Protein AF-F2BWS0-F1 (afdb_monomer)

Nearest PDB structures (foldseek):
  3s6l-assembly2_D  TM=9.722E-01  e=6.069E-06  Burkholderia pseudomallei 1710b
  3wp8-assembly1_A-3  TM=2.274E-01  e=7.673E-06  Acinetobacter sp. Tol 5
  3wpa-assembly1_A  TM=2.324E-01  e=9.943E-01  Acinetobacter sp. Tol 5
  9c3c-assembly1_b  TM=1.200E-01  e=6.193E+00  Oryctolagus cuniculus

InterPro domains:
  IPR008635 Trimeric autotransporter adhesin YadA-like, stalk domain [PF05662] (210-238)
  IPR008635 Trimeric autotransporter adhesin YadA-like, stalk domain [PF05662] (322-358)
  IPR008635 Trimeric autotransporter adhesin YadA-like, stalk domain [PF05662] (836-871)
  IPR008640 Trimeric autotransporter adhesin YadA-like, head domain [PF05658] (528-552)
  IPR008640 Trimeric autotransporter adhesin YadA-like, head domain [PF05658] (562-583)
  IPR008640 Trimeric autotransporter adhesin YadA-like, head domain [PF05658] (585-611)
  IPR008640 Trimeric autotransporter adhesin YadA-like, head domain [PF05658] (685-708)
  IPR008640 Trimeric autotransporter adhesin YadA-like, head domain [PF05658] (711-736)
  IPR008640 Trimeric autotransporter adhesin YadA-like, head domain [PF05658] (769-792)
  IPR011049 Serralysin-like metalloprotease, C-terminal [G3DSA:2.150.10.10] (56-212)
  IPR011049 Serralysin-like metalloprotease, C-terminal [G3DSA:2.150.10.10] (494-659)
  IPR011049 Serralysin-like metalloprotease, C-terminal [G3DSA:2.150.10.10] (668-867)
  IPR011049 Serralysin-like metalloprotease, C-terminal [SSF101967] (95-231)
  IPR011049 Serralysin-like metalloprotease, C-terminal [SSF101967] (239-345)
  IPR011049 Serralysin-like metalloprotease, C-terminal [SSF101967] (509-652)
  IPR011049 Serralysin-like metalloprotease, C-terminal [SSF101967] (684-858)

pLDDT: mean 75.83, std 19.31, range [28.19, 98.56]

Organism: NCBI:txid888062

Solvent-accessible surface area (backbone atoms only — not comparable to full-atom values): 60134 Å² total; per-residue (Å²): 85,71,52,73,59,45,79,41,65,56,30,70,62,46,55,35,39,38,46,27,38,38,34,52,20,43,28,90,62,66,70,51,73,70,55,48,51,55,48,49,62,73,72,50,93,63,96,83,65,90,70,94,83,67,86,65,44,59,45,43,8,52,30,37,39,46,37,33,43,28,37,42,31,28,34,26,56,24,38,41,32,38,37,43,28,38,34,37,43,55,93,94,54,71,61,26,32,50,30,40,37,38,38,31,48,29,37,35,32,47,32,28,42,30,40,37,44,34,25,18,42,30,34,57,72,27,37,50,28,41,38,37,40,34,36,95,54,77,42,74,40,81,36,32,47,24,39,28,41,24,38,53,32,41,36,74,21,51,49,6,28,7,41,38,68,49,2,43,8,68,51,46,43,70,45,50,38,81,29,85,90,77,79,40,63,41,87,55,93,44,80,74,39,22,37,86,49,17,34,77,19,58,18,40,99,91,48,73,64,86,83,76,92,60,62,78,51,88,56,92,78,42,66,77,24,73,65,62,60,65,66,66,63,84,86,82,84,64,54,102,58,40,48,68,49,79,47,79,47,93,98,48,74,78,46,76,47,79,42,75,64,87,86,83,79,84,86,72,49,57,45,82,41,78,30,68,57,97,92,36,77,78,51,73,44,75,42,72,44,99,66,80,80,91,77,90,74,84,90,60,79,56,53,60,70,63,99,51,28,32,41,38,93,92,44,77,42,59,59,91,50,86,79,76,91,68,60,75,47,85,54,100,86,44,64,74,37,73,79,64,56,65,74,56,66,79,66,64,78,76,65,74,78,76,69,87,81,76,68,71,63,55,77,51,74,58,106,60,97,55,74,54,79,50,73,47,82,74,101,71,92,87,87,76,57,78,55,74,54,77,45,78,75,66,77,68,55,101,84,67,74,56,64,54,77,56,77,51,97,85,54,34,38,41,36,43,38,40,56,49,47,54,51,67,79,66,76,75,83,92,85,87,86,89,90,90,91,93,90,91,87,87,75,90,91,70,95,71,92,80,85,89,69,94,86,88,86,89,87,87,86,86,90,76,88,87,77,36,66,47,82,45,70,60,84,96,44,78,47,74,55,74,47,76,93,49,56,74,66,92,73,40,66,68,62,50,45,50,51,47,48,52,56,66,66,40,65,77,97,67,90,81,92,73,90,63,73,56,92,76,18,28,69,81,68,65,18,39,69,35,65,75,30,38,40,40,46,50,35,5,30,14,53,10,40,52,16,41,10,33,24,47,43,2,25,28,68,36,27,39,58,18,36,8,36,21,41,46,1,27,26,43,13,39,50,9,32,4,34,22,46,45,1,28,3,50,18,43,48,1,31,4,37,23,44,44,1,30,0,59,13,44,49,2,29,4,33,23,43,45,1,25,1,43,5,44,46,2,33,5,34,24,40,49,1,25,8,33,66,45,3,29,51,6,36,4,33,24,47,47,1,28,14,15,70,75,38,94,92,50,64,70,88,72,75,71,79,78,92,69,90,85,81,79,87,78,78,77,81,71,72,81,67,94,71,63,68,52,96,88,52,63,66,12,29,56,11,30,3,37,22,44,43,1,27,12,36,10,24,49,7,35,4,38,21,44,45,1,28,5,39,23,43,50,3,32,3,34,21,44,44,1,31,4,40,9,42,54,3,34,3,38,23,43,43,1,25,10,51,22,39,52,3,30,6,36,22,45,42,1,29,4,57,13,41,48,2,32,6,36,24,38,51,3,33,7,55,20,43,49,1,29,5,37,24,44,45,1,26,2,54,31,39,42,5,29,3,38,38,64,54,4,38,13,66,81,53,53,71,48,64,42,85,97,71,68,44,83,42,53,26,78,66,26,41,80,21,60,19,24,66,70,46,71,59,86,96,42,81,42,74,57,41,83,64,86,86,73,91,63,62,77,48,86,56,95,86,44,64,79,26,72,67,62,53,50,57,50,49,52,55,52,50,49,51,52,48,53,54,48,55,49,62,68,36,48,76,50,70,48,98,87,82,52,76,46,75,45,34,87,85,61,84,87,85,77,79,50,62,95,46,34,46,57,48,76,56,100,92,42,82,46,76,48,73,42,60,69,58,52,50,52,51,53,49,54,54,54,76,68,29,65,70,55,57,55,61,71,74,68,76,78,90,78,73,98,80,80,86,77,86,87,88,81,86,79,88,84,75,91,84,70,93,82,87,88,82,93,77,80,87,91,74,65,69,49,79,52,76,60,86,98,46,78,48,72,50,70,49,61,75,63,54,51,60,66,69,74,66,79,97,76,84,87,88,87,90,84,85,89,72,69,68,60,84,87,83,56,80,53,82,77,84,82,72,101,82,77,91,78,87,85,79,86,89,70,63,91,77,46,52,44,78,50,77,48,68,51,97,94,59,68,44,77,50,78,48,69,26,75,71,45,58,54,60,66,73,72,113

Mean predicted aligned error: 23.73 Å

Sequence (1069 aa):
MGSKNSITESHGTFVRGVGNTVYDAYNDEVMTAAEKEKLEAYLRQDEDAEGPIGLFEKERSHVTVDGDGNSVAGAIYTRVSGVSNDLSNTDGKPRLSYNIITGNRNTLTDSSHNLILGDNHELENVNGNIIIGSQKTKTKTEKSNVTILGNDANVSVEGGVALGTGSVASTAAEVAGYDPATDKASTTDNATWKSGNGAVSVGTADKTRQITNLAAGTADTDAVNVAQLKNSKTAVEAGDYVTVTKKTEDGKGTTYTVKGPTLSIDGGNLTVNADEKDGKKVGYKLSLNKELTGLTSVSSEAFKVGDKTYINSQGINANSNKITNVAAGAADGDAVNFKQLSDVKSISTTNQTNIGKLQAGFTVKDGGTGKADVTLGGDTKQEVTFKADVDKTTEATTNGSSLTSSVDKDRKVTYTLNMKQLKKDLGITEGPDGVMSSWKLKVKDETTPQEIKNGEAVTFDVAAADKGLTVTRDGKTIKYGIEGSKINLAGNTSITNLSNEIEKSKIHYFSVNSTDKGAGSNYKNDGAKKDGSIAIGPSALNNGTQSVAVGLKSKVEDGWWSVALGTESKTNGHFTTAIGYQASATMQQALALGTQAEAAAESSISIGTKAKSLANRGIALGTNSTVGATGGRGIAIGDGSYVGAKTNNHPGTGMSNPGDEWKPANPYVTADDDTVAGPGKLPEENSMAIGMKASAFGFQTTALGAGAEAHNTNTTAVGVAAVAKGNYSTALGKQARTFEKESTSVGHWADSRAEFATSVGANTIVYKKGGVALGSGARAYDENSVAIGSNSFAKEAIDGKAYLSDEDVKAAAGIVSVGSPNYKVGDTDVAANYRRIVNVAGGIHDNDAVNVAQLKALEGKVTTNAGDITTLKEGWTLADANTGKKVVKAKDTVKVTGDDYITATVDNDGLKLGMDETKLNTQINNQIDNSETVKAKMNSWVLKATSDTGEEEKGKTINNTDNAVTFDVETDQGLTVKRDGATIKYGVNNKQLVENINKGDTAVTNIAGLFNVTDGKNTKAVNLGKDKNSNVTFKGTDGETTVTVGGSDDAPTVTVGLDPEFKKQVNAN

Foldseek 3Di:
DEEQEAAELAAQEAEEEEQEYEYNQFAQDADDPVRVVVVCVVVDPDPDDPDPPDQRHGGHANEYEAEYNEYAYQHGCEYEYYEHEYEYEDPPAHGAYCEYEYEYDEYHYSEHQEYYAEEQEYEHVEYNEYYHEYEPHNDYADYYCEYHHEHCEHEDEYQEYAHYHNWYFDAAFQFFAQDQVVRGGDPDPDCLGGPRGGYYTDHDPVGHDDDPPQDDDDDSNGDHDPVNVVVPDDDDDDDPFKDWDWDDDVSHDIDIDIDGHDDDDPPPQKDWDFDDDPRDRPDTDIDGDPDDPDDPDDDDQWDDPPDFFIQHPVGTGHNPDDPPPQDDDPDPPGDHDPVVVVVPPVPPPPPPPPPPPDFFFAKDDDPDDDIDTDGGDDDDDDDAEEEEDEDADDAADPDDDQKDWDADPSRYIYIYGYDNNVVVVVDDDDDDDDDDDDDDDDDDDDDDDDDDDDDDDDDDDDDDDDQQWDFDDDDPDTDTDGDPVNDPPPPPVVVVVVVVVVVVPPPPPDDEDDPDDDVLQCPVVPQQPEDLEEFEYTSTHEPEHVEYAYEANFDEPYEYPEYAAEHCGYEAEYCEYAHEDNGYAYYHCEYAAYDCFERCEAVEYAHEHVGEEQDHCEYTAYDCFYEDHLAHVEYAAEAQGYFEAQDPVRPAPPDDQPDDDDDDPDDDDDPPPPPPPDPPHRFGYCEYAHEQNGYEHGHNEYAAEHSGYAHYACEYAHEHNGYHDAHVEYAAYHPGYDHYHCEYAHEACGEAREDVEYGHAHVEYEDYALEYAHEDCGYEDAHVAYFHYHVGYFDDLDFAADPPVRDTGGSNNGYYTPWDDWDDDPPDIDHTDHDDDPPQDDDDDPPGDHDPVNVVVVVVVVVVVVVVVVVLQQADWDADPPPGIDGDHPPDDDDDDDDPFWDWDQDPVGIDIDGPVVVVVVVVVVCCVPDPPNVVVVLPDDDDDPPDDDDDDDDDDDDPPPDDDDDDDDPDPQWDWDDDPPDIDIDGPVVVVVVVVPDDDDDDDDDDDWDWDDPVPDTDTDDDPDDDDDDDDDDDDPQFKDWDWDDDPVDIDIDIGTHPVNVVVVVPD

Radius of gyration: 66.6 Å; Cα contacts (8 Å, |Δi|>4): 2171; chains: 1; bounding box: 159×140×199 Å

Structure (mmCIF, N/CA/C/O backbone):
data_AF-F2BWS0-F1
#
_entry.id   AF-F2BWS0-F1
#
loop_
_atom_site.group_PDB
_atom_site.id
_atom_site.type_symbol
_atom_site.label_atom_id
_atom_site.label_alt_id
_atom_site.label_comp_id
_atom_site.label_asym_id
_atom_site.label_entity_id
_atom_site.label_seq_id
_atom_site.pdbx_PDB_ins_code
_atom_site.Cartn_x
_atom_site.Cartn_y
_atom_site.Cartn_z
_atom_site.occupancy
_atom_site.B_iso_or_equiv
_atom_site.auth_seq_id
_atom_site.auth_comp_id
_atom_site.auth_asym_id
_atom_site.auth_atom_id
_atom_site.pdbx_PDB_model_num
ATOM 1 N N . MET A 1 1 ? 33.465 19.675 -6.527 1.00 71.81 1 MET A N 1
ATOM 2 C CA . MET A 1 1 ? 32.702 20.754 -7.203 1.00 71.81 1 MET A CA 1
ATOM 3 C C . MET A 1 1 ? 32.407 21.857 -6.191 1.00 71.81 1 MET A C 1
ATOM 5 O O . MET A 1 1 ? 31.979 21.522 -5.100 1.00 71.81 1 MET A O 1
ATOM 9 N N . GLY A 1 2 ? 32.635 23.132 -6.524 1.00 73.31 2 GLY A N 1
ATOM 10 C CA . GLY A 1 2 ? 32.480 24.275 -5.600 1.00 73.31 2 GLY A CA 1
ATOM 11 C C . GLY A 1 2 ? 33.818 24.854 -5.106 1.00 73.31 2 GLY A C 1
ATOM 12 O O . GLY A 1 2 ? 34.877 24.367 -5.505 1.00 73.31 2 GLY A O 1
ATOM 13 N N . SER A 1 3 ? 33.791 25.932 -4.313 1.00 81.62 3 SER A N 1
ATOM 14 C CA . SER A 1 3 ? 34.970 26.751 -3.969 1.00 81.62 3 SER A CA 1
ATOM 15 C C . SER A 1 3 ? 35.528 26.462 -2.564 1.00 81.62 3 SER A C 1
ATOM 17 O O . SER A 1 3 ? 34.805 26.045 -1.668 1.00 81.62 3 SER A O 1
ATOM 19 N N . LYS A 1 4 ? 36.836 26.693 -2.354 1.00 89.69 4 LYS A N 1
ATOM 20 C CA . LYS A 1 4 ? 37.530 26.539 -1.053 1.00 89.69 4 LYS A CA 1
ATOM 21 C C . LYS A 1 4 ? 37.425 25.150 -0.391 1.00 89.69 4 LYS A C 1
ATOM 23 O O . LYS A 1 4 ? 37.552 25.055 0.822 1.00 89.69 4 LYS A O 1
ATOM 28 N N . ASN A 1 5 ? 37.209 24.086 -1.161 1.00 90.56 5 ASN A N 1
ATOM 29 C CA . ASN A 1 5 ? 37.302 22.726 -0.628 1.00 90.56 5 ASN A CA 1
ATOM 30 C C . ASN A 1 5 ? 38.777 22.290 -0.552 1.00 90.56 5 ASN A C 1
ATOM 32 O O . ASN A 1 5 ? 39.518 22.526 -1.508 1.00 90.56 5 ASN A O 1
ATOM 36 N N . SER A 1 6 ? 39.184 21.643 0.540 1.00 92.69 6 SER A N 1
ATOM 37 C CA . SER A 1 6 ? 40.523 21.073 0.737 1.00 92.69 6 SER A CA 1
ATOM 38 C C . SER A 1 6 ? 40.423 19.558 0.864 1.00 92.69 6 SER A C 1
ATOM 40 O O . SER A 1 6 ? 39.687 19.066 1.712 1.00 92.69 6 SER A O 1
ATOM 42 N N . ILE A 1 7 ? 41.148 18.820 0.024 1.00 89.81 7 ILE A N 1
ATOM 43 C CA . ILE A 1 7 ? 41.218 17.356 0.073 1.00 89.81 7 ILE A CA 1
ATOM 44 C C . ILE A 1 7 ? 42.695 16.978 0.114 1.00 89.81 7 ILE A C 1
ATOM 46 O O . ILE A 1 7 ? 43.422 17.265 -0.838 1.00 89.81 7 ILE A O 1
ATOM 50 N N . THR A 1 8 ? 43.126 16.343 1.197 1.00 86.62 8 THR A N 1
ATOM 51 C CA . THR A 1 8 ? 44.525 15.966 1.432 1.00 86.62 8 THR A CA 1
ATOM 52 C C . THR A 1 8 ? 44.562 14.537 1.966 1.00 86.62 8 THR A C 1
ATOM 54 O O . THR A 1 8 ? 43.733 14.188 2.797 1.00 86.62 8 THR A O 1
ATOM 57 N N . GLU A 1 9 ? 45.488 13.705 1.478 1.00 82.00 9 GLU A N 1
ATOM 58 C CA . GLU A 1 9 ? 45.622 12.299 1.910 1.00 82.00 9 GLU A CA 1
ATOM 59 C C . GLU A 1 9 ? 44.286 11.537 1.850 1.00 82.00 9 GLU A C 1
ATOM 61 O O . GLU A 1 9 ? 43.810 10.966 2.826 1.00 82.00 9 GLU A O 1
ATOM 66 N N . SER A 1 10 ? 43.611 11.592 0.698 1.00 81.31 10 SER A N 1
ATOM 67 C CA . SER A 1 10 ? 42.318 10.938 0.528 1.00 81.31 10 SER A CA 1
ATOM 68 C C . SER A 1 10 ? 42.081 10.476 -0.908 1.00 81.31 10 SER A C 1
ATOM 70 O O . SER A 1 10 ? 42.211 11.273 -1.839 1.00 81.31 10 SER A O 1
ATOM 72 N N . HIS A 1 11 ? 41.714 9.202 -1.103 1.00 78.69 11 HIS A N 1
ATOM 73 C CA . HIS A 1 11 ? 41.537 8.609 -2.437 1.00 78.69 11 HIS A CA 1
ATOM 74 C C . HIS A 1 11 ? 40.120 8.057 -2.642 1.00 78.69 11 HIS A C 1
ATOM 76 O O . HIS A 1 11 ? 39.607 7.292 -1.834 1.00 78.69 11 HIS A O 1
ATOM 82 N N . GLY A 1 12 ? 39.486 8.401 -3.768 1.00 78.12 12 GLY A N 1
ATOM 83 C CA . GLY A 1 12 ? 38.094 8.012 -4.040 1.00 78.12 12 GLY A CA 1
ATOM 84 C C . GLY A 1 12 ? 37.055 8.888 -3.329 1.00 78.12 12 GLY A C 1
ATOM 85 O O . GLY A 1 12 ? 35.931 8.446 -3.103 1.00 78.12 12 GLY A O 1
ATOM 86 N N . THR A 1 13 ? 37.433 10.123 -2.988 1.00 87.12 13 THR A N 1
ATOM 87 C CA . THR A 1 13 ? 36.582 11.084 -2.279 1.00 87.12 13 THR A CA 1
ATOM 88 C C . THR A 1 13 ? 35.840 12.003 -3.240 1.00 87.12 13 THR A C 1
ATOM 90 O O . THR A 1 13 ? 36.436 12.629 -4.119 1.00 87.12 13 THR A O 1
ATOM 93 N N . PHE A 1 14 ? 34.529 12.128 -3.048 1.00 91.50 14 PHE A N 1
ATOM 94 C CA . PHE A 1 14 ? 33.676 13.042 -3.799 1.00 91.50 14 PHE A CA 1
ATOM 95 C C . PHE A 1 14 ? 33.207 14.187 -2.901 1.00 91.50 14 PHE A C 1
ATOM 97 O O . PHE A 1 14 ? 32.496 13.956 -1.928 1.00 91.50 14 PHE A O 1
ATOM 104 N N . VAL A 1 15 ? 33.570 15.426 -3.245 1.00 92.12 15 VAL A N 1
ATOM 105 C CA . VAL A 1 15 ? 33.165 16.628 -2.494 1.00 92.12 15 VAL A CA 1
ATOM 106 C C . VAL A 1 15 ? 32.389 17.595 -3.384 1.00 92.12 15 VAL A C 1
ATOM 108 O O . VAL A 1 15 ? 32.850 17.968 -4.475 1.00 92.12 15 VAL A O 1
ATOM 111 N N . ARG A 1 16 ? 31.233 18.052 -2.904 1.00 93.50 16 ARG A N 1
ATOM 112 C CA . ARG A 1 16 ? 30.387 19.082 -3.516 1.00 93.50 16 ARG A CA 1
ATOM 113 C C . ARG A 1 16 ? 30.010 20.149 -2.475 1.00 93.50 16 ARG A C 1
ATOM 115 O O . ARG A 1 16 ? 29.641 19.795 -1.367 1.00 93.50 16 ARG A O 1
ATOM 122 N N . GLY A 1 17 ? 30.100 21.430 -2.852 1.00 92.62 17 GLY A N 1
ATOM 123 C CA . GLY A 1 17 ? 29.744 22.594 -2.018 1.00 92.62 17 GLY A CA 1
ATOM 124 C C . GLY A 1 17 ? 30.940 23.502 -1.706 1.00 92.62 17 GLY A C 1
ATOM 125 O O . GLY A 1 17 ? 31.906 23.513 -2.476 1.00 92.62 17 GLY A O 1
ATOM 126 N N . VAL A 1 18 ? 30.883 24.302 -0.638 1.00 93.81 18 VAL A N 1
ATOM 127 C CA . VAL A 1 18 ? 31.889 25.333 -0.311 1.00 93.81 18 VAL A CA 1
ATOM 128 C C . VAL A 1 18 ? 32.554 25.088 1.043 1.00 93.81 18 VAL A C 1
ATOM 130 O O . VAL A 1 18 ? 31.885 24.869 2.046 1.00 93.81 18 VAL A O 1
ATOM 133 N N . GLY A 1 19 ? 33.882 25.222 1.106 1.00 94.56 19 GLY A N 1
ATOM 134 C CA . GLY A 1 19 ? 34.615 25.261 2.379 1.00 94.56 19 GLY A CA 1
ATOM 135 C C . GLY A 1 19 ? 34.730 23.924 3.115 1.00 94.56 19 GLY A C 1
ATOM 136 O O . GLY A 1 19 ? 34.965 23.934 4.319 1.00 94.56 19 GLY A O 1
ATOM 137 N N . ASN A 1 20 ? 34.539 22.791 2.435 1.00 95.94 20 ASN A N 1
ATOM 138 C CA . ASN A 1 20 ? 34.687 21.477 3.060 1.00 95.94 20 ASN A CA 1
ATOM 139 C C . ASN A 1 20 ? 36.160 21.059 3.145 1.00 95.94 20 ASN A C 1
ATOM 141 O O . ASN A 1 20 ? 36.921 21.269 2.198 1.00 95.94 20 ASN A O 1
ATOM 145 N N . THR A 1 21 ? 36.535 20.390 4.229 1.00 95.44 21 THR A N 1
ATOM 146 C CA . THR A 1 21 ? 37.864 19.813 4.440 1.00 95.44 21 THR A CA 1
ATOM 147 C C . THR A 1 21 ? 37.737 18.305 4.585 1.00 95.44 21 THR A C 1
ATOM 149 O O . THR A 1 21 ? 37.002 17.830 5.444 1.00 95.44 21 THR A O 1
ATOM 152 N N . VAL A 1 22 ? 38.464 17.554 3.760 1.00 92.75 22 VAL A N 1
ATOM 153 C CA . VAL A 1 22 ? 38.656 16.112 3.923 1.00 92.75 22 VAL A CA 1
ATOM 154 C C . VAL A 1 22 ? 40.152 15.846 4.051 1.00 92.75 22 VAL A C 1
ATOM 156 O O . VAL A 1 22 ? 40.918 16.198 3.153 1.00 92.75 22 VAL A O 1
ATOM 159 N N . TYR A 1 23 ? 40.578 15.273 5.170 1.00 90.44 23 TYR A N 1
ATOM 160 C CA . TYR A 1 23 ? 41.988 15.011 5.475 1.00 90.44 23 TYR A CA 1
ATOM 161 C C . TYR A 1 23 ? 42.156 13.589 5.994 1.00 90.44 23 TYR A C 1
ATOM 163 O O . TYR A 1 23 ? 41.248 13.107 6.663 1.00 90.44 23 TYR A O 1
ATOM 171 N N . ASP A 1 24 ? 43.284 12.935 5.698 1.00 86.06 24 ASP A N 1
ATOM 172 C CA . ASP A 1 24 ? 43.597 11.582 6.174 1.00 86.06 24 ASP A CA 1
ATOM 173 C C . ASP A 1 24 ? 42.348 10.698 6.078 1.00 86.06 24 ASP A C 1
ATOM 175 O O . ASP A 1 24 ? 41.747 10.290 7.068 1.00 86.06 24 ASP A O 1
ATOM 179 N N . ALA A 1 25 ? 41.871 10.457 4.864 1.00 82.94 25 ALA A N 1
ATOM 180 C CA . ALA A 1 25 ? 40.709 9.622 4.588 1.00 82.94 25 ALA A CA 1
ATOM 181 C C . ALA A 1 25 ? 41.091 8.657 3.469 1.00 82.94 25 ALA A C 1
ATOM 183 O O . ALA A 1 25 ? 40.732 8.876 2.311 1.00 82.94 25 ALA A O 1
ATOM 184 N N . TYR A 1 26 ? 41.859 7.625 3.818 1.00 76.12 26 TYR A N 1
ATOM 185 C CA . TYR A 1 26 ? 42.325 6.524 2.973 1.00 76.12 26 TYR A CA 1
ATOM 186 C C . TYR A 1 26 ? 42.263 5.210 3.758 1.00 76.12 26 TYR A C 1
ATOM 188 O O . TYR A 1 26 ? 42.310 5.216 4.980 1.00 76.12 26 TYR A O 1
ATOM 196 N N . ASN A 1 27 ? 42.122 4.079 3.074 1.00 72.31 27 ASN A N 1
ATOM 197 C CA . ASN A 1 27 ? 42.169 2.772 3.727 1.00 72.31 27 ASN A CA 1
ATOM 198 C C . ASN A 1 27 ? 43.627 2.289 3.836 1.00 72.31 27 ASN A C 1
ATOM 200 O O . ASN A 1 27 ? 44.278 2.068 2.819 1.00 72.31 27 ASN A O 1
ATOM 204 N N . ASP A 1 28 ? 44.169 2.136 5.036 1.00 70.25 28 ASP A N 1
ATOM 205 C CA . ASP A 1 28 ? 45.532 1.647 5.281 1.00 70.25 28 ASP A CA 1
ATOM 206 C C . ASP A 1 28 ? 45.637 0.111 5.290 1.00 70.25 28 ASP A C 1
ATOM 208 O O . ASP A 1 28 ? 46.725 -0.440 5.071 1.00 70.25 28 ASP A O 1
ATOM 212 N N . GLU A 1 29 ? 44.505 -0.583 5.436 1.00 65.38 29 GLU A N 1
ATOM 213 C CA . GLU A 1 29 ? 44.414 -2.040 5.528 1.00 65.38 29 GLU A CA 1
ATOM 214 C C . GLU A 1 29 ? 44.066 -2.701 4.177 1.00 65.38 29 GLU A C 1
ATOM 216 O O . GLU A 1 29 ? 43.200 -2.257 3.422 1.00 65.38 29 GLU A O 1
ATOM 221 N N . VAL A 1 30 ? 44.747 -3.807 3.855 1.00 61.59 30 VAL A N 1
ATOM 222 C CA . VAL A 1 30 ? 44.427 -4.669 2.701 1.00 61.59 30 VAL A CA 1
ATOM 223 C C . VAL A 1 30 ? 43.569 -5.828 3.202 1.00 61.59 30 VAL A C 1
ATOM 225 O O . VAL A 1 30 ? 43.986 -6.503 4.140 1.00 61.59 30 VAL A O 1
ATOM 228 N N . MET A 1 31 ? 42.424 -6.107 2.564 1.00 60.84 31 MET A N 1
ATOM 229 C CA . MET A 1 31 ? 41.635 -7.312 2.870 1.00 60.84 31 MET A CA 1
ATOM 230 C C . MET A 1 31 ? 42.509 -8.570 2.820 1.00 60.84 31 MET A C 1
ATOM 232 O O . MET A 1 31 ? 43.276 -8.770 1.869 1.00 60.84 31 MET A O 1
ATOM 236 N N . THR A 1 32 ? 42.356 -9.460 3.799 1.00 64.44 32 THR A N 1
ATOM 237 C CA . THR A 1 32 ? 43.024 -10.763 3.751 1.00 64.44 32 THR A CA 1
ATOM 238 C C . THR A 1 32 ? 42.446 -11.614 2.616 1.00 64.44 32 THR A C 1
ATOM 240 O O . THR A 1 32 ? 41.290 -11.460 2.216 1.00 64.44 32 THR A O 1
ATOM 243 N N . ALA A 1 33 ? 43.235 -12.553 2.087 1.00 61.62 33 ALA A N 1
ATOM 244 C CA . ALA A 1 33 ? 42.787 -13.425 0.997 1.00 61.62 33 ALA A CA 1
ATOM 245 C C . ALA A 1 33 ? 41.487 -14.190 1.338 1.00 61.62 33 ALA A C 1
ATOM 247 O O . ALA A 1 33 ? 40.629 -14.344 0.476 1.00 61.62 33 ALA A O 1
ATOM 248 N N . ALA A 1 34 ? 41.306 -14.583 2.605 1.00 65.00 34 ALA A N 1
ATOM 249 C CA . ALA A 1 34 ? 40.114 -15.282 3.086 1.00 65.00 34 ALA A CA 1
ATOM 250 C C . ALA A 1 34 ? 38.861 -14.384 3.154 1.00 65.00 34 ALA A C 1
ATOM 252 O O . ALA A 1 34 ? 37.742 -14.843 2.921 1.00 65.00 34 ALA A O 1
ATOM 253 N N . GLU A 1 35 ? 39.023 -13.097 3.467 1.00 61.22 35 GLU A N 1
ATOM 254 C CA . GLU A 1 35 ? 37.924 -12.122 3.448 1.00 61.22 35 GLU A CA 1
ATOM 255 C C . GLU A 1 35 ? 37.530 -11.767 2.018 1.00 61.22 35 GLU A C 1
ATOM 257 O O . GLU A 1 35 ? 36.343 -11.629 1.722 1.00 61.22 35 GLU A O 1
ATOM 262 N N . LYS A 1 36 ? 38.517 -11.680 1.119 1.00 61.91 36 LYS A N 1
ATOM 263 C CA . LYS A 1 36 ? 38.286 -11.492 -0.313 1.00 61.91 36 LYS A CA 1
ATOM 264 C C . LYS A 1 36 ? 37.502 -12.667 -0.898 1.00 61.91 36 LYS A C 1
ATOM 266 O O . LYS A 1 36 ? 36.541 -12.443 -1.619 1.00 61.91 36 LYS A O 1
ATOM 271 N N . GLU A 1 37 ? 37.840 -13.895 -0.515 1.00 61.38 37 GLU A N 1
ATOM 272 C CA . GLU A 1 37 ? 37.141 -15.115 -0.939 1.00 61.38 37 GLU A CA 1
ATOM 273 C C . GLU A 1 37 ? 35.688 -15.169 -0.426 1.00 61.38 37 GLU A C 1
ATOM 275 O O . GLU A 1 37 ? 34.771 -15.474 -1.187 1.00 61.38 37 GLU A O 1
ATOM 280 N N . LYS A 1 38 ? 35.435 -14.779 0.834 1.00 62.84 38 LYS A N 1
ATOM 281 C CA . LYS A 1 38 ? 34.066 -14.660 1.380 1.00 62.84 38 LYS A CA 1
ATOM 282 C C . LYS A 1 38 ? 33.241 -13.562 0.707 1.00 62.84 38 LYS A C 1
ATOM 284 O O . LYS A 1 38 ? 32.045 -13.747 0.493 1.00 62.84 38 LYS A O 1
ATOM 289 N N . LEU A 1 39 ? 33.857 -12.425 0.396 1.00 57.09 39 LEU A N 1
ATOM 290 C CA . LEU A 1 39 ? 33.195 -11.311 -0.279 1.00 57.09 39 LEU A CA 1
ATOM 291 C C . LEU A 1 39 ? 32.911 -11.638 -1.753 1.00 57.09 39 LEU A C 1
ATOM 293 O O . LEU A 1 39 ? 31.823 -11.348 -2.243 1.00 57.09 39 LEU A O 1
ATOM 297 N N . GLU A 1 40 ? 33.847 -12.291 -2.445 1.00 58.72 40 GLU A N 1
ATOM 298 C CA . GLU A 1 40 ? 33.646 -12.804 -3.803 1.00 58.72 40 GLU A CA 1
ATOM 299 C C . GLU A 1 40 ? 32.530 -13.857 -3.843 1.00 58.72 40 GLU A C 1
ATOM 301 O O . GLU A 1 40 ? 31.701 -13.811 -4.748 1.00 58.72 40 GLU A O 1
ATOM 306 N N . ALA A 1 41 ? 32.427 -14.727 -2.832 1.00 59.59 41 ALA A N 1
ATOM 307 C CA . ALA A 1 41 ? 31.325 -15.684 -2.700 1.00 59.59 41 ALA A CA 1
ATOM 308 C C . ALA A 1 41 ? 29.959 -15.023 -2.422 1.00 59.59 41 ALA A C 1
ATOM 310 O O . ALA A 1 41 ? 28.925 -15.578 -2.783 1.00 59.59 41 ALA A O 1
ATOM 311 N N . TYR A 1 42 ? 29.934 -13.841 -1.795 1.00 56.41 42 TYR A N 1
ATOM 312 C CA . TYR A 1 42 ? 28.704 -13.073 -1.561 1.00 56.41 42 TYR A CA 1
ATOM 313 C C . TYR A 1 42 ? 28.279 -12.247 -2.790 1.00 56.41 42 TYR A C 1
ATOM 315 O O . TYR A 1 42 ? 27.096 -11.971 -2.970 1.00 56.41 42 TYR A O 1
ATOM 323 N N . LEU A 1 43 ? 29.235 -11.850 -3.640 1.00 54.28 43 LEU A N 1
ATOM 324 C CA . LEU A 1 43 ? 29.009 -10.986 -4.806 1.00 54.28 43 LEU A CA 1
ATOM 325 C C . LEU A 1 43 ? 28.909 -11.737 -6.147 1.00 54.28 43 LEU A C 1
ATOM 327 O O . LEU A 1 43 ? 28.466 -11.137 -7.126 1.00 54.28 43 LEU A O 1
ATOM 331 N N . ARG A 1 44 ? 29.286 -13.021 -6.225 1.00 54.88 44 ARG A N 1
ATOM 332 C CA . ARG A 1 44 ? 29.169 -13.840 -7.446 1.00 54.88 44 ARG A CA 1
ATOM 333 C C . ARG A 1 44 ? 28.088 -14.914 -7.319 1.00 54.88 44 ARG A C 1
ATOM 335 O O . ARG A 1 44 ? 28.263 -15.898 -6.611 1.00 54.88 44 ARG A O 1
ATOM 342 N N . GLN A 1 45 ? 27.010 -14.757 -8.089 1.00 54.19 45 GLN A N 1
ATOM 343 C CA . GLN A 1 45 ? 26.171 -15.874 -8.551 1.00 54.19 45 GLN A CA 1
ATOM 344 C C . GLN A 1 45 ? 26.287 -16.136 -10.063 1.00 54.19 45 GLN A C 1
ATOM 346 O O . GLN A 1 45 ? 25.716 -17.112 -10.530 1.00 54.19 45 GLN A O 1
ATOM 351 N N . ASP A 1 46 ? 27.056 -15.333 -10.809 1.00 53.41 46 ASP A N 1
ATOM 352 C CA . ASP A 1 46 ? 27.288 -15.532 -12.245 1.00 53.41 46 ASP A CA 1
ATOM 353 C C . ASP A 1 46 ? 28.786 -15.712 -12.537 1.00 53.41 46 ASP A C 1
ATOM 355 O O . ASP A 1 46 ? 29.621 -14.921 -12.087 1.00 53.41 46 ASP A O 1
ATOM 359 N N . GLU A 1 47 ? 29.117 -16.763 -13.292 1.00 52.84 47 GLU A N 1
ATOM 360 C CA . GLU A 1 47 ? 30.491 -17.194 -13.602 1.00 52.84 47 GLU A CA 1
ATOM 361 C C . GLU A 1 47 ? 31.210 -16.314 -14.651 1.00 52.84 47 GLU A C 1
ATOM 363 O O . GLU A 1 47 ? 32.423 -16.435 -14.797 1.00 52.84 47 GLU A O 1
ATOM 368 N N . ASP A 1 48 ? 30.526 -15.363 -15.304 1.00 54.94 48 ASP A N 1
ATOM 369 C CA . ASP A 1 48 ? 31.040 -14.697 -16.519 1.00 54.94 48 ASP A CA 1
ATOM 370 C C . ASP A 1 48 ? 31.249 -13.166 -16.432 1.00 54.94 48 ASP A C 1
ATOM 372 O O . ASP A 1 48 ? 31.398 -12.493 -17.454 1.00 54.94 48 ASP A O 1
ATOM 376 N N . ALA A 1 49 ? 31.308 -12.571 -15.236 1.00 47.91 49 ALA A N 1
ATOM 377 C CA . ALA A 1 49 ? 31.624 -11.143 -15.087 1.00 47.91 49 ALA A CA 1
ATOM 378 C C . ALA A 1 49 ? 33.102 -10.900 -14.707 1.00 47.91 49 ALA A C 1
ATOM 380 O O . ALA A 1 49 ? 33.555 -11.306 -13.628 1.00 47.91 49 ALA A O 1
ATOM 381 N N . GLU A 1 50 ? 33.846 -10.172 -15.556 1.00 50.94 50 GLU A N 1
ATOM 382 C CA . GLU A 1 50 ? 35.095 -9.505 -15.154 1.00 50.94 50 GLU A CA 1
ATOM 383 C C . GLU A 1 50 ? 34.792 -8.598 -13.946 1.00 50.94 50 GLU A C 1
ATOM 385 O O . GLU A 1 50 ? 33.961 -7.693 -14.013 1.00 50.94 50 GLU A O 1
ATOM 390 N N . GLY A 1 51 ? 35.370 -8.938 -12.790 1.00 47.34 51 GLY A N 1
ATOM 391 C CA . GLY A 1 51 ? 34.819 -8.561 -11.487 1.00 47.34 51 GLY A CA 1
ATOM 392 C C . GLY A 1 51 ? 34.976 -7.081 -11.102 1.00 47.34 51 GLY A C 1
ATOM 393 O O . GLY A 1 51 ? 35.908 -6.414 -11.552 1.00 47.34 51 GLY A O 1
ATOM 394 N N . PRO A 1 52 ? 34.139 -6.566 -10.178 1.00 43.25 52 PRO A N 1
ATOM 395 C CA . PRO A 1 52 ? 34.372 -5.283 -9.528 1.00 43.25 52 PRO A CA 1
ATOM 396 C C . PRO A 1 52 ? 35.479 -5.431 -8.468 1.00 43.25 52 PRO A C 1
ATOM 398 O O . PRO A 1 52 ? 35.230 -5.478 -7.265 1.00 43.25 52 PRO A O 1
ATOM 401 N N . ILE A 1 53 ? 36.731 -5.514 -8.911 1.00 54.06 53 ILE A N 1
ATOM 402 C CA . ILE A 1 53 ? 37.910 -5.334 -8.054 1.00 54.06 53 ILE A CA 1
ATOM 403 C C . ILE A 1 53 ? 38.085 -3.837 -7.782 1.00 54.06 53 ILE A C 1
ATOM 405 O O . ILE A 1 53 ? 38.647 -3.109 -8.593 1.00 54.06 53 ILE A O 1
ATOM 409 N N . GLY A 1 54 ? 37.537 -3.331 -6.677 1.00 53.50 54 GLY A N 1
ATOM 410 C CA . GLY A 1 54 ? 37.763 -1.917 -6.360 1.00 53.50 54 GLY A CA 1
ATOM 411 C C . GLY A 1 54 ? 37.145 -1.355 -5.089 1.00 53.50 54 GLY A C 1
ATOM 412 O O . GLY A 1 54 ? 37.479 -0.226 -4.740 1.00 53.50 54 GLY A O 1
ATOM 413 N N . LEU A 1 55 ? 36.265 -2.080 -4.389 1.00 53.25 55 LEU A N 1
ATOM 414 C CA . LEU A 1 55 ? 35.574 -1.491 -3.236 1.00 53.25 55 LEU A CA 1
ATOM 415 C C . LEU A 1 55 ? 36.438 -1.432 -1.963 1.00 53.25 55 LEU A C 1
ATOM 417 O O . LEU A 1 55 ? 36.283 -0.492 -1.197 1.00 53.25 55 LEU A O 1
ATOM 421 N N . PHE A 1 56 ? 37.374 -2.372 -1.777 1.00 56.16 56 PHE A N 1
ATOM 422 C CA . PHE A 1 56 ? 38.155 -2.545 -0.537 1.00 56.16 56 PHE A CA 1
ATOM 423 C C . PHE A 1 56 ? 39.677 -2.589 -0.764 1.00 56.16 56 PHE A C 1
ATOM 425 O O . PHE A 1 56 ? 40.424 -3.222 -0.017 1.00 56.16 56 PHE A O 1
ATOM 432 N N . GLU A 1 57 ? 40.151 -1.967 -1.842 1.00 60.34 57 GLU A N 1
ATOM 433 C CA . GLU A 1 57 ? 41.586 -1.871 -2.110 1.00 60.34 57 GLU A CA 1
ATOM 434 C C . GLU A 1 57 ? 42.273 -0.934 -1.110 1.00 60.34 57 GLU A C 1
ATOM 436 O O . GLU A 1 57 ? 41.663 0.011 -0.596 1.00 60.34 57 GLU A O 1
ATOM 441 N N . LYS A 1 58 ? 43.568 -1.181 -0.873 1.00 62.00 58 LYS A N 1
ATOM 442 C CA . LYS A 1 58 ? 44.431 -0.258 -0.134 1.00 62.00 58 LYS A CA 1
ATOM 443 C C . LYS A 1 58 ? 44.311 1.143 -0.735 1.00 62.00 58 LYS A C 1
ATOM 445 O O . LYS A 1 58 ? 44.160 1.298 -1.943 1.00 62.00 58 LYS A O 1
ATOM 450 N N . GLU A 1 59 ? 44.397 2.144 0.120 1.00 65.12 59 GLU A N 1
ATOM 451 C CA . GLU A 1 59 ? 44.366 3.575 -0.173 1.00 65.12 59 GLU A CA 1
ATOM 452 C C . GLU A 1 59 ? 42.981 4.138 -0.551 1.00 65.12 59 GLU A C 1
ATOM 454 O O . GLU A 1 59 ? 42.777 5.336 -0.391 1.00 65.12 59 GLU A O 1
ATOM 459 N N . ARG A 1 60 ? 41.966 3.343 -0.929 1.00 70.50 60 ARG A N 1
ATOM 460 C CA . ARG A 1 60 ? 40.620 3.868 -1.272 1.00 70.50 60 ARG A CA 1
ATOM 461 C C . ARG A 1 60 ? 39.732 4.095 -0.045 1.00 70.50 60 ARG A C 1
ATOM 463 O O . ARG A 1 60 ? 39.557 3.189 0.756 1.00 70.50 60 ARG A O 1
ATOM 470 N N . SER A 1 61 ? 39.092 5.259 0.074 1.00 71.81 61 SER A N 1
ATOM 471 C CA . SER A 1 61 ? 38.248 5.609 1.230 1.00 71.81 61 SER A CA 1
ATOM 472 C C . SER A 1 61 ? 36.759 5.738 0.964 1.00 71.81 61 SER A C 1
ATOM 474 O O . SER A 1 61 ? 35.990 5.634 1.911 1.00 71.81 61 SER A O 1
ATOM 476 N N . HIS A 1 62 ? 36.323 5.950 -0.281 1.00 83.88 62 HIS A N 1
ATOM 477 C CA . HIS A 1 62 ? 34.901 6.089 -0.628 1.00 83.88 62 HIS A CA 1
ATOM 478 C C . HIS A 1 62 ? 34.143 7.072 0.290 1.00 83.88 62 HIS A C 1
ATOM 480 O O . HIS A 1 62 ? 33.069 6.762 0.812 1.00 83.88 62 HIS A O 1
ATOM 486 N N . VAL A 1 63 ? 34.709 8.263 0.503 1.00 91.00 63 VAL A N 1
ATOM 487 C CA . VAL A 1 63 ? 34.076 9.330 1.288 1.00 91.00 63 VAL A CA 1
ATOM 488 C C . VAL A 1 63 ? 33.291 10.262 0.369 1.00 91.00 63 VAL A C 1
ATOM 490 O O . VAL A 1 63 ? 33.782 10.714 -0.663 1.00 91.00 63 VAL A O 1
ATOM 493 N N . THR A 1 64 ? 32.045 10.564 0.726 1.00 94.25 64 THR A N 1
ATOM 494 C CA . THR A 1 64 ? 31.208 11.528 -0.005 1.00 94.25 64 THR A CA 1
ATOM 495 C C . THR A 1 64 ? 30.807 12.666 0.919 1.00 94.25 64 THR A C 1
ATOM 497 O O . THR A 1 64 ? 30.210 12.415 1.961 1.00 94.25 64 THR A O 1
ATOM 500 N N . VAL A 1 65 ? 31.082 13.905 0.520 1.00 95.19 65 VAL A N 1
ATOM 501 C CA . VAL A 1 65 ? 30.693 15.117 1.251 1.00 95.19 65 VAL A CA 1
ATOM 502 C C . VAL A 1 65 ? 29.878 16.022 0.326 1.00 95.19 65 VAL A C 1
ATOM 504 O O . VAL A 1 65 ? 30.388 16.461 -0.704 1.00 95.19 65 VAL A O 1
ATOM 507 N N . ASP A 1 66 ? 28.618 16.293 0.668 1.00 95.31 66 ASP A N 1
ATOM 508 C CA . ASP A 1 66 ? 27.725 17.181 -0.097 1.00 95.31 66 ASP A CA 1
ATOM 509 C C . ASP A 1 66 ? 27.104 18.264 0.804 1.00 95.31 66 ASP A C 1
ATOM 511 O O . ASP A 1 66 ? 26.211 17.983 1.605 1.00 95.31 66 ASP A O 1
ATOM 515 N N . GLY A 1 67 ? 27.582 19.504 0.697 1.00 93.69 67 GLY A N 1
ATOM 516 C CA . GLY A 1 67 ? 27.134 20.643 1.504 1.00 93.69 67 GLY A CA 1
ATOM 517 C C . GLY A 1 67 ? 28.275 21.610 1.824 1.00 93.69 67 GLY A C 1
ATOM 518 O O . GLY A 1 67 ? 29.278 21.622 1.116 1.00 93.69 67 GLY A O 1
ATOM 519 N N . ASP A 1 68 ? 28.150 22.418 2.879 1.00 95.38 68 ASP A N 1
ATOM 520 C CA . ASP A 1 68 ? 29.076 23.531 3.139 1.00 95.38 68 ASP A CA 1
ATOM 521 C C . ASP A 1 68 ? 29.800 23.421 4.491 1.00 95.38 68 ASP A C 1
ATOM 523 O O . ASP A 1 68 ? 29.206 23.129 5.526 1.00 95.38 68 ASP A O 1
ATOM 527 N N . GLY A 1 69 ? 31.100 23.720 4.513 1.00 95.69 69 GLY A N 1
ATOM 528 C CA . GLY A 1 69 ? 31.874 23.857 5.749 1.00 95.69 69 GLY A CA 1
ATOM 529 C C . GLY A 1 69 ? 32.037 22.575 6.569 1.00 95.69 69 GLY A C 1
ATOM 530 O O . GLY A 1 69 ? 32.255 22.677 7.773 1.00 95.69 69 GLY A O 1
ATOM 531 N N . ASN A 1 70 ? 31.887 21.390 5.971 1.00 97.00 70 ASN A N 1
ATOM 532 C CA . ASN A 1 70 ? 32.062 20.120 6.678 1.00 97.00 70 ASN A CA 1
ATOM 533 C C . ASN A 1 70 ? 33.550 19.767 6.815 1.00 97.00 70 ASN A C 1
ATOM 535 O O . ASN A 1 70 ? 34.316 19.931 5.867 1.00 97.00 70 ASN A O 1
ATOM 539 N N . SER A 1 71 ? 33.940 19.241 7.972 1.00 96.62 71 SER A N 1
ATOM 540 C CA . SER A 1 71 ? 35.270 18.722 8.289 1.00 96.62 71 SER A CA 1
ATOM 541 C C . SER A 1 71 ? 35.176 17.205 8.442 1.00 96.62 71 SER A C 1
ATOM 543 O O . SER A 1 71 ? 34.366 16.714 9.222 1.00 96.62 71 SER A O 1
ATOM 545 N N . VAL A 1 72 ? 35.938 16.449 7.653 1.00 94.88 72 VAL A N 1
ATOM 546 C CA . VAL A 1 72 ? 35.959 14.982 7.699 1.00 94.88 72 VAL A CA 1
ATOM 547 C C . VAL A 1 72 ? 37.403 14.498 7.731 1.00 94.88 72 VAL A C 1
ATOM 549 O O . VAL A 1 72 ? 38.094 14.520 6.714 1.00 94.88 72 VAL A O 1
ATOM 552 N N . ALA A 1 73 ? 37.844 14.048 8.899 1.00 91.81 73 ALA A N 1
ATOM 553 C CA . ALA A 1 73 ? 39.155 13.470 9.142 1.00 91.81 73 ALA A CA 1
ATOM 554 C C . ALA A 1 73 ? 39.045 11.994 9.544 1.00 91.81 73 ALA A C 1
ATOM 556 O O . ALA A 1 73 ? 38.123 11.609 10.266 1.00 91.81 73 ALA A O 1
ATOM 557 N N . GLY A 1 74 ? 39.964 11.158 9.060 1.00 87.94 74 GLY A N 1
ATOM 558 C CA . GLY A 1 74 ? 40.073 9.771 9.513 1.00 87.94 74 GLY A CA 1
ATOM 559 C C . GLY A 1 74 ? 38.970 8.837 9.047 1.00 87.94 74 GLY A C 1
ATOM 560 O O . GLY A 1 74 ? 38.707 7.859 9.738 1.00 87.94 74 GLY A O 1
ATOM 561 N N . ALA A 1 75 ? 38.273 9.126 7.943 1.00 89.50 75 ALA A N 1
ATOM 562 C CA . ALA A 1 75 ? 37.047 8.413 7.573 1.00 89.50 75 ALA A CA 1
ATOM 563 C C . ALA A 1 75 ? 37.188 7.508 6.335 1.00 89.50 75 ALA A C 1
ATOM 565 O O . ALA A 1 75 ? 37.901 7.826 5.381 1.00 89.50 75 ALA A O 1
ATOM 566 N N . ILE A 1 76 ? 36.440 6.404 6.330 1.00 88.69 76 ILE A N 1
ATOM 567 C CA . ILE A 1 76 ? 36.244 5.472 5.213 1.00 88.69 76 ILE A CA 1
ATOM 568 C C . ILE A 1 76 ? 34.752 5.104 5.097 1.00 88.69 76 ILE A C 1
ATOM 570 O O . ILE A 1 76 ? 34.012 5.150 6.078 1.00 88.69 76 ILE A O 1
ATOM 574 N N . TYR A 1 77 ? 34.268 4.787 3.895 1.00 88.94 77 TYR A N 1
ATOM 575 C CA . TYR A 1 77 ? 32.874 4.399 3.603 1.00 88.94 77 TYR A CA 1
ATOM 576 C C . TYR A 1 77 ? 31.818 5.317 4.237 1.00 88.94 77 TYR A C 1
ATOM 578 O O . TYR A 1 77 ? 30.776 4.863 4.710 1.00 88.94 77 TYR A O 1
ATOM 586 N N . THR A 1 78 ? 32.112 6.615 4.295 1.00 93.00 78 THR A N 1
ATOM 587 C CA . THR A 1 78 ? 31.340 7.589 5.068 1.00 93.00 78 THR A CA 1
ATOM 588 C C . THR A 1 78 ? 30.716 8.627 4.146 1.00 93.00 78 THR A C 1
ATOM 590 O O . THR A 1 78 ? 31.364 9.163 3.243 1.00 93.00 78 THR A O 1
ATOM 593 N N . ARG A 1 79 ? 29.438 8.926 4.378 1.00 96.38 79 ARG A N 1
ATOM 594 C CA . ARG A 1 79 ? 28.695 9.967 3.669 1.00 96.38 79 ARG A CA 1
ATOM 595 C C . ARG A 1 79 ? 28.293 11.061 4.642 1.00 96.38 79 ARG A C 1
ATOM 597 O O . ARG A 1 79 ? 27.643 10.790 5.645 1.00 96.38 79 ARG A O 1
ATOM 604 N N . VAL A 1 80 ? 28.617 12.297 4.295 1.00 97.00 80 VAL A N 1
ATOM 605 C CA . VAL A 1 80 ? 28.243 13.490 5.051 1.00 97.00 80 VAL A CA 1
ATOM 606 C C . VAL A 1 80 ? 27.502 14.440 4.125 1.00 97.00 80 VAL A C 1
ATOM 608 O O . VAL A 1 80 ? 27.959 14.722 3.018 1.00 97.00 80 VAL A O 1
ATOM 611 N N . SER A 1 81 ? 26.353 14.939 4.564 1.00 96.94 81 SER A N 1
ATOM 612 C CA . SER A 1 81 ? 25.620 15.975 3.853 1.00 96.94 81 SER A CA 1
ATOM 613 C C . SER A 1 81 ? 25.024 17.013 4.800 1.00 96.94 81 SER A C 1
ATOM 615 O O . SER A 1 81 ? 24.558 16.670 5.884 1.00 96.94 81 SER A O 1
ATOM 617 N N . GLY A 1 82 ? 25.040 18.282 4.386 1.00 96.50 82 GLY A N 1
ATOM 618 C CA . GLY A 1 82 ? 24.576 19.428 5.176 1.00 96.50 82 GLY A CA 1
ATOM 619 C C . GLY A 1 82 ? 25.705 20.397 5.535 1.00 96.50 82 GLY A C 1
ATOM 620 O O . GLY A 1 82 ? 26.653 20.540 4.7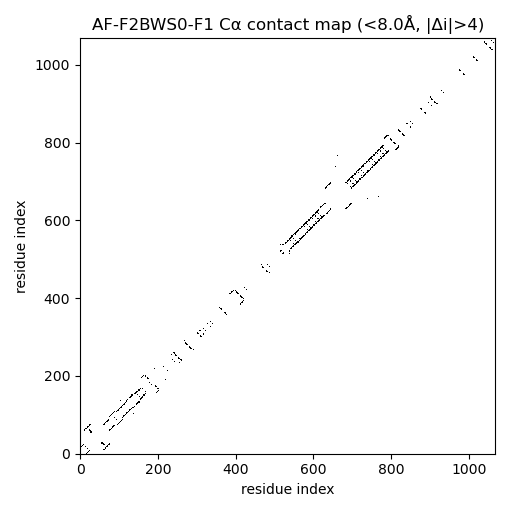64 1.00 96.50 82 GLY A O 1
ATOM 621 N N . VAL A 1 83 ? 25.590 21.112 6.660 1.00 96.19 83 VAL A N 1
ATOM 622 C CA . VAL A 1 83 ? 26.470 22.250 6.986 1.00 96.19 83 VAL A CA 1
ATOM 623 C C . VAL A 1 83 ? 27.219 22.071 8.308 1.00 96.19 83 VAL A C 1
ATOM 625 O O . VAL A 1 83 ? 26.618 21.795 9.348 1.00 96.19 83 VAL A O 1
ATOM 628 N N . SER A 1 84 ? 28.528 22.334 8.299 1.00 97.00 84 SER A N 1
ATOM 629 C CA . SER A 1 84 ? 29.380 22.366 9.502 1.00 97.00 84 SER A CA 1
ATOM 630 C C . SER A 1 84 ? 29.360 21.087 10.344 1.00 97.00 84 SER A C 1
ATOM 632 O O . SER A 1 84 ? 29.417 21.161 11.571 1.00 97.00 84 SER A O 1
ATOM 634 N N . ASN A 1 85 ? 29.261 19.917 9.713 1.00 97.69 85 ASN A N 1
ATOM 635 C CA . ASN A 1 85 ? 29.511 18.656 10.408 1.00 97.69 85 ASN A CA 1
ATOM 636 C C . ASN A 1 85 ? 31.019 18.448 10.592 1.00 97.69 85 ASN A C 1
ATOM 638 O O . ASN A 1 85 ? 31.794 18.824 9.715 1.00 97.69 85 ASN A O 1
ATOM 642 N N . ASP A 1 86 ? 31.420 17.850 11.709 1.00 97.25 86 ASP A N 1
ATOM 643 C CA . ASP A 1 86 ? 32.818 17.619 12.073 1.00 97.25 86 ASP A CA 1
ATOM 644 C C . ASP A 1 86 ? 33.031 16.154 12.453 1.00 97.25 86 ASP A C 1
ATOM 646 O O . ASP A 1 86 ? 32.450 15.662 13.418 1.00 97.25 86 ASP A O 1
ATOM 650 N N . LEU A 1 87 ? 33.804 15.434 11.652 1.00 96.12 87 LEU A N 1
ATOM 651 C CA . LEU A 1 87 ? 34.141 14.032 11.856 1.00 96.12 87 LEU A CA 1
ATOM 652 C C . LEU A 1 87 ? 35.648 13.936 12.046 1.00 96.12 87 LEU A C 1
ATOM 654 O O . LEU A 1 87 ? 36.395 14.460 11.223 1.00 96.12 87 LEU A O 1
ATOM 658 N N . SER A 1 88 ? 36.094 13.248 13.091 1.00 93.44 88 SER A N 1
ATOM 659 C CA . SER A 1 88 ? 37.518 13.087 13.392 1.00 93.44 88 SER A CA 1
ATOM 660 C C . SER A 1 88 ? 37.810 11.753 14.068 1.00 93.44 88 SER A C 1
ATOM 662 O O . SER A 1 88 ? 36.985 11.235 14.821 1.00 93.44 88 SER A O 1
ATOM 664 N N . ASN A 1 89 ? 38.987 11.186 13.813 1.00 90.25 89 ASN A N 1
ATOM 665 C CA . ASN A 1 89 ? 39.565 10.140 14.651 1.00 90.25 89 ASN A CA 1
ATOM 666 C C . ASN A 1 89 ? 40.695 10.723 15.498 1.00 90.25 89 ASN A C 1
ATOM 668 O O . ASN A 1 89 ? 41.383 11.662 15.100 1.00 90.25 89 ASN A O 1
ATOM 672 N N . THR A 1 90 ? 40.911 10.122 16.657 1.00 88.00 90 THR A N 1
ATOM 673 C CA . THR A 1 90 ? 42.105 10.334 17.464 1.00 88.00 90 THR A CA 1
ATOM 674 C C . THR A 1 90 ? 43.245 9.472 16.919 1.00 88.00 90 THR A C 1
ATOM 676 O O . THR A 1 90 ? 43.036 8.323 16.522 1.00 88.00 90 THR A O 1
ATOM 679 N N . ASP A 1 91 ? 44.473 9.991 16.940 1.00 78.06 91 ASP A N 1
ATOM 680 C CA . ASP A 1 91 ? 45.666 9.246 16.525 1.00 78.06 91 ASP A CA 1
ATOM 681 C C . ASP A 1 91 ? 45.761 7.878 17.230 1.00 78.06 91 ASP A C 1
ATOM 683 O O . ASP A 1 91 ? 45.667 7.768 18.456 1.00 78.06 91 ASP A O 1
ATOM 687 N N . GLY A 1 92 ? 45.954 6.814 16.444 1.00 69.62 92 GLY A N 1
ATOM 688 C CA . GLY A 1 92 ? 46.032 5.433 16.936 1.00 69.62 92 GLY A CA 1
ATOM 689 C C . GLY A 1 92 ? 44.682 4.742 17.177 1.00 69.62 92 GLY A C 1
ATOM 690 O O . GLY A 1 92 ? 44.671 3.585 17.605 1.00 69.62 92 GLY A O 1
ATOM 691 N N . LYS A 1 93 ? 43.550 5.402 16.901 1.00 76.56 93 LYS A N 1
ATOM 692 C CA . LYS A 1 93 ? 42.218 4.776 16.873 1.00 76.56 93 LYS A CA 1
ATOM 693 C C . LYS A 1 93 ? 41.840 4.318 15.459 1.00 76.56 93 LYS A C 1
ATOM 695 O O . LYS A 1 93 ? 42.290 4.928 14.486 1.00 76.56 93 LYS A O 1
ATOM 700 N N . PRO A 1 94 ? 41.005 3.263 15.331 1.00 75.88 94 PRO A N 1
ATOM 701 C CA . PRO A 1 94 ? 40.469 2.847 14.042 1.00 75.88 94 PRO A CA 1
ATOM 702 C C . PRO A 1 94 ? 39.759 3.997 13.333 1.00 75.88 94 PRO A C 1
ATOM 704 O O . PRO A 1 94 ? 39.108 4.833 13.962 1.00 75.88 94 PRO A O 1
ATOM 707 N N . ARG A 1 95 ? 39.862 4.002 12.007 1.00 83.25 95 ARG A N 1
ATOM 708 C CA . ARG A 1 95 ? 39.233 5.003 11.144 1.00 83.25 95 ARG A CA 1
ATOM 709 C C . ARG A 1 95 ? 37.708 4.965 11.284 1.00 83.25 95 ARG A C 1
ATOM 711 O O . ARG A 1 95 ? 37.114 3.896 11.445 1.00 83.25 95 ARG A O 1
ATOM 718 N N . LEU A 1 96 ? 37.064 6.126 11.180 1.00 90.44 96 LEU A N 1
ATOM 719 C CA . LEU A 1 96 ? 35.607 6.250 11.196 1.00 90.44 96 LEU A CA 1
ATOM 720 C C . LEU A 1 96 ? 35.049 5.550 9.966 1.00 90.44 96 LEU A C 1
ATOM 722 O O . LEU A 1 96 ? 35.352 5.936 8.841 1.00 90.44 96 LEU A O 1
ATOM 726 N N . SER A 1 97 ? 34.213 4.540 10.163 1.00 89.94 97 SER A N 1
ATOM 727 C CA . SER A 1 97 ? 33.683 3.728 9.070 1.00 89.94 97 SER A CA 1
ATOM 728 C C . SER A 1 97 ? 32.159 3.691 9.069 1.00 89.94 97 SER A C 1
ATOM 730 O O . SER A 1 97 ? 31.522 3.755 10.118 1.00 89.94 97 SER A O 1
ATOM 732 N N . TYR A 1 98 ? 31.564 3.595 7.877 1.00 92.00 98 TYR A N 1
ATOM 733 C CA . TYR A 1 98 ? 30.128 3.352 7.682 1.00 92.00 98 TYR A CA 1
ATOM 734 C C . TYR A 1 98 ? 29.193 4.362 8.365 1.00 92.00 98 TYR A C 1
ATOM 736 O O . TYR A 1 98 ? 28.102 4.004 8.810 1.00 92.00 98 TYR A O 1
ATOM 744 N N . ASN A 1 99 ? 29.599 5.631 8.447 1.00 95.94 99 ASN A N 1
ATOM 745 C CA . ASN A 1 99 ? 28.730 6.688 8.955 1.00 95.94 99 ASN A CA 1
ATOM 746 C C . ASN A 1 99 ? 27.928 7.327 7.814 1.00 95.94 99 ASN A C 1
ATOM 748 O O . ASN A 1 99 ? 28.469 7.650 6.754 1.00 95.94 99 ASN A O 1
ATOM 752 N N . ILE A 1 100 ? 26.637 7.555 8.042 1.00 97.88 100 ILE A N 1
ATOM 753 C CA . ILE A 1 100 ? 25.766 8.316 7.143 1.00 97.88 100 ILE A CA 1
ATOM 754 C C . ILE A 1 100 ? 25.185 9.469 7.944 1.00 97.88 100 ILE A C 1
ATOM 756 O O . ILE A 1 100 ? 24.388 9.264 8.853 1.00 97.88 100 ILE A O 1
ATOM 760 N N . ILE A 1 101 ? 25.578 10.687 7.596 1.00 97.50 101 ILE A N 1
ATOM 761 C CA . ILE A 1 101 ? 25.188 11.896 8.315 1.00 97.50 101 ILE A CA 1
ATOM 762 C C . ILE A 1 101 ? 24.512 12.837 7.335 1.00 97.50 101 ILE A C 1
ATOM 764 O O . ILE A 1 101 ? 25.043 13.142 6.269 1.00 97.50 101 ILE A O 1
ATOM 768 N N . THR A 1 102 ? 23.318 13.286 7.687 1.00 97.19 102 THR A N 1
ATOM 769 C CA . THR A 1 102 ? 22.542 14.286 6.962 1.00 97.19 102 THR A CA 1
ATOM 770 C C . THR A 1 102 ? 21.984 15.280 7.971 1.00 97.19 102 THR A C 1
ATOM 772 O O . THR A 1 102 ? 21.203 14.906 8.842 1.00 97.19 102 THR A O 1
ATOM 775 N N . GLY A 1 103 ? 22.385 16.543 7.860 1.00 96.44 103 GLY A N 1
ATOM 776 C CA . GLY A 1 103 ? 22.004 17.607 8.790 1.00 96.44 103 GLY A CA 1
ATOM 777 C C . GLY A 1 103 ? 23.186 18.509 9.120 1.00 96.44 103 GLY A C 1
ATOM 778 O O . GLY A 1 103 ? 24.176 18.529 8.392 1.00 96.44 103 GLY A O 1
ATOM 779 N N . ASN A 1 104 ? 23.081 19.293 10.188 1.00 96.50 104 ASN A N 1
ATOM 780 C CA . ASN A 1 104 ? 24.019 20.377 10.464 1.00 96.50 104 ASN A CA 1
ATOM 781 C C . ASN A 1 104 ? 24.644 20.289 11.857 1.00 96.50 104 ASN A C 1
ATOM 783 O O . ASN A 1 104 ? 23.992 19.921 12.834 1.00 96.50 104 ASN A O 1
ATOM 787 N N . ARG A 1 105 ? 25.890 20.762 11.973 1.00 97.25 105 ARG A N 1
ATOM 788 C CA . ARG A 1 105 ? 26.607 20.918 13.254 1.00 97.25 105 ARG A CA 1
ATOM 789 C C . ARG A 1 105 ? 26.735 19.630 14.070 1.00 97.25 105 ARG A C 1
ATOM 791 O O . ARG A 1 105 ? 26.875 19.711 15.292 1.00 97.25 105 ARG A O 1
ATOM 798 N N . ASN A 1 106 ? 26.700 18.465 13.431 1.00 97.75 106 ASN A N 1
ATOM 799 C CA . ASN A 1 106 ? 26.957 17.203 14.116 1.00 97.75 106 ASN A CA 1
ATOM 800 C C . ASN A 1 106 ? 28.463 17.010 14.317 1.00 97.75 106 ASN A C 1
ATOM 802 O O . ASN A 1 106 ? 29.248 17.387 13.449 1.00 97.75 106 ASN A O 1
ATOM 806 N N . THR A 1 107 ? 28.861 16.426 15.443 1.00 97.50 107 THR A N 1
ATOM 807 C CA . THR A 1 107 ? 30.256 16.099 15.756 1.00 97.50 107 THR A CA 1
ATOM 808 C C . THR A 1 107 ? 30.383 14.610 16.031 1.00 97.50 107 THR A C 1
ATOM 810 O O . THR A 1 107 ? 29.690 14.092 16.902 1.00 97.50 107 THR A O 1
ATOM 813 N N . LEU A 1 108 ? 31.262 13.929 15.302 1.00 96.38 108 LEU A N 1
ATOM 814 C CA . LEU A 1 108 ? 31.599 12.524 15.507 1.00 96.38 108 LEU A CA 1
ATOM 815 C C . LEU A 1 108 ? 33.099 12.386 15.745 1.00 96.38 108 LEU A C 1
ATOM 817 O O . LEU A 1 108 ? 33.896 12.697 14.863 1.00 96.38 108 LEU A O 1
ATOM 821 N N . THR A 1 109 ? 33.465 11.843 16.898 1.00 94.81 109 THR A N 1
ATOM 822 C CA . THR A 1 109 ? 34.849 11.514 17.239 1.00 94.81 109 THR A CA 1
ATOM 823 C C . THR A 1 109 ? 34.960 10.019 17.510 1.00 94.81 109 THR A C 1
ATOM 825 O O . THR A 1 109 ? 34.177 9.474 18.291 1.00 94.81 109 THR A O 1
ATOM 828 N N . ASP A 1 110 ? 35.887 9.325 16.848 1.00 93.75 110 ASP A N 1
ATOM 829 C CA . ASP A 1 110 ? 36.146 7.885 17.055 1.00 93.75 110 ASP A CA 1
ATOM 830 C C . ASP A 1 110 ? 34.882 6.999 17.002 1.00 93.75 110 ASP A C 1
ATOM 832 O O . ASP A 1 110 ? 34.742 6.030 17.748 1.00 93.75 110 ASP A O 1
ATOM 836 N N . SER A 1 111 ? 33.916 7.361 16.152 1.00 94.81 111 SER A N 1
ATOM 837 C CA . SER A 1 111 ? 32.572 6.768 16.130 1.00 94.81 111 SER A CA 1
ATOM 838 C C . SER A 1 111 ? 32.239 6.226 14.739 1.00 94.81 111 SER A C 1
ATOM 840 O O . SER A 1 111 ? 32.390 6.927 13.738 1.00 94.81 111 SER A O 1
ATOM 842 N N . SER A 1 112 ? 31.783 4.977 14.656 1.00 93.62 112 SER A N 1
ATOM 843 C CA . SER A 1 112 ? 31.526 4.249 13.403 1.00 93.62 112 SER A CA 1
ATOM 844 C C . SER A 1 112 ? 30.141 3.595 13.374 1.00 93.62 112 SER A C 1
ATOM 846 O O . SER A 1 112 ? 29.541 3.325 14.411 1.00 93.62 112 SER A O 1
ATOM 848 N N . HIS A 1 113 ? 29.646 3.271 12.179 1.00 95.56 113 HIS A N 1
ATOM 849 C CA . HIS A 1 113 ? 28.349 2.616 11.955 1.00 95.56 113 HIS A CA 1
ATOM 850 C C . HIS A 1 113 ? 27.144 3.430 12.456 1.00 95.56 113 HIS A C 1
ATOM 852 O O . HIS A 1 113 ? 26.157 2.857 12.916 1.00 95.56 113 HIS A O 1
ATOM 858 N N . ASN A 1 114 ? 27.220 4.761 12.400 1.00 96.88 114 ASN A N 1
ATOM 859 C CA . ASN A 1 114 ? 26.140 5.633 12.855 1.00 96.88 114 ASN A CA 1
ATOM 860 C C . ASN A 1 114 ? 25.332 6.194 11.679 1.00 96.88 114 ASN A C 1
ATOM 862 O O . ASN A 1 114 ? 25.889 6.654 10.680 1.00 96.88 114 ASN A O 1
ATOM 866 N N . LEU A 1 115 ? 24.011 6.217 11.832 1.00 98.19 115 LEU A N 1
ATOM 867 C CA . LEU A 1 115 ? 23.083 6.915 10.948 1.00 98.19 115 LEU A CA 1
ATOM 868 C C . LEU A 1 115 ? 22.522 8.130 11.685 1.00 98.19 115 LEU A C 1
ATOM 870 O O . LEU A 1 115 ? 21.834 7.969 12.688 1.00 98.19 115 LEU A O 1
ATOM 874 N N . ILE A 1 116 ? 22.780 9.331 11.175 1.00 97.69 116 ILE A N 1
ATOM 875 C CA . ILE A 1 116 ? 22.290 10.585 11.756 1.00 97.69 116 ILE A CA 1
ATOM 876 C C . ILE A 1 116 ? 21.530 11.372 10.700 1.00 97.69 116 ILE A C 1
ATOM 878 O O . ILE A 1 116 ? 22.108 11.821 9.713 1.00 97.69 116 ILE A O 1
ATOM 882 N N . LEU A 1 117 ? 20.236 11.562 10.927 1.00 98.00 117 LEU A N 1
ATOM 883 C CA . LEU A 1 117 ? 19.364 12.455 10.172 1.00 98.00 117 LEU A CA 1
ATOM 884 C C . LEU A 1 117 ? 18.846 13.537 11.125 1.00 98.00 117 LEU A C 1
ATOM 886 O O . LEU A 1 117 ? 17.812 13.364 11.771 1.00 98.00 117 LEU A O 1
ATOM 890 N N . GLY A 1 118 ? 19.571 14.645 11.238 1.00 96.25 118 GLY A N 1
ATOM 891 C CA . GLY A 1 118 ? 19.250 15.723 12.172 1.00 96.25 118 GLY A CA 1
ATOM 892 C C . GLY A 1 118 ? 20.448 16.603 12.504 1.00 96.25 118 GLY A C 1
ATOM 893 O O . GLY A 1 118 ? 21.545 16.409 11.982 1.00 96.25 118 GLY A O 1
ATOM 894 N N . ASP A 1 119 ? 20.226 17.586 13.372 1.00 97.50 119 ASP A N 1
ATOM 895 C CA . ASP A 1 119 ? 21.219 18.601 13.730 1.00 97.50 119 ASP A CA 1
ATOM 896 C C . ASP A 1 119 ? 21.682 18.493 15.187 1.00 97.50 119 ASP A C 1
ATOM 898 O O . ASP A 1 119 ? 20.919 18.068 16.060 1.00 97.50 119 ASP A O 1
ATOM 902 N N . ASN A 1 120 ? 22.881 19.022 15.460 1.00 97.44 120 ASN A N 1
ATOM 903 C CA . ASN A 1 120 ? 23.431 19.224 16.806 1.00 97.44 120 ASN A CA 1
ATOM 904 C C . ASN A 1 120 ? 23.606 17.929 17.634 1.00 97.44 120 ASN A C 1
ATOM 906 O O . ASN A 1 120 ? 23.439 17.945 18.854 1.00 97.44 120 ASN A O 1
ATOM 910 N N . HIS A 1 121 ? 23.976 16.811 17.017 1.00 97.50 121 HIS A N 1
ATOM 911 C CA . HIS A 1 121 ? 24.379 15.609 17.760 1.00 97.50 121 HIS A CA 1
ATOM 912 C C . HIS A 1 121 ? 25.885 15.558 17.978 1.00 97.50 121 HIS A C 1
ATOM 914 O O . HIS A 1 121 ? 26.657 15.958 17.109 1.00 97.50 121 HIS A O 1
ATOM 920 N N . GLU A 1 122 ? 26.306 15.052 19.132 1.00 97.38 122 GLU A N 1
ATOM 921 C CA . GLU A 1 122 ? 27.707 14.774 19.448 1.00 97.38 122 GLU A CA 1
ATOM 922 C C . GLU A 1 122 ? 27.871 13.300 19.826 1.00 97.38 122 GLU A C 1
ATOM 924 O O . GLU A 1 122 ? 27.190 12.797 20.719 1.00 97.38 122 GLU A O 1
ATOM 929 N N . LEU A 1 123 ? 28.750 12.589 19.131 1.00 96.31 123 LEU A N 1
ATOM 930 C CA . LEU A 1 123 ? 29.061 11.185 19.375 1.00 96.31 123 LEU A CA 1
ATOM 931 C C . LEU A 1 123 ? 30.569 11.066 19.581 1.00 96.31 123 LEU A C 1
ATOM 933 O O . LEU A 1 123 ? 31.345 11.530 18.750 1.00 96.31 123 LEU A O 1
ATOM 937 N N . GLU A 1 124 ? 30.977 10.430 20.674 1.00 94.88 124 GLU A N 1
ATOM 938 C CA . GLU A 1 124 ? 32.385 10.181 20.979 1.00 94.88 124 GLU A CA 1
ATOM 939 C C . GLU A 1 124 ? 32.562 8.730 21.418 1.00 94.88 124 GLU A C 1
ATOM 941 O O . GLU A 1 124 ? 31.961 8.314 22.410 1.00 94.88 124 GLU A O 1
ATOM 946 N N . ASN A 1 125 ? 33.391 7.968 20.697 1.00 93.44 125 ASN A N 1
ATOM 947 C CA . ASN A 1 125 ? 33.687 6.564 20.992 1.00 93.44 125 ASN A CA 1
ATOM 948 C C . ASN A 1 125 ? 32.415 5.690 21.132 1.00 93.44 125 ASN A C 1
ATOM 950 O O . ASN A 1 125 ? 32.335 4.817 22.001 1.00 93.44 125 ASN A O 1
ATOM 954 N N . VAL A 1 126 ? 31.410 5.935 20.281 1.00 94.19 126 VAL A N 1
ATOM 955 C CA . VAL A 1 126 ? 30.138 5.190 20.243 1.00 94.19 126 VAL A CA 1
ATOM 956 C C . VAL A 1 126 ? 29.821 4.698 18.833 1.00 94.19 126 VAL A C 1
ATOM 958 O O . VAL A 1 126 ? 30.169 5.333 17.837 1.00 94.19 126 VAL A O 1
ATOM 961 N N . ASN A 1 127 ? 29.162 3.544 18.740 1.00 94.19 127 ASN A N 1
ATOM 962 C CA . ASN A 1 127 ? 28.936 2.865 17.468 1.00 94.19 127 ASN A CA 1
ATOM 963 C C . ASN A 1 127 ? 27.512 2.321 17.334 1.00 94.19 127 ASN A C 1
ATOM 965 O O . ASN A 1 127 ? 26.850 2.036 18.332 1.00 94.19 127 ASN A O 1
ATOM 969 N N . GLY A 1 128 ? 27.062 2.117 16.095 1.00 94.81 128 GLY A N 1
ATOM 970 C CA . GLY A 1 128 ? 25.799 1.424 15.813 1.00 94.81 128 GLY A CA 1
ATOM 971 C C . GLY A 1 128 ? 24.543 2.227 16.159 1.00 94.81 128 GLY A C 1
ATOM 972 O O . GLY A 1 128 ? 23.493 1.635 16.407 1.00 94.81 128 GLY A O 1
ATOM 973 N N . ASN A 1 129 ? 24.636 3.557 16.226 1.00 97.31 129 ASN A N 1
ATOM 974 C CA . ASN A 1 129 ? 23.516 4.403 16.628 1.00 97.31 129 ASN A CA 1
ATOM 975 C C . ASN A 1 129 ? 22.646 4.803 15.433 1.00 97.31 129 ASN A C 1
ATOM 977 O O . ASN A 1 129 ? 23.149 5.174 14.371 1.00 97.31 129 ASN A O 1
ATOM 981 N N . ILE A 1 130 ? 21.329 4.797 15.637 1.00 98.12 130 ILE A N 1
ATOM 982 C CA . ILE A 1 130 ? 20.345 5.334 14.692 1.00 98.12 130 ILE A CA 1
ATOM 983 C C . ILE A 1 130 ? 19.716 6.566 15.324 1.00 98.12 130 ILE A C 1
ATOM 985 O O . ILE A 1 130 ? 19.056 6.471 16.356 1.00 98.12 130 ILE A O 1
ATOM 989 N N . ILE A 1 131 ? 19.903 7.722 14.699 1.00 97.81 131 ILE A N 1
ATOM 990 C CA . ILE A 1 131 ? 19.452 9.008 15.218 1.00 97.81 131 ILE A CA 1
ATOM 991 C C . ILE A 1 131 ? 18.677 9.739 14.131 1.00 97.81 131 ILE A C 1
ATOM 993 O O . ILE A 1 131 ? 19.207 10.052 13.068 1.00 97.81 131 ILE A O 1
ATOM 997 N N . ILE A 1 132 ? 17.409 10.024 14.405 1.00 97.69 132 ILE A N 1
ATOM 998 C CA . ILE A 1 132 ? 16.515 10.758 13.513 1.00 97.69 132 ILE A CA 1
ATOM 999 C C . ILE A 1 132 ? 15.805 11.840 14.332 1.00 97.69 132 ILE A C 1
ATOM 1001 O O . ILE A 1 132 ? 15.028 11.535 15.236 1.00 97.69 132 ILE A O 1
ATOM 1005 N N . GLY A 1 133 ? 16.045 13.105 13.998 1.00 96.12 133 GLY A N 1
ATOM 1006 C CA . GLY A 1 133 ? 15.568 14.281 14.733 1.00 96.12 133 GLY A CA 1
ATOM 1007 C C . GLY A 1 133 ? 16.722 15.173 15.190 1.00 96.12 133 GLY A C 1
ATOM 1008 O O . GLY A 1 133 ? 17.850 14.710 15.311 1.00 96.12 133 GLY A O 1
ATOM 1009 N N . SER A 1 134 ? 16.458 16.457 15.426 1.00 96.88 134 SER A N 1
ATOM 1010 C CA . SER A 1 134 ? 17.478 17.455 15.797 1.00 96.88 134 SER A CA 1
ATOM 1011 C C . SER A 1 134 ? 17.461 17.776 17.292 1.00 96.88 134 SER A C 1
ATOM 1013 O O . SER A 1 134 ? 16.414 17.684 17.933 1.00 96.88 134 SER A O 1
ATOM 1015 N N . GLN A 1 135 ? 18.593 18.227 17.832 1.00 96.44 135 GLN A N 1
ATOM 1016 C CA . GLN A 1 135 ? 18.687 18.785 19.186 1.00 96.44 135 GLN A CA 1
ATOM 1017 C C . GLN A 1 135 ? 18.672 20.316 19.143 1.00 96.44 135 GLN A C 1
ATOM 1019 O O . GLN A 1 135 ? 19.317 20.934 18.289 1.00 96.44 135 GLN A O 1
ATOM 1024 N N . LYS A 1 136 ? 17.994 20.964 20.094 1.00 93.69 136 LYS A N 1
ATOM 1025 C CA . LYS A 1 136 ? 18.085 22.428 20.277 1.00 93.69 136 LYS A CA 1
ATOM 1026 C C . LYS A 1 136 ? 19.497 22.887 20.626 1.00 93.69 136 LYS A C 1
ATOM 1028 O O . LYS A 1 136 ? 19.957 23.910 20.126 1.00 93.69 136 LYS A O 1
ATOM 1033 N N . THR A 1 137 ? 20.168 22.138 21.491 1.00 93.50 137 THR A N 1
ATOM 1034 C CA . THR A 1 137 ? 21.551 22.363 21.926 1.00 93.50 137 THR A CA 1
ATOM 1035 C C . THR A 1 137 ? 22.378 21.140 21.588 1.00 93.50 137 THR A C 1
ATOM 1037 O O . THR A 1 137 ? 21.865 20.028 21.699 1.00 93.50 137 THR A O 1
ATOM 1040 N N . LYS A 1 138 ? 23.650 21.324 21.208 1.00 94.69 138 LYS A N 1
ATOM 1041 C CA . LYS A 1 138 ? 24.530 20.187 20.922 1.00 94.69 138 LYS A CA 1
ATOM 1042 C C . LYS A 1 138 ? 24.537 19.223 22.106 1.00 94.69 138 LYS A C 1
ATOM 1044 O O . LYS A 1 138 ? 24.861 19.633 23.216 1.00 94.69 138 LYS A O 1
ATOM 1049 N N . THR A 1 139 ? 24.084 17.995 21.869 1.00 94.06 139 THR A N 1
ATOM 1050 C CA . THR A 1 139 ? 23.850 17.006 22.925 1.00 94.06 139 THR A CA 1
ATOM 1051 C C . THR A 1 139 ? 24.601 15.730 22.607 1.00 94.06 139 THR A C 1
ATOM 1053 O O . THR A 1 139 ? 24.553 15.230 21.481 1.00 94.06 139 THR A O 1
ATOM 1056 N N . LYS A 1 140 ? 25.280 15.206 23.626 1.00 95.00 140 LYS A N 1
ATOM 1057 C CA . LYS A 1 140 ? 26.089 14.004 23.515 1.00 95.00 140 LYS A CA 1
ATOM 1058 C C . LYS A 1 140 ? 25.240 12.740 23.626 1.00 95.00 140 LYS A C 1
ATOM 1060 O O . LYS A 1 140 ? 24.439 12.598 24.553 1.00 95.00 140 LYS A O 1
ATOM 1065 N N . THR A 1 141 ? 25.441 11.817 22.692 1.00 94.44 141 THR A N 1
ATOM 1066 C CA . THR A 1 141 ? 24.962 10.434 22.778 1.00 94.44 141 THR A CA 1
ATOM 1067 C C . THR A 1 141 ? 26.094 9.590 23.354 1.00 94.44 141 THR A C 1
ATOM 1069 O O . THR A 1 141 ? 27.087 9.327 22.683 1.00 94.44 141 THR A O 1
ATOM 1072 N N . GLU A 1 142 ? 25.974 9.201 24.623 1.00 92.81 142 GLU A N 1
ATOM 1073 C CA . GLU A 1 142 ? 27.068 8.568 25.380 1.00 92.81 142 GLU A CA 1
ATOM 1074 C C . GLU A 1 142 ? 27.152 7.044 25.218 1.00 92.81 142 GLU A C 1
ATOM 1076 O O . GLU A 1 142 ? 28.052 6.413 25.778 1.00 92.81 142 GLU A O 1
ATOM 1081 N N . LYS A 1 143 ? 26.19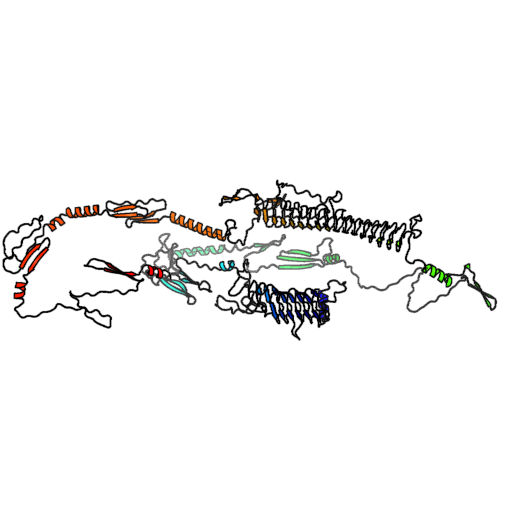0 6.426 24.523 1.00 95.31 143 LYS A N 1
ATOM 1082 C CA . LYS A 1 143 ? 26.055 4.968 24.431 1.00 95.31 143 LYS A CA 1
ATOM 1083 C C . LYS A 1 143 ? 25.971 4.493 22.984 1.00 95.31 143 LYS A C 1
ATOM 1085 O O . LYS A 1 143 ? 25.537 5.228 22.102 1.00 95.31 143 LYS A O 1
ATOM 1090 N N . SER A 1 144 ? 26.422 3.258 22.779 1.00 94.31 144 SER A N 1
ATOM 1091 C CA . SER A 1 144 ? 26.349 2.539 21.504 1.00 94.31 144 SER A CA 1
ATOM 1092 C C . SER A 1 144 ? 25.019 1.795 21.372 1.00 94.31 144 SER A C 1
ATOM 1094 O O . SER A 1 144 ? 24.326 1.564 22.368 1.00 94.31 144 SER A O 1
ATOM 1096 N N . ASN A 1 145 ? 24.695 1.366 20.152 1.00 95.19 145 ASN A N 1
ATOM 1097 C CA . ASN A 1 145 ? 23.520 0.555 19.827 1.00 95.19 145 ASN A CA 1
ATOM 1098 C C . ASN A 1 145 ? 22.184 1.201 20.237 1.00 95.19 145 ASN A C 1
ATOM 1100 O O . ASN A 1 145 ? 21.240 0.496 20.593 1.00 95.19 145 ASN A O 1
ATOM 1104 N N . VAL A 1 146 ? 22.095 2.535 20.234 1.00 97.06 146 VAL A N 1
ATOM 1105 C CA . VAL A 1 146 ? 20.867 3.245 20.622 1.00 97.06 146 VAL A CA 1
ATOM 1106 C C . VAL A 1 146 ? 20.027 3.640 19.413 1.00 97.06 146 VAL A C 1
ATOM 1108 O O . VAL A 1 146 ? 20.543 3.881 18.321 1.00 97.06 146 VAL A O 1
ATOM 1111 N N . THR A 1 147 ? 18.713 3.751 19.616 1.00 97.94 147 THR A N 1
ATOM 1112 C CA . THR A 1 147 ? 17.789 4.301 18.612 1.00 97.94 147 THR A CA 1
ATOM 1113 C C . THR A 1 147 ? 17.085 5.537 19.158 1.00 97.94 147 THR A C 1
ATOM 1115 O O . THR A 1 147 ? 16.373 5.470 20.158 1.00 97.94 147 THR A O 1
ATOM 1118 N N . ILE A 1 148 ? 17.254 6.667 18.481 1.00 97.81 148 ILE A N 1
ATOM 1119 C CA . ILE A 1 148 ? 16.636 7.953 18.805 1.00 97.81 148 ILE A CA 1
ATOM 1120 C C . ILE A 1 148 ? 15.756 8.361 17.624 1.00 97.81 148 ILE A C 1
ATOM 1122 O O . ILE A 1 148 ? 16.248 8.530 16.509 1.00 97.81 148 ILE A O 1
ATOM 1126 N N . LEU A 1 149 ? 14.456 8.541 17.863 1.00 97.19 149 LEU A N 1
ATOM 1127 C CA . LEU A 1 149 ? 13.498 8.990 16.853 1.00 97.19 149 LEU A CA 1
ATOM 1128 C C . LEU A 1 149 ? 12.623 10.124 17.408 1.00 97.19 149 LEU A C 1
ATOM 1130 O O . LEU A 1 149 ? 11.588 9.877 18.023 1.00 97.19 149 LEU A O 1
ATOM 1134 N N . GLY A 1 150 ? 13.024 11.374 17.178 1.00 95.31 150 GLY A N 1
ATOM 1135 C CA . GLY A 1 150 ? 12.313 12.585 17.595 1.00 95.31 150 GLY A CA 1
ATOM 1136 C C . GLY A 1 150 ? 13.252 13.751 17.922 1.00 95.31 150 GLY A C 1
ATOM 1137 O O . GLY A 1 150 ? 14.386 13.549 18.343 1.00 95.31 150 GLY A O 1
ATOM 1138 N N . ASN A 1 151 ? 12.773 14.989 17.759 1.00 94.81 151 ASN A N 1
ATOM 1139 C CA . ASN A 1 151 ? 13.553 16.180 18.126 1.00 94.81 151 ASN A CA 1
ATOM 1140 C C . ASN A 1 151 ? 13.757 16.253 19.644 1.00 94.81 151 ASN A C 1
ATOM 1142 O O . ASN A 1 151 ? 12.838 15.943 20.391 1.00 94.81 151 ASN A O 1
ATOM 1146 N N . ASP A 1 152 ? 14.915 16.701 20.115 1.00 95.38 152 ASP A N 1
ATOM 1147 C CA . ASP A 1 152 ? 15.281 16.770 21.538 1.00 95.38 152 ASP A CA 1
ATOM 1148 C C . ASP A 1 152 ? 15.262 15.419 22.296 1.00 95.38 152 ASP A C 1
ATOM 1150 O O . ASP A 1 152 ? 15.312 15.398 23.525 1.00 95.38 152 ASP A O 1
ATOM 1154 N N . ALA A 1 153 ? 15.135 14.280 21.604 1.00 96.00 153 ALA A N 1
ATOM 1155 C CA . ALA A 1 153 ? 15.136 12.959 22.233 1.00 96.00 153 ALA A CA 1
ATOM 1156 C C . ALA A 1 153 ? 16.569 12.457 22.472 1.00 96.00 153 ALA A C 1
ATOM 1158 O O . ALA A 1 153 ? 17.474 12.784 21.706 1.00 96.00 153 ALA A O 1
ATOM 1159 N N . ASN A 1 154 ? 16.794 11.653 23.515 1.00 94.81 154 ASN A N 1
ATOM 1160 C CA . ASN A 1 154 ? 18.113 11.074 23.790 1.00 94.81 154 ASN A CA 1
ATOM 1161 C C . ASN A 1 154 ? 18.023 9.704 24.484 1.00 94.81 154 ASN A C 1
ATOM 1163 O O . ASN A 1 154 ? 17.012 9.355 25.092 1.00 94.81 154 ASN A O 1
ATOM 1167 N N . VAL A 1 155 ? 19.096 8.924 24.427 1.00 96.44 155 VAL A N 1
ATOM 1168 C CA . VAL A 1 155 ? 19.223 7.632 25.109 1.00 96.44 155 VAL A CA 1
ATOM 1169 C C . VAL A 1 155 ? 20.504 7.642 25.942 1.00 96.44 155 VAL A C 1
ATOM 1171 O O . VAL A 1 155 ? 21.582 7.914 25.422 1.00 96.44 155 VAL A O 1
ATOM 1174 N N . SER A 1 156 ? 20.399 7.333 27.237 1.00 93.88 156 SER A N 1
ATOM 1175 C CA . SER A 1 156 ? 21.537 7.346 28.175 1.00 93.88 156 SER A CA 1
ATOM 1176 C C . SER A 1 156 ? 22.017 5.953 28.596 1.00 93.88 156 SER A C 1
ATOM 1178 O O . SER A 1 156 ? 22.933 5.826 29.412 1.00 93.88 156 SER A O 1
ATOM 1180 N N . VAL A 1 157 ? 21.427 4.897 28.033 1.00 94.94 157 VAL A N 1
ATOM 1181 C CA . VAL A 1 157 ? 21.758 3.491 28.310 1.00 94.94 157 VAL A CA 1
ATOM 1182 C C . VAL A 1 157 ? 21.972 2.717 27.011 1.00 94.94 157 VAL A C 1
ATOM 1184 O O . VAL A 1 157 ? 21.326 2.988 26.005 1.00 94.94 157 VAL A O 1
ATOM 1187 N N . GLU A 1 158 ? 22.889 1.753 27.018 1.00 93.69 158 GLU A N 1
ATOM 1188 C CA . GLU A 1 158 ? 23.157 0.915 25.845 1.00 93.69 158 GLU A CA 1
ATOM 1189 C C . GLU A 1 158 ? 21.916 0.099 25.445 1.00 93.69 158 GLU A C 1
ATOM 1191 O O . GLU A 1 158 ? 21.184 -0.400 26.305 1.00 93.69 158 GLU A O 1
ATOM 1196 N N . GLY A 1 159 ? 21.646 0.006 24.138 1.00 91.69 159 GLY A N 1
ATOM 1197 C CA . GLY A 1 159 ? 20.483 -0.712 23.601 1.00 91.69 159 GLY A CA 1
ATOM 1198 C C . GLY A 1 159 ? 19.125 -0.033 23.830 1.00 91.69 159 GLY A C 1
ATOM 1199 O O . GLY A 1 159 ? 18.097 -0.609 23.484 1.00 91.69 159 GLY A O 1
ATOM 1200 N N . GLY A 1 160 ? 19.088 1.161 24.433 1.00 96.12 160 GLY A N 1
ATOM 1201 C CA . GLY A 1 160 ? 17.844 1.889 24.690 1.00 96.12 160 GLY A CA 1
ATOM 1202 C C . GLY A 1 160 ? 17.226 2.507 23.431 1.00 96.12 160 GLY A C 1
ATOM 1203 O O . GLY A 1 160 ? 17.920 2.850 22.468 1.00 96.12 160 GLY A O 1
ATOM 1204 N N . VAL A 1 161 ? 15.904 2.700 23.460 1.00 97.81 161 VAL A N 1
ATOM 1205 C CA . VAL A 1 161 ? 15.142 3.301 22.352 1.00 97.81 161 VAL A CA 1
ATOM 1206 C C . VAL A 1 161 ? 14.317 4.477 22.863 1.00 97.81 161 VAL A C 1
ATOM 1208 O O . VAL A 1 161 ? 13.440 4.294 23.703 1.00 97.81 161 VAL A O 1
ATOM 1211 N N . ALA A 1 162 ? 14.546 5.681 22.345 1.00 97.31 162 ALA A N 1
ATOM 1212 C CA . ALA A 1 162 ? 13.735 6.861 22.640 1.00 97.31 162 ALA A CA 1
ATOM 1213 C C . ALA A 1 162 ? 12.852 7.223 21.437 1.00 97.31 162 ALA A C 1
ATOM 1215 O O . ALA A 1 162 ? 13.356 7.520 20.354 1.00 97.31 162 ALA A O 1
ATOM 1216 N N . LEU A 1 163 ? 11.530 7.224 21.633 1.00 96.88 163 LEU A N 1
ATOM 1217 C CA . LEU A 1 163 ? 10.535 7.478 20.588 1.00 96.88 163 LEU A CA 1
ATOM 1218 C C . LEU A 1 163 ? 9.680 8.713 20.914 1.00 96.88 163 LEU A C 1
ATOM 1220 O O . LEU A 1 163 ? 8.968 8.752 21.917 1.00 96.88 163 LEU A O 1
ATOM 1224 N N . GLY A 1 164 ? 9.714 9.719 20.043 1.00 96.00 164 GLY A N 1
ATOM 1225 C CA . GLY A 1 164 ? 8.978 10.980 20.153 1.00 96.00 164 GLY A CA 1
ATOM 1226 C C . GLY A 1 164 ? 9.808 12.152 20.693 1.00 96.00 164 GLY A C 1
ATOM 1227 O O . GLY A 1 164 ? 10.821 11.978 21.359 1.00 96.00 164 GLY A O 1
ATOM 1228 N N . THR A 1 165 ? 9.359 13.378 20.405 1.00 94.50 165 THR A N 1
ATOM 1229 C CA . THR A 1 165 ? 10.073 14.627 20.732 1.00 94.50 165 THR A CA 1
ATOM 1230 C C . THR A 1 165 ? 10.388 14.782 22.229 1.00 94.50 165 THR A C 1
ATOM 1232 O O . THR A 1 165 ? 9.476 14.842 23.049 1.00 94.50 165 THR A O 1
ATOM 1235 N N . GLY A 1 166 ? 11.649 14.911 22.627 1.00 94.25 166 GLY A N 1
ATOM 1236 C CA . GLY A 1 166 ? 12.028 15.077 24.032 1.00 94.25 166 GLY A CA 1
ATOM 1237 C C . GLY A 1 166 ? 11.968 13.795 24.864 1.00 94.25 166 GLY A C 1
ATOM 1238 O O . GLY A 1 166 ? 12.075 13.878 26.082 1.00 94.25 166 GLY A O 1
ATOM 1239 N N . SER A 1 167 ? 11.746 12.624 24.253 1.00 96.62 167 SER A N 1
ATOM 1240 C CA . SER A 1 167 ? 11.769 11.341 24.967 1.00 96.62 167 SER A CA 1
ATOM 1241 C C . SER A 1 167 ? 13.178 10.992 25.435 1.00 96.62 167 SER A C 1
ATOM 1243 O O . SER A 1 167 ? 14.140 11.184 24.692 1.00 96.62 167 SER A O 1
ATOM 1245 N N . VAL A 1 168 ? 13.296 10.426 26.638 1.00 95.56 168 VAL A N 1
ATOM 1246 C CA . VAL A 1 168 ? 14.577 9.963 27.186 1.00 95.56 168 VAL A CA 1
ATOM 1247 C C . VAL A 1 168 ? 14.466 8.512 27.630 1.00 95.56 168 VAL A C 1
ATOM 1249 O O . VAL A 1 168 ? 13.639 8.188 28.484 1.00 95.56 168 VAL A O 1
ATOM 1252 N N . ALA A 1 169 ? 15.298 7.634 27.066 1.00 96.19 169 ALA A N 1
ATOM 1253 C CA . ALA A 1 169 ? 15.429 6.254 27.531 1.00 96.19 169 ALA A CA 1
ATOM 1254 C C . ALA A 1 169 ? 16.650 6.124 28.448 1.00 96.19 169 ALA A C 1
ATOM 1256 O O . ALA A 1 169 ? 17.789 6.233 27.994 1.00 96.19 169 ALA A O 1
ATOM 1257 N N . SER A 1 170 ? 16.400 5.909 29.740 1.00 94.69 170 SER A N 1
ATOM 1258 C CA . SER A 1 170 ? 17.433 5.883 30.787 1.00 94.69 170 SER A CA 1
ATOM 1259 C C . SER A 1 170 ? 17.410 4.634 31.674 1.00 94.69 170 SER A C 1
ATOM 1261 O O . SER A 1 170 ? 18.253 4.492 32.558 1.00 94.69 170 SER A O 1
ATOM 1263 N N . THR A 1 171 ? 16.474 3.710 31.449 1.00 94.31 171 THR A N 1
ATOM 1264 C CA . THR A 1 171 ? 16.400 2.435 32.176 1.00 94.31 171 THR A CA 1
ATOM 1265 C C . THR A 1 171 ? 17.252 1.387 31.465 1.00 94.31 171 THR A C 1
ATOM 1267 O O . THR A 1 171 ? 16.944 1.007 30.335 1.00 94.31 171 THR A O 1
ATOM 1270 N N . ALA A 1 172 ? 18.329 0.943 32.116 1.00 94.25 172 ALA A N 1
ATOM 1271 C CA . ALA A 1 172 ? 19.272 -0.028 31.565 1.00 94.25 172 ALA A CA 1
ATOM 1272 C C . ALA A 1 172 ? 18.666 -1.440 31.426 1.00 94.25 172 ALA A C 1
ATOM 1274 O O . ALA A 1 172 ? 17.569 -1.718 31.913 1.00 94.25 172 ALA A O 1
ATOM 1275 N N . ALA A 1 173 ? 19.409 -2.332 30.769 1.00 93.00 173 ALA A N 1
ATOM 1276 C CA . ALA A 1 173 ? 19.162 -3.767 30.839 1.00 93.00 173 ALA A CA 1
ATOM 1277 C C . ALA A 1 173 ? 19.304 -4.294 32.279 1.00 93.00 173 ALA A C 1
ATOM 1279 O O . ALA A 1 173 ? 19.891 -3.640 33.144 1.00 93.00 173 ALA A O 1
ATOM 1280 N N . GLU A 1 174 ? 18.788 -5.495 32.517 1.00 93.19 174 GLU A N 1
ATOM 1281 C CA . GLU A 1 174 ? 18.840 -6.234 33.781 1.00 93.19 174 GLU A CA 1
ATOM 1282 C C . GLU A 1 174 ? 18.123 -5.543 34.954 1.00 93.19 174 GLU A C 1
ATOM 1284 O O . GLU A 1 174 ? 18.343 -5.880 36.120 1.00 93.19 174 GLU A O 1
ATOM 1289 N N . VAL A 1 175 ? 17.225 -4.598 34.660 1.00 92.44 175 VAL A N 1
ATOM 1290 C CA . VAL A 1 175 ? 16.386 -3.936 35.663 1.00 92.44 175 VAL A CA 1
ATOM 1291 C C . VAL A 1 175 ? 15.138 -4.781 35.904 1.00 92.44 175 VAL A C 1
ATOM 1293 O O . VAL A 1 175 ? 14.368 -5.064 34.985 1.00 92.44 175 VAL A O 1
ATOM 1296 N N . ALA A 1 176 ? 14.931 -5.184 37.158 1.00 93.44 176 ALA A N 1
ATOM 1297 C CA . ALA A 1 176 ? 13.725 -5.892 37.563 1.00 93.44 176 ALA A CA 1
ATOM 1298 C C . ALA A 1 176 ? 12.506 -4.954 37.540 1.00 93.44 176 ALA A C 1
ATOM 1300 O O . ALA A 1 176 ? 12.540 -3.844 38.077 1.00 93.44 176 ALA A O 1
ATOM 1301 N N . GLY A 1 177 ? 11.423 -5.421 36.925 1.00 90.38 177 GLY A N 1
ATOM 1302 C CA . GLY A 1 177 ? 10.135 -4.744 36.868 1.00 90.38 177 GLY A CA 1
ATOM 1303 C C . GLY A 1 177 ? 9.454 -4.675 38.233 1.00 90.38 177 GLY A C 1
ATOM 1304 O O . GLY A 1 177 ? 9.778 -5.419 39.160 1.00 90.38 177 GLY A O 1
ATOM 1305 N N . TYR A 1 178 ? 8.492 -3.764 38.360 1.00 89.75 178 TYR A N 1
ATOM 1306 C CA . TYR A 1 178 ? 7.690 -3.611 39.572 1.00 89.75 178 TYR A CA 1
ATOM 1307 C C . TYR A 1 178 ? 6.765 -4.820 39.780 1.00 89.75 178 TYR A C 1
ATOM 1309 O O . TYR A 1 178 ? 6.047 -5.208 38.859 1.00 89.75 178 TYR A O 1
ATOM 1317 N N . ASP A 1 179 ? 6.760 -5.379 40.990 1.00 88.25 179 ASP A N 1
ATOM 1318 C CA . ASP A 1 179 ? 5.851 -6.440 41.423 1.00 88.25 179 ASP A CA 1
ATOM 1319 C C . ASP A 1 179 ? 4.748 -5.862 42.337 1.00 88.25 179 ASP A C 1
ATOM 1321 O O . ASP A 1 179 ? 5.006 -5.538 43.505 1.00 88.25 179 ASP A O 1
ATOM 1325 N N . PRO A 1 180 ? 3.495 -5.770 41.848 1.00 82.62 180 PRO A N 1
ATOM 1326 C CA . PRO A 1 180 ? 2.374 -5.243 42.622 1.00 82.62 180 PRO A CA 1
ATOM 1327 C C . PRO A 1 180 ? 2.015 -6.060 43.871 1.00 82.62 180 PRO A C 1
ATOM 1329 O O . PRO A 1 180 ? 1.313 -5.548 44.742 1.00 82.62 180 PRO A O 1
ATOM 1332 N N . ALA A 1 181 ? 2.436 -7.327 43.971 1.00 81.00 181 ALA A N 1
ATOM 1333 C CA . ALA A 1 181 ? 2.133 -8.169 45.128 1.00 81.00 181 ALA A CA 1
ATOM 1334 C C . ALA A 1 181 ? 3.037 -7.856 46.328 1.00 81.00 181 ALA A C 1
ATOM 1336 O O . ALA A 1 181 ? 2.607 -7.987 47.477 1.00 81.00 181 ALA A O 1
ATOM 1337 N N . THR A 1 182 ? 4.281 -7.449 46.069 1.00 85.94 182 THR A N 1
ATOM 1338 C CA . THR A 1 182 ? 5.292 -7.185 47.104 1.00 85.94 182 THR A CA 1
ATOM 1339 C C . THR A 1 182 ? 5.601 -5.703 47.300 1.00 85.94 182 THR A C 1
ATOM 1341 O O . THR A 1 182 ? 6.288 -5.361 48.265 1.00 85.94 182 THR A O 1
ATOM 1344 N N . ASP A 1 183 ? 5.073 -4.833 46.431 1.00 82.38 183 ASP A N 1
ATOM 1345 C CA . ASP A 1 183 ? 5.310 -3.382 46.420 1.00 82.38 183 ASP A CA 1
ATOM 1346 C C . ASP A 1 183 ? 6.804 -3.028 46.284 1.00 82.38 183 ASP A C 1
ATOM 1348 O O . ASP A 1 183 ? 7.316 -2.060 46.850 1.00 82.38 183 ASP A O 1
ATOM 1352 N N . LYS A 1 184 ? 7.541 -3.888 45.574 1.00 89.94 184 LYS A N 1
ATOM 1353 C CA . LYS A 1 184 ? 8.992 -3.821 45.359 1.00 89.94 184 LYS A CA 1
ATOM 1354 C C . LYS A 1 184 ? 9.324 -4.279 43.938 1.00 89.94 184 LYS A C 1
ATOM 1356 O O . LYS A 1 184 ? 8.455 -4.731 43.200 1.00 89.94 184 LYS A O 1
ATOM 1361 N N . ALA A 1 185 ? 10.587 -4.153 43.536 1.00 91.06 185 ALA A N 1
ATOM 1362 C CA . ALA A 1 185 ? 11.057 -4.794 42.312 1.00 91.06 185 ALA A CA 1
ATOM 1363 C C . ALA A 1 185 ? 10.959 -6.325 42.448 1.00 91.06 185 ALA A C 1
ATOM 1365 O O . ALA A 1 185 ? 11.252 -6.870 43.517 1.00 91.06 185 ALA A O 1
ATOM 1366 N N . SER A 1 186 ? 10.556 -7.002 41.374 1.00 92.25 186 SER A N 1
ATOM 1367 C CA . SER A 1 186 ? 10.432 -8.458 41.344 1.00 92.25 186 SER A CA 1
ATOM 1368 C C . SER A 1 186 ? 11.768 -9.129 41.661 1.00 92.25 186 SER A C 1
ATOM 1370 O O . SER A 1 186 ? 12.820 -8.727 41.169 1.00 92.25 186 SER A O 1
ATOM 1372 N N . THR A 1 187 ? 11.730 -10.184 42.470 1.00 92.06 187 THR A N 1
ATOM 1373 C CA . THR A 1 187 ? 12.891 -11.049 42.732 1.00 92.06 187 THR A CA 1
ATOM 1374 C C . THR A 1 187 ? 12.988 -12.212 41.743 1.00 92.06 187 THR A C 1
ATOM 1376 O O . THR A 1 187 ? 13.899 -13.032 41.845 1.00 92.06 187 THR A O 1
ATOM 1379 N N . THR A 1 188 ? 12.048 -12.308 40.798 1.00 89.00 188 THR A N 1
ATOM 1380 C CA . THR A 1 188 ? 12.011 -13.379 39.801 1.00 89.00 188 THR A CA 1
ATOM 1381 C C . THR A 1 188 ? 12.991 -13.071 38.673 1.00 89.00 188 THR A C 1
ATOM 1383 O O . THR A 1 188 ? 12.790 -12.133 37.906 1.00 89.00 188 THR A O 1
ATOM 1386 N N . ASP A 1 189 ? 14.045 -13.878 38.557 1.00 89.94 189 ASP A N 1
ATOM 1387 C CA . ASP A 1 189 ? 15.115 -13.700 37.567 1.00 89.94 189 ASP A CA 1
ATOM 1388 C C . ASP A 1 189 ? 14.780 -14.438 36.259 1.00 89.94 189 ASP A C 1
ATOM 1390 O O . ASP A 1 189 ? 15.271 -15.532 35.982 1.00 89.94 189 ASP A O 1
ATOM 1394 N N . ASN A 1 190 ? 13.850 -13.879 35.479 1.00 90.81 190 ASN A N 1
ATOM 1395 C CA . ASN A 1 190 ? 13.519 -14.349 34.132 1.00 90.81 190 ASN A CA 1
ATOM 1396 C C . ASN A 1 190 ? 13.129 -13.184 33.206 1.00 90.81 190 ASN A C 1
ATOM 1398 O O . ASN A 1 190 ? 12.840 -12.081 33.668 1.00 90.81 190 ASN A O 1
ATOM 1402 N N . ALA A 1 191 ? 13.072 -13.447 31.898 1.00 89.38 191 ALA A N 1
ATOM 1403 C CA . ALA A 1 191 ? 12.806 -12.432 30.874 1.00 89.38 191 ALA A CA 1
ATOM 1404 C C . ALA A 1 191 ? 11.401 -11.793 30.938 1.00 89.38 191 ALA A C 1
ATOM 1406 O O . ALA A 1 191 ? 11.166 -10.780 30.283 1.00 89.38 191 ALA A O 1
ATOM 1407 N N . THR A 1 192 ? 10.469 -12.359 31.712 1.00 90.31 192 THR A N 1
ATOM 1408 C CA . THR A 1 192 ? 9.142 -11.766 31.942 1.00 90.31 192 THR A CA 1
ATOM 1409 C C . THR A 1 192 ? 9.214 -10.623 32.952 1.00 90.31 192 THR A C 1
ATOM 1411 O O . THR A 1 192 ? 8.527 -9.617 32.800 1.00 90.31 192 THR A O 1
ATOM 1414 N N . TRP A 1 193 ? 10.049 -10.768 33.984 1.00 91.62 193 TRP A N 1
ATOM 1415 C CA . TRP A 1 193 ? 10.129 -9.828 35.105 1.00 91.62 193 TRP A CA 1
ATOM 1416 C C . TRP A 1 193 ? 11.376 -8.948 35.095 1.00 91.62 193 TRP A C 1
ATOM 1418 O O . TRP A 1 193 ? 11.386 -7.927 35.776 1.00 91.62 193 TRP A O 1
ATOM 1428 N N . LYS A 1 194 ? 12.418 -9.309 34.346 1.00 93.50 194 LYS A N 1
ATOM 1429 C CA . LYS A 1 194 ? 13.688 -8.583 34.279 1.00 93.50 194 LYS A CA 1
ATOM 1430 C C . LYS A 1 194 ? 14.091 -8.391 32.822 1.00 93.50 194 LYS A C 1
ATOM 1432 O O . LYS A 1 194 ? 14.163 -9.356 32.062 1.00 93.50 194 LYS A O 1
ATOM 1437 N N . SER A 1 195 ? 14.307 -7.141 32.415 1.00 90.94 195 SER A N 1
ATOM 1438 C CA . SER A 1 195 ? 14.614 -6.816 31.018 1.00 90.94 195 SER A CA 1
ATOM 1439 C C . SER A 1 195 ? 16.006 -7.313 30.621 1.00 90.94 195 SER A C 1
ATOM 1441 O O . SER A 1 195 ? 16.952 -7.139 31.374 1.00 90.94 195 SER A O 1
ATOM 1443 N N . GLY A 1 196 ? 16.160 -7.872 29.417 1.00 90.50 196 GLY A N 1
ATOM 1444 C CA . GLY A 1 196 ? 17.485 -8.218 28.872 1.00 90.50 196 GLY A CA 1
ATOM 1445 C C . GLY A 1 196 ? 18.175 -7.075 28.112 1.00 90.50 196 GLY A C 1
ATOM 1446 O O . GLY A 1 196 ? 19.375 -7.125 27.881 1.00 90.50 196 GLY A O 1
ATOM 1447 N N . ASN A 1 197 ? 17.426 -6.035 27.726 1.00 91.94 197 ASN A N 1
ATOM 1448 C CA . ASN A 1 197 ? 17.904 -4.879 26.958 1.00 91.94 197 ASN A CA 1
ATOM 1449 C C . ASN A 1 197 ? 17.476 -3.561 27.623 1.00 91.94 197 ASN A C 1
ATOM 1451 O O . ASN A 1 197 ? 16.592 -3.551 28.486 1.00 91.94 197 ASN A O 1
ATOM 1455 N N . GLY A 1 198 ? 18.084 -2.448 27.195 1.00 92.69 198 GLY A N 1
ATOM 1456 C CA . GLY A 1 198 ? 17.657 -1.102 27.577 1.00 92.69 198 GLY A CA 1
ATOM 1457 C C . GLY A 1 198 ? 16.191 -0.833 27.217 1.00 92.69 198 GLY A C 1
ATOM 1458 O O . GLY A 1 198 ? 15.653 -1.382 26.254 1.00 92.69 198 GLY A O 1
ATOM 1459 N N . ALA A 1 199 ? 15.518 0.002 28.008 1.00 93.69 199 ALA A N 1
ATOM 1460 C CA . ALA A 1 199 ? 14.091 0.244 27.831 1.00 93.69 199 ALA A CA 1
ATOM 1461 C C . ALA A 1 199 ? 13.760 1.036 26.557 1.00 93.69 199 ALA A C 1
ATOM 1463 O O . ALA A 1 199 ? 14.525 1.889 26.097 1.00 93.69 199 ALA A O 1
ATOM 1464 N N . VAL A 1 200 ? 12.545 0.809 26.053 1.00 96.25 200 VAL A N 1
ATOM 1465 C CA . VAL A 1 200 ? 11.892 1.692 25.084 1.00 96.25 200 VAL A CA 1
ATOM 1466 C C . VAL A 1 200 ? 11.133 2.773 25.855 1.00 96.25 200 VAL A C 1
ATOM 1468 O O . VAL A 1 200 ? 10.186 2.472 26.580 1.00 96.25 200 VAL A O 1
ATOM 1471 N N . SER A 1 201 ? 11.528 4.033 25.698 1.00 96.19 201 SER A N 1
ATOM 1472 C CA . SER A 1 201 ? 10.861 5.184 26.303 1.00 96.19 201 SER A CA 1
ATOM 1473 C C . SER A 1 201 ? 10.105 5.999 25.261 1.00 96.19 201 SER A C 1
ATOM 1475 O O . SER A 1 201 ? 10.656 6.400 24.235 1.00 96.19 201 SER A O 1
ATOM 1477 N N . VAL A 1 202 ? 8.842 6.303 25.558 1.00 97.00 202 VAL A N 1
ATOM 1478 C CA . VAL A 1 202 ? 7.993 7.202 24.759 1.00 97.00 202 VAL A CA 1
ATOM 1479 C C . VAL A 1 202 ? 7.839 8.583 25.404 1.00 97.00 202 VAL A C 1
ATOM 1481 O O . VAL A 1 202 ? 6.931 9.331 25.044 1.00 97.00 202 VAL A O 1
ATOM 1484 N N . GLY A 1 203 ? 8.681 8.945 26.375 1.00 95.94 203 GLY A N 1
ATOM 1485 C CA . GLY A 1 203 ? 8.588 10.227 27.074 1.00 95.94 203 GLY A CA 1
ATOM 1486 C C . GLY A 1 203 ? 9.666 10.435 28.135 1.00 95.94 203 GLY A C 1
ATOM 1487 O O . GLY A 1 203 ? 10.757 9.877 28.052 1.00 95.94 203 GLY A O 1
ATOM 1488 N N . THR A 1 204 ? 9.353 11.257 29.127 1.00 94.81 204 THR A N 1
ATOM 1489 C CA . THR A 1 204 ? 10.137 11.472 30.352 1.00 94.81 204 THR A CA 1
ATOM 1490 C C . THR A 1 204 ? 9.235 11.284 31.572 1.00 94.81 204 THR A C 1
ATOM 1492 O O . THR A 1 204 ? 8.018 11.139 31.435 1.00 94.81 204 THR A O 1
ATOM 1495 N N . ALA A 1 205 ? 9.812 11.299 32.776 1.00 89.88 205 ALA A N 1
ATOM 1496 C CA . ALA A 1 205 ? 9.050 11.164 34.020 1.00 89.88 205 ALA A CA 1
ATOM 1497 C C . ALA A 1 205 ? 7.961 12.247 34.187 1.00 89.88 205 ALA A C 1
ATOM 1499 O O . ALA A 1 205 ? 6.902 11.973 34.742 1.00 89.88 205 ALA A O 1
ATOM 1500 N N . ASP A 1 206 ? 8.204 13.458 33.680 1.00 90.88 206 ASP A N 1
ATOM 1501 C CA . ASP A 1 206 ? 7.295 14.609 33.721 1.00 90.88 206 ASP A CA 1
ATOM 1502 C C . ASP A 1 206 ? 6.448 14.782 32.445 1.00 90.88 206 ASP A C 1
ATOM 1504 O O . ASP A 1 206 ? 5.459 15.517 32.458 1.00 90.88 206 ASP A O 1
ATOM 1508 N N . LYS A 1 207 ? 6.807 14.116 31.337 1.00 90.69 207 LYS A N 1
ATOM 1509 C CA . LYS A 1 207 ? 6.124 14.229 30.036 1.00 90.69 207 LYS A CA 1
ATOM 1510 C C . LYS A 1 207 ? 5.924 12.855 29.414 1.00 90.69 207 LYS A C 1
ATOM 1512 O O . LYS A 1 207 ? 6.745 12.370 28.635 1.00 90.69 207 LYS A O 1
ATOM 1517 N N . THR A 1 208 ? 4.802 12.232 29.746 1.00 94.06 208 THR A N 1
ATOM 1518 C CA . THR A 1 208 ? 4.425 10.913 29.233 1.00 94.06 208 THR A CA 1
ATOM 1519 C C . THR A 1 208 ? 3.600 11.018 27.947 1.00 94.06 208 THR A C 1
ATOM 1521 O O . THR A 1 208 ? 3.018 12.058 27.633 1.00 94.06 208 THR A O 1
ATOM 1524 N N . ARG A 1 209 ? 3.551 9.924 27.177 1.00 94.75 209 ARG A N 1
ATOM 1525 C CA . ARG A 1 209 ? 2.711 9.796 25.977 1.00 94.75 209 ARG A CA 1
ATOM 1526 C C . ARG A 1 209 ? 1.765 8.619 26.097 1.00 94.75 209 ARG A C 1
ATOM 1528 O O . ARG A 1 209 ? 2.077 7.617 26.732 1.00 94.75 209 ARG A O 1
ATOM 1535 N N . GLN A 1 210 ? 0.623 8.736 25.429 1.00 93.94 210 GLN A N 1
ATOM 1536 C CA . GLN A 1 210 ? -0.309 7.629 25.271 1.00 93.94 210 GLN A CA 1
ATOM 1537 C C . GLN A 1 210 ? 0.094 6.763 24.074 1.00 93.94 210 GLN A C 1
ATOM 1539 O O . GLN A 1 210 ? 0.298 7.275 22.974 1.00 93.94 210 GLN A O 1
ATOM 1544 N N . ILE A 1 211 ? 0.144 5.446 24.282 1.00 92.62 211 ILE A N 1
ATOM 1545 C CA . ILE A 1 211 ? 0.243 4.453 23.207 1.00 92.62 211 ILE A CA 1
ATOM 1546 C C . ILE A 1 211 ? -1.190 4.052 22.838 1.00 92.62 211 ILE A C 1
ATOM 1548 O O . ILE A 1 211 ? -1.865 3.351 23.592 1.00 92.62 211 ILE A O 1
ATOM 1552 N N . THR A 1 212 ? -1.692 4.558 21.713 1.00 92.06 212 THR A N 1
ATOM 1553 C CA . THR A 1 212 ? -3.059 4.288 21.234 1.00 92.06 212 THR A CA 1
ATOM 1554 C C . THR A 1 212 ? -3.067 3.168 20.191 1.00 92.06 212 THR A C 1
ATOM 1556 O O . THR A 1 212 ? -2.028 2.821 19.636 1.00 92.06 212 THR A O 1
ATOM 1559 N N . ASN A 1 213 ? -4.239 2.567 19.941 1.00 89.06 213 ASN A N 1
ATOM 1560 C CA . ASN A 1 213 ? -4.415 1.423 19.029 1.00 89.06 213 ASN A CA 1
ATOM 1561 C C . ASN A 1 213 ? -3.614 0.156 19.403 1.00 89.06 213 ASN A C 1
ATOM 1563 O O . ASN A 1 213 ? -3.351 -0.691 18.553 1.00 89.06 213 ASN A O 1
ATOM 1567 N N . LEU A 1 214 ? -3.266 -0.002 20.684 1.00 93.50 214 LEU A N 1
ATOM 1568 C CA . LEU A 1 214 ? -2.611 -1.198 21.207 1.00 93.50 214 LEU A CA 1
ATOM 1569 C C . LEU A 1 214 ? -3.609 -2.368 21.301 1.00 93.50 214 LEU A C 1
ATOM 1571 O O . LEU A 1 214 ? -4.580 -2.319 22.067 1.00 93.50 214 LEU A O 1
ATOM 1575 N N . ALA A 1 215 ? -3.381 -3.419 20.511 1.00 92.12 215 ALA A N 1
ATOM 1576 C CA . ALA A 1 215 ? -4.151 -4.661 20.576 1.00 92.12 215 ALA A CA 1
ATOM 1577 C C . ALA A 1 215 ? -3.976 -5.364 21.936 1.00 92.12 215 ALA A C 1
ATOM 1579 O O . ALA A 1 215 ? -3.073 -5.037 22.700 1.00 92.12 215 ALA A O 1
ATOM 1580 N N . ALA A 1 216 ? -4.871 -6.301 22.262 1.00 92.75 216 ALA A N 1
ATOM 1581 C CA . ALA A 1 216 ? -4.756 -7.057 23.504 1.00 92.75 216 ALA A CA 1
ATOM 1582 C C . ALA A 1 216 ? -3.537 -7.991 23.447 1.00 92.75 216 ALA A C 1
ATOM 1584 O O . ALA A 1 216 ? -3.413 -8.755 22.490 1.00 92.75 216 ALA A O 1
ATOM 1585 N N . GLY A 1 217 ? -2.678 -7.938 24.466 1.00 91.81 217 GLY A N 1
ATOM 1586 C CA . GLY A 1 217 ? -1.537 -8.842 24.605 1.00 91.81 217 GLY A CA 1
ATOM 1587 C C . GLY A 1 217 ? -1.955 -10.311 24.722 1.00 91.81 217 GLY A C 1
ATOM 1588 O O . GLY A 1 217 ? -2.991 -10.625 25.312 1.00 91.81 217 GLY A O 1
ATOM 1589 N N . THR A 1 218 ? -1.147 -11.194 24.148 1.00 91.31 218 THR A N 1
ATOM 1590 C CA . THR A 1 218 ? -1.330 -12.651 24.082 1.00 91.31 218 THR A CA 1
ATOM 1591 C C . THR A 1 218 ? -0.335 -13.430 24.944 1.00 91.31 218 THR A C 1
ATOM 1593 O O . THR A 1 218 ? -0.702 -14.479 25.469 1.00 91.31 218 THR A O 1
ATOM 1596 N N . ALA A 1 219 ? 0.889 -12.927 25.107 1.00 92.75 219 ALA A N 1
ATOM 1597 C CA . ALA A 1 219 ? 1.931 -13.477 25.972 1.00 92.75 219 ALA A CA 1
ATOM 1598 C C . ALA A 1 219 ? 2.164 -12.583 27.203 1.00 92.75 219 ALA A C 1
ATOM 1600 O O . ALA A 1 219 ? 1.829 -11.399 27.184 1.00 92.75 219 ALA A O 1
ATOM 1601 N N . ASP A 1 220 ? 2.794 -13.123 28.252 1.00 89.62 220 ASP A N 1
ATOM 1602 C CA . ASP A 1 220 ? 3.063 -12.392 29.506 1.00 89.62 220 ASP A CA 1
ATOM 1603 C C . ASP A 1 220 ? 3.962 -11.154 29.321 1.00 89.62 220 ASP A C 1
ATOM 1605 O O . ASP A 1 220 ? 3.954 -10.249 30.151 1.00 89.62 220 ASP A O 1
ATOM 1609 N N . THR A 1 221 ? 4.738 -11.105 28.235 1.00 91.19 221 THR A N 1
ATOM 1610 C CA . THR A 1 221 ? 5.637 -9.993 27.883 1.00 91.19 221 THR A CA 1
ATOM 1611 C C . THR A 1 221 ? 4.984 -8.926 27.000 1.00 91.19 221 THR A C 1
ATOM 1613 O O . THR A 1 221 ? 5.632 -7.934 26.666 1.00 91.19 221 THR A O 1
ATOM 1616 N N . ASP A 1 222 ? 3.731 -9.120 26.579 1.00 93.19 222 ASP A N 1
ATOM 1617 C CA . ASP A 1 222 ? 3.030 -8.165 25.723 1.00 93.19 222 ASP A CA 1
ATOM 1618 C C . ASP A 1 222 ? 2.525 -6.961 26.532 1.00 93.19 222 ASP A C 1
ATOM 1620 O O . ASP A 1 222 ? 2.120 -7.070 27.691 1.00 93.19 222 ASP A O 1
ATOM 1624 N N . ALA A 1 223 ? 2.478 -5.787 25.899 1.00 91.75 223 ALA A N 1
ATOM 1625 C CA . ALA A 1 223 ? 1.888 -4.611 26.524 1.00 91.75 223 ALA A CA 1
ATOM 1626 C C . ALA A 1 223 ? 0.363 -4.783 26.694 1.00 91.75 223 ALA A C 1
ATOM 1628 O O . ALA A 1 223 ? -0.356 -5.128 25.755 1.00 91.75 223 ALA A O 1
ATOM 1629 N N . VAL A 1 224 ? -0.141 -4.504 27.899 1.00 91.31 224 VAL A N 1
ATOM 1630 C CA . VAL A 1 224 ? -1.563 -4.631 28.250 1.00 91.31 224 VAL A CA 1
ATOM 1631 C C . VAL A 1 224 ? -2.322 -3.368 27.849 1.00 91.31 224 VAL A C 1
ATOM 1633 O O . VAL A 1 224 ? -1.961 -2.259 28.247 1.00 91.31 224 VAL A O 1
ATOM 1636 N N . ASN A 1 225 ? -3.419 -3.513 27.105 1.00 92.62 225 ASN A N 1
ATOM 1637 C CA . ASN A 1 225 ? -4.272 -2.372 26.773 1.00 92.62 225 ASN A CA 1
ATOM 1638 C C . ASN A 1 225 ? -5.323 -2.073 27.865 1.00 92.62 225 ASN A C 1
ATOM 1640 O O . ASN A 1 225 ? -5.636 -2.893 28.731 1.00 92.62 225 ASN A O 1
ATOM 1644 N N . VAL A 1 226 ? -5.931 -0.881 27.811 1.00 88.44 226 VAL A N 1
ATOM 1645 C CA . VAL A 1 226 ? -6.921 -0.434 28.815 1.00 88.44 226 VAL A CA 1
ATOM 1646 C C . VAL A 1 226 ? -8.151 -1.356 28.883 1.00 88.44 226 VAL A C 1
ATOM 1648 O O . VAL A 1 226 ? -8.790 -1.446 29.931 1.00 88.44 226 VAL A O 1
ATOM 1651 N N . ALA A 1 227 ? -8.498 -2.053 27.796 1.00 87.50 227 ALA A N 1
ATOM 1652 C CA . ALA A 1 227 ? -9.621 -2.990 27.783 1.00 87.50 227 ALA A CA 1
ATOM 1653 C C . ALA A 1 227 ? -9.318 -4.263 28.590 1.00 87.50 227 ALA A C 1
ATOM 1655 O O . ALA A 1 227 ? -10.154 -4.677 29.392 1.00 87.50 227 ALA A O 1
ATOM 1656 N N . GLN A 1 228 ? -8.120 -4.838 28.445 1.00 90.69 228 GLN A N 1
ATOM 1657 C CA . GLN A 1 228 ? -7.658 -5.967 29.259 1.00 90.69 228 GLN A CA 1
ATOM 1658 C C . GLN A 1 228 ? -7.647 -5.604 30.750 1.00 90.69 228 GLN A C 1
ATOM 1660 O O . GLN A 1 228 ? -8.197 -6.345 31.563 1.00 90.69 228 GLN A O 1
ATOM 1665 N N . LEU A 1 229 ? -7.139 -4.415 31.102 1.00 86.62 229 LEU A N 1
ATOM 1666 C CA . LEU A 1 229 ? -7.139 -3.938 32.490 1.00 86.62 229 LEU A CA 1
ATOM 1667 C C . LEU A 1 229 ? -8.561 -3.726 33.040 1.00 86.62 229 LEU A C 1
ATOM 1669 O O . LEU A 1 229 ? -8.863 -4.138 34.158 1.00 86.62 229 LEU A O 1
ATOM 1673 N N . LYS A 1 230 ? -9.469 -3.124 32.256 1.00 80.19 230 LYS A N 1
ATOM 1674 C CA . LYS A 1 230 ? -10.878 -2.930 32.657 1.00 80.19 230 LYS A CA 1
ATOM 1675 C C . LYS A 1 230 ? -11.640 -4.246 32.819 1.00 80.19 230 LYS A C 1
ATOM 1677 O O . LYS A 1 230 ? -12.560 -4.290 33.636 1.00 80.19 230 LYS A O 1
ATOM 1682 N N . ASN A 1 231 ? -11.277 -5.281 32.063 1.00 80.56 231 ASN A N 1
ATOM 1683 C CA . ASN A 1 231 ? -11.871 -6.614 32.171 1.00 80.56 231 ASN A CA 1
ATOM 1684 C C . ASN A 1 231 ? -11.318 -7.425 33.350 1.00 80.56 231 ASN A C 1
ATOM 1686 O O . ASN A 1 231 ? -11.989 -8.346 33.799 1.00 80.56 231 ASN A O 1
ATOM 1690 N N . SER A 1 232 ? -10.170 -7.049 33.921 1.00 75.62 232 SER A N 1
ATOM 1691 C CA . SER A 1 232 ? -9.600 -7.679 35.124 1.00 75.62 232 SER A CA 1
ATOM 1692 C C . SER A 1 232 ? -10.367 -7.355 36.427 1.00 75.62 232 SER A C 1
ATOM 1694 O O . SER A 1 232 ? -9.824 -7.484 37.526 1.00 75.62 232 SER A O 1
ATOM 1696 N N . LYS A 1 233 ? -11.627 -6.905 36.348 1.00 64.62 233 LYS A N 1
ATOM 1697 C CA . LYS A 1 233 ? -12.448 -6.594 37.524 1.00 64.62 233 LYS A CA 1
ATOM 1698 C C . LYS A 1 233 ? -12.913 -7.875 38.212 1.00 64.62 233 LYS A C 1
ATOM 1700 O O . LYS A 1 233 ? -13.752 -8.597 37.684 1.00 64.62 233 LYS A O 1
ATOM 1705 N N . THR A 1 234 ? -12.462 -8.086 39.442 1.00 63.62 234 THR A N 1
ATOM 1706 C CA . THR A 1 234 ? -13.084 -9.045 40.359 1.00 63.62 234 THR A CA 1
ATOM 1707 C C . THR A 1 234 ? -14.372 -8.435 40.914 1.00 63.62 234 THR A C 1
ATOM 1709 O O . THR A 1 234 ? -14.320 -7.443 41.648 1.00 63.62 234 THR A O 1
ATOM 1712 N N . ALA A 1 235 ? -15.526 -8.995 40.544 1.00 62.06 235 ALA A N 1
ATOM 1713 C CA . ALA A 1 235 ? -16.812 -8.659 41.147 1.00 62.06 235 ALA A CA 1
ATOM 1714 C C . ALA A 1 235 ? -16.980 -9.441 42.458 1.00 62.06 235 ALA A C 1
ATOM 1716 O O . ALA A 1 235 ? -16.834 -10.662 42.478 1.00 62.06 235 ALA A O 1
ATOM 1717 N N . VAL A 1 236 ? -17.263 -8.731 43.550 1.00 70.06 236 VAL A N 1
ATOM 1718 C CA . VAL A 1 236 ? -17.622 -9.322 44.844 1.00 70.06 236 VAL A CA 1
ATOM 1719 C C . VAL A 1 236 ? -19.006 -8.793 45.195 1.00 70.06 236 VAL A C 1
ATOM 1721 O O . VAL A 1 236 ? -19.146 -7.631 45.573 1.00 70.06 236 VAL A O 1
ATOM 1724 N N . GLU A 1 237 ? -20.029 -9.623 45.011 1.00 68.62 237 GLU A N 1
ATOM 1725 C CA . GLU A 1 237 ? -21.411 -9.298 45.367 1.00 68.62 237 GLU A CA 1
ATOM 1726 C C . GLU A 1 237 ? -21.667 -9.687 46.827 1.00 68.62 237 GLU A C 1
ATOM 1728 O O . GLU A 1 237 ? -21.389 -10.812 47.248 1.00 68.62 237 GLU A O 1
ATOM 1733 N N . ALA A 1 238 ? -22.164 -8.739 47.620 1.00 69.12 238 ALA A N 1
ATOM 1734 C CA . ALA A 1 238 ? -22.618 -9.011 48.975 1.00 69.12 238 ALA A CA 1
ATOM 1735 C C . ALA A 1 238 ? -24.024 -9.628 48.916 1.00 69.12 238 ALA A C 1
ATOM 1737 O O . ALA A 1 238 ? -24.930 -9.016 48.358 1.00 69.12 238 ALA A O 1
ATOM 1738 N N . GLY A 1 239 ? -24.214 -10.820 49.486 1.00 62.53 239 GLY A N 1
ATOM 1739 C CA . GLY A 1 239 ? -25.557 -11.344 49.762 1.00 62.53 239 GLY A CA 1
ATOM 1740 C C . GLY A 1 239 ? -26.182 -10.664 50.986 1.00 62.53 239 GLY A C 1
ATOM 1741 O O . GLY A 1 239 ? -25.468 -10.033 51.765 1.00 62.53 239 GLY A O 1
ATOM 1742 N N . ASP A 1 240 ? -27.487 -10.854 51.199 1.00 75.75 240 ASP A N 1
ATOM 1743 C CA . ASP A 1 240 ? -28.311 -10.145 52.204 1.00 75.75 240 ASP A CA 1
ATOM 1744 C C . ASP A 1 240 ? -27.744 -10.107 53.636 1.00 75.75 240 ASP A C 1
ATOM 1746 O O . ASP A 1 240 ? -28.059 -9.214 54.420 1.00 75.75 240 ASP A O 1
ATOM 1750 N N . TYR A 1 241 ? -26.892 -11.068 53.993 1.00 66.81 241 TYR A N 1
ATOM 1751 C CA . TYR A 1 241 ? -26.355 -11.237 55.342 1.00 66.81 241 TYR A CA 1
ATOM 1752 C C . TYR A 1 241 ? -24.862 -10.918 55.472 1.00 66.81 241 TYR A C 1
ATOM 1754 O O . TYR A 1 241 ? -24.264 -11.170 56.517 1.00 66.81 241 TYR A O 1
ATOM 1762 N N . VAL A 1 242 ? -24.227 -10.396 54.426 1.00 73.56 242 VAL A N 1
ATOM 1763 C CA . VAL A 1 242 ? -22.778 -10.191 54.381 1.00 73.56 242 VAL A CA 1
ATOM 1764 C C . VAL A 1 242 ? -22.486 -8.720 54.131 1.00 73.56 242 VAL A C 1
ATOM 1766 O O . VAL A 1 242 ? -23.076 -8.094 53.261 1.00 73.56 242 VAL A O 1
ATOM 1769 N N . THR A 1 243 ? -21.538 -8.155 54.872 1.00 75.75 243 THR A N 1
ATOM 1770 C CA . THR A 1 243 ? -21.034 -6.804 54.599 1.00 75.75 243 THR A CA 1
ATOM 1771 C C . THR A 1 243 ? -19.696 -6.902 53.884 1.00 75.75 243 THR A C 1
ATOM 1773 O O . THR A 1 243 ? -18.764 -7.549 54.363 1.00 75.75 243 THR A O 1
ATOM 1776 N N . VAL A 1 244 ? -19.605 -6.268 52.715 1.00 81.50 244 VAL A N 1
ATOM 1777 C CA . VAL A 1 244 ? -18.360 -6.145 51.952 1.00 81.50 244 VAL A CA 1
ATOM 1778 C C . VAL A 1 244 ? -17.896 -4.704 52.061 1.00 81.50 244 VAL A C 1
ATOM 1780 O O . VAL A 1 244 ? -18.542 -3.795 51.546 1.00 81.50 244 VAL A O 1
ATOM 1783 N N . THR A 1 245 ? -16.774 -4.477 52.736 1.00 81.00 245 THR A N 1
ATOM 1784 C CA . THR A 1 245 ? -16.142 -3.157 52.774 1.00 81.00 245 THR A CA 1
ATOM 1785 C C . THR A 1 245 ? -14.978 -3.111 51.793 1.00 81.00 245 THR A C 1
ATOM 1787 O O . THR A 1 245 ? -14.118 -3.995 51.763 1.00 81.00 245 THR A O 1
ATOM 1790 N N . LYS A 1 246 ? -14.974 -2.070 50.956 1.00 82.81 246 LYS A N 1
ATOM 1791 C CA . LYS A 1 246 ? -13.942 -1.809 49.953 1.00 82.81 246 LYS A CA 1
ATOM 1792 C C . LYS A 1 246 ? -12.939 -0.807 50.512 1.00 82.81 246 LYS A C 1
ATOM 1794 O O . LYS A 1 246 ? -13.332 0.283 50.919 1.00 82.81 246 LYS A O 1
ATOM 1799 N N . LYS A 1 247 ? -11.649 -1.137 50.459 1.00 78.56 247 LYS A N 1
ATOM 1800 C CA . LYS A 1 247 ? -10.565 -0.170 50.658 1.00 78.56 247 LYS A CA 1
ATOM 1801 C C . LYS A 1 247 ? -9.769 -0.052 49.362 1.00 78.56 247 LYS A C 1
ATOM 1803 O O . LYS A 1 247 ? -9.319 -1.059 48.815 1.00 78.56 247 LYS A O 1
ATOM 1808 N N . THR A 1 248 ? -9.632 1.177 48.875 1.00 64.94 248 THR A N 1
ATOM 1809 C CA . THR A 1 248 ? -8.741 1.512 47.759 1.00 64.94 248 THR A CA 1
ATOM 1810 C C . THR A 1 248 ? -7.579 2.288 48.357 1.00 64.94 248 THR A C 1
ATOM 1812 O O . THR A 1 248 ? -7.815 3.264 49.066 1.00 64.94 248 THR A O 1
ATOM 1815 N N . GLU A 1 249 ? -6.356 1.827 48.135 1.00 69.31 249 GLU A N 1
ATOM 1816 C CA . GLU A 1 249 ? -5.136 2.559 48.477 1.00 69.31 249 GLU A CA 1
ATOM 1817 C C . GLU A 1 249 ? -4.472 2.969 47.161 1.00 69.31 249 GLU A C 1
ATOM 1819 O O . GLU A 1 249 ? -4.418 2.164 46.230 1.00 69.31 249 GLU A O 1
ATOM 1824 N N . ASP A 1 250 ? -3.993 4.209 47.063 1.00 55.38 250 ASP A N 1
ATOM 1825 C CA . ASP A 1 250 ? -3.274 4.664 45.872 1.00 55.38 250 ASP A CA 1
ATOM 1826 C C . ASP A 1 250 ? -2.045 3.776 45.635 1.00 55.38 250 ASP A C 1
ATOM 1828 O O . ASP A 1 250 ? -1.244 3.541 46.540 1.00 55.38 250 ASP A O 1
ATOM 1832 N N . GLY A 1 251 ? -1.926 3.237 44.420 1.00 56.91 251 GLY A N 1
ATOM 1833 C CA . GLY A 1 251 ? -0.842 2.330 44.034 1.00 56.91 251 GLY A CA 1
ATOM 1834 C C . GLY A 1 251 ? -1.039 0.858 44.417 1.00 56.91 251 GLY A C 1
ATOM 1835 O O . GLY A 1 251 ? -0.238 0.031 43.995 1.00 56.91 251 GLY A O 1
ATOM 1836 N N . LYS A 1 252 ? -2.109 0.490 45.137 1.00 58.81 252 LYS A N 1
ATOM 1837 C CA . LYS A 1 252 ? -2.401 -0.911 45.495 1.00 58.81 252 LYS A CA 1
ATOM 1838 C C . LYS A 1 252 ? -3.760 -1.361 44.964 1.00 58.81 252 LYS A C 1
ATOM 1840 O O . LYS A 1 252 ? -4.693 -0.577 44.803 1.00 58.81 252 LYS A O 1
ATOM 1845 N N . GLY A 1 253 ? -3.877 -2.658 44.676 1.00 64.06 253 GLY A N 1
ATOM 1846 C CA . GLY A 1 253 ? -5.130 -3.268 44.227 1.00 64.06 253 GLY A CA 1
ATOM 1847 C C . GLY A 1 253 ? -6.292 -3.053 45.209 1.00 64.06 253 GLY A C 1
ATOM 1848 O O . GLY A 1 253 ? -6.110 -2.723 46.381 1.00 64.06 253 GLY A O 1
ATOM 1849 N N . THR A 1 254 ? -7.525 -3.258 44.741 1.00 70.06 254 THR A N 1
ATOM 1850 C CA . THR A 1 254 ? -8.707 -3.151 45.611 1.00 70.06 254 THR A CA 1
ATOM 1851 C C . THR A 1 254 ? -8.731 -4.300 46.618 1.00 70.06 254 THR A C 1
ATOM 1853 O O . THR A 1 254 ? -8.810 -5.461 46.222 1.00 70.06 254 THR A O 1
ATOM 1856 N N . THR A 1 255 ? -8.727 -3.984 47.915 1.00 69.12 255 THR A N 1
ATOM 1857 C CA . THR A 1 255 ? -8.922 -4.987 48.972 1.00 69.12 255 THR A CA 1
ATOM 1858 C C . THR A 1 255 ? -10.391 -5.017 49.388 1.00 69.12 255 THR A C 1
ATOM 1860 O O . THR A 1 255 ? -10.951 -3.995 49.797 1.00 69.12 255 THR A O 1
ATOM 1863 N N . TYR A 1 256 ? -11.007 -6.198 49.308 1.00 79.94 256 TYR A N 1
ATOM 1864 C CA . TYR A 1 256 ? -12.362 -6.459 49.797 1.00 79.94 256 TYR A CA 1
ATOM 1865 C C . TYR A 1 256 ? -12.291 -7.179 51.145 1.00 79.94 256 TYR A C 1
ATOM 1867 O O . TYR A 1 256 ? -11.692 -8.247 51.250 1.00 79.94 256 TYR A O 1
ATOM 1875 N N . THR A 1 257 ? -12.908 -6.612 52.182 1.00 77.81 257 THR A N 1
ATOM 1876 C CA . THR A 1 257 ? -13.097 -7.296 53.469 1.00 77.81 257 THR A CA 1
ATOM 1877 C C . THR A 1 257 ? -14.537 -7.783 53.558 1.00 77.81 257 THR A C 1
ATOM 1879 O O . THR A 1 257 ? -15.462 -6.978 53.506 1.00 77.81 257 THR A O 1
ATOM 1882 N N . VAL A 1 258 ? -14.722 -9.095 53.699 1.00 78.88 258 VAL A N 1
ATOM 1883 C CA . VAL A 1 258 ? -16.036 -9.747 53.762 1.00 78.88 258 VAL A CA 1
ATOM 1884 C C . VAL A 1 258 ? -16.322 -10.141 55.211 1.00 78.88 258 VAL A C 1
ATOM 1886 O O . VAL A 1 258 ? -15.590 -10.944 55.789 1.00 78.88 258 VAL A O 1
ATOM 1889 N N . LYS A 1 259 ? -17.363 -9.566 55.819 1.00 75.94 259 LYS A N 1
ATOM 1890 C CA . LYS A 1 259 ? -17.816 -9.892 57.181 1.00 75.94 259 LYS A CA 1
ATOM 1891 C C . LYS A 1 259 ? -19.197 -10.544 57.136 1.00 75.94 259 LYS A C 1
ATOM 1893 O O . LYS A 1 259 ? -20.136 -9.959 56.603 1.00 75.94 259 LYS A O 1
ATOM 1898 N N . GLY A 1 260 ? -19.309 -11.743 57.708 1.00 70.69 260 GLY A N 1
ATOM 1899 C CA . GLY A 1 260 ? -20.577 -12.467 57.842 1.00 70.69 260 GLY A CA 1
ATOM 1900 C C . GLY A 1 260 ? -21.497 -11.908 58.943 1.00 70.69 260 GLY A C 1
ATOM 1901 O O . GLY A 1 260 ? -21.065 -11.066 59.735 1.00 70.69 260 GLY A O 1
ATOM 1902 N N . PRO A 1 261 ? -22.751 -12.388 59.014 1.00 72.31 261 PRO A N 1
ATOM 1903 C CA . PRO A 1 261 ? -23.769 -11.900 59.947 1.00 72.31 261 PRO A CA 1
ATOM 1904 C C . PRO A 1 261 ? -23.507 -12.392 61.370 1.00 72.31 261 PRO A C 1
ATOM 1906 O O . PRO A 1 261 ? -23.102 -13.534 61.552 1.00 72.31 261 PRO A O 1
ATOM 1909 N N . THR A 1 262 ? -23.813 -11.601 62.395 1.00 67.94 262 THR A N 1
ATOM 1910 C CA . THR A 1 262 ? -23.856 -12.084 63.787 1.00 67.94 262 THR A CA 1
ATOM 1911 C C . THR A 1 262 ? -25.156 -12.857 64.035 1.00 67.94 262 THR A C 1
ATOM 1913 O O . THR A 1 262 ? -26.235 -12.284 63.923 1.00 67.94 262 THR A O 1
ATOM 1916 N N . LEU A 1 263 ? -25.071 -14.147 64.380 1.00 72.81 263 LEU A N 1
ATOM 1917 C CA . LEU A 1 263 ? -26.227 -14.973 64.762 1.00 72.81 263 LEU A CA 1
ATOM 1918 C C . LEU A 1 263 ? -26.505 -14.841 66.266 1.00 72.81 263 LEU A C 1
ATOM 1920 O O . LEU A 1 263 ? -25.648 -15.189 67.079 1.00 72.81 263 LEU A O 1
ATOM 1924 N N . SER A 1 264 ? -27.700 -14.375 66.634 1.00 66.56 264 SER A N 1
ATOM 1925 C CA . SER A 1 264 ? -28.236 -14.474 67.997 1.00 66.56 264 SER A CA 1
ATOM 1926 C C . SER A 1 264 ? -29.242 -15.624 68.082 1.00 66.56 264 SER A C 1
ATOM 1928 O O . SER A 1 264 ? -29.939 -15.926 67.114 1.00 66.56 264 SER A O 1
ATOM 1930 N N . ILE A 1 265 ? -29.295 -16.295 69.232 1.00 72.00 265 ILE A N 1
ATOM 1931 C CA . ILE A 1 265 ? -30.179 -17.439 69.472 1.00 72.00 265 ILE A CA 1
ATOM 1932 C C . ILE A 1 265 ? -31.131 -17.053 70.594 1.00 72.00 265 ILE A C 1
ATOM 1934 O O . ILE A 1 265 ? -30.674 -16.662 71.668 1.00 72.00 265 ILE A O 1
ATOM 1938 N N . ASP A 1 266 ? -32.430 -17.189 70.351 1.00 55.75 266 ASP A N 1
ATOM 1939 C CA . ASP A 1 266 ? -33.461 -17.001 71.367 1.00 55.75 266 ASP A CA 1
ATOM 1940 C C . ASP A 1 266 ? -33.961 -18.375 71.850 1.00 55.75 266 ASP A C 1
ATOM 1942 O O . ASP A 1 266 ? -34.186 -19.281 71.046 1.00 55.75 266 ASP A O 1
ATOM 1946 N N . GLY A 1 267 ? -34.071 -18.576 73.165 1.00 65.88 267 GLY A N 1
ATOM 1947 C CA . GLY A 1 267 ? -34.606 -19.818 73.753 1.00 65.88 267 GLY A CA 1
ATOM 1948 C C . GLY A 1 267 ? -33.637 -20.998 73.953 1.00 65.88 267 GLY A C 1
ATOM 1949 O O . GLY A 1 267 ? -34.069 -22.081 74.336 1.00 65.88 267 GLY A O 1
ATOM 1950 N N . GLY A 1 268 ? -32.330 -20.827 73.739 1.00 70.94 268 GLY A N 1
ATOM 1951 C CA . GLY A 1 268 ? -31.282 -21.684 74.318 1.00 70.94 268 GLY A CA 1
ATOM 1952 C C . GLY A 1 268 ? -31.116 -23.120 73.795 1.00 70.94 268 GLY A C 1
ATOM 1953 O O . GLY A 1 268 ? -30.071 -23.691 74.061 1.00 70.94 268 GLY A O 1
ATOM 1954 N N . ASN A 1 269 ? -32.050 -23.708 73.038 1.00 80.00 269 ASN A N 1
ATOM 1955 C CA . ASN A 1 269 ? -31.973 -25.107 72.557 1.00 80.00 269 ASN A CA 1
ATOM 1956 C C . ASN A 1 269 ? -30.932 -25.360 71.435 1.00 80.00 269 ASN A C 1
ATOM 1958 O O . ASN A 1 269 ? -30.700 -26.512 71.054 1.00 80.00 269 ASN A O 1
ATOM 1962 N N . LEU A 1 270 ? -30.299 -24.304 70.917 1.00 82.50 270 LEU A N 1
ATOM 1963 C CA . LEU A 1 270 ? -29.264 -24.345 69.882 1.00 82.50 270 LEU A CA 1
ATOM 1964 C C . LEU A 1 270 ? -28.009 -23.616 70.387 1.00 82.50 270 LEU A C 1
ATOM 1966 O O . LEU A 1 270 ? -28.122 -22.586 71.048 1.00 82.50 270 LEU A O 1
ATOM 1970 N N . THR A 1 271 ? -26.820 -24.118 70.058 1.00 77.56 271 THR A N 1
ATOM 1971 C CA . THR A 1 271 ? -25.531 -23.445 70.302 1.00 77.56 271 THR A CA 1
ATOM 1972 C C . THR A 1 271 ? -24.857 -23.092 68.977 1.00 77.56 271 THR A C 1
ATOM 1974 O O . THR A 1 271 ? -24.832 -23.909 68.055 1.00 77.56 271 THR A O 1
ATOM 1977 N N . VAL A 1 272 ? -24.311 -21.873 68.876 1.00 81.94 272 VAL A N 1
ATOM 1978 C CA . VAL A 1 272 ? -23.589 -21.361 67.696 1.00 81.94 272 VAL A CA 1
ATOM 1979 C C . VAL A 1 272 ? -22.134 -21.115 68.087 1.00 81.94 272 VAL A C 1
ATOM 1981 O O . VAL A 1 272 ? -21.840 -20.186 68.835 1.00 81.94 272 VAL A O 1
ATOM 1984 N N . ASN A 1 273 ? -21.224 -21.940 67.569 1.00 82.00 273 ASN A N 1
ATOM 1985 C CA . ASN A 1 273 ? -19.779 -21.777 67.742 1.00 82.00 273 ASN A CA 1
ATOM 1986 C C . ASN A 1 273 ? -19.119 -21.370 66.419 1.00 82.00 273 ASN A C 1
ATOM 1988 O O . ASN A 1 273 ? -19.647 -21.661 65.344 1.00 82.00 273 ASN A O 1
ATOM 1992 N N . ALA A 1 274 ? -17.955 -20.718 66.487 1.00 80.75 274 ALA A N 1
ATOM 1993 C CA . ALA A 1 274 ? -17.156 -20.455 65.294 1.00 80.75 274 ALA A CA 1
ATOM 1994 C C . ALA A 1 274 ? -16.613 -21.776 64.733 1.00 80.75 274 ALA A C 1
ATOM 1996 O O . ALA A 1 274 ? -16.057 -22.585 65.476 1.00 80.75 274 ALA A O 1
ATOM 1997 N N . ASP A 1 275 ? -16.786 -21.989 63.433 1.00 82.00 275 ASP A N 1
ATOM 1998 C CA . ASP A 1 275 ? -16.111 -23.064 62.716 1.00 82.00 275 ASP A CA 1
ATOM 1999 C C . ASP A 1 275 ? -14.777 -22.518 62.201 1.00 82.00 275 ASP A C 1
ATOM 2001 O O . ASP A 1 275 ? -14.754 -21.520 61.474 1.00 82.00 275 ASP A O 1
ATOM 2005 N N . GLU A 1 276 ? -13.665 -23.105 62.639 1.00 81.50 276 GLU A N 1
ATOM 2006 C CA . GLU A 1 276 ? -12.322 -22.585 62.384 1.00 81.50 276 GLU A CA 1
ATOM 2007 C C . GLU A 1 276 ? -11.493 -23.562 61.551 1.00 81.50 276 GLU A C 1
ATOM 2009 O O . GLU A 1 276 ? -11.383 -24.747 61.866 1.00 81.50 276 GLU A O 1
ATOM 2014 N N . LYS A 1 277 ? -10.869 -23.038 60.493 1.00 66.12 277 LYS A N 1
ATOM 2015 C CA . LYS A 1 277 ? -9.907 -23.756 59.655 1.00 66.12 277 LYS A CA 1
ATOM 2016 C C . LYS A 1 277 ? -8.670 -22.883 59.485 1.00 66.12 277 LYS A C 1
ATOM 2018 O O . LYS A 1 277 ? -8.788 -21.705 59.151 1.00 66.12 277 LYS A O 1
ATOM 2023 N N . ASP A 1 278 ? -7.497 -23.438 59.774 1.00 73.81 278 ASP A N 1
AT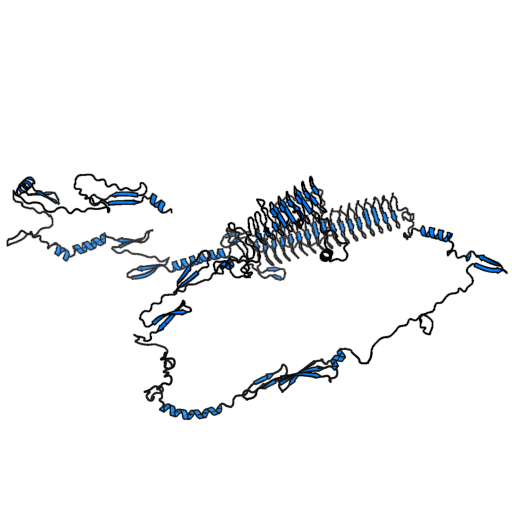OM 2024 C CA . ASP A 1 278 ? -6.203 -22.743 59.690 1.00 73.81 278 ASP A CA 1
ATOM 2025 C C . ASP A 1 278 ? -6.161 -21.410 60.474 1.00 73.81 278 ASP A C 1
ATOM 2027 O O . ASP A 1 278 ? -5.596 -20.413 60.024 1.00 73.81 278 ASP A O 1
ATOM 2031 N N . GLY A 1 279 ? -6.810 -21.369 61.646 1.00 73.38 279 GLY A N 1
ATOM 2032 C CA . GLY A 1 279 ? -6.878 -20.182 62.512 1.00 73.38 279 GLY A CA 1
ATOM 2033 C C . GLY A 1 279 ? -7.834 -19.081 62.034 1.00 73.38 279 GLY A C 1
ATOM 2034 O O . GLY A 1 279 ? -7.850 -17.992 62.607 1.00 73.38 279 GLY A O 1
ATOM 2035 N N . LYS A 1 280 ? -8.637 -19.336 60.992 1.00 70.69 280 LYS A N 1
ATOM 2036 C CA . LYS A 1 280 ? -9.653 -18.406 60.482 1.00 70.69 280 LYS A CA 1
ATOM 2037 C C . LYS A 1 280 ? -11.053 -18.945 60.738 1.00 70.69 280 LYS A C 1
ATOM 2039 O O . LYS A 1 280 ? -11.331 -20.112 60.480 1.00 70.69 280 LYS A O 1
ATOM 2044 N N . LYS A 1 281 ? -11.949 -18.062 61.184 1.00 78.06 281 LYS A N 1
ATOM 2045 C CA . LYS A 1 281 ? -13.384 -18.340 61.324 1.00 78.06 281 LYS A CA 1
ATOM 2046 C C . LYS A 1 281 ? -14.004 -18.400 59.930 1.00 78.06 281 LYS A C 1
ATOM 2048 O O . LYS A 1 281 ? -14.120 -17.370 59.271 1.00 78.06 281 LYS A O 1
ATOM 2053 N N . VAL A 1 282 ? -14.341 -19.598 59.468 1.00 77.25 282 VAL A N 1
ATOM 2054 C CA . VAL A 1 282 ? -14.841 -19.874 58.108 1.00 77.25 282 VAL A CA 1
ATOM 2055 C C . VAL A 1 282 ? -16.350 -20.107 58.061 1.00 77.25 282 VAL A C 1
ATOM 2057 O O . VAL A 1 282 ? -16.924 -20.183 56.979 1.00 77.25 282 VAL A O 1
ATOM 2060 N N . GLY A 1 283 ? -17.007 -20.181 59.217 1.00 76.38 283 GLY A N 1
ATOM 2061 C CA . GLY A 1 283 ? -18.451 -20.353 59.296 1.00 76.38 283 GLY A CA 1
ATOM 2062 C C . GLY A 1 283 ? -18.950 -20.526 60.725 1.00 76.38 283 GLY A C 1
ATOM 2063 O O . GLY A 1 283 ? -18.264 -20.190 61.694 1.00 76.38 283 GLY A O 1
ATOM 2064 N N . TYR A 1 284 ? -20.161 -21.066 60.836 1.00 85.06 284 TYR A N 1
ATOM 2065 C CA . TYR A 1 284 ? -20.829 -21.352 62.099 1.00 85.06 284 TYR A CA 1
ATOM 2066 C C . TYR A 1 284 ? -21.053 -22.851 62.232 1.00 85.06 284 TYR A C 1
ATOM 2068 O O . TYR A 1 284 ? -21.637 -23.477 61.349 1.00 85.06 284 TYR A O 1
ATOM 2076 N N . LYS A 1 285 ? -20.649 -23.420 63.364 1.00 82.00 285 LYS A N 1
ATOM 2077 C CA . LYS A 1 285 ? -21.004 -24.783 63.742 1.00 82.00 285 LYS A CA 1
ATOM 2078 C C . LYS A 1 285 ? -22.208 -24.720 64.670 1.00 82.00 285 LYS A C 1
ATOM 2080 O O . LYS A 1 285 ? -22.083 -24.313 65.826 1.00 82.00 285 LYS A O 1
ATOM 2085 N N . LEU A 1 286 ? -23.371 -25.091 64.140 1.00 83.50 286 LEU A N 1
ATOM 2086 C CA . LEU A 1 286 ? -24.617 -25.160 64.897 1.00 83.50 286 LEU A CA 1
ATOM 2087 C C . LEU A 1 286 ? -24.778 -26.561 65.484 1.00 83.50 286 LEU A C 1
ATOM 2089 O O . LEU A 1 286 ? -24.511 -27.562 64.819 1.00 83.50 286 LEU A O 1
ATOM 2093 N N . SER A 1 287 ? -25.176 -26.650 66.746 1.00 80.19 287 SER A N 1
ATOM 2094 C CA . SER A 1 287 ? -25.423 -27.923 67.429 1.00 80.19 287 SER A CA 1
ATOM 2095 C C . SER A 1 287 ? -26.685 -27.821 68.274 1.00 80.19 287 SER A C 1
ATOM 2097 O O . SER A 1 287 ? -26.926 -26.796 68.912 1.00 80.19 287 SER A O 1
ATOM 2099 N N . LEU A 1 288 ? -27.497 -28.881 68.268 1.00 79.19 288 LEU A N 1
ATOM 2100 C CA . LEU A 1 288 ? -28.600 -29.017 69.215 1.00 79.19 288 LEU A CA 1
ATOM 2101 C C . LEU A 1 288 ? -28.027 -29.235 70.612 1.00 79.19 288 LEU A C 1
ATOM 2103 O O . LEU A 1 288 ? -27.023 -29.935 70.779 1.00 79.19 288 LEU A O 1
ATOM 2107 N N . ASN A 1 289 ? -28.685 -28.666 71.616 1.00 69.94 289 ASN A N 1
ATOM 2108 C CA . ASN A 1 289 ? -28.335 -28.982 72.988 1.00 69.94 289 ASN A CA 1
ATOM 2109 C C . ASN A 1 289 ? -28.555 -30.465 73.276 1.00 69.94 289 ASN A C 1
ATOM 2111 O O . ASN A 1 289 ? -29.453 -31.112 72.738 1.00 69.94 289 ASN A O 1
ATOM 2115 N N . LYS A 1 290 ? -27.727 -30.991 74.180 1.00 70.56 290 LYS A N 1
ATOM 2116 C CA . LYS A 1 290 ? -27.785 -32.385 74.636 1.00 70.56 290 LYS A CA 1
ATOM 2117 C C . LYS A 1 290 ? -29.153 -32.759 75.225 1.00 70.56 290 LYS A C 1
ATOM 2119 O O . LYS A 1 290 ? -29.517 -33.930 75.210 1.00 70.56 290 LYS A O 1
ATOM 2124 N N . GLU A 1 291 ? -29.891 -31.769 75.718 1.00 67.31 291 GLU A N 1
ATOM 2125 C CA . GLU A 1 291 ? -31.240 -31.903 76.250 1.00 67.31 291 GLU A CA 1
ATOM 2126 C C . GLU A 1 291 ? -32.128 -30.816 75.632 1.00 67.31 291 GLU A C 1
ATOM 2128 O O . GLU A 1 291 ? -31.809 -29.628 75.704 1.00 67.31 291 GLU A O 1
ATOM 2133 N N . LEU A 1 292 ? -33.211 -31.238 74.975 1.00 74.62 292 LEU A N 1
ATOM 2134 C CA . LEU A 1 292 ? -34.194 -30.348 74.361 1.00 74.62 292 LEU A CA 1
ATOM 2135 C C . LEU A 1 292 ? -35.338 -30.157 75.355 1.00 74.62 292 LEU A C 1
ATOM 2137 O O . LEU A 1 292 ? -36.072 -31.101 75.643 1.00 74.62 292 LEU A O 1
ATOM 2141 N N . THR A 1 293 ? -35.479 -28.950 75.898 1.00 71.12 293 THR A N 1
ATOM 2142 C CA . THR A 1 293 ? -36.491 -28.646 76.923 1.00 71.12 293 THR A CA 1
ATOM 2143 C C . THR A 1 293 ? -37.653 -27.843 76.329 1.00 71.12 293 THR A C 1
ATOM 2145 O O . THR A 1 293 ? -37.468 -27.069 75.388 1.00 71.12 293 THR A O 1
ATOM 2148 N N . GLY A 1 294 ? -38.868 -28.055 76.855 1.00 68.19 294 GLY A N 1
ATOM 2149 C CA . GLY A 1 294 ? -40.066 -27.284 76.482 1.00 68.19 294 GLY A CA 1
ATOM 2150 C C . GLY A 1 294 ? -40.867 -27.774 75.262 1.00 68.19 294 GLY A C 1
ATOM 2151 O O . GLY A 1 294 ? -41.713 -27.030 74.776 1.00 68.19 294 GLY A O 1
ATOM 2152 N N . LEU A 1 295 ? -40.646 -28.998 74.761 1.00 66.94 295 LEU A N 1
ATOM 2153 C CA . LEU A 1 295 ? -41.385 -29.550 73.611 1.00 66.94 295 LEU A CA 1
ATOM 2154 C C . LEU A 1 295 ? -42.648 -30.316 74.051 1.00 66.94 295 LEU A C 1
ATOM 2156 O O . LEU A 1 295 ? -42.554 -31.306 74.772 1.00 66.94 295 LEU A O 1
ATOM 2160 N N . THR A 1 296 ? -43.831 -29.895 73.593 1.00 66.19 296 THR A N 1
ATOM 2161 C CA . THR A 1 296 ? -45.131 -30.545 73.886 1.00 66.19 296 THR A CA 1
ATOM 2162 C C . THR A 1 296 ? -45.574 -31.554 72.823 1.00 66.19 296 THR A C 1
ATOM 2164 O O . THR A 1 296 ? -46.427 -32.397 73.089 1.00 66.19 296 THR A O 1
ATOM 2167 N N . SER A 1 297 ? -44.997 -31.501 71.621 1.00 68.81 297 SER A N 1
ATOM 2168 C CA . SER A 1 297 ? -45.188 -32.495 70.562 1.00 68.81 297 SER A CA 1
ATOM 2169 C C . SER A 1 297 ? -43.991 -32.489 69.609 1.00 68.81 297 SER A C 1
ATOM 2171 O O . SER A 1 297 ? -43.326 -31.465 69.449 1.00 68.81 297 SER A O 1
ATOM 2173 N N . VAL A 1 298 ? -43.706 -33.635 68.988 1.00 62.94 298 VAL A N 1
ATOM 2174 C CA . VAL A 1 298 ? -42.692 -33.761 67.933 1.00 62.94 298 VAL A CA 1
ATOM 2175 C C . VAL A 1 298 ? -43.383 -34.333 66.701 1.00 62.94 298 VAL A C 1
ATOM 2177 O O . VAL A 1 298 ? -43.744 -35.507 66.686 1.00 62.94 298 VAL A O 1
ATOM 2180 N N . SER A 1 299 ? -43.594 -33.509 65.672 1.00 62.09 299 SER A N 1
ATOM 2181 C CA . SER A 1 299 ? -44.065 -33.983 64.367 1.00 62.09 299 SER A CA 1
ATOM 2182 C C . SER A 1 299 ? -42.860 -34.199 63.457 1.00 62.09 299 SER A C 1
ATOM 2184 O O . SER A 1 299 ? -42.145 -33.253 63.132 1.00 62.09 299 SER A O 1
ATOM 2186 N N . SER A 1 300 ? -42.621 -35.437 63.046 1.00 63.50 300 SER A N 1
ATOM 2187 C CA . SER A 1 300 ? -41.553 -35.783 62.105 1.00 63.50 300 SER A CA 1
ATOM 2188 C C . SER A 1 300 ? -42.049 -36.890 61.181 1.00 63.50 300 SER A C 1
ATOM 2190 O O . SER A 1 300 ? -42.801 -37.746 61.639 1.00 63.50 300 SER A O 1
ATOM 2192 N N . GLU A 1 301 ? -41.626 -36.909 59.912 1.00 62.59 301 GLU A N 1
ATOM 2193 C CA . GLU A 1 301 ? -41.927 -38.032 59.000 1.00 62.59 301 GLU A CA 1
ATOM 2194 C C . GLU A 1 301 ? -41.372 -39.368 59.521 1.00 62.59 301 GLU A C 1
ATOM 2196 O O . GLU A 1 301 ? -41.934 -40.433 59.256 1.00 62.59 301 GLU A O 1
ATOM 2201 N N . ALA A 1 302 ? -40.272 -39.307 60.278 1.00 58.72 302 ALA A N 1
ATOM 2202 C CA . ALA A 1 302 ? -39.691 -40.433 60.985 1.00 58.72 302 ALA A CA 1
ATOM 2203 C C . ALA A 1 302 ? -39.058 -39.967 62.305 1.00 58.72 302 ALA A C 1
ATOM 2205 O O . ALA A 1 302 ? -38.104 -39.188 62.291 1.00 58.72 302 ALA A O 1
ATOM 2206 N N . PHE A 1 303 ? -39.533 -40.492 63.435 1.00 73.62 303 PHE A N 1
ATOM 2207 C CA . PHE A 1 303 ? -38.875 -40.311 64.727 1.00 73.62 303 PHE A CA 1
ATOM 2208 C C . PHE A 1 303 ? -37.834 -41.418 64.899 1.00 73.62 303 PHE A C 1
ATOM 2210 O O . PHE A 1 303 ? -38.182 -42.591 65.055 1.00 73.62 303 PHE A O 1
ATOM 2217 N N . LYS A 1 304 ? -36.551 -41.056 64.812 1.00 62.47 304 LYS A N 1
ATOM 2218 C CA . LYS A 1 304 ? -35.419 -41.987 64.883 1.00 62.47 304 LYS A CA 1
ATOM 2219 C C . LYS A 1 304 ? -34.700 -41.849 66.220 1.00 62.47 304 LYS A C 1
ATOM 2221 O O . LYS A 1 304 ? -34.246 -40.763 66.569 1.00 62.47 304 LYS A O 1
ATOM 2226 N N . VAL A 1 305 ? -34.527 -42.956 66.935 1.00 66.62 305 VAL A N 1
ATOM 2227 C CA . VAL A 1 305 ? -33.619 -43.046 68.085 1.00 66.62 305 VAL A CA 1
ATOM 2228 C C . VAL A 1 305 ? -32.361 -43.771 67.600 1.00 66.62 305 VAL A C 1
ATOM 2230 O O . VAL A 1 305 ? -32.226 -44.989 67.722 1.00 66.62 305 VAL A O 1
ATOM 2233 N N . GLY A 1 306 ? -31.471 -43.008 66.958 1.00 66.69 306 GLY A N 1
ATOM 2234 C CA . GLY A 1 306 ? -30.335 -43.532 66.190 1.00 66.69 306 GLY A CA 1
ATOM 2235 C C . GLY A 1 306 ? -30.739 -44.113 64.827 1.00 66.69 306 GLY A C 1
ATOM 2236 O O . GLY A 1 306 ? -31.894 -44.047 64.419 1.00 66.69 306 GLY A O 1
ATOM 2237 N N . ASP A 1 307 ? -29.790 -44.715 64.108 1.00 62.56 307 ASP A N 1
ATOM 2238 C CA . ASP A 1 307 ? -30.000 -45.104 62.698 1.00 62.56 307 ASP A CA 1
ATOM 2239 C C . ASP A 1 307 ? -30.901 -46.318 62.492 1.00 62.56 307 ASP A C 1
ATOM 2241 O O . ASP A 1 307 ? -31.239 -46.673 61.361 1.00 62.56 307 ASP A O 1
ATOM 2245 N N . LYS A 1 308 ? -31.261 -46.995 63.579 1.00 65.06 308 LYS A N 1
ATOM 2246 C CA . LYS A 1 308 ? -31.764 -48.355 63.476 1.00 65.06 308 LYS A CA 1
ATOM 2247 C C . LYS A 1 308 ? -33.130 -48.566 64.122 1.00 65.06 308 LYS A C 1
ATOM 2249 O O . LYS A 1 308 ? -33.868 -49.412 63.632 1.00 65.06 308 LYS A O 1
ATOM 2254 N N . THR A 1 309 ? -33.475 -47.826 65.181 1.00 79.56 309 THR A N 1
ATOM 2255 C CA . THR A 1 309 ? -34.804 -47.894 65.813 1.00 79.56 309 THR A CA 1
ATOM 2256 C C . THR A 1 309 ? -35.588 -46.640 65.455 1.00 79.56 309 THR A C 1
ATOM 2258 O O . THR A 1 309 ? -35.168 -45.535 65.798 1.00 79.56 309 THR A O 1
ATOM 2261 N N . TYR A 1 310 ? -36.709 -46.786 64.757 1.00 77.06 310 TYR A N 1
ATOM 2262 C CA . TYR A 1 310 ? -37.486 -45.649 64.278 1.00 77.06 310 TYR A CA 1
ATOM 2263 C C . TYR A 1 310 ? -38.973 -45.953 64.111 1.00 77.06 310 TYR A C 1
ATOM 2265 O O . TYR A 1 310 ? -39.364 -47.102 63.919 1.00 77.06 310 TYR A O 1
ATOM 2273 N N . ILE A 1 311 ? -39.791 -44.900 64.146 1.00 78.38 311 ILE A N 1
ATOM 2274 C CA . ILE A 1 311 ? -41.220 -44.933 63.813 1.00 78.38 311 ILE A CA 1
ATOM 2275 C C . ILE A 1 311 ? -41.440 -43.977 62.650 1.00 78.38 311 ILE A C 1
ATOM 2277 O O . ILE A 1 311 ? -41.081 -42.805 62.749 1.00 78.38 311 ILE A O 1
ATOM 2281 N N . ASN A 1 312 ? -41.995 -44.466 61.549 1.00 75.56 312 ASN A N 1
ATOM 2282 C CA . ASN A 1 312 ? -42.287 -43.658 60.368 1.00 75.56 312 ASN A CA 1
ATOM 2283 C C . ASN A 1 312 ? -43.636 -44.052 59.750 1.00 75.56 312 ASN A C 1
ATOM 2285 O O . ASN A 1 312 ? -44.350 -44.909 60.273 1.00 75.56 312 ASN A O 1
ATOM 2289 N N . SER A 1 313 ? -43.975 -43.448 58.610 1.00 72.69 313 SER A N 1
ATOM 2290 C CA . SER A 1 313 ? -45.197 -43.765 57.852 1.00 72.69 313 SER A CA 1
ATOM 2291 C C . SER A 1 313 ? -45.288 -45.221 57.370 1.00 72.69 313 SER A C 1
ATOM 2293 O O . SER A 1 313 ? -46.355 -45.653 56.947 1.00 72.69 313 SER A O 1
ATOM 2295 N N . GLN A 1 314 ? -44.191 -45.979 57.444 1.00 69.19 314 GLN A N 1
ATOM 2296 C CA . GLN A 1 314 ? -44.109 -47.397 57.087 1.00 69.19 314 GLN A CA 1
ATOM 2297 C C . GLN A 1 314 ? -44.185 -48.322 58.318 1.00 69.19 314 GLN A C 1
ATOM 2299 O O . GLN A 1 314 ? -44.078 -49.538 58.176 1.00 69.19 314 GLN A O 1
ATOM 2304 N N . GLY A 1 315 ? -44.368 -47.769 59.524 1.00 74.19 315 GLY A N 1
ATOM 2305 C CA . GLY A 1 315 ? -44.512 -48.517 60.773 1.00 74.19 315 GLY A CA 1
ATOM 2306 C C . GLY A 1 315 ? -43.311 -48.395 61.716 1.00 74.19 315 GLY A C 1
ATOM 2307 O O . GLY A 1 315 ? -42.608 -47.384 61.751 1.00 74.19 315 GLY A O 1
ATOM 2308 N N . ILE A 1 316 ? -43.112 -49.427 62.542 1.00 81.06 316 ILE A N 1
ATOM 2309 C CA . ILE A 1 316 ? -42.106 -49.456 63.614 1.00 81.06 316 ILE A CA 1
ATOM 2310 C C . ILE A 1 316 ? -40.923 -50.333 63.184 1.00 81.06 316 ILE A C 1
ATOM 2312 O O . ILE A 1 316 ? -41.081 -51.534 62.973 1.00 81.06 316 ILE A O 1
ATOM 2316 N N . ASN A 1 317 ? -39.717 -49.765 63.130 1.00 78.81 317 ASN A N 1
ATOM 2317 C CA . ASN A 1 317 ? -38.462 -50.514 63.082 1.00 78.81 317 ASN A CA 1
ATOM 2318 C C . ASN A 1 317 ? -37.832 -50.539 64.478 1.00 78.81 317 ASN A C 1
ATOM 2320 O O . ASN A 1 317 ? -37.470 -49.500 65.018 1.00 78.81 317 ASN A O 1
ATOM 2324 N N . ALA A 1 318 ? -37.680 -51.729 65.057 1.00 80.38 318 ALA A N 1
ATOM 2325 C CA . ALA A 1 318 ? -37.129 -51.913 66.399 1.00 80.38 318 ALA A CA 1
ATOM 2326 C C . ALA A 1 318 ? -35.624 -52.253 66.439 1.00 80.38 318 ALA A C 1
ATOM 2328 O O . ALA A 1 318 ? -35.107 -52.565 67.511 1.00 80.38 318 ALA A O 1
ATOM 2329 N N . ASN A 1 319 ? -34.900 -52.234 65.313 1.00 81.88 319 ASN A N 1
ATOM 2330 C CA . ASN A 1 319 ? -33.478 -52.609 65.228 1.00 81.88 319 ASN A CA 1
ATOM 2331 C C . ASN A 1 319 ? -33.141 -54.007 65.788 1.00 81.88 319 ASN A C 1
ATOM 2333 O O . ASN A 1 319 ? -32.179 -54.176 66.536 1.00 81.88 319 ASN A O 1
ATOM 2337 N N . SER A 1 320 ? -33.944 -55.028 65.492 1.00 73.75 320 SER A N 1
ATOM 2338 C CA . SER A 1 320 ? -33.769 -56.371 66.085 1.00 73.75 320 SER A CA 1
ATOM 2339 C C . SER A 1 320 ? -33.830 -56.410 67.622 1.00 73.75 320 SER A C 1
ATOM 2341 O O . SER A 1 320 ? -33.535 -57.445 68.221 1.00 73.75 320 SER A O 1
ATOM 2343 N N . ASN A 1 321 ? -34.227 -55.318 68.281 1.00 72.19 321 ASN A N 1
ATOM 2344 C CA . ASN A 1 321 ? -34.487 -55.341 69.709 1.00 72.19 321 ASN A CA 1
ATOM 2345 C C . ASN A 1 321 ? -35.814 -56.037 69.970 1.00 72.19 321 ASN A C 1
ATOM 2347 O O . ASN A 1 321 ? -36.751 -55.986 69.169 1.00 72.19 321 ASN A O 1
ATOM 2351 N N . LYS A 1 322 ? -35.895 -56.688 71.129 1.00 75.50 322 LYS A N 1
ATOM 2352 C CA . LYS A 1 322 ? -37.117 -57.360 71.544 1.00 75.50 322 LYS A CA 1
ATOM 2353 C C . LYS A 1 322 ? -38.207 -56.312 71.773 1.00 75.50 322 LYS A C 1
ATOM 2355 O O . LYS A 1 322 ? -38.105 -55.514 72.699 1.00 75.50 322 LYS A O 1
ATOM 2360 N N . ILE A 1 323 ? -39.260 -56.364 70.965 1.00 77.19 323 ILE A N 1
ATOM 2361 C CA . ILE A 1 323 ? -40.510 -55.665 71.256 1.00 77.19 323 ILE A CA 1
ATOM 2362 C C . ILE A 1 323 ? -41.256 -56.538 72.269 1.00 77.19 323 ILE A C 1
ATOM 2364 O O . ILE A 1 323 ? -41.756 -57.612 71.931 1.00 77.19 323 ILE A O 1
ATOM 2368 N N . THR A 1 324 ? -41.226 -56.151 73.542 1.00 73.69 324 THR A N 1
ATOM 2369 C CA . THR A 1 324 ? -41.921 -56.874 74.614 1.00 73.69 324 THR A CA 1
ATOM 2370 C C . THR A 1 324 ? -43.374 -56.412 74.723 1.00 73.69 324 THR A C 1
ATOM 2372 O O . THR A 1 324 ? -43.713 -55.303 74.323 1.00 73.69 324 THR A O 1
ATOM 2375 N N . ASN A 1 325 ? -44.236 -57.276 75.270 1.00 73.12 325 ASN A N 1
ATOM 2376 C CA . ASN A 1 325 ? -45.665 -57.016 75.500 1.00 73.12 325 ASN A CA 1
ATOM 2377 C C . ASN A 1 325 ? -46.528 -56.856 74.230 1.00 73.12 325 ASN A C 1
ATOM 2379 O O . ASN A 1 325 ? -47.585 -56.233 74.282 1.00 73.12 325 ASN A O 1
ATOM 2383 N N . VAL A 1 326 ? -46.122 -57.466 73.108 1.00 79.69 326 VAL A N 1
ATOM 2384 C CA . VAL A 1 326 ? -46.985 -57.604 71.921 1.00 79.69 326 VAL A CA 1
ATOM 2385 C C . VAL A 1 326 ? -47.989 -58.735 72.170 1.00 79.69 326 VAL A C 1
ATOM 2387 O O . VAL A 1 326 ? -47.608 -59.907 72.242 1.00 79.69 326 VAL A O 1
ATOM 2390 N N . ALA A 1 327 ? -49.260 -58.375 72.357 1.00 76.62 327 ALA A N 1
ATOM 2391 C CA . ALA A 1 327 ? -50.357 -59.331 72.497 1.00 76.62 327 ALA A CA 1
ATOM 2392 C C . ALA A 1 327 ? -50.534 -60.166 71.211 1.00 76.62 327 ALA A C 1
ATOM 2394 O O . ALA A 1 327 ? -50.069 -59.775 70.144 1.00 76.62 327 ALA A O 1
ATOM 2395 N N . ALA A 1 328 ? -51.174 -61.337 71.304 1.00 73.38 328 ALA A N 1
ATOM 2396 C CA . ALA A 1 328 ? -51.477 -62.134 70.115 1.00 73.38 328 ALA A CA 1
ATOM 2397 C C . ALA A 1 328 ? -52.417 -61.354 69.188 1.00 73.38 328 ALA A C 1
ATOM 2399 O O . ALA A 1 328 ? -53.454 -60.878 69.648 1.00 73.38 328 ALA A O 1
ATOM 2400 N N . GLY A 1 329 ? -52.052 -61.244 67.910 1.00 81.62 329 GLY A N 1
ATOM 2401 C CA . GLY A 1 329 ? -52.879 -60.542 66.942 1.00 81.62 329 GLY A CA 1
ATOM 2402 C C . GLY A 1 329 ? -54.203 -61.262 66.706 1.00 81.62 329 GLY A C 1
ATOM 2403 O O . GLY A 1 329 ? -54.203 -62.454 66.390 1.00 81.62 329 GLY A O 1
ATOM 2404 N N . ALA A 1 330 ? -55.310 -60.545 66.899 1.00 69.88 330 ALA A N 1
ATOM 2405 C CA . ALA A 1 330 ? -56.678 -61.026 66.732 1.00 69.88 330 ALA A CA 1
ATOM 2406 C C . ALA A 1 330 ? -57.333 -60.491 65.446 1.00 69.88 330 ALA A C 1
ATOM 2408 O O . ALA A 1 330 ? -58.216 -61.155 64.907 1.00 69.88 330 ALA A O 1
ATOM 2409 N N . ALA A 1 331 ? -56.900 -59.328 64.951 1.00 71.44 331 ALA A N 1
ATOM 2410 C CA . ALA A 1 331 ? -57.327 -58.743 63.683 1.00 71.44 331 ALA A CA 1
ATOM 2411 C C . ALA A 1 331 ? -56.225 -58.831 62.616 1.00 71.44 331 ALA A C 1
ATOM 2413 O O . ALA A 1 331 ? -55.038 -58.896 62.932 1.00 71.44 331 ALA A O 1
ATOM 2414 N N . ASP A 1 332 ? -56.617 -58.759 61.343 1.00 64.88 332 ASP A N 1
ATOM 2415 C CA . ASP A 1 332 ? -55.719 -58.936 60.189 1.00 64.88 332 ASP A CA 1
ATOM 2416 C C . ASP A 1 332 ? -54.545 -57.933 60.131 1.00 64.88 332 ASP A C 1
ATOM 2418 O O . ASP A 1 332 ? -53.566 -58.170 59.425 1.00 64.88 332 ASP A O 1
ATOM 2422 N N . GLY A 1 333 ? -54.630 -56.816 60.865 1.00 68.44 333 GLY A N 1
ATOM 2423 C CA . GLY A 1 333 ? -53.584 -55.789 60.956 1.00 68.44 333 GLY A CA 1
ATOM 2424 C C . GLY A 1 333 ? -52.720 -55.851 62.218 1.00 68.44 333 GLY A C 1
ATOM 2425 O O . GLY A 1 333 ? -51.817 -55.028 62.376 1.00 68.44 333 GLY A O 1
ATOM 2426 N N . ASP A 1 334 ? -52.989 -56.787 63.126 1.00 76.62 334 ASP A N 1
ATOM 2427 C CA . ASP A 1 334 ? -52.231 -56.901 64.364 1.00 76.62 334 ASP A CA 1
ATOM 2428 C C . ASP A 1 334 ? -50.846 -57.517 64.122 1.00 76.62 334 ASP A C 1
ATOM 2430 O O . ASP A 1 334 ? -50.634 -58.361 63.248 1.00 76.62 334 ASP A O 1
ATOM 2434 N N . ALA A 1 335 ? -49.880 -57.135 64.957 1.00 73.69 335 ALA A N 1
ATOM 2435 C CA . ALA A 1 335 ? -48.558 -57.741 64.928 1.00 73.69 335 ALA A CA 1
ATOM 2436 C C . ALA A 1 335 ? -48.622 -59.206 65.396 1.00 73.69 335 ALA A C 1
ATOM 2438 O O . ALA A 1 335 ? -49.053 -59.506 66.511 1.00 73.69 335 ALA A O 1
ATOM 2439 N N . VAL A 1 336 ? -48.146 -60.125 64.553 1.00 73.62 336 VAL A N 1
ATOM 2440 C CA . VAL A 1 336 ? -48.081 -61.550 64.889 1.00 73.62 336 VAL A CA 1
ATOM 2441 C C . VAL A 1 336 ? -46.930 -61.830 65.852 1.00 73.62 336 VAL A C 1
ATOM 2443 O O . VAL A 1 336 ? -45.800 -61.373 65.659 1.00 73.62 336 VAL A O 1
ATOM 2446 N N . ASN A 1 337 ? -47.190 -62.599 66.903 1.00 79.94 337 ASN A N 1
ATOM 2447 C CA . ASN A 1 337 ? -46.142 -62.976 67.848 1.00 79.94 337 ASN A CA 1
ATOM 2448 C C . ASN A 1 337 ? -45.357 -64.206 67.347 1.00 79.94 337 ASN A C 1
ATOM 2450 O O . ASN A 1 337 ? -45.753 -64.894 66.406 1.00 79.94 337 ASN A O 1
ATOM 2454 N N . PHE A 1 338 ? -44.222 -64.510 67.984 1.00 79.56 338 PHE A N 1
ATOM 2455 C CA . PHE A 1 338 ? -43.326 -65.594 67.552 1.00 79.56 338 PHE A CA 1
ATOM 2456 C C . PHE A 1 338 ? -44.022 -66.960 67.424 1.00 79.56 338 PHE A C 1
ATOM 2458 O O . PHE A 1 338 ? -43.659 -67.760 66.560 1.00 79.56 338 PHE A O 1
ATOM 2465 N N . LYS A 1 339 ? -45.054 -67.209 68.239 1.00 75.75 339 LYS A N 1
ATOM 2466 C CA . LYS A 1 339 ? -45.836 -68.441 68.154 1.00 75.75 339 LYS A CA 1
ATOM 2467 C C . LYS A 1 339 ? -46.520 -68.592 66.786 1.00 75.75 339 LYS A C 1
ATOM 2469 O O . LYS A 1 339 ? -46.571 -69.709 66.295 1.00 75.75 339 LYS A O 1
ATOM 2474 N N . GLN A 1 340 ? -46.987 -67.510 66.160 1.00 82.56 340 GLN A N 1
ATOM 2475 C CA . GLN A 1 340 ? -47.663 -67.548 64.854 1.00 82.56 340 GLN A CA 1
ATOM 2476 C C . GLN A 1 340 ? -46.689 -67.770 63.670 1.00 82.56 340 GLN A C 1
ATOM 2478 O O . GLN A 1 340 ? -47.056 -68.408 62.690 1.00 82.56 340 GLN A O 1
ATOM 2483 N N . LEU A 1 341 ? -45.433 -67.300 63.744 1.00 80.12 341 LEU A N 1
ATOM 2484 C CA . LEU A 1 341 ? -44.447 -67.422 62.647 1.00 80.12 341 LEU A CA 1
ATOM 2485 C C . LEU A 1 341 ? -43.811 -68.820 62.538 1.00 80.12 341 LEU A C 1
ATOM 2487 O O . LEU A 1 341 ? -43.441 -69.256 61.444 1.00 80.12 341 LEU A O 1
ATOM 2491 N N . SER A 1 342 ? -43.686 -69.531 63.662 1.00 76.19 342 SER A N 1
ATOM 2492 C CA . SER A 1 342 ? -43.156 -70.901 63.678 1.00 76.19 342 SER A CA 1
ATOM 2493 C C . SER A 1 342 ? -43.960 -71.842 62.775 1.00 76.19 342 SER A C 1
ATOM 2495 O O . SER A 1 342 ? -43.385 -72.741 62.162 1.00 76.19 342 SER A O 1
ATOM 2497 N N . ASP A 1 343 ? -45.263 -71.600 62.643 1.00 74.50 343 ASP A N 1
ATOM 2498 C CA . ASP A 1 343 ? -46.168 -72.459 61.884 1.00 74.50 343 ASP A CA 1
ATOM 2499 C C . ASP A 1 343 ? -45.962 -72.330 60.344 1.00 74.50 343 ASP A C 1
ATOM 2501 O O . ASP A 1 343 ? -46.214 -73.286 59.615 1.00 74.50 343 ASP A O 1
ATOM 2505 N N . VAL A 1 344 ? -45.412 -71.213 59.821 1.00 75.88 344 VAL A N 1
ATOM 2506 C CA . VAL A 1 344 ? -45.260 -70.929 58.362 1.00 75.88 344 VAL A CA 1
ATOM 2507 C C . VAL A 1 344 ? -43.975 -71.494 57.732 1.00 75.88 344 VAL A C 1
ATOM 2509 O O . VAL A 1 344 ? -43.966 -71.908 56.570 1.00 75.88 344 VAL A O 1
ATOM 2512 N N . LYS A 1 345 ? -42.858 -71.528 58.471 1.00 77.06 345 LYS A N 1
ATOM 2513 C CA . LYS A 1 345 ? -41.522 -71.868 57.929 1.00 77.06 345 LYS A CA 1
ATOM 2514 C C . LYS A 1 345 ? -41.438 -73.270 57.311 1.00 77.06 345 LYS A C 1
ATOM 2516 O O . LYS A 1 345 ? -40.617 -73.494 56.425 1.00 77.06 345 LYS A O 1
ATOM 2521 N N . SER A 1 346 ? -42.308 -74.181 57.732 1.00 66.12 346 SER A N 1
ATOM 2522 C CA . SER A 1 346 ? -42.365 -75.557 57.230 1.00 66.12 346 SER A CA 1
ATOM 2523 C C . SER A 1 346 ? -42.677 -75.661 55.718 1.00 66.12 346 SER A C 1
ATOM 2525 O O . SER A 1 346 ? -42.350 -76.667 55.100 1.00 66.12 346 SER A O 1
ATOM 2527 N N . ILE A 1 347 ? -43.257 -74.626 55.085 1.00 72.00 347 ILE A N 1
ATOM 2528 C CA . ILE A 1 347 ? -43.762 -74.682 53.692 1.00 72.00 347 ILE A CA 1
ATOM 2529 C C . ILE A 1 347 ? -42.709 -74.297 52.614 1.00 72.00 347 ILE A C 1
ATOM 2531 O O . ILE A 1 347 ? -42.752 -74.813 51.499 1.00 72.00 347 ILE A O 1
ATOM 2535 N N . SER A 1 348 ? -41.746 -73.410 52.906 1.00 72.12 348 SER A N 1
ATOM 2536 C CA . SER A 1 348 ? -40.880 -72.738 51.900 1.00 72.12 348 SER A CA 1
ATOM 2537 C C . SER A 1 348 ? -39.771 -73.611 51.281 1.00 72.12 348 SER A C 1
ATOM 2539 O O . SER A 1 348 ? -39.383 -73.422 50.125 1.00 72.12 348 SER A O 1
ATOM 2541 N N . THR A 1 349 ? -39.271 -74.605 52.015 1.00 72.38 349 THR A N 1
ATOM 2542 C CA . THR A 1 349 ? -38.102 -75.413 51.617 1.00 72.38 349 THR A CA 1
ATOM 2543 C C . THR A 1 349 ? -38.304 -76.198 50.311 1.00 72.38 349 THR A C 1
ATOM 2545 O O . THR A 1 349 ? -37.338 -76.560 49.647 1.00 72.38 349 THR A O 1
ATOM 2548 N N . THR A 1 350 ? -39.545 -76.399 49.879 1.00 62.66 350 THR A N 1
ATOM 2549 C CA . THR A 1 350 ? -39.893 -77.193 48.693 1.00 62.66 350 THR A CA 1
ATOM 2550 C C . THR A 1 350 ? -39.559 -76.517 47.343 1.00 62.66 350 THR A C 1
ATOM 2552 O O . THR A 1 350 ? -39.350 -77.215 46.355 1.00 62.66 350 THR A O 1
ATOM 2555 N N . ASN A 1 351 ? -39.454 -75.182 47.253 1.00 72.88 351 ASN A N 1
ATOM 2556 C CA . ASN A 1 351 ? -39.419 -74.459 45.960 1.00 72.88 351 ASN A CA 1
ATOM 2557 C C . ASN A 1 351 ? -38.031 -74.270 45.297 1.00 72.88 351 ASN A C 1
ATOM 2559 O O . ASN A 1 351 ? -37.958 -74.017 44.094 1.00 72.88 351 ASN A O 1
ATOM 2563 N N . GLN A 1 352 ? -36.923 -74.368 46.035 1.00 73.56 352 GLN A N 1
ATOM 2564 C CA . GLN A 1 352 ? -35.581 -73.954 45.576 1.00 73.56 352 GLN A CA 1
ATOM 2565 C C . GLN A 1 352 ? -35.013 -74.780 44.403 1.00 73.56 352 GLN A C 1
ATOM 2567 O O . GLN A 1 352 ? -34.198 -74.299 43.618 1.00 73.56 352 GLN A O 1
ATOM 2572 N N . THR A 1 353 ? -35.464 -76.015 44.240 1.00 65.44 353 THR A N 1
ATOM 2573 C CA . THR A 1 353 ? -34.905 -76.993 43.297 1.00 65.44 353 THR A CA 1
ATOM 2574 C C . THR A 1 353 ? -35.116 -76.642 41.814 1.00 65.44 353 THR A C 1
ATOM 2576 O O . THR A 1 353 ? -34.360 -77.089 40.955 1.00 65.44 353 THR A O 1
ATOM 2579 N N . ASN A 1 354 ? -36.116 -75.824 41.476 1.00 67.25 354 ASN A N 1
ATOM 2580 C CA . ASN A 1 354 ? -36.562 -75.659 40.085 1.00 67.25 354 ASN A CA 1
ATOM 2581 C C . ASN A 1 354 ? -35.679 -74.748 39.203 1.00 67.25 354 ASN A C 1
ATOM 2583 O O . ASN A 1 354 ? -35.769 -74.821 37.979 1.00 67.25 354 ASN A O 1
ATOM 2587 N N . ILE A 1 355 ? -34.821 -73.902 39.780 1.00 70.81 355 ILE A N 1
ATOM 2588 C CA . ILE A 1 355 ? -34.185 -72.769 39.072 1.00 70.81 355 ILE A CA 1
ATOM 2589 C C . ILE A 1 355 ? -32.899 -73.126 38.295 1.00 70.81 355 ILE A C 1
ATOM 2591 O O . ILE A 1 355 ? -32.539 -72.420 37.358 1.00 70.81 355 ILE A O 1
ATOM 2595 N N . GLY A 1 356 ? -32.219 -74.237 38.581 1.00 65.62 356 GLY A N 1
ATOM 2596 C CA . GLY A 1 356 ? -30.898 -74.556 38.004 1.00 65.62 356 GLY A CA 1
ATOM 2597 C C . GLY A 1 356 ? -30.800 -74.818 36.484 1.00 65.62 356 GLY A C 1
ATOM 2598 O O . GLY A 1 356 ? -29.750 -75.245 36.028 1.00 65.62 356 GLY A O 1
ATOM 2599 N N . LYS A 1 357 ? -31.844 -74.614 35.671 1.00 58.47 357 LYS A N 1
ATOM 2600 C CA . LYS A 1 357 ? -31.906 -75.101 34.272 1.00 58.47 357 LYS A CA 1
ATOM 2601 C C . LYS A 1 357 ? -31.658 -74.055 33.161 1.00 58.47 357 LYS A C 1
ATOM 2603 O O . LYS A 1 357 ? -31.787 -74.404 31.995 1.00 58.47 357 LYS A O 1
ATOM 2608 N N . LEU A 1 358 ? -31.320 -72.796 33.466 1.00 56.91 358 LEU A N 1
ATOM 2609 C CA . LEU A 1 358 ? -31.471 -71.660 32.521 1.00 56.91 358 LEU A CA 1
ATOM 2610 C C . LEU A 1 358 ? -30.188 -70.915 32.042 1.00 56.91 358 LEU A C 1
ATOM 2612 O O . LEU A 1 358 ? -30.305 -69.869 31.414 1.00 56.91 358 LEU A O 1
ATOM 2616 N N . GLN A 1 359 ? -28.963 -71.406 32.263 1.00 60.28 359 GLN A N 1
ATOM 2617 C CA . GLN A 1 359 ? -27.700 -70.691 31.933 1.00 60.28 359 GLN A CA 1
ATOM 2618 C C . GLN A 1 359 ? -27.030 -71.135 30.580 1.00 60.28 359 GLN A C 1
ATOM 2620 O O . GLN A 1 359 ? -26.173 -72.007 30.614 1.00 60.28 359 GLN A O 1
ATOM 2625 N N . ALA A 1 360 ? -27.373 -70.580 29.385 1.00 56.84 360 ALA A N 1
ATOM 2626 C CA . ALA A 1 360 ? -27.022 -71.169 28.045 1.00 56.84 360 ALA A CA 1
ATOM 2627 C C . ALA A 1 360 ? -26.345 -70.357 26.834 1.00 56.84 360 ALA A C 1
ATOM 2629 O O . ALA A 1 360 ? -26.158 -70.986 25.803 1.00 56.84 360 ALA A O 1
ATOM 2630 N N . GLY A 1 361 ? -25.886 -69.072 26.858 1.00 65.38 361 GLY A N 1
ATOM 2631 C CA . GLY A 1 361 ? -24.896 -68.370 25.901 1.00 65.38 361 GLY A CA 1
ATOM 2632 C C . GLY A 1 361 ? -25.196 -67.826 24.425 1.00 65.38 361 GLY A C 1
ATOM 2633 O O . GLY A 1 361 ? -26.372 -67.757 24.087 1.00 65.38 361 GLY A O 1
ATOM 2634 N N . PHE A 1 362 ? -24.171 -67.356 23.596 1.00 57.38 362 PHE A N 1
ATOM 2635 C CA . PHE A 1 362 ? -24.152 -66.456 22.331 1.00 57.38 362 PHE A CA 1
ATOM 2636 C C . PHE A 1 362 ? -23.021 -66.611 21.183 1.00 5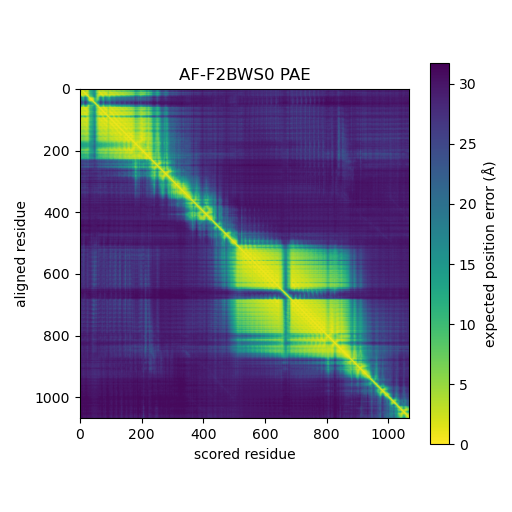7.38 362 PHE A C 1
ATOM 2638 O O . PHE A 1 362 ? -22.061 -67.298 21.444 1.00 57.38 362 PHE A O 1
ATOM 2645 N N . THR A 1 363 ? -22.999 -65.940 19.968 1.00 54.59 363 THR A N 1
ATOM 2646 C CA . THR A 1 363 ? -22.111 -66.165 18.712 1.00 54.59 363 THR A CA 1
ATOM 2647 C C . THR A 1 363 ? -21.038 -65.121 18.180 1.00 54.59 363 THR A C 1
ATOM 2649 O O . THR A 1 363 ? -21.221 -63.932 18.401 1.00 54.59 363 THR A O 1
ATOM 2652 N N . VAL A 1 364 ? -20.024 -65.510 17.332 1.00 56.16 364 VAL A N 1
ATOM 2653 C CA . VAL A 1 364 ? -18.959 -64.700 16.594 1.00 56.16 364 VAL A CA 1
ATOM 2654 C C . VAL A 1 364 ? -18.888 -64.927 15.034 1.00 56.16 364 VAL A C 1
ATOM 2656 O O . VAL A 1 364 ? -19.208 -66.028 14.589 1.00 56.16 364 VAL A O 1
ATOM 2659 N N . LYS A 1 365 ? -18.457 -63.940 14.192 1.00 53.06 365 LYS A N 1
ATOM 2660 C CA . LYS A 1 365 ? -18.309 -63.988 12.689 1.00 53.06 365 LYS A CA 1
ATOM 2661 C C . LYS A 1 365 ? -17.097 -63.198 12.108 1.00 53.06 365 LYS A C 1
ATOM 2663 O O . LYS A 1 365 ? -16.710 -62.199 12.703 1.00 53.06 365 LYS A O 1
ATOM 2668 N N . ASP A 1 366 ? -16.605 -63.579 10.916 1.00 46.00 366 ASP A N 1
ATOM 2669 C CA . ASP A 1 366 ? -15.685 -62.818 10.017 1.00 46.00 366 ASP A CA 1
ATOM 2670 C C . ASP A 1 366 ? -16.439 -62.388 8.728 1.00 46.00 366 ASP A C 1
ATOM 2672 O O . ASP A 1 366 ? -17.487 -62.957 8.446 1.00 46.00 366 ASP A O 1
ATOM 2676 N N . GLY A 1 367 ? -15.968 -61.400 7.954 1.00 53.28 367 GLY A N 1
ATOM 2677 C CA . GLY A 1 367 ? -16.613 -60.738 6.796 1.00 53.28 367 GLY A CA 1
ATOM 2678 C C . GLY A 1 367 ? -16.977 -61.606 5.572 1.00 53.28 367 GLY A C 1
ATOM 2679 O O . GLY A 1 367 ? -17.243 -61.065 4.500 1.00 53.28 367 GLY A O 1
ATOM 2680 N N . GLY A 1 368 ? -17.034 -62.932 5.737 1.00 50.72 368 GLY A N 1
ATOM 2681 C CA . GLY A 1 368 ? -17.627 -63.930 4.839 1.00 50.72 368 GLY A CA 1
ATOM 2682 C C . GLY A 1 368 ? -18.574 -64.890 5.591 1.00 50.72 368 GLY A C 1
ATOM 2683 O O . GLY A 1 368 ? -18.978 -64.643 6.721 1.00 50.72 368 GLY A O 1
ATOM 2684 N N . THR A 1 369 ? -18.979 -66.015 4.995 1.00 50.00 369 THR A N 1
ATOM 2685 C CA . THR A 1 369 ? -20.071 -66.887 5.504 1.00 50.00 369 THR A CA 1
ATOM 2686 C C . THR A 1 369 ? -19.777 -67.709 6.782 1.00 50.00 369 THR A C 1
ATOM 2688 O O . THR A 1 369 ? -20.566 -68.588 7.126 1.00 50.00 369 THR A O 1
ATOM 2691 N N . GLY A 1 370 ? -18.690 -67.453 7.518 1.00 52.28 370 GLY A N 1
ATOM 2692 C CA . GLY A 1 370 ? -18.333 -68.181 8.751 1.00 52.28 370 GLY A CA 1
ATOM 2693 C C . GLY A 1 370 ? -18.947 -67.583 10.031 1.00 52.28 370 GLY A C 1
ATOM 2694 O O . GLY A 1 370 ? -18.787 -66.392 10.289 1.00 52.28 370 GLY A O 1
ATOM 2695 N N . LYS A 1 371 ? -19.634 -68.405 10.850 1.00 52.50 371 LYS A N 1
ATOM 2696 C CA . LYS A 1 371 ? -20.282 -68.058 12.145 1.00 52.50 371 LYS A CA 1
ATOM 2697 C C . LYS A 1 371 ? -20.005 -69.152 13.208 1.00 52.50 371 LYS A C 1
ATOM 2699 O O . LYS A 1 371 ? -20.113 -70.321 12.854 1.00 52.50 371 LYS A O 1
ATOM 2704 N N . ALA A 1 372 ? -19.703 -68.815 14.477 1.00 56.56 372 ALA A N 1
ATOM 2705 C CA . ALA A 1 372 ? -19.421 -69.780 15.574 1.00 56.56 372 ALA A CA 1
ATOM 2706 C C . ALA A 1 372 ? -19.930 -69.352 16.988 1.00 56.56 372 ALA A C 1
ATOM 2708 O O . ALA A 1 372 ? -19.641 -68.235 17.411 1.00 56.56 372 ALA A O 1
ATOM 2709 N N . ASP A 1 373 ? -20.687 -70.212 17.710 1.00 57.62 373 ASP A N 1
ATOM 2710 C CA . ASP A 1 373 ? -21.408 -69.974 19.006 1.00 57.62 373 ASP A CA 1
ATOM 2711 C C . ASP A 1 373 ? -20.590 -70.277 20.298 1.00 57.62 373 ASP A C 1
ATOM 2713 O O . ASP A 1 373 ? -19.671 -71.091 20.276 1.00 57.62 373 ASP A O 1
ATOM 2717 N N . VAL A 1 374 ? -20.927 -69.630 21.430 1.00 59.12 374 VAL A N 1
ATOM 2718 C CA . VAL A 1 374 ? -20.217 -69.530 22.737 1.00 59.12 374 VAL A CA 1
ATOM 2719 C C . VAL A 1 374 ? -21.204 -69.589 23.940 1.00 59.12 374 VAL A C 1
ATOM 2721 O O . VAL A 1 374 ? -21.850 -68.603 24.283 1.00 59.12 374 VAL A O 1
ATOM 2724 N N . THR A 1 375 ? -21.308 -70.724 24.648 1.00 56.47 375 THR A N 1
ATOM 2725 C CA . THR A 1 375 ? -22.159 -70.950 25.851 1.00 56.47 375 THR A CA 1
ATOM 2726 C C . THR A 1 375 ? -21.656 -70.211 27.121 1.00 56.47 375 THR A C 1
ATOM 2728 O O . THR A 1 375 ? -20.446 -70.133 27.323 1.00 56.47 375 THR A O 1
ATOM 2731 N N . LEU A 1 376 ? -22.542 -69.727 28.019 1.00 59.81 376 LEU A N 1
ATOM 2732 C CA . LEU A 1 376 ? -22.181 -69.102 29.316 1.00 59.81 376 LEU A CA 1
ATOM 2733 C C . LEU A 1 376 ? -22.638 -69.962 30.504 1.00 59.81 376 LEU A C 1
ATOM 2735 O O . LEU A 1 376 ? -23.830 -70.005 30.799 1.00 59.81 376 LEU A O 1
ATOM 2739 N N . GLY A 1 377 ? -21.687 -70.597 31.195 1.00 60.50 377 GLY A N 1
ATOM 2740 C CA . GLY A 1 377 ? -21.962 -71.379 32.408 1.00 60.50 377 GLY A CA 1
ATOM 2741 C C . GLY A 1 377 ? -21.073 -72.612 32.612 1.00 60.50 377 GLY A C 1
ATOM 2742 O O . GLY A 1 377 ? -21.593 -73.656 32.987 1.00 60.50 377 GLY A O 1
ATOM 2743 N N . GLY A 1 378 ? -19.760 -72.525 32.353 1.00 54.88 378 GLY A N 1
ATOM 2744 C CA . GLY A 1 378 ? -18.814 -73.630 32.585 1.00 54.88 378 GLY A CA 1
ATOM 2745 C C . GLY A 1 378 ? -17.379 -73.168 32.892 1.00 54.88 378 GLY A C 1
ATOM 2746 O O . GLY A 1 378 ? -17.007 -72.044 32.562 1.00 54.88 378 GLY A O 1
ATOM 2747 N N . ASP A 1 379 ? -16.584 -74.051 33.507 1.00 47.62 379 ASP A N 1
ATOM 2748 C CA . ASP A 1 379 ? -15.333 -73.762 34.242 1.00 47.62 379 ASP A CA 1
ATOM 2749 C C . ASP A 1 379 ? -14.019 -73.652 33.404 1.00 47.62 379 ASP A C 1
ATOM 2751 O O . ASP A 1 379 ? -12.928 -73.775 33.959 1.00 47.62 379 ASP A O 1
ATOM 2755 N N . THR A 1 380 ? -14.049 -73.395 32.083 1.00 46.03 380 THR A N 1
ATOM 2756 C CA . THR A 1 380 ? -12.821 -73.251 31.240 1.00 46.03 380 THR A CA 1
ATOM 2757 C C . THR A 1 380 ? -12.820 -72.024 30.314 1.00 46.03 380 THR A C 1
ATOM 2759 O O . THR A 1 380 ? -13.829 -71.703 29.687 1.00 46.03 380 THR A O 1
ATOM 2762 N N . LYS A 1 381 ? -11.654 -71.364 30.184 1.00 45.75 381 LYS A N 1
ATOM 2763 C CA . LYS A 1 381 ? -11.402 -70.138 29.389 1.00 45.75 381 LYS A CA 1
ATOM 2764 C C . LYS A 1 381 ? -11.479 -70.412 27.869 1.00 45.75 381 LYS A C 1
ATOM 2766 O O . LYS A 1 381 ? -10.836 -71.342 27.395 1.00 45.75 381 LYS A O 1
ATOM 2771 N N . GLN A 1 382 ? -12.226 -69.607 27.102 1.00 57.69 382 GLN A N 1
ATOM 2772 C CA . GLN A 1 382 ? -12.331 -69.711 25.629 1.00 57.69 382 GLN A CA 1
ATOM 2773 C C . GLN A 1 382 ? -11.412 -68.680 24.922 1.00 57.69 382 GLN A C 1
ATOM 2775 O O . GLN A 1 382 ? -11.485 -67.501 25.258 1.00 57.69 382 GLN A O 1
ATOM 2780 N N . GLU A 1 383 ? -10.571 -69.093 23.953 1.00 55.50 383 GLU A N 1
ATOM 2781 C CA . GLU A 1 383 ? -9.540 -68.256 23.274 1.00 55.50 383 GLU A CA 1
ATOM 2782 C C . GLU A 1 383 ? -9.564 -68.409 21.718 1.00 55.50 383 GLU A C 1
ATOM 2784 O O . GLU A 1 383 ? -10.086 -69.405 21.217 1.00 55.50 383 GLU A O 1
ATOM 2789 N N . VAL A 1 384 ? -9.058 -67.423 20.944 1.00 57.69 384 VAL A N 1
ATOM 2790 C CA . VAL A 1 384 ? -9.128 -67.287 19.450 1.00 57.69 384 VAL A CA 1
ATOM 2791 C C . VAL A 1 384 ? -7.737 -66.883 18.875 1.00 57.69 384 VAL A C 1
ATOM 2793 O O . VAL A 1 384 ? -7.069 -66.067 19.504 1.00 57.69 384 VAL A O 1
ATOM 2796 N N . THR A 1 385 ? -7.253 -67.406 17.720 1.00 50.84 385 THR A N 1
ATOM 2797 C CA . THR A 1 385 ? -5.843 -67.216 17.220 1.00 50.84 385 THR A CA 1
ATOM 2798 C C . THR A 1 385 ? -5.694 -67.068 15.676 1.00 50.84 385 THR A C 1
ATOM 2800 O O . THR A 1 385 ? -6.411 -67.733 14.945 1.00 50.84 385 THR A O 1
ATOM 2803 N N . PHE A 1 386 ? -4.716 -66.298 15.142 1.00 54.59 386 PHE A N 1
ATOM 2804 C CA . PHE A 1 386 ? -4.481 -66.014 13.690 1.00 54.59 386 PHE A CA 1
ATOM 2805 C C . PHE A 1 386 ? -3.090 -66.525 13.175 1.00 54.59 386 PHE A C 1
ATOM 2807 O O . PHE A 1 386 ? -2.137 -66.519 13.954 1.00 54.59 386 PHE A O 1
ATOM 2814 N N . LYS A 1 387 ? -2.931 -66.956 11.899 1.00 53.84 387 LYS A N 1
ATOM 2815 C CA . LYS A 1 387 ? -1.682 -67.507 11.272 1.00 53.84 387 LYS A CA 1
ATOM 2816 C C . LYS A 1 387 ? -1.428 -67.034 9.807 1.00 53.84 387 LYS A C 1
ATOM 2818 O O . LYS A 1 387 ? -2.323 -66.492 9.178 1.00 53.84 387 LYS A O 1
ATOM 2823 N N . ALA A 1 388 ? -0.226 -67.245 9.239 1.00 51.97 388 ALA A N 1
ATOM 2824 C CA . ALA A 1 388 ? 0.126 -67.006 7.816 1.00 51.97 388 ALA A CA 1
ATOM 2825 C C . ALA A 1 388 ? 1.108 -68.080 7.275 1.00 51.97 388 ALA A C 1
ATOM 2827 O O . ALA A 1 388 ? 1.913 -68.584 8.058 1.00 51.97 388 ALA A O 1
ATOM 2828 N N . ASP A 1 389 ? 1.044 -68.423 5.977 1.00 54.91 389 ASP A N 1
ATOM 2829 C CA . ASP A 1 389 ? 1.782 -69.530 5.321 1.00 54.91 389 ASP A CA 1
ATOM 2830 C C . ASP A 1 389 ? 2.325 -69.146 3.910 1.00 54.91 389 ASP A C 1
ATOM 2832 O O . ASP A 1 389 ? 1.849 -68.182 3.320 1.00 54.91 389 ASP A O 1
ATOM 2836 N N . VAL A 1 390 ? 3.323 -69.840 3.330 1.00 51.34 390 VAL A N 1
ATOM 2837 C CA . VAL A 1 390 ? 3.936 -69.491 2.008 1.00 51.34 390 VAL A CA 1
ATOM 2838 C C . VAL A 1 390 ? 4.081 -70.719 1.098 1.00 51.34 390 VAL A C 1
ATOM 2840 O O . VAL A 1 390 ? 4.757 -71.680 1.461 1.00 51.34 390 VAL A O 1
ATOM 2843 N N . ASP A 1 391 ? 3.529 -70.662 -0.122 1.00 53.81 391 ASP A N 1
ATOM 2844 C CA . ASP A 1 391 ? 3.484 -71.781 -1.077 1.00 53.81 391 ASP A CA 1
ATOM 2845 C C . ASP A 1 391 ? 4.501 -71.605 -2.230 1.00 53.81 391 ASP A C 1
ATOM 2847 O O . ASP A 1 391 ? 4.443 -70.671 -3.032 1.00 53.81 391 ASP A O 1
ATOM 2851 N N . LYS A 1 392 ? 5.474 -72.522 -2.328 1.00 53.59 392 LYS A N 1
ATOM 2852 C CA . LYS A 1 392 ? 6.496 -72.563 -3.401 1.00 53.59 392 LYS A CA 1
ATOM 2853 C C . LYS A 1 392 ? 6.175 -73.586 -4.499 1.00 53.59 392 LYS A C 1
ATOM 2855 O O . LYS A 1 392 ? 6.980 -73.780 -5.415 1.00 53.59 392 LYS A O 1
ATOM 2860 N N . THR A 1 393 ? 5.045 -74.279 -4.393 1.00 49.88 393 THR A N 1
ATOM 2861 C CA . THR A 1 393 ? 4.752 -75.492 -5.165 1.00 49.88 393 THR A CA 1
ATOM 2862 C C . THR A 1 393 ? 3.737 -75.271 -6.283 1.00 49.88 393 THR A C 1
ATOM 2864 O O . THR A 1 393 ? 3.912 -75.865 -7.350 1.00 49.88 393 THR A O 1
ATOM 2867 N N . THR A 1 394 ? 2.779 -74.354 -6.119 1.00 57.16 394 THR A N 1
ATOM 2868 C CA . THR A 1 394 ? 1.756 -74.025 -7.129 1.00 57.16 394 THR A CA 1
ATOM 2869 C C . THR A 1 394 ? 2.355 -73.404 -8.402 1.00 57.16 394 THR A C 1
ATOM 2871 O O . THR A 1 394 ? 3.064 -72.398 -8.352 1.00 57.16 394 THR A O 1
ATOM 2874 N N . GLU A 1 395 ? 2.090 -74.013 -9.563 1.00 55.84 395 GLU A N 1
ATOM 2875 C CA . GLU A 1 395 ? 2.546 -73.539 -10.881 1.00 55.84 395 GLU A CA 1
ATOM 2876 C C . GLU A 1 395 ? 1.881 -72.216 -11.304 1.00 55.84 395 GLU A C 1
ATOM 2878 O O . GLU A 1 395 ? 0.764 -71.901 -10.895 1.00 55.84 395 GLU A O 1
ATOM 2883 N N . ALA A 1 396 ? 2.581 -71.430 -12.129 1.00 58.91 396 ALA A N 1
ATOM 2884 C CA . ALA A 1 396 ? 2.123 -70.122 -12.596 1.00 58.91 396 ALA A CA 1
ATOM 2885 C C . ALA A 1 396 ? 0.916 -70.256 -13.548 1.00 58.91 396 ALA A C 1
ATOM 2887 O O . ALA A 1 396 ? 1.053 -70.804 -14.644 1.00 58.91 396 ALA A O 1
ATOM 2888 N N . THR A 1 397 ? -0.254 -69.733 -13.157 1.00 57.09 397 THR A N 1
ATOM 2889 C CA . THR A 1 397 ? -1.458 -69.678 -14.011 1.00 57.09 397 THR A CA 1
ATOM 2890 C C . THR A 1 397 ? -1.647 -68.271 -14.572 1.00 57.09 397 THR A C 1
ATOM 2892 O O . THR A 1 397 ? -1.276 -67.283 -13.947 1.00 57.09 397 THR A O 1
ATOM 2895 N N . THR A 1 398 ? -2.226 -68.151 -15.766 1.00 53.28 398 THR A N 1
ATOM 2896 C CA . THR A 1 398 ? -2.200 -66.914 -16.568 1.00 53.28 398 THR A CA 1
ATOM 2897 C C . THR A 1 398 ? -2.900 -65.697 -15.941 1.00 53.28 398 THR A C 1
ATOM 2899 O O . THR A 1 398 ? -2.695 -64.608 -16.453 1.00 53.28 398 THR A O 1
ATOM 2902 N N . ASN A 1 399 ? -3.660 -65.855 -14.843 1.00 54.34 399 ASN A N 1
ATOM 2903 C CA . ASN A 1 399 ? -4.365 -64.778 -14.122 1.00 54.34 399 ASN A CA 1
ATOM 2904 C C . ASN A 1 399 ? -4.308 -64.908 -12.573 1.00 54.34 399 ASN A C 1
ATOM 2906 O O . ASN A 1 399 ? -5.162 -64.358 -11.879 1.00 54.34 399 ASN A O 1
ATOM 2910 N N . GLY A 1 400 ? -3.360 -65.662 -12.002 1.00 58.00 400 GLY A N 1
ATOM 2911 C CA . GLY A 1 400 ? -3.268 -65.846 -10.543 1.00 58.00 400 GLY A CA 1
ATOM 2912 C C . GLY A 1 400 ? -2.541 -64.700 -9.820 1.00 58.00 400 GLY A C 1
ATOM 2913 O O . GLY A 1 400 ? -1.416 -64.371 -10.183 1.00 58.00 400 GLY A O 1
ATOM 2914 N N . SER A 1 401 ? -3.143 -64.116 -8.772 1.00 56.81 401 SER A N 1
ATOM 2915 C CA . SER A 1 401 ? -2.473 -63.147 -7.884 1.00 56.81 401 SER A CA 1
ATOM 2916 C C . SER A 1 401 ? -1.464 -63.830 -6.961 1.00 56.81 401 SER A C 1
ATOM 2918 O O . SER A 1 401 ? -1.702 -64.924 -6.454 1.00 56.81 401 SER A O 1
ATOM 2920 N N . SER A 1 402 ? -0.352 -63.159 -6.677 1.00 57.84 402 SER A N 1
ATOM 2921 C CA . SER A 1 402 ? 0.738 -63.702 -5.868 1.00 57.84 402 SER A CA 1
ATOM 2922 C C . SER A 1 402 ? 0.448 -63.815 -4.350 1.00 57.84 402 SER A C 1
ATOM 2924 O O . SER A 1 402 ? 1.336 -64.315 -3.669 1.00 57.84 402 SER A O 1
ATOM 2926 N N . LEU A 1 403 ? -0.749 -63.455 -3.816 1.00 61.19 403 LEU A N 1
ATOM 2927 C CA . LEU A 1 403 ? -1.150 -63.508 -2.373 1.00 61.19 403 LEU A CA 1
ATOM 2928 C C . LEU A 1 403 ? -2.698 -63.694 -2.118 1.00 61.19 403 LEU A C 1
ATOM 2930 O O . LEU A 1 403 ? -3.470 -63.063 -2.835 1.00 61.19 403 LEU A O 1
ATOM 2934 N N . THR A 1 404 ? -3.176 -64.476 -1.104 1.00 59.94 404 THR A N 1
ATOM 2935 C CA . THR A 1 404 ? -4.631 -64.738 -0.730 1.00 59.94 404 THR A CA 1
ATOM 2936 C C . THR A 1 404 ? -4.931 -64.997 0.799 1.00 59.94 404 THR A C 1
ATOM 2938 O O . THR A 1 404 ? -3.962 -65.138 1.539 1.00 59.94 404 THR A O 1
ATOM 2941 N N . SER A 1 405 ? -6.204 -65.064 1.315 1.00 61.47 405 SER A N 1
ATOM 2942 C CA . SER A 1 405 ? -6.589 -65.325 2.763 1.00 61.47 405 SER A CA 1
ATOM 2943 C C . SER A 1 405 ? -7.949 -66.068 3.087 1.00 61.47 405 SER A C 1
ATOM 2945 O O . SER A 1 405 ? -8.827 -66.082 2.226 1.00 61.47 405 SER A O 1
ATOM 2947 N N . SER A 1 406 ? -8.153 -66.694 4.295 1.00 59.59 406 SER A N 1
ATOM 2948 C CA . SER A 1 406 ? -9.402 -67.425 4.770 1.00 59.59 406 SER A CA 1
ATOM 2949 C C . SER A 1 406 ? -9.567 -67.712 6.316 1.00 59.59 406 SER A C 1
ATOM 2951 O O . SER A 1 406 ? -8.596 -67.532 7.048 1.00 59.59 406 SER A O 1
ATOM 2953 N N . VAL A 1 407 ? -10.743 -68.199 6.823 1.00 56.88 407 VAL A N 1
ATOM 2954 C CA . VAL A 1 407 ? -11.062 -68.564 8.258 1.00 56.88 407 VAL A CA 1
ATOM 2955 C C . VAL A 1 407 ? -11.698 -69.959 8.454 1.00 56.88 407 VAL A C 1
ATOM 2957 O O . VAL A 1 407 ? -12.569 -70.345 7.676 1.00 56.88 407 VAL A O 1
ATOM 2960 N N . ASP A 1 408 ? -11.333 -70.690 9.522 1.00 56.53 408 ASP A N 1
ATOM 2961 C CA . ASP A 1 408 ? -11.792 -72.062 9.818 1.00 56.53 408 ASP A CA 1
ATOM 2962 C C . ASP A 1 408 ? -12.663 -72.250 11.093 1.00 56.53 408 ASP A C 1
ATOM 2964 O O . ASP A 1 408 ? -12.894 -71.346 11.899 1.00 56.53 408 ASP A O 1
ATOM 2968 N N . LYS A 1 409 ? -13.164 -73.484 11.265 1.00 55.34 409 LYS A N 1
ATOM 2969 C CA . LYS A 1 409 ? -14.059 -73.957 12.344 1.00 55.34 409 LYS A CA 1
ATOM 2970 C C . LYS A 1 409 ? -13.418 -74.058 13.739 1.00 55.34 409 LYS A C 1
ATOM 2972 O O . LYS A 1 409 ? -14.153 -74.161 14.719 1.00 55.34 409 LYS A O 1
ATOM 2977 N N . ASP A 1 410 ? -12.094 -73.948 13.836 1.00 55.81 410 ASP A N 1
ATOM 2978 C CA . ASP A 1 410 ? -11.355 -73.849 15.103 1.00 55.81 410 ASP A CA 1
ATOM 2979 C C . ASP A 1 410 ? -11.065 -72.383 15.473 1.00 55.81 410 ASP A C 1
ATOM 2981 O O . ASP A 1 410 ? -10.247 -72.095 16.348 1.00 55.81 410 ASP A O 1
ATOM 2985 N N . ARG A 1 411 ? -11.777 -71.445 14.827 1.00 61.78 411 ARG A N 1
ATOM 2986 C CA . ARG A 1 411 ? -11.685 -69.994 15.034 1.00 61.78 411 ARG A CA 1
ATOM 2987 C C . ARG A 1 411 ? -10.305 -69.436 14.634 1.00 61.78 411 ARG A C 1
ATOM 2989 O O . ARG A 1 411 ? -9.834 -68.493 15.271 1.00 61.78 411 ARG A O 1
ATOM 2996 N N . LYS A 1 412 ? -9.658 -69.999 13.595 1.00 61.19 412 LYS A N 1
ATOM 2997 C CA . LYS A 1 412 ? -8.374 -69.513 13.038 1.00 61.19 412 LYS A CA 1
ATOM 2998 C C . LYS A 1 412 ? -8.503 -68.816 11.685 1.00 61.19 412 LYS A C 1
ATOM 3000 O O . LYS A 1 412 ? -9.328 -69.209 10.875 1.00 61.19 412 LYS A O 1
ATOM 3005 N N . VAL A 1 413 ? -7.626 -67.843 11.411 1.00 58.06 413 VAL A N 1
ATOM 3006 C CA . VAL A 1 413 ? -7.559 -67.042 10.159 1.00 58.06 413 VAL A CA 1
ATOM 3007 C C . VAL A 1 413 ? -6.165 -67.164 9.499 1.00 58.06 413 VAL A C 1
ATOM 3009 O O . VAL A 1 413 ? -5.185 -67.082 10.238 1.00 58.06 413 VAL A O 1
ATOM 3012 N N . THR A 1 414 ? -6.048 -67.343 8.164 1.00 60.00 414 THR A N 1
ATOM 3013 C CA . THR A 1 414 ? -4.792 -67.656 7.408 1.00 60.00 414 THR A CA 1
ATOM 3014 C C . THR A 1 414 ? -4.559 -66.811 6.124 1.00 60.00 414 THR A C 1
ATOM 3016 O O . THR A 1 414 ? -5.532 -66.531 5.432 1.00 60.00 414 THR A O 1
ATOM 3019 N N . TYR A 1 415 ? -3.297 -66.473 5.759 1.00 57.59 415 TYR A N 1
ATOM 3020 C CA . TYR A 1 415 ? -2.844 -65.756 4.522 1.00 57.59 415 TYR A CA 1
ATOM 3021 C C . TYR A 1 415 ? -1.742 -66.531 3.721 1.00 57.59 415 TYR A C 1
ATOM 3023 O O . TYR A 1 415 ? -0.912 -67.150 4.382 1.00 57.59 415 TYR A O 1
ATOM 3031 N N . THR A 1 416 ? -1.664 -66.487 2.364 1.00 59.78 416 THR A N 1
ATOM 3032 C CA . THR A 1 416 ? -0.733 -67.318 1.516 1.00 59.78 416 THR A CA 1
ATOM 3033 C C . THR A 1 416 ? -0.121 -66.665 0.243 1.00 59.78 416 THR A C 1
ATOM 3035 O O . THR A 1 416 ? -0.891 -66.156 -0.566 1.00 59.78 416 THR A O 1
ATOM 3038 N N . LEU A 1 417 ? 1.222 -66.742 0.015 1.00 59.66 417 LEU A N 1
ATOM 3039 C CA . LEU A 1 417 ? 2.032 -66.126 -1.096 1.00 59.66 417 LEU A CA 1
ATOM 3040 C C . LEU A 1 417 ? 2.671 -67.148 -2.100 1.00 59.66 417 LEU A C 1
ATOM 3042 O O . LEU A 1 417 ? 3.277 -68.110 -1.632 1.00 59.66 417 LEU A O 1
ATOM 3046 N N . ASN A 1 418 ? 2.640 -66.915 -3.435 1.00 65.88 418 ASN A N 1
ATOM 3047 C CA . ASN A 1 418 ? 3.176 -67.811 -4.506 1.00 65.88 418 ASN A CA 1
ATOM 3048 C C . ASN A 1 418 ? 4.473 -67.302 -5.200 1.00 65.88 418 ASN A C 1
ATOM 3050 O O . ASN A 1 418 ? 4.484 -66.251 -5.840 1.00 65.88 418 ASN A O 1
ATOM 3054 N N . MET A 1 419 ? 5.559 -68.092 -5.155 1.00 62.28 419 MET A N 1
ATOM 3055 C CA . MET A 1 419 ? 6.911 -67.697 -5.617 1.00 62.28 419 MET A CA 1
ATOM 3056 C C . MET A 1 419 ? 7.244 -68.010 -7.096 1.00 62.28 419 MET A C 1
ATOM 3058 O O . MET A 1 419 ? 8.191 -67.446 -7.648 1.00 62.28 419 MET A O 1
ATOM 3062 N N . LYS A 1 420 ? 6.511 -68.918 -7.754 1.00 60.25 420 LYS A N 1
ATOM 3063 C CA . LYS A 1 420 ? 6.749 -69.275 -9.170 1.00 60.25 420 LYS A CA 1
ATOM 3064 C C . LYS A 1 420 ? 6.142 -68.241 -10.118 1.00 60.25 420 LYS A C 1
ATOM 3066 O O . LYS A 1 420 ? 6.763 -67.915 -11.127 1.00 60.25 420 LYS A O 1
ATOM 3071 N N . GLN A 1 421 ? 4.983 -67.684 -9.759 1.00 64.06 421 GLN A N 1
ATOM 3072 C CA . GLN A 1 421 ? 4.372 -66.559 -10.473 1.00 64.06 421 GLN A CA 1
ATOM 3073 C C . GLN A 1 421 ? 5.291 -65.319 -10.438 1.00 64.06 421 GLN A C 1
ATOM 3075 O O . GLN A 1 421 ? 5.541 -64.706 -11.468 1.00 64.06 421 GLN A O 1
ATOM 3080 N N . LEU A 1 422 ? 5.940 -65.059 -9.295 1.00 62.22 422 LEU A N 1
ATOM 3081 C CA . LEU A 1 422 ? 6.848 -63.922 -9.091 1.00 62.22 422 LEU A CA 1
ATOM 3082 C C . LEU A 1 422 ? 8.135 -63.954 -9.949 1.00 62.22 422 LEU A C 1
ATOM 3084 O O . LEU A 1 422 ? 8.616 -62.908 -10.368 1.00 62.22 422 LEU A O 1
ATOM 3088 N N . LYS A 1 423 ? 8.714 -65.130 -10.239 1.00 58.66 423 LYS A N 1
ATOM 3089 C CA . LYS A 1 423 ? 9.935 -65.248 -11.073 1.00 58.66 423 LYS A CA 1
ATOM 3090 C C . LYS A 1 423 ? 9.669 -65.032 -12.566 1.00 58.66 423 LYS A C 1
ATOM 3092 O O . LYS A 1 423 ? 10.546 -64.549 -13.279 1.00 58.66 423 LYS A O 1
ATOM 3097 N N . LYS A 1 424 ? 8.462 -65.367 -13.031 1.00 59.69 424 LYS A N 1
ATOM 3098 C CA . LYS A 1 424 ? 8.006 -65.082 -14.399 1.00 59.69 424 LYS A CA 1
ATOM 3099 C C . LYS A 1 424 ? 7.778 -63.586 -14.601 1.00 59.69 424 LYS A C 1
ATOM 3101 O O . LYS A 1 424 ? 8.170 -63.051 -15.632 1.00 59.69 424 LYS A O 1
ATOM 3106 N N . ASP A 1 425 ? 7.243 -62.922 -13.583 1.00 58.62 425 ASP A N 1
ATOM 3107 C CA . ASP A 1 425 ? 7.006 -61.479 -13.593 1.00 58.62 425 ASP A CA 1
ATOM 3108 C C . ASP A 1 425 ? 8.326 -60.651 -13.563 1.00 58.62 425 ASP A C 1
ATOM 3110 O O . ASP A 1 425 ? 8.280 -59.438 -13.741 1.00 58.62 425 ASP A O 1
ATOM 3114 N N . LEU A 1 426 ? 9.509 -61.289 -13.400 1.00 57.78 426 LEU A N 1
ATOM 3115 C CA . LEU A 1 426 ? 10.835 -60.647 -13.239 1.00 57.78 426 LEU A CA 1
ATOM 3116 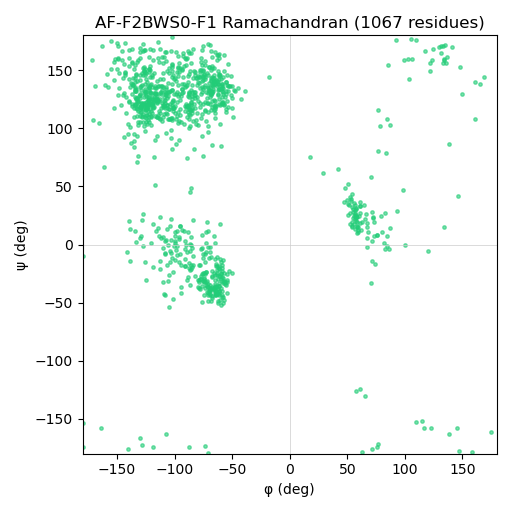C C . LEU A 1 426 ? 11.912 -60.993 -14.305 1.00 57.78 426 LEU A C 1
ATOM 3118 O O . LEU A 1 426 ? 13.024 -60.476 -14.226 1.00 57.78 426 LEU A O 1
ATOM 3122 N N . GLY A 1 427 ? 11.616 -61.815 -15.322 1.00 55.88 427 GLY A N 1
ATOM 3123 C CA . GLY A 1 427 ? 12.395 -61.862 -16.580 1.00 55.88 427 GLY A CA 1
ATOM 3124 C C . GLY A 1 427 ? 13.814 -62.474 -16.579 1.00 55.88 427 GLY A C 1
ATOM 3125 O O . GLY A 1 427 ? 14.621 -62.102 -17.428 1.00 55.88 427 GLY A O 1
ATOM 3126 N N . ILE A 1 428 ? 14.139 -63.421 -15.692 1.00 55.00 428 ILE A N 1
ATOM 3127 C CA . ILE A 1 428 ? 15.467 -64.078 -15.610 1.00 55.00 428 ILE A CA 1
ATOM 3128 C C . ILE A 1 428 ? 15.392 -65.517 -16.173 1.00 55.00 428 ILE A C 1
ATOM 3130 O O . ILE A 1 428 ? 14.503 -66.272 -15.786 1.00 55.00 428 ILE A O 1
ATOM 3134 N N . THR A 1 429 ? 16.318 -65.919 -17.061 1.00 50.75 429 THR A N 1
ATOM 3135 C CA . THR A 1 429 ? 16.488 -67.313 -17.553 1.00 50.75 429 THR A CA 1
ATOM 3136 C C . THR A 1 429 ? 17.889 -67.853 -17.221 1.00 50.75 429 THR A C 1
ATOM 3138 O O . THR A 1 429 ? 18.849 -67.091 -17.184 1.00 50.75 429 THR A O 1
ATOM 3141 N N . GLU A 1 430 ? 17.997 -69.151 -16.904 1.00 48.41 430 GLU A N 1
ATOM 3142 C CA . GLU A 1 430 ? 19.145 -69.767 -16.208 1.00 48.41 430 GLU A CA 1
ATOM 3143 C C . GLU A 1 430 ? 20.231 -70.364 -17.145 1.00 48.41 430 GLU A C 1
ATOM 3145 O O . GLU A 1 430 ? 19.906 -71.122 -18.056 1.00 48.41 430 GLU A O 1
ATOM 3150 N N . GLY A 1 431 ? 21.522 -70.084 -16.877 1.00 47.66 431 GLY A N 1
ATOM 3151 C CA . GLY A 1 431 ? 22.707 -70.776 -17.438 1.00 47.66 431 GLY A CA 1
ATOM 3152 C C . GLY A 1 431 ? 24.051 -70.051 -17.148 1.00 47.66 431 GLY A C 1
ATOM 3153 O O . GLY A 1 431 ? 24.031 -68.825 -17.109 1.00 47.66 431 GLY A O 1
ATOM 3154 N N . PRO A 1 432 ? 25.192 -70.747 -16.897 1.00 51.38 432 PRO A N 1
ATOM 3155 C CA . PRO A 1 432 ? 26.284 -70.254 -16.037 1.00 51.38 432 PRO A CA 1
ATOM 3156 C C . PRO A 1 432 ? 27.469 -69.571 -16.765 1.00 51.38 432 PRO A C 1
ATOM 3158 O O . PRO A 1 432 ? 27.853 -69.979 -17.855 1.00 51.38 432 PRO A O 1
ATOM 3161 N N . ASP A 1 433 ? 28.073 -68.597 -16.072 1.00 46.94 433 ASP A N 1
ATOM 3162 C CA . ASP A 1 433 ? 29.342 -67.872 -16.305 1.00 46.94 433 ASP A CA 1
ATOM 3163 C C . ASP A 1 433 ? 29.397 -66.772 -17.391 1.00 46.94 433 ASP A C 1
ATOM 3165 O O . ASP A 1 433 ? 29.268 -66.996 -18.591 1.00 46.94 433 ASP A O 1
ATOM 3169 N N . GLY A 1 434 ? 29.637 -65.534 -16.939 1.00 54.75 434 GLY A N 1
ATOM 3170 C CA . GLY A 1 434 ? 29.774 -64.341 -17.779 1.00 54.75 434 GLY A CA 1
ATOM 3171 C C . GLY A 1 434 ? 31.185 -64.040 -18.328 1.00 54.75 434 GLY A C 1
ATOM 3172 O O . GLY A 1 434 ? 32.149 -64.749 -18.054 1.00 54.75 434 GLY A O 1
ATOM 3173 N N . VAL A 1 435 ? 31.258 -62.868 -18.993 1.00 48.03 435 VAL A N 1
ATOM 3174 C CA . VAL A 1 435 ? 32.405 -61.976 -19.361 1.00 48.03 435 VAL A CA 1
ATOM 3175 C C . VAL A 1 435 ? 32.923 -61.975 -20.844 1.00 48.03 435 VAL A C 1
ATOM 3177 O O . VAL A 1 435 ? 32.925 -62.994 -21.521 1.00 48.03 435 VAL A O 1
ATOM 3180 N N . MET A 1 436 ? 33.320 -60.777 -21.354 1.00 56.00 436 MET A N 1
ATOM 3181 C CA . MET A 1 436 ? 33.718 -60.348 -22.741 1.00 56.00 436 MET A CA 1
ATOM 3182 C C . MET A 1 436 ? 35.241 -60.494 -23.122 1.00 56.00 436 MET A C 1
ATOM 3184 O O . MET A 1 436 ? 36.058 -60.453 -22.207 1.00 56.00 436 MET A O 1
ATOM 3188 N N . SER A 1 437 ? 35.668 -60.522 -24.430 1.00 44.22 437 SER A N 1
ATOM 3189 C CA . SER A 1 437 ? 37.117 -60.542 -24.877 1.00 44.22 437 SER A CA 1
ATOM 3190 C C . SER A 1 437 ? 37.528 -60.242 -26.390 1.00 44.22 437 SER A C 1
ATOM 3192 O O . SER A 1 437 ? 37.529 -61.161 -27.207 1.00 44.22 437 SER A O 1
ATOM 3194 N N . SER A 1 438 ? 38.088 -59.054 -26.750 1.00 36.78 438 SER A N 1
ATOM 3195 C CA . SER A 1 438 ? 38.930 -58.698 -27.974 1.00 36.78 438 SER A CA 1
ATOM 3196 C C . SER A 1 438 ? 38.309 -58.279 -29.355 1.00 36.78 438 SER A C 1
ATOM 3198 O O . SER A 1 438 ? 37.173 -58.642 -29.647 1.00 36.78 438 SER A O 1
ATOM 3200 N N . TRP A 1 439 ? 39.051 -57.501 -30.204 1.00 52.69 439 TRP A N 1
ATOM 3201 C CA . TRP A 1 439 ? 38.621 -56.853 -31.495 1.00 52.69 439 TRP A CA 1
ATOM 3202 C C . TRP A 1 439 ? 39.580 -57.046 -32.715 1.00 52.69 439 TRP A C 1
ATOM 3204 O O . TRP A 1 439 ? 40.778 -57.251 -32.521 1.00 52.69 439 TRP A O 1
ATOM 3214 N N . LYS A 1 440 ? 39.083 -56.881 -33.969 1.00 41.38 440 LYS A N 1
ATOM 3215 C CA . LYS A 1 440 ? 39.848 -56.824 -35.257 1.00 41.38 440 LYS A CA 1
ATOM 3216 C C . LYS A 1 440 ? 39.179 -55.940 -36.349 1.00 41.38 440 LYS A C 1
ATOM 3218 O O . LYS A 1 440 ? 37.955 -55.876 -36.397 1.00 41.38 440 LYS A O 1
ATOM 3223 N N . LEU A 1 441 ? 39.979 -55.337 -37.255 1.00 43.81 441 LEU A N 1
ATOM 3224 C CA . LEU A 1 441 ? 39.587 -54.505 -38.427 1.00 43.81 441 LEU A CA 1
ATOM 3225 C C . LEU A 1 441 ? 40.098 -55.127 -39.757 1.00 43.81 441 LEU A C 1
ATOM 3227 O O . LEU A 1 441 ? 41.179 -55.712 -39.772 1.00 43.81 441 LEU A O 1
ATOM 3231 N N . LYS A 1 442 ? 39.352 -54.995 -40.870 1.00 43.50 442 LYS A N 1
ATOM 3232 C CA . LYS A 1 442 ? 39.629 -55.596 -42.199 1.00 43.50 442 LYS A CA 1
ATOM 3233 C C . LYS A 1 442 ? 39.742 -54.514 -43.292 1.00 43.50 442 LYS A C 1
ATOM 3235 O O . LYS A 1 442 ? 38.800 -53.745 -43.463 1.00 43.50 442 LYS A O 1
ATOM 3240 N N . VAL A 1 443 ? 40.857 -54.483 -44.036 1.00 55.53 443 VAL A N 1
ATOM 3241 C CA . VAL A 1 443 ? 41.072 -53.659 -45.252 1.00 55.53 443 VAL A CA 1
ATOM 3242 C C . VAL A 1 443 ? 40.752 -54.488 -46.507 1.00 55.53 443 VAL A C 1
ATOM 3244 O O . VAL A 1 443 ? 40.784 -55.718 -46.475 1.00 55.53 443 VAL A O 1
ATOM 3247 N N . LYS A 1 444 ? 40.339 -53.797 -47.573 1.00 42.00 444 LYS A N 1
ATOM 3248 C CA . LYS A 1 444 ? 39.706 -54.323 -48.788 1.00 42.00 444 LYS A CA 1
ATOM 3249 C C . LYS A 1 444 ? 40.673 -55.166 -49.641 1.00 42.00 444 LYS A C 1
ATOM 3251 O O . LYS A 1 444 ? 41.774 -54.720 -49.929 1.00 42.00 444 LYS A O 1
ATOM 3256 N N . ASP A 1 445 ? 40.178 -56.336 -50.048 1.00 53.16 445 ASP A N 1
ATOM 3257 C CA . ASP A 1 445 ? 40.740 -57.278 -51.027 1.00 53.16 445 ASP A CA 1
ATOM 3258 C C . ASP A 1 445 ? 42.008 -58.055 -50.642 1.00 53.16 445 ASP A C 1
ATOM 3260 O O . ASP A 1 445 ? 42.964 -58.027 -51.400 1.00 53.16 445 ASP A O 1
ATOM 3264 N N . GLU A 1 446 ? 41.990 -58.830 -49.541 1.00 46.81 446 GLU A N 1
ATOM 3265 C CA . GLU A 1 446 ? 42.503 -60.220 -49.584 1.00 46.81 446 GLU A CA 1
ATOM 3266 C C . GLU A 1 446 ? 42.241 -61.068 -48.320 1.00 46.81 446 GLU A C 1
ATOM 3268 O O . GLU A 1 446 ? 41.884 -60.581 -47.246 1.00 46.81 446 GLU A O 1
ATOM 3273 N N . THR A 1 447 ? 42.295 -62.390 -48.511 1.00 50.38 447 THR A N 1
ATOM 3274 C CA . THR A 1 447 ? 41.467 -63.415 -47.846 1.00 50.38 447 THR A CA 1
ATOM 3275 C C . THR A 1 447 ? 42.143 -64.209 -46.720 1.00 50.38 447 THR A C 1
ATOM 3277 O O . THR A 1 447 ? 41.652 -65.276 -46.352 1.00 50.38 447 THR A O 1
ATOM 3280 N N . THR A 1 448 ? 43.208 -63.689 -46.104 1.00 45.25 448 THR A N 1
ATOM 3281 C CA . THR A 1 448 ? 43.854 -64.306 -44.924 1.00 45.25 448 THR A CA 1
ATOM 3282 C C . THR A 1 448 ? 44.258 -63.256 -43.881 1.00 45.25 448 THR A C 1
ATOM 3284 O O . THR A 1 448 ? 44.788 -62.214 -44.260 1.00 45.25 448 THR A O 1
ATOM 3287 N N . PRO A 1 449 ? 44.004 -63.476 -42.571 1.00 42.25 449 PRO A N 1
ATOM 3288 C CA . PRO A 1 449 ? 44.172 -62.447 -41.545 1.00 42.25 449 PRO A CA 1
ATOM 3289 C C . PRO A 1 449 ? 45.650 -62.238 -41.209 1.00 42.25 449 PRO A C 1
ATOM 3291 O O . PRO A 1 449 ? 46.349 -63.219 -40.961 1.00 42.25 449 PRO A O 1
ATOM 3294 N N . GLN A 1 450 ? 46.097 -60.985 -41.091 1.00 43.41 450 GLN A N 1
ATOM 3295 C CA . GLN A 1 450 ? 47.411 -60.680 -40.522 1.00 43.41 450 GLN A CA 1
ATOM 3296 C C . GLN A 1 450 ? 47.317 -59.874 -39.225 1.00 43.41 450 GLN A C 1
ATOM 3298 O O . GLN A 1 450 ? 46.668 -58.833 -39.135 1.00 43.41 450 GLN A O 1
ATOM 3303 N N . GLU A 1 451 ? 47.969 -60.428 -38.205 1.00 44.59 451 GLU A N 1
ATOM 3304 C CA . GLU A 1 451 ? 48.383 -59.767 -36.974 1.00 44.59 451 GLU A CA 1
ATOM 3305 C C . GLU A 1 451 ? 49.543 -58.824 -37.302 1.00 44.59 451 GLU A C 1
ATOM 3307 O O . GLU A 1 451 ? 50.593 -59.286 -37.742 1.00 44.59 451 GLU A O 1
ATOM 3312 N N . ILE A 1 452 ? 49.402 -57.527 -37.029 1.00 48.75 452 ILE A N 1
ATOM 3313 C CA . ILE A 1 452 ? 50.578 -56.664 -36.896 1.00 48.75 452 ILE A CA 1
ATOM 3314 C C . ILE A 1 452 ? 51.039 -56.773 -35.448 1.00 48.75 452 ILE A C 1
ATOM 3316 O O . ILE A 1 452 ? 50.433 -56.210 -34.535 1.00 48.75 452 ILE A O 1
ATOM 3320 N N . LYS A 1 453 ? 52.099 -57.553 -35.248 1.00 52.91 453 LYS A N 1
ATOM 3321 C CA . LYS A 1 453 ? 52.907 -57.530 -34.030 1.00 52.91 453 LYS A CA 1
ATOM 3322 C C . LYS A 1 453 ? 54.122 -56.633 -34.263 1.00 52.91 453 LYS A C 1
ATOM 3324 O O . LYS A 1 453 ? 54.516 -56.359 -35.388 1.00 52.91 453 LYS A O 1
ATOM 3329 N N . ASN A 1 454 ? 54.650 -56.122 -33.166 1.00 38.97 454 ASN A N 1
ATOM 3330 C CA . ASN A 1 454 ? 55.592 -55.010 -33.102 1.00 38.97 454 ASN A CA 1
ATOM 3331 C C . ASN A 1 454 ? 56.882 -55.228 -33.944 1.00 38.97 454 ASN A C 1
ATOM 3333 O O . ASN A 1 454 ? 57.559 -56.225 -33.697 1.00 38.97 454 ASN A O 1
ATOM 3337 N N . GLY A 1 455 ? 57.263 -54.294 -34.847 1.00 54.78 455 GLY A N 1
ATOM 3338 C CA . GLY A 1 455 ? 58.676 -54.141 -35.271 1.00 54.78 455 GLY A CA 1
ATOM 3339 C C . GLY A 1 455 ? 59.136 -53.997 -36.745 1.00 54.78 455 GLY A C 1
ATOM 3340 O O . GLY A 1 455 ? 60.342 -54.112 -36.928 1.00 54.78 455 GLY A O 1
ATOM 3341 N N . GLU A 1 456 ? 58.336 -53.712 -37.786 1.00 39.66 456 GLU A N 1
ATOM 3342 C CA . GLU A 1 456 ? 58.879 -53.582 -39.173 1.00 39.66 456 GLU A CA 1
ATOM 3343 C C . GLU A 1 456 ? 58.514 -52.277 -39.917 1.00 39.66 456 GLU A C 1
ATOM 3345 O O . GLU A 1 456 ? 57.423 -51.732 -39.757 1.00 39.66 456 GLU A O 1
ATOM 3350 N N . ALA A 1 457 ? 59.451 -51.789 -40.748 1.00 47.47 457 ALA A N 1
ATOM 3351 C CA . ALA A 1 457 ? 59.357 -50.603 -41.613 1.00 47.47 457 ALA A CA 1
ATOM 3352 C C . ALA A 1 457 ? 59.607 -50.971 -43.092 1.00 47.47 457 ALA A C 1
ATOM 3354 O O . ALA A 1 457 ? 60.374 -51.891 -43.370 1.00 47.47 457 ALA A O 1
ATOM 3355 N N . VAL A 1 458 ? 59.009 -50.230 -44.039 1.00 45.50 458 VAL A N 1
ATOM 3356 C CA . VAL A 1 458 ? 59.078 -50.499 -45.496 1.00 45.50 458 VAL A CA 1
ATOM 3357 C C . VAL A 1 458 ? 59.325 -49.209 -46.309 1.00 45.50 458 VAL A C 1
ATOM 3359 O O . VAL A 1 458 ? 58.725 -48.172 -46.024 1.00 45.50 458 VAL A O 1
ATOM 3362 N N . THR A 1 459 ? 60.214 -49.286 -47.315 1.00 42.66 459 THR A N 1
ATOM 3363 C CA . THR A 1 459 ? 60.653 -48.244 -48.282 1.00 42.66 459 THR A CA 1
ATOM 3364 C C . THR A 1 459 ? 60.020 -48.395 -49.680 1.00 42.66 459 THR A C 1
ATOM 3366 O O . THR A 1 459 ? 59.493 -49.454 -50.008 1.00 42.66 459 THR A O 1
ATOM 3369 N N . PHE A 1 460 ? 60.126 -47.356 -50.534 1.00 36.72 460 PHE A N 1
ATOM 3370 C CA . PHE A 1 460 ? 59.607 -47.343 -51.917 1.00 36.72 460 PHE A CA 1
ATOM 3371 C C . PHE A 1 460 ? 60.642 -46.920 -52.983 1.00 36.72 460 PHE A C 1
ATOM 3373 O O . PHE A 1 460 ? 61.367 -45.941 -52.806 1.00 36.72 460 PHE A O 1
ATOM 3380 N N . ASP A 1 461 ? 60.634 -47.661 -54.098 1.00 41.19 461 ASP A N 1
ATOM 3381 C CA . ASP A 1 461 ? 61.283 -47.436 -55.403 1.00 41.19 461 ASP A CA 1
ATOM 3382 C C . ASP A 1 461 ? 60.314 -46.704 -56.366 1.00 41.19 461 ASP A C 1
ATOM 3384 O O . ASP A 1 461 ? 59.105 -46.675 -56.118 1.00 41.19 461 ASP A O 1
ATOM 3388 N N . VAL A 1 462 ? 60.802 -46.141 -57.479 1.00 44.81 462 VAL A N 1
ATOM 3389 C CA . VAL A 1 462 ? 59.943 -45.640 -58.571 1.00 44.81 462 VAL A CA 1
ATOM 3390 C C . VAL A 1 462 ? 60.351 -46.260 -59.902 1.00 44.81 462 VAL A C 1
ATOM 3392 O O . VAL A 1 462 ? 61.353 -45.904 -60.518 1.00 44.81 462 VAL A O 1
ATOM 3395 N N . ALA A 1 463 ? 59.466 -47.130 -60.378 1.00 43.53 463 ALA A N 1
ATOM 3396 C CA . ALA A 1 463 ? 59.423 -47.666 -61.722 1.00 43.53 463 ALA A CA 1
ATOM 3397 C C . ALA A 1 463 ? 58.613 -46.730 -62.631 1.00 43.53 463 ALA A C 1
ATOM 3399 O O . ALA A 1 463 ? 57.406 -46.600 -62.445 1.00 43.53 463 ALA A O 1
ATOM 3400 N N . ALA A 1 464 ? 59.276 -46.080 -63.591 1.00 46.12 464 ALA A N 1
ATOM 3401 C CA . ALA A 1 464 ? 58.805 -45.889 -64.972 1.00 46.12 464 ALA A CA 1
ATOM 3402 C C . ALA A 1 464 ? 59.546 -44.740 -65.676 1.00 46.12 464 ALA A C 1
ATOM 3404 O O . ALA A 1 464 ? 59.786 -43.673 -65.108 1.00 46.12 464 ALA A O 1
ATOM 3405 N N . ALA A 1 465 ? 59.861 -44.976 -66.950 1.00 47.22 465 ALA A N 1
ATOM 3406 C CA . ALA A 1 465 ? 60.273 -43.970 -67.919 1.00 47.22 465 ALA A CA 1
ATOM 3407 C C . ALA A 1 465 ? 59.161 -42.919 -68.154 1.00 47.22 465 ALA A C 1
ATOM 3409 O O . ALA A 1 465 ? 57.996 -43.190 -67.883 1.00 47.22 465 ALA A O 1
ATOM 3410 N N . ASP A 1 466 ? 59.542 -41.751 -68.692 1.00 51.97 466 ASP A N 1
ATOM 3411 C CA . ASP A 1 466 ? 58.681 -40.659 -69.206 1.00 51.97 466 ASP A CA 1
ATOM 3412 C C . ASP A 1 466 ? 58.379 -39.435 -68.316 1.00 51.97 466 ASP A C 1
ATOM 3414 O O . ASP A 1 466 ? 57.266 -38.913 -68.304 1.00 51.97 466 ASP A O 1
ATOM 3418 N N . LYS A 1 467 ? 59.397 -38.845 -67.669 1.00 51.09 467 LYS A N 1
ATOM 3419 C CA . LYS A 1 467 ? 59.282 -37.496 -67.060 1.00 51.09 467 LYS A CA 1
ATOM 3420 C C . LYS A 1 467 ? 60.213 -36.434 -67.651 1.00 51.09 467 LYS A C 1
ATOM 3422 O O . LYS A 1 467 ? 60.919 -35.749 -66.919 1.00 51.09 467 LYS A O 1
ATOM 3427 N N . GLY A 1 468 ? 60.209 -36.285 -68.977 1.00 58.41 468 GLY A N 1
ATOM 3428 C CA . GLY A 1 468 ? 60.735 -35.089 -69.666 1.00 58.41 468 GLY A CA 1
ATOM 3429 C C . GLY A 1 468 ? 62.250 -34.842 -69.580 1.00 58.41 468 GLY A C 1
ATOM 3430 O O . GLY A 1 468 ? 62.747 -33.908 -70.206 1.00 58.41 468 GLY A O 1
ATOM 3431 N N . LEU A 1 469 ? 62.985 -35.689 -68.858 1.00 51.56 469 LEU A N 1
ATOM 3432 C CA . LEU A 1 469 ? 64.438 -35.750 -68.827 1.00 51.56 469 LEU A CA 1
ATOM 3433 C C . LEU A 1 469 ? 64.873 -37.045 -69.508 1.00 51.56 469 LEU A C 1
ATOM 3435 O O . LEU A 1 469 ? 64.741 -38.134 -68.949 1.00 51.56 469 LEU A O 1
ATOM 3439 N N . THR A 1 470 ? 65.399 -36.923 -70.720 1.00 56.09 470 THR A N 1
ATOM 3440 C CA . THR A 1 470 ? 65.988 -38.066 -71.418 1.00 56.09 470 THR A CA 1
ATOM 3441 C C . THR A 1 470 ? 67.437 -38.167 -70.983 1.00 56.09 470 THR A C 1
ATOM 3443 O O . THR A 1 470 ? 68.232 -37.284 -71.295 1.00 56.09 470 THR A O 1
ATOM 3446 N N . VAL A 1 471 ? 67.777 -39.217 -70.240 1.00 53.19 471 VAL A N 1
ATOM 3447 C CA . VAL A 1 471 ? 69.156 -39.520 -69.854 1.00 53.19 471 VAL A CA 1
ATOM 3448 C C . VAL A 1 471 ? 69.623 -40.663 -70.737 1.00 53.19 471 VAL A C 1
ATOM 3450 O O . VAL A 1 471 ? 69.306 -41.823 -70.492 1.00 53.19 471 VAL A O 1
ATOM 3453 N N . THR A 1 472 ? 70.361 -40.340 -71.794 1.00 55.28 472 THR A N 1
ATOM 3454 C CA . THR A 1 472 ? 70.956 -41.352 -72.672 1.00 55.28 472 THR A CA 1
ATOM 3455 C C . THR A 1 472 ? 72.463 -41.317 -72.533 1.00 55.28 472 THR A C 1
ATOM 3457 O O . THR A 1 472 ? 73.106 -40.277 -72.692 1.00 55.28 472 THR A O 1
ATOM 3460 N N . ARG A 1 473 ? 73.036 -42.475 -72.223 1.00 45.50 473 ARG A N 1
ATOM 3461 C CA . ARG A 1 473 ? 74.478 -42.667 -72.146 1.00 45.50 473 ARG A CA 1
ATOM 3462 C C . ARG A 1 473 ? 75.009 -42.967 -73.545 1.00 45.50 473 ARG A C 1
ATOM 3464 O O . ARG A 1 473 ? 74.691 -44.002 -74.119 1.00 45.50 473 ARG A O 1
ATOM 3471 N N . ASP A 1 474 ? 75.844 -42.074 -74.051 1.00 46.38 474 ASP A N 1
ATOM 3472 C CA . ASP A 1 474 ? 76.590 -42.246 -75.294 1.00 46.38 474 ASP A CA 1
ATOM 3473 C C . ASP A 1 474 ? 78.058 -42.487 -74.915 1.00 46.38 474 ASP A C 1
ATOM 3475 O O . ASP A 1 474 ? 78.802 -41.573 -74.544 1.00 46.38 474 ASP A O 1
ATOM 3479 N N . GLY A 1 475 ? 78.446 -43.762 -74.846 1.00 65.44 475 GLY A N 1
ATOM 3480 C CA . GLY A 1 475 ? 79.755 -44.165 -74.330 1.00 65.44 475 GLY A CA 1
ATOM 3481 C C . GLY A 1 475 ? 79.970 -43.764 -72.863 1.00 65.44 475 GLY A C 1
ATOM 3482 O O . GLY A 1 475 ? 79.204 -44.155 -71.985 1.00 65.44 475 GLY A O 1
ATOM 3483 N N . LYS A 1 476 ? 81.047 -43.026 -72.566 1.00 40.47 476 LYS A N 1
ATOM 3484 C CA . LYS A 1 476 ? 81.387 -42.567 -71.201 1.00 40.47 476 LYS A CA 1
ATOM 3485 C C . LYS A 1 476 ? 80.726 -41.237 -70.813 1.00 40.47 476 LYS A C 1
ATOM 3487 O O . LYS A 1 476 ? 80.926 -40.782 -69.691 1.00 40.47 476 LYS A O 1
ATOM 3492 N N . THR A 1 477 ? 79.933 -40.640 -71.699 1.00 35.16 477 THR A N 1
ATOM 3493 C CA . THR A 1 477 ? 79.298 -39.339 -71.476 1.00 35.16 477 THR A CA 1
ATOM 3494 C C . THR A 1 477 ? 77.789 -39.518 -71.370 1.00 35.16 477 THR A C 1
ATOM 3496 O O . THR A 1 477 ? 77.160 -40.158 -72.213 1.00 35.16 477 THR A O 1
ATOM 3499 N N . ILE A 1 478 ? 77.191 -38.949 -70.326 1.00 56.97 478 ILE A N 1
ATOM 3500 C CA . ILE A 1 478 ? 75.737 -38.861 -70.210 1.00 56.97 478 ILE A CA 1
ATOM 3501 C C . ILE A 1 478 ? 75.288 -37.614 -70.974 1.00 56.97 478 ILE A C 1
ATOM 3503 O O . ILE A 1 478 ? 75.673 -36.501 -70.619 1.00 56.97 478 ILE A O 1
ATOM 3507 N N . LYS A 1 479 ? 74.486 -37.802 -72.026 1.00 46.06 479 LYS A N 1
ATOM 3508 C CA . LYS A 1 479 ? 73.785 -36.713 -72.712 1.00 46.06 479 LYS A CA 1
ATOM 3509 C C . LYS A 1 479 ? 72.390 -36.581 -72.117 1.00 46.06 479 LYS A C 1
ATOM 3511 O O . LYS A 1 479 ? 71.690 -37.582 -71.950 1.00 46.06 479 LYS A O 1
ATOM 3516 N N . TYR A 1 480 ? 71.997 -35.344 -71.832 1.00 51.34 480 TYR A N 1
ATOM 3517 C CA . TYR A 1 480 ? 70.643 -35.015 -71.415 1.00 51.34 480 TYR A CA 1
ATOM 3518 C C . TYR A 1 480 ? 70.012 -33.999 -72.369 1.00 51.34 480 TYR A C 1
ATOM 3520 O O . TYR A 1 480 ? 70.664 -33.051 -72.805 1.00 51.34 480 TYR A O 1
ATOM 3528 N N . GLY A 1 481 ? 68.742 -34.227 -72.704 1.00 52.53 481 GLY A N 1
ATOM 3529 C CA . GLY A 1 481 ? 67.900 -33.328 -73.492 1.00 52.53 481 GLY A CA 1
ATOM 3530 C C . GLY A 1 481 ? 66.530 -33.200 -72.833 1.00 52.53 481 GLY A C 1
ATOM 3531 O O . GLY A 1 481 ? 65.974 -34.206 -72.377 1.00 52.53 481 GLY A O 1
ATOM 3532 N N . ILE A 1 482 ? 66.020 -31.968 -72.756 1.00 62.03 482 ILE A N 1
ATOM 3533 C CA . ILE A 1 482 ? 64.748 -31.643 -72.103 1.00 62.03 482 ILE A CA 1
ATOM 3534 C C . ILE A 1 482 ? 63.713 -31.264 -73.169 1.00 62.03 482 ILE A C 1
ATOM 3536 O O . ILE A 1 482 ? 63.929 -30.347 -73.961 1.00 62.03 482 ILE A O 1
ATOM 3540 N N . GLU A 1 483 ? 62.583 -31.970 -73.176 1.00 64.81 483 GLU A N 1
ATOM 3541 C CA . GLU A 1 483 ? 61.450 -31.734 -74.077 1.00 64.81 483 GLU A CA 1
ATOM 3542 C C . GLU A 1 483 ? 60.483 -30.723 -73.432 1.00 64.81 483 GLU A C 1
ATOM 3544 O O . GLU A 1 483 ? 59.817 -31.037 -72.448 1.00 64.81 483 GLU A O 1
ATOM 3549 N N . GLY A 1 484 ? 60.412 -29.496 -73.965 1.00 56.97 484 GLY A N 1
ATOM 3550 C CA . GLY A 1 484 ? 59.694 -28.363 -73.353 1.00 56.97 484 GLY A CA 1
ATOM 3551 C C . GLY A 1 484 ? 58.209 -28.598 -73.042 1.00 56.97 484 GLY A C 1
ATOM 3552 O O . GLY A 1 484 ? 57.706 -28.097 -72.042 1.00 56.97 484 GLY A O 1
ATOM 3553 N N . SER A 1 485 ? 57.518 -29.413 -73.840 1.00 58.97 485 SER A N 1
ATOM 3554 C CA . SER A 1 485 ? 56.115 -29.810 -73.632 1.00 58.97 485 SER A CA 1
ATOM 3555 C C . SER A 1 485 ? 55.921 -30.841 -72.511 1.00 58.97 485 SER A C 1
ATOM 3557 O O . SER A 1 485 ? 54.792 -31.070 -72.082 1.00 58.97 485 SER A O 1
ATOM 3559 N N . LYS A 1 486 ? 57.013 -31.443 -72.020 1.00 55.97 486 LYS A N 1
ATOM 3560 C CA . LYS A 1 486 ? 57.063 -32.359 -70.870 1.00 55.97 486 LYS A CA 1
ATOM 3561 C C . LYS A 1 486 ? 57.807 -31.756 -69.669 1.00 55.97 486 LYS A C 1
ATOM 3563 O O . LYS A 1 486 ? 58.008 -32.447 -68.669 1.00 55.97 486 LYS A O 1
ATOM 3568 N N . ILE A 1 487 ? 58.202 -30.478 -69.740 1.00 55.81 487 ILE A N 1
ATOM 3569 C CA . ILE A 1 487 ? 58.716 -29.728 -68.589 1.00 55.81 487 ILE A CA 1
ATOM 3570 C C . ILE A 1 487 ? 57.554 -29.447 -67.646 1.00 55.81 487 ILE A C 1
ATOM 3572 O O . ILE A 1 487 ? 56.651 -28.666 -67.943 1.00 55.81 487 ILE A O 1
ATOM 3576 N N . ASN A 1 488 ? 57.614 -30.055 -66.466 1.00 59.31 488 ASN A N 1
ATOM 3577 C CA . ASN A 1 488 ? 56.757 -29.673 -65.361 1.00 59.31 488 ASN A CA 1
ATOM 3578 C C . ASN A 1 488 ? 57.196 -28.296 -64.829 1.00 59.31 488 ASN A C 1
ATOM 3580 O O . ASN A 1 488 ? 58.172 -28.180 -64.089 1.00 59.31 488 ASN A O 1
ATOM 3584 N N . LEU A 1 489 ? 56.461 -27.250 -65.204 1.00 58.19 489 LEU A N 1
ATOM 3585 C CA . LEU A 1 489 ? 56.689 -25.869 -64.766 1.00 58.19 489 LEU A CA 1
ATOM 3586 C C . LEU A 1 489 ? 56.323 -25.619 -63.293 1.00 58.19 489 LEU A C 1
ATOM 3588 O O . LEU A 1 489 ? 56.570 -24.521 -62.800 1.00 58.19 489 LEU A O 1
ATOM 3592 N N . ALA A 1 490 ? 55.804 -26.617 -62.566 1.00 58.03 490 ALA A N 1
ATOM 3593 C CA . ALA A 1 490 ? 55.460 -26.489 -61.147 1.00 58.03 490 ALA A CA 1
ATOM 3594 C C . ALA A 1 490 ? 56.654 -26.115 -60.236 1.00 58.03 490 ALA A C 1
ATOM 3596 O O . ALA A 1 490 ? 56.435 -25.704 -59.101 1.00 58.03 490 ALA A O 1
ATOM 3597 N N . GLY A 1 491 ? 57.904 -26.235 -60.711 1.00 59.94 491 GLY A N 1
ATOM 3598 C CA . GLY A 1 491 ? 59.121 -25.914 -59.950 1.00 59.94 491 GLY A CA 1
ATOM 3599 C C . GLY A 1 491 ? 59.883 -24.646 -60.369 1.00 59.94 491 GLY A C 1
ATOM 3600 O O . GLY A 1 491 ? 60.957 -24.399 -59.826 1.00 59.94 491 GLY A O 1
ATOM 3601 N N . ASN A 1 492 ? 59.404 -23.853 -61.340 1.00 61.12 492 ASN A N 1
ATOM 3602 C CA . ASN A 1 492 ? 60.137 -22.672 -61.824 1.00 61.12 492 ASN A CA 1
ATOM 3603 C C . ASN A 1 492 ? 59.928 -21.473 -60.892 1.00 61.12 492 ASN A C 1
ATOM 3605 O O . ASN A 1 492 ? 58.911 -20.799 -60.980 1.00 61.12 492 ASN A O 1
ATOM 3609 N N . THR A 1 493 ? 60.916 -21.149 -60.060 1.00 72.06 493 THR A N 1
ATOM 3610 C CA . THR A 1 493 ? 60.812 -20.107 -59.029 1.00 72.06 493 THR A CA 1
ATOM 3611 C C . THR A 1 493 ? 60.384 -18.740 -59.559 1.00 72.06 493 THR A C 1
ATOM 3613 O O . THR A 1 493 ? 59.676 -18.049 -58.851 1.00 72.06 493 THR A O 1
ATOM 3616 N N . SER A 1 494 ? 60.735 -18.333 -60.784 1.00 70.50 494 SER A N 1
ATOM 3617 C CA . SER A 1 494 ? 60.330 -17.030 -61.346 1.00 70.50 494 SER A CA 1
ATOM 3618 C C . SER A 1 494 ? 58.886 -17.017 -61.855 1.00 70.50 494 SER A C 1
ATOM 3620 O O . SER A 1 494 ? 58.190 -16.024 -61.663 1.00 70.50 494 SER A O 1
ATOM 3622 N N . ILE A 1 495 ? 58.412 -18.113 -62.459 1.00 67.94 495 ILE A N 1
ATOM 3623 C CA . ILE A 1 495 ? 57.007 -18.274 -62.886 1.00 67.94 495 ILE A CA 1
ATOM 3624 C C . ILE A 1 495 ? 56.110 -18.568 -61.683 1.00 67.94 495 ILE A C 1
ATOM 3626 O O . ILE A 1 495 ? 54.995 -18.059 -61.621 1.00 67.94 495 ILE A O 1
ATOM 3630 N N . THR A 1 496 ? 56.607 -19.316 -60.700 1.00 67.38 496 THR A N 1
ATOM 3631 C CA . THR A 1 496 ? 55.983 -19.489 -59.389 1.00 67.38 496 THR A CA 1
ATOM 3632 C C . THR A 1 496 ? 55.993 -18.172 -58.625 1.00 67.38 496 THR A C 1
ATOM 3634 O O . THR A 1 496 ? 54.990 -17.864 -58.018 1.00 67.38 496 THR A O 1
ATOM 3637 N N . ASN A 1 497 ? 57.032 -17.333 -58.702 1.00 76.00 497 ASN A N 1
ATOM 3638 C CA . ASN A 1 497 ? 57.030 -15.999 -58.089 1.00 76.00 497 ASN A CA 1
ATOM 3639 C C . ASN A 1 497 ? 56.069 -15.049 -58.795 1.00 76.00 497 ASN A C 1
ATOM 3641 O O . ASN A 1 497 ? 55.381 -14.312 -58.114 1.00 76.00 497 ASN A O 1
ATOM 3645 N N . LEU A 1 498 ? 55.969 -15.079 -60.125 1.00 77.69 498 LEU A N 1
ATOM 3646 C CA . LEU A 1 498 ? 54.997 -14.270 -60.860 1.00 77.69 498 LEU A CA 1
ATOM 3647 C C . LEU A 1 498 ? 53.565 -14.772 -60.631 1.00 77.69 498 LEU A C 1
ATOM 3649 O O . LEU A 1 498 ? 52.673 -13.963 -60.424 1.00 77.69 498 LEU A O 1
ATOM 3653 N N . SER A 1 499 ? 53.347 -16.090 -60.595 1.00 74.81 499 SER A N 1
ATOM 3654 C CA . SER A 1 499 ? 52.062 -16.689 -60.210 1.00 74.81 499 SER A CA 1
ATOM 3655 C C . SER A 1 499 ? 51.746 -16.419 -58.741 1.00 74.81 499 SER A C 1
ATOM 3657 O O . SER A 1 499 ? 50.608 -16.114 -58.438 1.00 74.81 499 SER A O 1
ATOM 3659 N N . ASN A 1 500 ? 52.733 -16.436 -57.841 1.00 73.50 500 ASN A N 1
ATOM 3660 C CA . ASN A 1 500 ? 52.588 -16.068 -56.433 1.00 73.50 500 ASN A CA 1
ATOM 3661 C C . ASN A 1 500 ? 52.338 -14.569 -56.277 1.00 73.50 500 ASN A C 1
ATOM 3663 O O . ASN A 1 500 ? 51.558 -14.213 -55.419 1.00 73.50 500 ASN A O 1
ATOM 3667 N N . GLU A 1 501 ? 52.962 -13.688 -57.060 1.00 76.38 501 GLU A N 1
ATOM 3668 C CA . GLU A 1 501 ? 52.696 -12.244 -57.043 1.00 76.38 501 GLU A CA 1
ATOM 3669 C C . GLU A 1 501 ? 51.336 -11.924 -57.664 1.00 76.38 501 GLU A C 1
ATOM 3671 O O . GLU A 1 501 ? 50.635 -11.062 -57.154 1.00 76.38 501 GLU A O 1
ATOM 3676 N N . ILE A 1 502 ? 50.906 -12.646 -58.703 1.00 75.19 502 ILE A N 1
ATOM 3677 C CA . ILE A 1 502 ? 49.555 -12.542 -59.275 1.00 75.19 502 ILE A CA 1
ATOM 3678 C C . ILE A 1 502 ? 48.512 -13.100 -58.303 1.00 75.19 502 ILE A C 1
ATOM 3680 O O . ILE A 1 502 ? 47.482 -12.461 -58.125 1.00 75.19 502 ILE A O 1
ATOM 3684 N N . GLU A 1 503 ? 48.771 -14.236 -57.646 1.00 68.12 503 GLU A N 1
ATOM 3685 C CA . GLU A 1 503 ? 47.947 -14.752 -56.548 1.00 68.12 503 GLU A CA 1
ATOM 3686 C C . GLU A 1 503 ? 47.909 -13.736 -55.402 1.00 68.12 503 GLU A C 1
ATOM 3688 O O . GLU A 1 503 ? 46.816 -13.311 -55.068 1.00 68.12 503 GLU A O 1
ATOM 3693 N N . LYS A 1 504 ? 49.052 -13.239 -54.905 1.00 65.50 504 LYS A N 1
ATOM 3694 C CA . LYS A 1 504 ? 49.155 -12.199 -53.855 1.00 65.50 504 LYS A CA 1
ATOM 3695 C C . LYS A 1 504 ? 48.478 -10.877 -54.229 1.00 65.50 504 LYS A C 1
ATOM 3697 O O . LYS A 1 504 ? 48.015 -10.171 -53.340 1.00 65.50 504 LYS A O 1
ATOM 3702 N N . SER A 1 505 ? 48.462 -10.525 -55.518 1.00 61.84 505 SER A N 1
ATOM 3703 C CA . SER A 1 505 ? 47.809 -9.322 -56.059 1.00 61.84 505 SER A CA 1
ATOM 3704 C C . SER A 1 505 ? 46.322 -9.529 -56.322 1.00 61.84 505 SER A C 1
ATOM 3706 O O . SER A 1 505 ? 45.612 -8.556 -56.592 1.00 61.84 505 SER A O 1
ATOM 3708 N N . LYS A 1 506 ? 45.809 -10.768 -56.243 1.00 64.31 506 LYS A N 1
ATOM 3709 C CA . LYS A 1 506 ? 44.371 -10.945 -56.064 1.00 64.31 506 LYS A CA 1
ATOM 3710 C C . LYS A 1 506 ? 44.021 -10.231 -54.775 1.00 64.31 506 LYS A C 1
ATOM 3712 O O . LYS A 1 506 ? 44.719 -10.344 -53.770 1.00 64.31 506 LYS A O 1
ATOM 3717 N N . ILE A 1 507 ? 42.903 -9.521 -54.794 1.00 63.28 507 ILE A N 1
ATOM 3718 C CA . ILE A 1 507 ? 42.282 -9.087 -53.554 1.00 63.28 507 ILE A CA 1
ATOM 3719 C C . ILE A 1 507 ? 41.787 -10.370 -52.885 1.00 63.28 507 ILE A C 1
ATOM 3721 O O . ILE A 1 507 ? 40.664 -10.824 -53.108 1.00 63.28 507 ILE A O 1
ATOM 3725 N N . HIS A 1 508 ? 42.674 -11.027 -52.141 1.00 56.34 508 HIS A N 1
ATOM 3726 C CA . HIS A 1 508 ? 42.299 -12.141 -51.300 1.00 56.34 508 HIS A CA 1
ATOM 3727 C C . HIS A 1 508 ? 41.184 -11.625 -50.387 1.00 56.34 508 HIS A C 1
ATOM 3729 O O . HIS A 1 508 ? 41.283 -10.529 -49.838 1.00 56.34 508 HIS A O 1
ATOM 3735 N N . TYR A 1 509 ? 40.102 -12.397 -50.281 1.00 55.66 509 TYR A N 1
ATOM 3736 C CA . TYR A 1 509 ? 38.942 -12.096 -49.435 1.00 55.66 509 TYR A CA 1
ATOM 3737 C C . TYR A 1 509 ? 37.896 -11.083 -49.979 1.00 55.66 509 TYR A C 1
ATOM 3739 O O . TYR A 1 509 ? 36.980 -10.742 -49.235 1.00 55.66 509 TYR A O 1
ATOM 3747 N N . PHE A 1 510 ? 37.922 -10.669 -51.262 1.00 70.94 510 PHE A N 1
ATOM 3748 C CA . PHE A 1 510 ? 36.849 -9.858 -51.892 1.00 70.94 510 PHE A CA 1
ATOM 3749 C C . PHE A 1 510 ? 36.346 -10.459 -53.224 1.00 70.94 510 PHE A C 1
ATOM 3751 O O . PHE A 1 510 ? 37.124 -10.644 -54.156 1.00 70.94 510 PHE A O 1
ATOM 3758 N N . SER A 1 511 ? 35.045 -10.763 -53.344 1.00 73.75 511 SER A N 1
ATOM 3759 C CA . SER A 1 511 ? 34.432 -11.350 -54.554 1.00 73.75 511 SER A CA 1
ATOM 3760 C C . SER A 1 511 ? 32.977 -10.892 -54.730 1.00 73.75 511 SER A C 1
ATOM 3762 O O . SER A 1 511 ? 32.206 -10.915 -53.772 1.00 73.75 511 SER A O 1
ATOM 3764 N N . VAL A 1 512 ? 32.588 -10.493 -55.949 1.00 78.50 512 VAL A N 1
ATOM 3765 C CA . VAL A 1 512 ? 31.214 -10.098 -56.318 1.00 78.50 512 VAL A CA 1
ATOM 3766 C C . VAL A 1 512 ? 30.797 -10.864 -57.578 1.00 78.50 512 VAL A C 1
ATOM 3768 O O . VAL A 1 512 ? 31.398 -10.691 -58.634 1.00 78.50 512 VAL A O 1
ATOM 3771 N N . ASN A 1 513 ? 29.757 -11.697 -57.487 1.00 80.62 513 ASN A N 1
ATOM 3772 C CA . ASN A 1 513 ? 29.221 -12.454 -58.623 1.00 80.62 513 ASN A CA 1
ATOM 3773 C C . ASN A 1 513 ? 27.971 -11.755 -59.193 1.00 80.62 513 ASN A C 1
ATOM 3775 O O . ASN A 1 513 ? 26.948 -11.685 -58.515 1.00 80.62 513 ASN A O 1
ATOM 3779 N N . SER A 1 514 ? 28.050 -11.226 -60.418 1.00 81.56 514 SER A N 1
ATOM 3780 C CA . SER A 1 514 ? 26.950 -10.516 -61.088 1.00 81.56 514 SER A CA 1
ATOM 3781 C C . SER A 1 514 ? 26.931 -10.775 -62.589 1.00 81.56 514 SER A C 1
ATOM 3783 O O . SER A 1 514 ? 27.977 -10.804 -63.239 1.00 81.56 514 SER A O 1
ATOM 3785 N N . THR A 1 515 ? 25.731 -10.883 -63.156 1.00 85.44 515 THR A N 1
ATOM 3786 C CA . THR A 1 515 ? 25.508 -10.900 -64.608 1.00 85.44 515 THR A CA 1
ATOM 3787 C C . THR A 1 515 ? 25.255 -9.507 -65.192 1.00 85.44 515 THR A C 1
ATOM 3789 O O . THR A 1 515 ? 25.286 -9.354 -66.411 1.00 85.44 515 THR A O 1
ATOM 3792 N N . ASP A 1 516 ? 25.003 -8.498 -64.352 1.00 82.25 516 ASP A N 1
ATOM 3793 C CA . ASP A 1 516 ? 24.730 -7.121 -64.772 1.00 82.25 516 ASP A CA 1
ATOM 3794 C C . ASP A 1 516 ? 26.029 -6.392 -65.146 1.00 82.25 516 ASP A C 1
ATOM 3796 O O . ASP A 1 516 ? 26.962 -6.299 -64.346 1.00 82.25 516 ASP A O 1
ATOM 3800 N N . LYS A 1 517 ? 26.083 -5.910 -66.391 1.00 82.12 517 LYS A N 1
ATOM 3801 C CA . LYS A 1 517 ? 27.231 -5.212 -66.997 1.00 82.12 517 LYS A CA 1
ATOM 3802 C C . LYS A 1 517 ? 26.827 -3.881 -67.642 1.00 82.12 517 LYS A C 1
ATOM 3804 O O . LYS A 1 517 ? 27.632 -3.274 -68.351 1.00 82.12 517 LYS A O 1
ATOM 3809 N N . GLY A 1 518 ? 25.577 -3.449 -67.454 1.00 81.12 518 GLY A N 1
ATOM 3810 C CA . GLY A 1 518 ? 25.030 -2.235 -68.063 1.00 81.12 518 GLY A CA 1
ATOM 3811 C C . GLY A 1 518 ? 25.609 -0.945 -67.474 1.00 81.12 518 GLY A C 1
ATOM 3812 O O . GLY A 1 518 ? 26.337 -0.958 -66.481 1.00 81.12 518 GLY A O 1
ATOM 3813 N N . ALA A 1 519 ? 25.279 0.204 -68.069 1.00 77.81 519 ALA A N 1
ATOM 3814 C CA . ALA A 1 519 ? 25.573 1.498 -67.452 1.00 77.81 519 ALA A CA 1
ATOM 3815 C C . ALA A 1 519 ? 24.842 1.617 -66.099 1.00 77.81 519 ALA A C 1
ATOM 3817 O O . ALA A 1 519 ? 23.664 1.287 -66.010 1.00 77.81 519 ALA A O 1
ATOM 3818 N N . GLY A 1 520 ? 25.542 2.067 -65.050 1.00 80.06 520 GLY A N 1
ATOM 3819 C CA . GLY A 1 520 ? 24.996 2.147 -63.686 1.00 80.06 520 GLY A CA 1
ATOM 3820 C C . GLY A 1 520 ? 25.086 0.851 -62.866 1.00 80.06 520 GLY A C 1
ATOM 3821 O O . GLY A 1 520 ? 24.739 0.864 -61.691 1.00 80.06 520 GLY A O 1
ATOM 3822 N N . SER A 1 521 ? 25.610 -0.241 -63.436 1.00 87.62 521 SER A N 1
ATOM 3823 C CA . SER A 1 521 ? 25.741 -1.548 -62.766 1.00 87.62 521 SER A CA 1
ATOM 3824 C C . SER A 1 521 ? 26.884 -1.658 -61.744 1.00 87.62 521 SER A C 1
ATOM 3826 O O . SER A 1 521 ? 27.053 -2.716 -61.140 1.00 87.62 521 SER A O 1
ATOM 3828 N N . ASN A 1 522 ? 27.713 -0.623 -61.570 1.00 90.00 522 ASN A N 1
ATOM 3829 C CA . ASN A 1 522 ? 28.976 -0.668 -60.813 1.00 90.00 522 ASN A CA 1
ATOM 3830 C C . ASN A 1 522 ? 29.983 -1.739 -61.311 1.00 90.00 522 ASN A C 1
ATOM 3832 O O . ASN A 1 522 ? 30.982 -2.008 -60.651 1.00 90.00 522 ASN A O 1
ATOM 3836 N N . TYR A 1 523 ? 29.782 -2.336 -62.497 1.00 85.88 523 TYR A N 1
ATOM 3837 C CA . TYR A 1 523 ? 30.715 -3.320 -63.074 1.00 85.88 523 TYR A CA 1
ATOM 3838 C C . TYR A 1 523 ? 32.103 -2.723 -63.367 1.00 85.88 523 TYR A C 1
ATOM 3840 O O . TYR A 1 523 ? 33.106 -3.433 -63.384 1.00 85.88 523 TYR A O 1
ATOM 3848 N N . LYS A 1 524 ? 32.171 -1.405 -63.593 1.00 85.75 524 LYS A N 1
ATOM 3849 C CA . LYS A 1 524 ? 33.421 -0.662 -63.811 1.00 85.75 524 LYS A CA 1
ATOM 3850 C C . LYS A 1 524 ? 34.014 -0.095 -62.513 1.00 85.75 524 LYS A C 1
ATOM 3852 O O . LYS A 1 524 ? 34.919 0.729 -62.596 1.00 85.75 524 LYS A O 1
ATOM 3857 N N . ASN A 1 525 ? 33.507 -0.506 -61.343 1.00 86.19 525 ASN A N 1
ATOM 3858 C CA . ASN A 1 525 ? 33.821 0.082 -60.035 1.00 86.19 525 ASN A CA 1
ATOM 3859 C C . ASN A 1 525 ? 33.581 1.605 -59.990 1.00 86.19 525 ASN A C 1
ATOM 3861 O O . ASN A 1 525 ? 34.294 2.343 -59.317 1.00 86.19 525 ASN A O 1
ATOM 3865 N N . ASP A 1 526 ? 32.593 2.091 -60.744 1.00 89.38 526 ASP A N 1
ATOM 3866 C CA . ASP A 1 526 ? 32.274 3.509 -60.903 1.00 89.38 526 ASP A CA 1
ATOM 3867 C C . ASP A 1 526 ? 31.100 3.967 -60.022 1.00 89.38 526 ASP A C 1
ATOM 3869 O O . ASP A 1 526 ? 30.588 5.070 -60.208 1.00 89.38 526 ASP A O 1
ATOM 3873 N N . GLY A 1 527 ? 30.653 3.135 -59.079 1.00 91.62 527 GLY A N 1
ATOM 3874 C CA . GLY A 1 527 ? 29.546 3.414 -58.162 1.00 91.62 527 GLY A CA 1
ATOM 3875 C C . GLY A 1 527 ? 29.879 4.422 -57.059 1.00 91.62 527 GLY A C 1
ATOM 3876 O O . GLY A 1 527 ? 28.975 5.094 -56.578 1.00 91.62 527 GLY A O 1
ATOM 3877 N N . ALA A 1 528 ? 31.150 4.574 -56.679 1.00 95.06 528 ALA A N 1
ATOM 3878 C CA . ALA A 1 528 ? 31.618 5.573 -55.715 1.00 95.06 528 ALA A CA 1
ATOM 3879 C C . ALA A 1 528 ? 31.865 6.920 -56.426 1.00 95.06 528 ALA A C 1
ATOM 3881 O O . ALA A 1 528 ? 32.815 7.051 -57.197 1.00 95.06 528 ALA A O 1
ATOM 3882 N N . LYS A 1 529 ? 30.985 7.915 -56.233 1.00 93.94 529 LYS A N 1
ATOM 3883 C CA . LYS A 1 529 ? 30.974 9.178 -57.008 1.00 93.94 529 LYS A CA 1
ATOM 3884 C C . LYS A 1 529 ? 31.583 10.387 -56.286 1.00 93.94 529 LYS A C 1
ATOM 3886 O O . LYS A 1 529 ? 31.770 11.423 -56.925 1.00 93.94 529 LYS A O 1
ATOM 3891 N N . LYS A 1 530 ? 31.856 10.303 -54.981 1.00 94.44 530 LYS A N 1
ATOM 3892 C CA . LYS A 1 530 ? 32.375 11.417 -54.157 1.00 94.44 530 LYS A CA 1
ATOM 3893 C C . LYS A 1 530 ? 33.650 11.043 -53.400 1.00 94.44 530 LYS A C 1
ATOM 3895 O O . LYS A 1 530 ? 34.002 9.868 -53.302 1.00 94.44 530 LYS A O 1
ATOM 3900 N N . ASP A 1 531 ? 34.321 12.058 -52.856 1.00 93.12 531 ASP A N 1
ATOM 3901 C CA . ASP A 1 531 ? 35.557 11.903 -52.085 1.00 93.12 531 ASP A CA 1
ATOM 3902 C C . ASP A 1 531 ? 35.372 10.972 -50.873 1.00 93.12 531 ASP A C 1
ATOM 3904 O O . ASP A 1 531 ? 34.369 11.050 -50.160 1.00 93.12 531 ASP A O 1
ATOM 3908 N N . GLY A 1 532 ? 36.319 10.052 -50.675 1.00 90.69 532 GLY A N 1
ATOM 3909 C CA . GLY A 1 532 ? 36.303 9.054 -49.599 1.00 90.69 532 GLY A CA 1
ATOM 3910 C C . GLY A 1 532 ? 35.128 8.060 -49.600 1.00 90.69 532 GLY A C 1
ATOM 3911 O O . GLY A 1 532 ? 34.921 7.394 -48.589 1.00 90.69 532 GLY A O 1
ATOM 3912 N N . SER A 1 533 ? 34.329 7.973 -50.673 1.00 96.44 533 SER A N 1
ATOM 3913 C CA . SER A 1 533 ? 33.149 7.093 -50.736 1.00 96.44 533 SER A CA 1
ATOM 3914 C C . SER A 1 533 ? 33.492 5.637 -51.090 1.00 96.44 533 SER A C 1
ATOM 3916 O O . SER A 1 533 ? 34.402 5.370 -51.872 1.00 96.44 533 SER A O 1
ATOM 3918 N N . ILE A 1 534 ? 32.743 4.683 -50.530 1.00 96.12 534 ILE A N 1
ATOM 3919 C CA . ILE A 1 534 ? 32.862 3.241 -50.803 1.00 96.12 534 ILE A CA 1
ATOM 3920 C C . ILE A 1 534 ? 31.561 2.749 -51.447 1.00 96.12 534 ILE A C 1
ATOM 3922 O O . ILE A 1 534 ? 30.481 3.004 -50.912 1.00 96.12 534 ILE A O 1
ATOM 3926 N N . ALA A 1 535 ? 31.652 2.029 -52.571 1.00 95.12 535 ALA A N 1
ATOM 3927 C CA . ALA A 1 535 ? 30.520 1.378 -53.240 1.00 95.12 535 ALA A CA 1
ATOM 3928 C C . ALA A 1 535 ? 30.886 -0.058 -53.660 1.00 95.12 535 ALA A C 1
ATOM 3930 O O . ALA A 1 535 ? 31.688 -0.264 -54.571 1.00 95.12 535 ALA A O 1
ATOM 3931 N N . ILE A 1 536 ? 30.300 -1.057 -52.998 1.00 93.50 536 ILE A N 1
ATOM 3932 C CA . ILE A 1 536 ? 30.616 -2.483 -53.165 1.00 93.50 536 ILE A CA 1
ATOM 3933 C C . ILE A 1 536 ? 29.340 -3.256 -53.513 1.00 93.50 536 ILE A C 1
ATOM 3935 O O . ILE A 1 536 ? 28.392 -3.274 -52.736 1.00 93.50 536 ILE A O 1
ATOM 3939 N N . GLY A 1 537 ? 29.335 -3.962 -54.644 1.00 92.38 537 GLY A N 1
ATOM 3940 C CA . GLY A 1 537 ? 28.227 -4.827 -55.066 1.00 92.38 537 GLY A CA 1
ATOM 3941 C C . GLY A 1 537 ? 27.565 -4.390 -56.380 1.00 92.38 537 GLY A C 1
ATOM 3942 O O . GLY A 1 537 ? 27.826 -3.285 -56.868 1.00 92.38 537 GLY A O 1
ATOM 3943 N N . PRO A 1 538 ? 26.732 -5.258 -56.987 1.00 92.50 538 PRO A N 1
ATOM 3944 C CA . PRO A 1 538 ? 26.142 -4.990 -58.295 1.00 92.50 538 PRO A CA 1
ATOM 3945 C C . PRO A 1 538 ? 25.109 -3.872 -58.202 1.00 92.50 538 PRO A C 1
ATOM 3947 O O . PRO A 1 538 ? 24.256 -3.886 -57.318 1.00 92.50 538 PRO A O 1
ATOM 3950 N N . SER A 1 539 ? 25.173 -2.903 -59.110 1.00 93.56 539 SER A N 1
ATOM 3951 C CA . SER A 1 539 ? 24.337 -1.696 -59.104 1.00 93.56 539 SER A CA 1
ATOM 3952 C C . SER A 1 539 ? 24.415 -0.867 -57.803 1.00 93.56 539 SER A C 1
ATOM 3954 O O . SER A 1 539 ? 23.531 -0.050 -57.554 1.00 93.56 539 SER A O 1
ATOM 3956 N N . ALA A 1 540 ? 25.442 -1.057 -56.960 1.00 95.81 540 ALA A N 1
ATOM 3957 C CA . ALA A 1 540 ? 25.660 -0.218 -55.781 1.00 95.81 540 ALA A CA 1
ATOM 3958 C C . ALA A 1 540 ? 26.063 1.205 -56.205 1.00 95.81 540 ALA A C 1
ATOM 3960 O O . ALA A 1 540 ? 26.956 1.377 -57.039 1.00 95.81 540 ALA A O 1
ATOM 3961 N N . LEU A 1 541 ? 25.427 2.222 -55.625 1.00 95.94 541 LEU A N 1
ATOM 3962 C CA . LEU A 1 541 ? 25.667 3.631 -55.940 1.00 95.94 541 LEU A CA 1
ATOM 3963 C C . LEU A 1 541 ? 25.893 4.431 -54.661 1.00 95.94 541 LEU A C 1
ATOM 3965 O O . LEU A 1 541 ? 25.072 4.415 -53.747 1.00 95.94 541 LEU A O 1
ATOM 3969 N N . ASN A 1 542 ? 26.972 5.199 -54.630 1.00 96.62 542 ASN A N 1
ATOM 3970 C CA . ASN A 1 542 ? 27.287 6.082 -53.529 1.00 96.62 542 ASN A CA 1
ATOM 3971 C C . ASN A 1 542 ? 27.619 7.497 -54.024 1.00 96.62 542 ASN A C 1
ATOM 3973 O O . ASN A 1 542 ? 28.703 7.751 -54.548 1.00 96.62 542 ASN A O 1
ATOM 3977 N N . ASN A 1 543 ? 26.683 8.425 -53.821 1.00 95.19 543 ASN A N 1
ATOM 3978 C CA . ASN A 1 543 ? 26.820 9.845 -54.149 1.00 95.19 543 ASN A CA 1
ATOM 3979 C C . ASN A 1 543 ? 27.222 10.720 -52.945 1.00 95.19 543 ASN A C 1
ATOM 3981 O O . ASN A 1 543 ? 27.156 11.946 -53.049 1.00 95.19 543 ASN A O 1
ATOM 3985 N N . GLY A 1 544 ? 27.633 10.125 -51.822 1.00 94.69 544 GLY A N 1
ATOM 3986 C CA . GLY A 1 544 ? 27.919 10.809 -50.561 1.00 94.69 544 GLY A CA 1
ATOM 3987 C C . GLY A 1 544 ? 29.403 10.842 -50.175 1.00 94.69 544 GLY A C 1
ATOM 3988 O O . GLY A 1 544 ? 30.115 9.860 -50.351 1.00 94.69 544 GLY A O 1
ATOM 3989 N N . THR A 1 545 ? 29.890 11.943 -49.600 1.00 95.12 545 THR A N 1
ATOM 3990 C CA . THR A 1 545 ? 31.288 12.096 -49.136 1.00 95.12 545 THR A CA 1
ATOM 3991 C C . THR A 1 545 ? 31.596 11.222 -47.908 1.00 95.12 545 THR A C 1
ATOM 3993 O O . THR A 1 545 ? 30.805 11.192 -46.967 1.00 95.12 545 THR A O 1
ATOM 3996 N N . GLN A 1 546 ? 32.745 10.534 -47.883 1.00 95.88 546 GLN A N 1
ATOM 3997 C CA . GLN A 1 546 ? 33.199 9.698 -46.751 1.00 95.88 546 GLN A CA 1
ATOM 3998 C C . GLN A 1 546 ? 32.133 8.703 -46.245 1.00 95.88 546 GLN A C 1
ATOM 4000 O O . GLN A 1 546 ? 31.955 8.512 -45.044 1.00 95.88 546 GLN A O 1
ATOM 4005 N N . SER A 1 547 ? 31.369 8.113 -47.163 1.00 97.69 547 SER A N 1
ATOM 4006 C CA . SER A 1 547 ? 30.211 7.261 -46.868 1.00 97.69 547 SER A CA 1
ATOM 4007 C C . SER A 1 547 ? 30.378 5.856 -47.460 1.00 97.69 547 SER A C 1
ATOM 4009 O O . SER A 1 547 ? 31.267 5.621 -48.280 1.00 97.69 547 SER A O 1
ATOM 4011 N N . VAL A 1 548 ? 29.520 4.909 -47.077 1.00 97.94 548 VAL A N 1
ATOM 4012 C CA . VAL A 1 548 ? 29.651 3.483 -47.417 1.00 97.94 548 VAL A CA 1
ATOM 4013 C C . VAL A 1 548 ? 28.347 2.933 -47.995 1.00 97.94 548 VAL A C 1
ATOM 4015 O O . VAL A 1 548 ? 27.313 3.016 -47.346 1.00 97.94 548 VAL A O 1
ATOM 4018 N N . ALA A 1 549 ? 28.399 2.318 -49.179 1.00 97.25 549 ALA A N 1
ATOM 4019 C CA . ALA A 1 549 ? 27.302 1.573 -49.800 1.00 97.25 549 ALA A CA 1
ATOM 4020 C C . ALA A 1 549 ? 27.755 0.137 -50.123 1.00 97.25 549 ALA A C 1
ATOM 4022 O O . ALA A 1 549 ? 28.703 -0.052 -50.885 1.00 97.25 549 ALA A O 1
ATOM 4023 N N . VAL A 1 550 ? 27.103 -0.887 -49.564 1.00 96.62 550 VAL A N 1
ATOM 4024 C CA . VAL A 1 550 ? 27.490 -2.303 -49.730 1.00 96.62 550 VAL A CA 1
ATOM 4025 C C . VAL A 1 550 ? 26.257 -3.177 -49.971 1.00 96.62 550 VAL A C 1
ATOM 4027 O O . VAL A 1 550 ? 25.377 -3.225 -49.123 1.00 96.62 550 VAL A O 1
ATOM 4030 N N . GLY A 1 551 ? 26.179 -3.883 -51.100 1.00 94.56 551 GLY A N 1
ATOM 4031 C CA . GLY A 1 551 ? 25.078 -4.797 -51.442 1.00 94.56 551 GLY A CA 1
ATOM 4032 C C . GLY A 1 551 ? 24.504 -4.590 -52.848 1.00 94.56 551 GLY A C 1
ATOM 4033 O O . GLY A 1 551 ? 24.834 -3.631 -53.540 1.00 94.56 551 GLY A O 1
ATOM 4034 N N . LEU A 1 552 ? 23.638 -5.507 -53.296 1.00 94.44 552 LEU A N 1
ATOM 4035 C CA . LEU A 1 552 ? 22.944 -5.389 -54.585 1.00 94.44 552 LEU A CA 1
ATOM 4036 C C . LEU A 1 552 ? 22.023 -4.161 -54.565 1.00 94.44 552 LEU A C 1
ATOM 4038 O O . LEU A 1 552 ? 21.101 -4.116 -53.757 1.00 94.44 552 LEU A O 1
ATOM 4042 N N . LYS A 1 553 ? 22.241 -3.190 -55.458 1.00 95.00 553 LYS A N 1
ATOM 4043 C CA . LYS A 1 553 ? 21.465 -1.937 -55.550 1.00 95.00 553 LYS A CA 1
ATOM 4044 C C . LYS A 1 553 ? 21.419 -1.109 -54.253 1.00 95.00 553 LYS A C 1
ATOM 4046 O O . LYS A 1 553 ? 20.472 -0.346 -54.056 1.00 95.00 553 LYS A O 1
ATOM 4051 N N . SER A 1 554 ? 22.395 -1.253 -53.353 1.00 97.00 554 SER A N 1
ATOM 4052 C CA . SER A 1 554 ? 22.502 -0.351 -52.200 1.00 97.00 554 SER A CA 1
ATOM 4053 C C . SER A 1 554 ? 22.782 1.077 -52.681 1.00 97.00 554 SER A C 1
ATOM 4055 O O . SER A 1 554 ? 23.505 1.282 -53.662 1.00 97.00 554 SER A O 1
ATOM 4057 N N . LYS A 1 555 ? 22.175 2.077 -52.035 1.00 97.06 555 LYS A N 1
ATOM 4058 C CA . LYS A 1 555 ? 22.196 3.458 -52.523 1.00 97.06 555 LYS A CA 1
ATOM 4059 C C . LYS A 1 555 ? 22.384 4.475 -51.402 1.00 97.06 555 LYS A C 1
ATOM 4061 O O . LYS A 1 555 ? 21.540 4.575 -50.520 1.00 97.06 555 LYS A O 1
ATOM 4066 N N . VAL A 1 556 ? 23.429 5.290 -51.499 1.00 97.19 556 VAL A N 1
ATOM 4067 C CA . VAL A 1 556 ? 23.545 6.568 -50.776 1.00 97.19 556 VAL A CA 1
ATOM 4068 C C . VAL A 1 556 ? 23.220 7.673 -51.785 1.00 97.19 556 VAL A C 1
ATOM 4070 O O . VAL A 1 556 ? 23.991 7.888 -52.723 1.00 97.19 556 VAL A O 1
ATOM 4073 N N . GLU A 1 557 ? 22.048 8.306 -51.667 1.00 94.31 557 GLU A N 1
ATOM 4074 C CA . GLU A 1 557 ? 21.545 9.299 -52.638 1.00 94.31 557 GLU A CA 1
ATOM 4075 C C . GLU A 1 557 ? 22.233 10.655 -52.515 1.00 94.31 557 GLU A C 1
ATOM 4077 O O . GLU A 1 557 ? 22.691 11.197 -53.522 1.00 94.31 557 GLU A O 1
ATOM 4082 N N . ASP A 1 558 ? 22.302 11.154 -51.287 1.00 84.19 558 ASP A N 1
ATOM 4083 C CA . ASP A 1 558 ? 22.979 12.366 -50.845 1.00 84.19 558 ASP A CA 1
ATOM 4084 C C . ASP A 1 558 ? 23.228 12.189 -49.336 1.00 84.19 558 ASP A C 1
ATOM 4086 O O . ASP A 1 558 ? 22.375 11.649 -48.634 1.00 84.19 558 ASP A O 1
ATOM 4090 N N . GLY A 1 559 ? 24.417 12.509 -48.826 1.00 83.31 559 GLY A N 1
ATOM 4091 C CA . GLY A 1 559 ? 24.732 12.264 -47.411 1.00 83.31 559 GLY A CA 1
ATOM 4092 C C . GLY A 1 559 ? 26.201 11.976 -47.128 1.00 83.31 559 GLY A C 1
ATOM 4093 O O . GLY A 1 559 ? 26.824 11.116 -47.743 1.00 83.31 559 GLY A O 1
ATOM 4094 N N . TRP A 1 560 ? 26.774 12.689 -46.164 1.00 92.25 560 TRP A N 1
ATOM 4095 C CA . TRP A 1 560 ? 28.171 12.509 -45.755 1.00 92.25 560 TRP A CA 1
ATOM 4096 C C . TRP A 1 560 ? 28.224 11.621 -44.509 1.00 92.25 560 TRP A C 1
ATOM 4098 O O . TRP A 1 560 ? 27.264 11.624 -43.730 1.00 92.25 560 TRP A O 1
ATOM 4108 N N . TRP A 1 561 ? 29.290 10.830 -44.342 1.00 94.88 561 TRP A N 1
ATOM 4109 C CA . TRP A 1 561 ? 29.444 9.880 -43.220 1.00 94.88 561 TRP A CA 1
ATOM 4110 C C . TRP A 1 561 ? 28.255 8.929 -43.023 1.00 94.88 561 TRP A C 1
ATOM 4112 O O . TRP A 1 561 ? 27.881 8.597 -41.901 1.00 94.88 561 TRP A O 1
ATOM 4122 N N . SER A 1 562 ? 27.614 8.534 -44.122 1.00 97.50 562 SER A N 1
ATOM 4123 C CA . SER A 1 562 ? 26.427 7.676 -44.099 1.00 97.50 562 SER A CA 1
ATOM 4124 C C . SER A 1 562 ? 26.763 6.231 -44.467 1.00 97.50 562 SER A C 1
ATOM 4126 O O . SER A 1 562 ? 27.748 5.979 -45.160 1.00 97.50 562 SER A O 1
ATOM 4128 N N . VAL A 1 563 ? 25.949 5.277 -44.022 1.00 98.06 563 VAL A N 1
ATOM 4129 C CA . VAL A 1 563 ? 26.165 3.837 -44.235 1.00 98.06 563 VAL A CA 1
ATOM 4130 C C . VAL A 1 563 ? 24.894 3.199 -44.791 1.00 98.06 563 VAL A C 1
ATOM 4132 O O . VAL A 1 563 ? 23.857 3.247 -44.145 1.00 98.06 563 VAL A O 1
ATOM 4135 N N . ALA A 1 564 ? 24.966 2.573 -45.962 1.00 97.94 564 ALA A N 1
ATOM 4136 C CA . ALA A 1 564 ? 23.908 1.776 -46.579 1.00 97.94 564 ALA A CA 1
ATOM 4137 C C . ALA A 1 564 ? 24.432 0.349 -46.830 1.00 97.94 564 ALA A C 1
ATOM 4139 O O . ALA A 1 564 ? 25.244 0.141 -47.731 1.00 97.94 564 ALA A O 1
ATOM 4140 N N . LEU A 1 565 ? 24.009 -0.640 -46.041 1.00 98.00 565 LEU A N 1
ATOM 4141 C CA . LEU A 1 565 ? 24.500 -2.020 -46.126 1.00 98.00 565 LEU A CA 1
ATOM 4142 C C . LEU A 1 565 ? 23.350 -3.026 -46.262 1.00 98.00 565 LEU A C 1
ATOM 4144 O O . LEU A 1 565 ? 22.593 -3.255 -45.329 1.00 98.00 565 LEU A O 1
ATOM 4148 N N . GLY A 1 566 ? 23.236 -3.687 -47.407 1.00 96.62 566 GLY A N 1
ATOM 4149 C CA . GLY A 1 566 ? 22.180 -4.651 -47.700 1.00 96.62 566 GLY A CA 1
ATOM 4150 C C . GLY A 1 566 ? 21.683 -4.543 -49.136 1.00 96.62 566 GLY A C 1
ATOM 4151 O O . GLY A 1 566 ? 22.023 -3.625 -49.877 1.00 96.62 566 GLY A O 1
ATOM 4152 N N . THR A 1 567 ? 20.872 -5.509 -49.560 1.00 96.94 567 THR A N 1
ATOM 4153 C CA . THR A 1 567 ? 20.245 -5.439 -50.887 1.00 96.94 567 THR A CA 1
ATOM 4154 C C . THR A 1 567 ? 19.164 -4.360 -50.879 1.00 96.94 567 THR A C 1
ATOM 4156 O O . THR A 1 567 ? 18.287 -4.394 -50.022 1.00 96.94 567 THR A O 1
ATOM 4159 N N . GLU A 1 568 ? 19.228 -3.415 -51.815 1.00 96.81 568 GLU A N 1
ATOM 4160 C CA . GLU A 1 568 ? 18.301 -2.281 -51.950 1.00 96.81 568 GLU A CA 1
ATOM 4161 C C . GLU A 1 568 ? 18.211 -1.378 -50.699 1.00 96.81 568 GLU A C 1
ATOM 4163 O O . GLU A 1 568 ? 17.247 -0.632 -50.542 1.00 96.81 568 GLU A O 1
ATOM 4168 N N . SER A 1 569 ? 19.209 -1.410 -49.803 1.00 97.94 569 SER A N 1
ATOM 4169 C CA . SER A 1 569 ? 19.285 -0.475 -48.672 1.00 97.94 569 SER A CA 1
ATOM 4170 C C . SER A 1 569 ? 19.542 0.950 -49.168 1.00 97.94 569 SER A C 1
ATOM 4172 O O . SER A 1 569 ? 20.413 1.145 -50.021 1.00 97.94 569 SER A O 1
ATOM 4174 N N . LYS A 1 570 ? 18.854 1.946 -48.607 1.00 97.56 570 LYS A N 1
ATOM 4175 C CA . LYS A 1 570 ? 18.885 3.336 -49.066 1.00 97.56 570 LYS A CA 1
ATOM 4176 C C . LYS A 1 570 ? 19.164 4.325 -47.933 1.00 97.56 570 LYS A C 1
ATOM 4178 O O . LYS A 1 570 ? 18.529 4.274 -46.883 1.00 97.56 570 LYS A O 1
ATOM 4183 N N . THR A 1 571 ? 20.035 5.294 -48.190 1.00 97.31 571 THR A N 1
ATOM 4184 C CA . THR A 1 571 ? 20.185 6.496 -47.361 1.00 97.31 571 THR A CA 1
ATOM 4185 C C . THR A 1 571 ? 20.082 7.779 -48.186 1.00 97.31 571 THR A C 1
ATOM 4187 O O . THR A 1 571 ? 20.414 7.787 -49.373 1.00 97.31 571 THR A O 1
ATOM 4190 N N . ASN A 1 572 ? 19.588 8.859 -47.570 1.00 93.00 572 ASN A N 1
ATOM 4191 C CA . ASN A 1 572 ? 19.463 10.187 -48.204 1.00 93.00 572 ASN A CA 1
ATOM 4192 C C . ASN A 1 572 ? 19.779 11.377 -47.264 1.00 93.00 572 ASN A C 1
ATOM 4194 O O . ASN A 1 572 ? 19.787 12.521 -47.701 1.00 93.00 572 ASN A O 1
ATOM 4198 N N . GLY A 1 573 ? 20.002 11.136 -45.968 1.00 89.81 573 GLY A N 1
ATOM 4199 C CA . GLY A 1 573 ? 20.373 12.180 -45.006 1.00 89.81 573 GLY A CA 1
ATOM 4200 C C . GLY A 1 573 ? 21.841 12.084 -44.584 1.00 89.81 573 GLY A C 1
ATOM 4201 O O . GLY A 1 573 ? 22.476 11.046 -44.758 1.00 89.81 573 GLY A O 1
ATOM 4202 N N . HIS A 1 574 ? 22.377 13.132 -43.955 1.00 93.50 574 HIS A N 1
ATOM 4203 C CA . HIS A 1 574 ? 23.731 13.117 -43.378 1.00 93.50 574 HIS A CA 1
ATOM 4204 C C . HIS A 1 574 ? 23.793 12.298 -42.078 1.00 93.50 574 HIS A C 1
ATOM 4206 O O . HIS A 1 574 ? 22.840 12.311 -41.295 1.00 93.50 574 HIS A O 1
ATOM 4212 N N . PHE A 1 575 ? 24.929 11.638 -41.815 1.00 96.12 575 PHE A N 1
ATOM 4213 C CA . PHE A 1 575 ? 25.138 10.788 -40.629 1.00 96.12 575 PHE A CA 1
ATOM 4214 C C . PHE A 1 575 ? 24.102 9.659 -40.480 1.00 96.12 575 PHE A C 1
ATOM 4216 O O . PHE A 1 575 ? 23.743 9.284 -39.364 1.00 96.12 575 PHE A O 1
ATOM 4223 N N . THR A 1 576 ? 23.563 9.156 -41.591 1.00 97.94 576 THR A N 1
ATOM 4224 C CA . THR A 1 576 ? 22.514 8.127 -41.573 1.00 97.94 576 THR A CA 1
ATOM 4225 C C . THR A 1 576 ? 23.088 6.724 -41.643 1.00 97.94 576 THR A C 1
ATOM 4227 O O . THR A 1 576 ? 24.165 6.500 -42.190 1.00 97.94 576 THR A O 1
ATOM 4230 N N . THR A 1 577 ? 22.361 5.747 -41.113 1.00 98.31 577 THR A N 1
ATOM 4231 C CA . THR A 1 577 ? 22.733 4.331 -41.209 1.00 98.31 577 THR A CA 1
ATOM 4232 C C . THR A 1 577 ? 21.510 3.505 -41.589 1.00 98.31 577 THR A C 1
ATOM 4234 O O . THR A 1 577 ? 20.533 3.495 -40.855 1.00 98.31 577 THR A O 1
ATOM 4237 N N . ALA A 1 578 ? 21.553 2.807 -42.721 1.00 98.19 578 ALA A N 1
ATOM 4238 C CA . ALA A 1 578 ? 20.544 1.861 -43.182 1.00 98.19 578 ALA A CA 1
ATOM 4239 C C . ALA A 1 578 ? 21.195 0.492 -43.415 1.00 98.19 578 ALA A C 1
ATOM 4241 O O . ALA A 1 578 ? 22.040 0.349 -44.296 1.00 98.19 578 ALA A O 1
ATOM 4242 N N . ILE A 1 579 ? 20.820 -0.523 -42.641 1.00 98.44 579 ILE A N 1
ATOM 4243 C CA . ILE A 1 579 ? 21.410 -1.863 -42.706 1.00 98.44 579 ILE A CA 1
ATOM 4244 C C . ILE A 1 579 ? 20.297 -2.915 -42.810 1.00 98.44 579 ILE A C 1
ATOM 4246 O O . ILE A 1 579 ? 19.487 -3.045 -41.899 1.00 98.44 579 ILE A O 1
ATOM 4250 N N . GLY A 1 580 ? 20.251 -3.693 -43.893 1.00 97.62 580 GLY A N 1
ATOM 4251 C CA . GLY A 1 580 ? 19.253 -4.745 -44.136 1.00 97.62 580 GLY A CA 1
ATOM 4252 C C . GLY A 1 580 ? 18.666 -4.727 -45.552 1.00 97.62 580 GLY A C 1
ATOM 4253 O O . GLY A 1 580 ? 18.908 -3.808 -46.332 1.00 97.62 580 GLY A O 1
ATOM 4254 N N . TYR A 1 581 ? 17.885 -5.755 -45.903 1.00 98.00 581 TYR A N 1
ATOM 4255 C CA . TYR A 1 581 ? 17.169 -5.801 -47.186 1.00 98.00 581 TYR A CA 1
ATOM 4256 C C . TYR A 1 581 ? 16.124 -4.679 -47.242 1.00 98.00 581 TYR A C 1
ATOM 4258 O O . TYR A 1 581 ? 15.215 -4.673 -46.417 1.00 98.00 581 TYR A O 1
ATOM 4266 N N . GLN A 1 582 ? 16.232 -3.745 -48.190 1.00 97.75 582 GLN A N 1
ATOM 4267 C CA . GLN A 1 582 ? 15.326 -2.594 -48.346 1.00 97.75 582 GLN A CA 1
ATOM 4268 C C . GLN A 1 582 ? 15.218 -1.678 -47.107 1.00 97.75 582 GLN A C 1
ATOM 4270 O O . GLN A 1 582 ? 14.213 -0.989 -46.936 1.00 97.75 582 GLN A O 1
ATOM 4275 N N . ALA A 1 583 ? 16.225 -1.661 -46.224 1.00 98.38 583 ALA A N 1
ATOM 4276 C CA . ALA A 1 583 ? 16.278 -0.700 -45.119 1.00 98.38 583 ALA A CA 1
ATOM 4277 C C . ALA A 1 583 ? 16.440 0.733 -45.660 1.00 98.38 583 ALA A C 1
ATOM 4279 O O . ALA A 1 583 ? 17.237 0.945 -46.572 1.00 98.38 583 ALA A O 1
ATOM 4280 N N . SER A 1 584 ? 15.731 1.717 -45.105 1.00 98.06 584 SER A N 1
ATOM 4281 C CA . SER A 1 584 ? 15.717 3.100 -45.598 1.00 98.06 584 SER A CA 1
ATOM 4282 C C . SER A 1 584 ? 15.861 4.115 -44.462 1.00 98.06 584 SER A C 1
ATOM 4284 O O . SER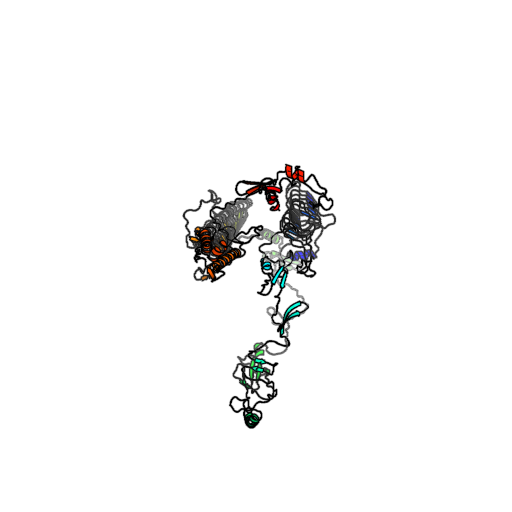 A 1 584 ? 15.013 4.161 -43.573 1.00 98.06 584 SER A O 1
ATOM 4286 N N . ALA A 1 585 ? 16.903 4.951 -44.505 1.00 97.81 585 ALA A N 1
ATOM 4287 C CA . ALA A 1 585 ? 17.122 6.060 -43.567 1.00 97.81 585 ALA A CA 1
ATOM 4288 C C . ALA A 1 585 ? 17.269 7.390 -44.332 1.00 97.81 585 ALA A C 1
ATOM 4290 O O . ALA A 1 585 ? 18.294 7.649 -44.968 1.00 97.81 585 ALA A O 1
ATOM 4291 N N . THR A 1 586 ? 16.231 8.232 -44.333 1.00 94.62 586 THR A N 1
ATOM 4292 C CA . THR A 1 586 ? 16.115 9.326 -45.325 1.00 94.62 586 THR A CA 1
ATOM 4293 C C . THR A 1 586 ? 16.442 10.722 -44.808 1.00 94.62 586 THR A C 1
ATOM 4295 O O . THR A 1 586 ? 16.651 11.611 -45.628 1.00 94.62 586 THR A O 1
ATOM 4298 N N . MET A 1 587 ? 16.497 10.922 -43.490 1.00 95.62 587 MET A N 1
ATOM 4299 C CA . MET A 1 587 ? 16.699 12.230 -42.846 1.00 95.62 587 MET A CA 1
ATOM 4300 C C . MET A 1 587 ? 17.931 12.222 -41.935 1.00 95.62 587 MET A C 1
ATOM 4302 O O . MET A 1 587 ? 18.408 11.158 -41.558 1.00 95.62 587 MET A O 1
ATOM 4306 N N . GLN A 1 588 ? 18.465 13.397 -41.585 1.00 95.44 588 GLN A N 1
ATOM 4307 C CA . GLN A 1 588 ? 19.699 13.537 -40.798 1.00 95.44 588 GLN A CA 1
ATOM 4308 C C . GLN A 1 588 ? 19.688 12.681 -39.514 1.00 95.44 588 GLN A C 1
ATOM 4310 O O . GLN A 1 588 ? 18.696 12.664 -38.787 1.00 95.44 588 GLN A O 1
ATOM 4315 N N . GLN A 1 589 ? 20.808 12.001 -39.225 1.00 96.31 589 GLN A N 1
ATOM 4316 C CA . GLN A 1 589 ? 21.013 11.144 -38.040 1.00 96.31 589 GLN A CA 1
ATOM 4317 C C . GLN A 1 589 ? 20.018 9.974 -37.889 1.00 96.31 589 GLN A C 1
ATOM 4319 O O . GLN A 1 589 ? 19.919 9.390 -36.811 1.00 96.31 589 GLN A O 1
ATOM 4324 N N . ALA A 1 590 ? 19.274 9.620 -38.939 1.00 98.06 590 ALA A N 1
ATOM 4325 C CA . ALA A 1 590 ? 18.355 8.489 -38.905 1.00 98.06 590 ALA A CA 1
ATOM 4326 C C . ALA A 1 590 ? 19.090 7.133 -38.946 1.00 98.06 590 ALA A C 1
ATOM 4328 O O . ALA A 1 590 ? 20.073 6.959 -39.676 1.00 98.06 590 ALA A O 1
ATOM 4329 N N . LEU A 1 591 ? 18.575 6.153 -38.201 1.00 98.38 591 LEU A N 1
ATOM 4330 C CA . LEU A 1 591 ? 19.085 4.783 -38.120 1.00 98.38 591 LEU A CA 1
ATOM 4331 C C . LEU A 1 591 ? 17.976 3.785 -38.478 1.00 98.38 591 LEU A C 1
ATOM 4333 O O . LEU A 1 591 ? 16.993 3.679 -37.754 1.00 98.38 591 LEU A O 1
ATOM 4337 N N . ALA A 1 592 ? 18.151 3.016 -39.549 1.00 98.44 592 ALA A N 1
ATOM 4338 C CA . ALA A 1 592 ? 17.286 1.914 -39.957 1.00 98.44 592 ALA A CA 1
ATOM 4339 C C . ALA A 1 592 ? 18.075 0.591 -39.962 1.00 98.44 592 ALA A C 1
ATOM 4341 O O . ALA A 1 592 ? 19.020 0.436 -40.729 1.00 98.44 592 ALA A O 1
ATOM 4342 N N . LEU A 1 593 ? 17.699 -0.385 -39.135 1.00 98.50 593 LEU A N 1
ATOM 4343 C CA . LEU A 1 593 ? 18.363 -1.691 -39.037 1.00 98.50 593 LEU A CA 1
ATOM 4344 C C . LEU A 1 593 ? 17.332 -2.824 -39.130 1.00 98.50 593 LEU A C 1
ATOM 4346 O O . LEU A 1 593 ? 16.555 -3.040 -38.208 1.00 98.50 593 LEU A O 1
ATOM 4350 N N . GLY A 1 594 ? 17.335 -3.585 -40.221 1.00 97.75 594 GLY A N 1
ATOM 4351 C CA . GLY A 1 594 ? 16.436 -4.718 -40.446 1.00 97.75 594 GLY A CA 1
ATOM 4352 C C . GLY A 1 594 ? 15.798 -4.723 -41.834 1.00 97.75 594 GLY A C 1
ATOM 4353 O O . GLY A 1 594 ? 15.897 -3.771 -42.605 1.00 97.75 594 GLY A O 1
ATOM 4354 N N . THR A 1 595 ? 15.129 -5.824 -42.169 1.00 98.06 595 THR A N 1
ATOM 4355 C CA . THR A 1 595 ? 14.428 -5.980 -43.450 1.00 98.06 595 THR A CA 1
ATOM 4356 C C . THR A 1 595 ? 13.262 -4.994 -43.549 1.00 98.06 595 THR A C 1
ATOM 4358 O O . THR A 1 595 ? 12.336 -5.067 -42.747 1.00 98.06 595 THR A O 1
ATOM 4361 N N . GLN A 1 596 ? 13.273 -4.101 -44.541 1.00 97.94 596 GLN A N 1
ATOM 4362 C CA . GLN A 1 596 ? 12.256 -3.062 -44.767 1.00 97.94 596 GLN A CA 1
ATOM 4363 C C . GLN A 1 596 ? 12.073 -2.090 -43.585 1.00 97.94 596 GLN A C 1
ATOM 4365 O O . GLN A 1 596 ? 10.999 -1.511 -43.432 1.00 97.94 596 GLN A O 1
ATOM 4370 N N . ALA A 1 597 ? 13.090 -1.928 -42.729 1.00 98.50 597 ALA A N 1
ATOM 4371 C CA . ALA A 1 597 ? 13.077 -0.912 -41.677 1.00 98.50 597 ALA A CA 1
ATOM 4372 C C . ALA A 1 597 ? 13.121 0.498 -42.295 1.00 98.50 597 ALA A C 1
ATOM 4374 O O . ALA A 1 597 ? 13.901 0.739 -43.215 1.00 98.50 597 ALA A O 1
ATOM 4375 N N . GLU A 1 598 ? 12.316 1.430 -41.792 1.00 98.38 598 GLU A N 1
ATOM 4376 C CA . GLU A 1 598 ? 12.128 2.763 -42.374 1.00 98.38 598 GLU A CA 1
ATOM 4377 C C . GLU A 1 598 ? 12.239 3.859 -41.304 1.00 98.38 598 GLU A C 1
ATOM 4379 O O . GLU A 1 598 ? 11.300 4.109 -40.552 1.00 98.38 598 GLU A O 1
ATOM 4384 N N . ALA A 1 599 ? 13.382 4.543 -41.261 1.00 98.12 599 ALA A N 1
ATOM 4385 C CA . ALA A 1 599 ? 13.624 5.711 -40.417 1.00 98.12 599 ALA A CA 1
ATOM 4386 C C . ALA A 1 599 ? 13.541 6.986 -41.277 1.00 98.12 599 ALA A C 1
ATOM 4388 O O . ALA A 1 599 ? 14.513 7.395 -41.923 1.00 98.12 599 ALA A O 1
ATOM 4389 N N . ALA A 1 600 ? 12.347 7.578 -41.348 1.00 96.69 600 ALA A N 1
ATOM 4390 C CA . ALA A 1 600 ? 12.013 8.617 -42.323 1.00 96.69 600 ALA A CA 1
ATOM 4391 C C . ALA A 1 600 ? 12.108 10.059 -41.791 1.00 96.69 600 ALA A C 1
ATOM 4393 O O . ALA A 1 600 ? 11.866 10.997 -42.547 1.00 96.69 600 ALA A O 1
ATOM 4394 N N . ALA A 1 601 ? 12.453 10.249 -40.512 1.00 96.44 601 ALA A N 1
ATOM 4395 C CA . ALA A 1 601 ? 12.473 11.551 -39.833 1.00 96.44 601 ALA A CA 1
ATOM 4396 C C . ALA A 1 601 ? 13.816 11.852 -39.132 1.00 96.44 601 ALA A C 1
ATOM 4398 O O . ALA A 1 601 ? 14.662 10.966 -38.983 1.00 96.44 601 ALA A O 1
ATOM 4399 N N . GLU A 1 602 ? 14.044 13.103 -38.720 1.00 96.00 602 GLU A N 1
ATOM 4400 C CA . GLU A 1 602 ? 15.316 13.536 -38.117 1.00 96.00 602 GLU A CA 1
ATOM 4401 C C . GLU A 1 602 ? 15.599 12.797 -36.801 1.00 96.00 602 GLU A C 1
ATOM 4403 O O . GLU A 1 602 ? 14.717 12.675 -35.945 1.00 96.00 602 GLU A O 1
ATOM 4408 N N . SER A 1 603 ? 16.826 12.289 -36.644 1.00 96.69 603 SER A N 1
ATOM 4409 C CA . SER A 1 603 ? 17.277 11.492 -35.490 1.00 96.69 603 SER A CA 1
ATOM 4410 C C . SER A 1 603 ? 16.347 10.315 -35.146 1.00 96.69 603 SER A C 1
ATOM 4412 O O . SER A 1 603 ? 16.264 9.903 -33.988 1.00 96.69 603 SER A O 1
ATOM 4414 N N . SER A 1 604 ? 15.591 9.804 -36.124 1.00 97.94 604 SER A N 1
ATOM 4415 C CA . SER A 1 604 ? 14.671 8.682 -35.926 1.00 97.94 604 SER A CA 1
ATOM 4416 C C . SER A 1 604 ? 15.411 7.343 -35.936 1.00 97.94 604 SER A C 1
ATOM 4418 O O . SER A 1 604 ? 16.381 7.155 -36.669 1.00 97.94 604 SER A O 1
ATOM 4420 N N . ILE A 1 605 ? 14.954 6.392 -35.125 1.00 98.56 605 ILE A N 1
ATOM 4421 C CA . ILE A 1 605 ? 15.544 5.057 -35.002 1.00 98.56 605 ILE A CA 1
ATOM 4422 C C . ILE A 1 605 ? 14.470 4.021 -35.326 1.00 98.56 605 ILE A C 1
ATOM 4424 O O . ILE A 1 605 ? 13.394 4.044 -34.739 1.00 98.56 605 ILE A O 1
ATOM 4428 N N . SER A 1 606 ? 14.756 3.111 -36.253 1.00 98.50 606 SER A N 1
ATOM 4429 C CA . SER A 1 606 ? 13.905 1.981 -36.635 1.00 98.50 606 SER A CA 1
ATOM 4430 C C . SER A 1 606 ? 14.730 0.704 -36.664 1.00 98.50 606 SER A C 1
ATOM 4432 O O . SER A 1 606 ? 15.634 0.570 -37.483 1.00 98.50 606 SER A O 1
ATOM 4434 N N . ILE A 1 607 ? 14.440 -0.249 -35.784 1.00 98.56 607 ILE A N 1
ATOM 4435 C CA . ILE A 1 607 ? 15.190 -1.502 -35.668 1.00 98.56 607 ILE A CA 1
ATOM 4436 C C . ILE A 1 607 ? 14.206 -2.675 -35.665 1.00 98.56 607 ILE A C 1
ATOM 4438 O O . ILE A 1 607 ? 13.385 -2.793 -34.764 1.00 98.56 607 ILE A O 1
ATOM 4442 N N . GLY A 1 608 ? 14.287 -3.570 -36.647 1.00 97.81 608 GLY A N 1
ATOM 4443 C CA . GLY A 1 608 ? 13.394 -4.724 -36.795 1.00 97.81 608 GLY A CA 1
ATOM 4444 C C . GLY A 1 608 ? 12.796 -4.851 -38.196 1.00 97.81 608 GLY A C 1
ATOM 4445 O O . GLY A 1 608 ? 12.923 -3.964 -39.038 1.00 97.81 608 GLY A O 1
ATOM 4446 N N . THR A 1 609 ? 12.140 -5.981 -38.472 1.00 98.19 609 THR A N 1
ATOM 4447 C CA . THR A 1 609 ? 11.511 -6.205 -39.783 1.00 98.19 609 THR A CA 1
ATOM 4448 C C . THR A 1 609 ? 10.285 -5.306 -39.931 1.00 98.19 609 THR A C 1
ATOM 4450 O O . THR A 1 609 ? 9.361 -5.410 -39.128 1.00 98.19 609 THR A O 1
ATOM 4453 N N . LYS A 1 610 ? 10.249 -4.450 -40.958 1.00 97.62 610 LYS A N 1
ATOM 4454 C CA . LYS A 1 610 ? 9.172 -3.470 -41.202 1.00 97.62 610 LYS A CA 1
ATOM 4455 C C . LYS A 1 610 ? 8.937 -2.484 -40.043 1.00 97.62 610 LYS A C 1
ATOM 4457 O O . LYS A 1 610 ? 7.834 -1.956 -39.923 1.00 97.62 610 LYS A O 1
ATOM 4462 N N . ALA A 1 611 ? 9.937 -2.248 -39.191 1.00 98.31 611 ALA A N 1
ATOM 4463 C CA . ALA A 1 611 ? 9.878 -1.196 -38.175 1.00 98.31 611 ALA A CA 1
ATOM 4464 C C . ALA A 1 611 ? 9.854 0.184 -38.851 1.00 98.31 611 ALA A C 1
ATOM 4466 O O . ALA A 1 611 ? 10.597 0.396 -39.812 1.00 98.31 611 ALA A O 1
ATOM 4467 N N . LYS A 1 612 ? 9.030 1.116 -38.367 1.00 98.06 612 LYS A N 1
ATOM 4468 C CA . LYS A 1 612 ? 8.856 2.443 -38.972 1.00 98.06 612 LYS A CA 1
ATOM 4469 C C . LYS A 1 612 ? 8.924 3.555 -37.942 1.00 98.06 612 LYS A C 1
ATOM 4471 O O . LYS A 1 612 ? 8.129 3.584 -37.012 1.00 98.06 612 LYS A O 1
ATOM 4476 N N . SER A 1 613 ? 9.791 4.529 -38.154 1.00 97.62 613 SER A N 1
ATOM 4477 C CA . SER A 1 613 ? 9.816 5.761 -37.375 1.00 97.62 613 SER A CA 1
ATOM 4478 C C . SER A 1 613 ? 9.707 6.950 -38.317 1.00 97.62 613 SER A C 1
ATOM 4480 O O . SER A 1 613 ? 10.636 7.275 -39.056 1.00 97.62 613 SER A O 1
ATOM 4482 N N . LEU A 1 614 ? 8.520 7.557 -38.330 1.00 96.12 614 LEU A N 1
ATOM 4483 C CA . LEU A 1 614 ? 8.118 8.601 -39.275 1.00 96.12 614 LEU A CA 1
ATOM 4484 C C . LEU A 1 614 ? 8.085 9.999 -38.637 1.00 96.12 614 LEU A C 1
ATOM 4486 O O . LEU A 1 614 ? 7.756 10.963 -39.323 1.00 96.12 614 LEU A O 1
ATOM 4490 N N . ALA A 1 615 ? 8.409 10.116 -37.345 1.00 94.75 615 ALA A N 1
ATOM 4491 C CA . ALA A 1 615 ? 8.437 11.377 -36.604 1.00 94.75 615 ALA A CA 1
ATOM 4492 C C . ALA A 1 615 ? 9.818 11.671 -36.001 1.00 94.75 615 ALA A C 1
ATOM 4494 O O . ALA A 1 615 ? 10.603 10.764 -35.708 1.00 94.75 615 ALA A O 1
ATOM 4495 N N . ASN A 1 616 ? 10.111 12.960 -35.802 1.00 94.00 616 ASN A N 1
ATOM 4496 C CA . ASN A 1 616 ? 11.405 13.423 -35.299 1.00 94.00 616 ASN A CA 1
ATOM 4497 C C . ASN A 1 616 ? 11.722 12.808 -33.932 1.00 94.00 616 ASN A C 1
ATOM 4499 O O . ASN A 1 616 ? 10.895 12.849 -33.015 1.00 94.00 616 ASN A O 1
ATOM 4503 N N . ARG A 1 617 ? 12.938 12.265 -33.790 1.00 95.69 617 ARG A N 1
ATOM 4504 C CA . ARG A 1 617 ? 13.427 11.567 -32.586 1.00 95.69 617 ARG A CA 1
ATOM 4505 C C . ARG A 1 617 ? 12.549 10.385 -32.148 1.00 95.69 617 ARG A C 1
ATOM 4507 O O . ARG A 1 617 ? 12.578 10.012 -30.979 1.00 95.69 617 ARG A O 1
ATOM 4514 N N . GLY A 1 618 ? 11.747 9.821 -33.052 1.00 97.12 618 GLY A N 1
ATOM 4515 C CA . GLY A 1 618 ? 10.944 8.632 -32.779 1.00 97.12 618 GLY A CA 1
ATOM 4516 C C . GLY A 1 618 ? 11.799 7.365 -32.762 1.00 97.12 618 GLY A C 1
ATOM 4517 O O . GLY A 1 618 ? 12.689 7.206 -33.603 1.00 97.12 618 GLY A O 1
ATOM 4518 N N . ILE A 1 619 ? 11.504 6.437 -31.857 1.00 98.44 619 ILE A N 1
ATOM 4519 C CA . ILE A 1 619 ? 12.207 5.159 -31.710 1.00 98.44 619 ILE A CA 1
ATOM 4520 C C . ILE A 1 619 ? 11.211 4.018 -31.920 1.00 98.44 619 ILE A C 1
ATOM 4522 O O . ILE A 1 619 ? 10.321 3.824 -31.102 1.00 98.44 619 ILE A O 1
ATOM 4526 N N . ALA A 1 620 ? 11.376 3.246 -32.991 1.00 98.31 620 ALA A N 1
ATOM 4527 C CA . ALA A 1 620 ? 10.607 2.043 -33.292 1.00 98.31 620 ALA A CA 1
ATOM 4528 C C . ALA A 1 620 ? 11.523 0.808 -33.232 1.00 98.31 620 ALA A C 1
ATOM 4530 O O . ALA A 1 620 ? 12.443 0.676 -34.035 1.00 98.31 620 ALA A O 1
ATOM 4531 N N . LEU A 1 621 ? 11.292 -0.112 -32.292 1.00 98.44 621 LEU A N 1
ATOM 4532 C CA . LEU A 1 621 ? 12.092 -1.331 -32.105 1.00 98.44 621 LEU A CA 1
ATOM 4533 C C . LEU A 1 621 ? 11.186 -2.569 -32.063 1.00 98.44 621 LEU A C 1
ATOM 4535 O O . LEU A 1 621 ? 10.324 -2.678 -31.203 1.00 98.44 621 LEU A O 1
ATOM 4539 N N . GLY A 1 622 ? 11.367 -3.514 -32.978 1.00 97.44 622 GLY A N 1
ATOM 4540 C CA . GLY A 1 622 ? 10.550 -4.726 -33.096 1.00 97.44 622 GLY A CA 1
ATOM 4541 C C . GLY A 1 622 ? 9.939 -4.902 -34.485 1.00 97.44 622 GLY A C 1
ATOM 4542 O O . GLY A 1 622 ? 9.978 -4.011 -35.328 1.00 97.44 622 GLY A O 1
ATOM 4543 N N . THR A 1 623 ? 9.390 -6.084 -34.754 1.00 97.62 623 THR A N 1
ATOM 4544 C CA . THR A 1 623 ? 8.733 -6.367 -36.037 1.00 97.62 623 THR A CA 1
ATOM 4545 C C . THR A 1 623 ? 7.443 -5.548 -36.161 1.00 97.62 623 THR A C 1
ATOM 4547 O O . THR A 1 623 ? 6.652 -5.495 -35.229 1.00 97.62 623 THR A O 1
ATOM 4550 N N . ASN A 1 624 ? 7.223 -4.864 -37.286 1.00 96.19 624 ASN A N 1
ATOM 4551 C CA . ASN A 1 624 ? 6.068 -3.977 -37.517 1.00 96.19 624 ASN A CA 1
ATOM 4552 C C . ASN A 1 624 ? 5.844 -2.866 -36.461 1.00 96.19 624 ASN A C 1
ATOM 4554 O O . ASN A 1 624 ? 4.756 -2.288 -36.423 1.00 96.19 624 ASN A O 1
ATOM 4558 N N . SER A 1 625 ? 6.815 -2.551 -35.597 1.00 97.88 625 SER A N 1
ATOM 4559 C CA . SER A 1 625 ? 6.678 -1.431 -34.659 1.00 97.88 625 SER A CA 1
ATOM 4560 C C . SER A 1 625 ? 6.616 -0.113 -35.431 1.00 97.88 625 SER A C 1
ATOM 4562 O O . SER A 1 625 ? 7.288 0.046 -36.449 1.00 97.88 625 SER A O 1
ATOM 4564 N N . THR A 1 626 ? 5.778 0.830 -35.002 1.00 97.75 626 THR A N 1
ATOM 4565 C CA . THR A 1 626 ? 5.571 2.084 -35.734 1.00 97.75 626 THR A CA 1
ATOM 4566 C C . THR A 1 626 ? 5.456 3.279 -34.794 1.00 97.75 626 THR A C 1
ATOM 4568 O O . THR A 1 626 ? 4.555 3.337 -33.961 1.00 97.75 626 THR A O 1
ATOM 4571 N N . VAL A 1 627 ? 6.313 4.277 -34.992 1.00 97.44 627 VAL A N 1
ATOM 4572 C CA . VAL A 1 627 ? 6.085 5.657 -34.553 1.00 97.44 627 VAL A CA 1
ATOM 4573 C C . VAL A 1 627 ? 5.576 6.437 -35.766 1.00 97.44 627 VAL A C 1
ATOM 4575 O O . VAL A 1 627 ? 6.310 6.662 -36.730 1.00 97.44 627 VAL A O 1
ATOM 4578 N N . GLY A 1 628 ? 4.291 6.786 -35.758 1.00 94.75 628 GLY A N 1
ATOM 4579 C CA . GLY A 1 628 ? 3.628 7.532 -36.826 1.00 94.75 628 GLY A CA 1
ATOM 4580 C C . GLY A 1 628 ? 4.126 8.973 -36.924 1.00 94.75 628 GLY A C 1
ATOM 4581 O O . GLY A 1 628 ? 4.761 9.478 -36.006 1.00 94.75 628 GLY A O 1
ATOM 4582 N N . ALA A 1 629 ? 3.804 9.656 -38.026 1.00 92.25 629 ALA A N 1
ATOM 4583 C CA . ALA A 1 629 ? 4.332 10.991 -38.341 1.00 92.25 629 ALA A CA 1
ATOM 4584 C C . ALA A 1 629 ? 4.019 12.077 -37.291 1.00 92.25 629 ALA A C 1
ATOM 4586 O O . ALA A 1 629 ? 4.701 13.096 -37.239 1.00 92.25 629 ALA A O 1
ATOM 4587 N N . THR A 1 630 ? 3.011 11.857 -36.447 1.00 87.31 630 THR A N 1
ATOM 4588 C CA . THR A 1 630 ? 2.607 12.785 -35.386 1.00 87.31 630 THR A CA 1
ATOM 4589 C C . THR A 1 630 ? 3.177 12.431 -34.001 1.00 87.31 630 THR A C 1
ATOM 4591 O O . THR A 1 630 ? 3.119 13.246 -33.085 1.00 87.31 630 THR A O 1
ATOM 4594 N N . GLY A 1 631 ? 3.801 11.254 -33.849 1.00 90.06 631 GLY A N 1
ATOM 4595 C CA . GLY A 1 631 ? 4.354 10.740 -32.589 1.00 90.06 631 GLY A CA 1
ATOM 4596 C C . GLY A 1 631 ? 5.776 11.222 -32.285 1.00 90.06 631 GLY A C 1
ATOM 4597 O O . GLY A 1 631 ? 6.656 10.408 -32.008 1.00 90.06 631 GLY A O 1
ATOM 4598 N N . GLY A 1 632 ? 6.050 12.526 -32.392 1.00 90.56 632 GLY A N 1
ATOM 4599 C CA . GLY A 1 632 ? 7.392 13.080 -32.152 1.00 90.56 632 GLY A CA 1
ATOM 4600 C C . GLY A 1 632 ? 7.948 12.704 -30.771 1.00 90.56 632 GLY A C 1
ATOM 4601 O O . GLY A 1 632 ? 7.215 12.678 -29.783 1.00 90.56 632 GLY A O 1
ATOM 4602 N N . ARG A 1 633 ? 9.248 12.384 -30.680 1.00 94.19 633 ARG A N 1
ATOM 4603 C CA . ARG A 1 633 ? 9.886 11.839 -29.455 1.00 94.19 633 ARG A CA 1
ATOM 4604 C C . ARG A 1 633 ? 9.198 10.576 -28.899 1.00 94.19 633 ARG A C 1
ATOM 4606 O O . ARG A 1 633 ? 9.367 10.254 -27.726 1.00 94.19 633 ARG A O 1
ATOM 4613 N N . GLY A 1 634 ? 8.406 9.887 -29.720 1.00 96.19 634 GLY A N 1
ATOM 4614 C CA . GLY A 1 634 ? 7.671 8.693 -29.331 1.00 96.19 634 GLY A CA 1
ATOM 4615 C C . GLY A 1 634 ? 8.548 7.444 -29.285 1.00 96.19 634 GLY A C 1
ATOM 4616 O O . GLY A 1 634 ? 9.512 7.322 -30.041 1.00 96.19 634 GLY A O 1
ATOM 4617 N N . ILE A 1 635 ? 8.199 6.495 -28.418 1.00 98.31 635 ILE A N 1
ATOM 4618 C CA . ILE A 1 635 ? 8.926 5.231 -28.239 1.00 98.31 635 ILE A CA 1
ATOM 4619 C C . ILE A 1 635 ? 7.959 4.062 -28.441 1.00 98.31 635 ILE A C 1
ATOM 4621 O O . ILE A 1 635 ? 7.088 3.843 -27.608 1.00 98.31 635 ILE A O 1
ATOM 4625 N N . ALA A 1 636 ? 8.117 3.296 -29.518 1.00 98.06 636 ALA A N 1
ATOM 4626 C CA . ALA A 1 636 ? 7.354 2.088 -29.828 1.00 98.06 636 ALA A CA 1
ATOM 4627 C C . ALA A 1 636 ? 8.280 0.857 -29.785 1.00 98.06 636 ALA A C 1
ATOM 4629 O O . ALA A 1 636 ? 9.126 0.691 -30.664 1.00 98.06 636 ALA A O 1
ATOM 4630 N N . ILE A 1 637 ? 8.145 -0.008 -28.777 1.00 98.44 637 ILE A N 1
ATOM 4631 C CA . ILE A 1 637 ? 8.986 -1.205 -28.607 1.00 98.44 637 ILE A CA 1
ATOM 4632 C C . ILE A 1 637 ? 8.120 -2.467 -28.507 1.00 98.44 637 ILE A C 1
ATOM 4634 O O . ILE A 1 637 ? 7.368 -2.628 -27.552 1.00 98.44 637 ILE A O 1
ATOM 4638 N N . GLY A 1 638 ? 8.270 -3.414 -29.433 1.00 96.94 638 GLY A N 1
ATOM 4639 C CA . GLY A 1 638 ? 7.543 -4.690 -29.460 1.00 96.94 638 GLY A CA 1
ATOM 4640 C C . GLY A 1 638 ? 6.928 -5.008 -30.826 1.00 96.94 638 GLY A C 1
ATOM 4641 O O . GLY A 1 638 ? 6.813 -4.142 -31.688 1.00 96.94 638 GLY A O 1
ATOM 4642 N N . ASP A 1 639 ? 6.528 -6.268 -31.042 1.00 96.19 639 ASP A N 1
ATOM 4643 C CA . ASP A 1 639 ? 5.886 -6.670 -32.303 1.00 96.19 639 ASP A CA 1
ATOM 4644 C C . ASP A 1 639 ? 4.531 -5.962 -32.480 1.00 96.19 639 ASP A C 1
ATOM 4646 O O . ASP A 1 639 ? 3.622 -6.130 -31.664 1.00 96.19 639 ASP A O 1
ATOM 4650 N N . GLY A 1 640 ? 4.414 -5.133 -33.517 1.00 94.19 640 GLY A N 1
ATOM 4651 C CA . GLY A 1 640 ? 3.224 -4.334 -33.812 1.00 94.19 640 GLY A CA 1
ATOM 4652 C C . GLY A 1 640 ? 2.914 -3.219 -32.805 1.00 94.19 640 GLY A C 1
ATOM 4653 O O . GLY A 1 640 ? 1.769 -2.778 -32.755 1.00 94.19 640 GLY A O 1
ATOM 4654 N N . SER A 1 641 ? 3.873 -2.789 -31.973 1.00 97.38 641 SER A N 1
ATOM 4655 C CA . SER A 1 641 ? 3.673 -1.643 -31.070 1.00 97.38 641 SER A CA 1
ATOM 4656 C C . SER A 1 641 ? 3.493 -0.337 -31.855 1.00 97.38 641 SER A C 1
ATOM 4658 O O . SER A 1 641 ? 4.199 -0.129 -32.844 1.00 97.38 641 SER A O 1
ATOM 4660 N N . TYR A 1 642 ? 2.628 0.567 -31.395 1.00 96.75 642 TYR A N 1
ATOM 4661 C CA . TYR A 1 642 ? 2.239 1.772 -32.129 1.00 96.75 642 TYR A CA 1
ATOM 4662 C C . TYR A 1 642 ? 2.253 3.035 -31.259 1.00 96.75 642 TYR A C 1
ATOM 4664 O O . TYR A 1 642 ? 1.659 3.057 -30.185 1.00 96.75 642 TYR A O 1
ATOM 4672 N N . VAL A 1 643 ? 2.872 4.110 -31.746 1.00 97.00 643 VAL A N 1
ATOM 4673 C CA . VAL A 1 643 ? 2.736 5.467 -31.193 1.00 97.00 643 VAL A CA 1
ATOM 4674 C C . VAL A 1 643 ? 2.287 6.404 -32.310 1.00 97.00 643 VAL A C 1
ATOM 4676 O O . VAL A 1 643 ? 2.980 6.523 -33.320 1.00 97.00 643 VAL A O 1
ATOM 4679 N N . GLY A 1 644 ? 1.153 7.080 -32.149 1.00 91.94 644 GLY A N 1
ATOM 4680 C CA . GLY A 1 644 ? 0.640 8.058 -33.116 1.00 91.94 644 GLY A CA 1
ATOM 4681 C C . GLY A 1 644 ? -0.884 8.091 -33.185 1.00 91.94 644 GLY A C 1
ATOM 4682 O O . GLY A 1 644 ? -1.563 7.364 -32.466 1.00 91.94 644 GLY A O 1
ATOM 4683 N N . ALA A 1 645 ? -1.434 8.923 -34.069 1.00 86.31 645 ALA A N 1
ATOM 4684 C CA . ALA A 1 645 ? -2.882 9.075 -34.206 1.00 86.31 645 ALA A CA 1
ATOM 4685 C C . ALA A 1 645 ? -3.589 7.758 -34.578 1.00 86.31 645 ALA A C 1
ATOM 4687 O O . ALA A 1 645 ? -3.119 6.975 -35.401 1.00 86.31 645 ALA A O 1
ATOM 4688 N N . LYS A 1 646 ? -4.780 7.522 -34.026 1.00 84.50 646 LYS A N 1
ATOM 4689 C CA . LYS A 1 646 ? -5.600 6.353 -34.374 1.00 84.50 646 LYS A CA 1
ATOM 4690 C C . LYS A 1 646 ? -5.912 6.326 -35.879 1.00 84.50 646 LYS A C 1
ATOM 4692 O O . LYS A 1 646 ? -6.386 7.306 -36.448 1.00 84.50 646 LYS A O 1
ATOM 4697 N N . THR A 1 647 ? -5.673 5.187 -36.529 1.00 83.38 647 THR A N 1
ATOM 4698 C CA . THR A 1 647 ? -5.877 5.007 -37.981 1.00 83.38 647 THR A CA 1
ATOM 4699 C C . THR A 1 647 ? -6.698 3.755 -38.276 1.00 83.38 647 THR A C 1
ATOM 4701 O O . THR A 1 647 ? -6.863 2.902 -37.411 1.00 83.38 647 THR A O 1
ATOM 4704 N N . ASN A 1 648 ? -7.159 3.578 -39.519 1.00 78.62 648 ASN A N 1
ATOM 4705 C CA . ASN A 1 648 ? -7.827 2.334 -39.934 1.00 78.62 648 ASN A CA 1
ATOM 4706 C C . ASN A 1 648 ? -6.932 1.090 -39.764 1.00 78.62 648 ASN A C 1
ATOM 4708 O O . ASN A 1 648 ? -7.441 -0.002 -39.533 1.00 78.62 648 ASN A O 1
ATOM 4712 N N . ASN A 1 649 ? -5.608 1.262 -39.849 1.00 78.56 649 ASN A N 1
ATOM 4713 C CA . ASN A 1 649 ? -4.632 0.183 -39.675 1.00 78.56 649 ASN A CA 1
ATOM 4714 C C . ASN A 1 649 ? -4.263 -0.054 -38.200 1.00 78.56 649 ASN A C 1
ATOM 4716 O O . ASN A 1 649 ? -3.811 -1.141 -37.857 1.00 78.56 649 ASN A O 1
ATOM 4720 N N . HIS A 1 650 ? -4.482 0.941 -37.335 1.00 82.62 650 HIS A N 1
ATOM 4721 C CA . HIS A 1 650 ? -4.299 0.861 -35.884 1.00 82.62 650 HIS A CA 1
ATOM 4722 C C . HIS A 1 650 ? -5.534 1.453 -35.182 1.00 82.62 650 HIS A C 1
ATOM 4724 O O . HIS A 1 650 ? -5.465 2.560 -34.642 1.00 82.62 650 HIS A O 1
ATOM 4730 N N . PRO A 1 651 ? -6.693 0.763 -35.217 1.00 72.75 651 PRO A N 1
ATOM 4731 C CA . PRO A 1 651 ? -7.950 1.292 -34.683 1.00 72.75 651 PRO A CA 1
ATOM 4732 C C . PRO A 1 651 ? -8.030 1.236 -33.145 1.00 72.75 651 PRO A C 1
ATOM 4734 O O . PRO A 1 651 ? -9.022 1.682 -32.561 1.00 72.75 651 PRO A O 1
ATOM 4737 N N . GLY A 1 652 ? -7.025 0.667 -32.475 1.00 71.38 652 GLY A N 1
ATOM 4738 C CA . GLY A 1 652 ? -7.126 0.232 -31.083 1.00 71.38 652 GLY A CA 1
ATOM 4739 C C . GLY A 1 652 ? -8.179 -0.871 -30.892 1.00 71.38 652 GLY A C 1
ATOM 4740 O O . GLY A 1 652 ? -8.847 -1.298 -31.834 1.00 71.38 652 GLY A O 1
ATOM 4741 N N . THR A 1 653 ? -8.370 -1.321 -29.658 1.00 64.12 653 THR A N 1
ATOM 4742 C CA . THR A 1 653 ? -9.209 -2.473 -29.290 1.00 64.12 653 THR A CA 1
ATOM 4743 C C . THR A 1 653 ? -10.704 -2.246 -29.483 1.00 64.12 653 THR A C 1
ATOM 4745 O O . THR A 1 653 ? -11.486 -3.162 -29.252 1.00 64.12 653 THR A O 1
ATOM 4748 N N . GLY A 1 654 ? -11.140 -1.058 -29.919 1.00 52.66 654 GLY A N 1
ATOM 4749 C CA . GLY A 1 654 ? -12.541 -0.789 -30.258 1.00 52.66 654 GLY A CA 1
ATOM 4750 C C . GLY A 1 654 ? -13.541 -1.119 -29.142 1.00 52.66 654 GLY A C 1
ATOM 4751 O O . GLY A 1 654 ? -14.728 -1.235 -29.430 1.00 52.66 654 GLY A O 1
ATOM 4752 N N . MET A 1 655 ? -13.094 -1.292 -27.888 1.00 51.25 655 MET A N 1
ATOM 4753 C CA . MET A 1 655 ? -13.982 -1.663 -26.788 1.00 51.25 655 MET A CA 1
ATOM 4754 C C . MET A 1 655 ? -15.031 -0.569 -26.632 1.00 51.25 655 MET A C 1
ATOM 4756 O O . MET A 1 655 ? -14.684 0.590 -26.383 1.00 51.25 655 MET A O 1
ATOM 4760 N N . SER A 1 656 ? -16.302 -0.935 -26.790 1.00 47.56 656 SER A N 1
ATOM 4761 C CA . SER A 1 656 ? -17.430 -0.045 -26.538 1.00 47.56 656 SER A CA 1
ATOM 4762 C C . SER A 1 656 ? -17.331 0.501 -25.117 1.00 47.56 656 SER A C 1
ATOM 4764 O O . SER A 1 656 ? -16.985 -0.243 -24.194 1.00 47.56 656 SER A O 1
ATOM 4766 N N . ASN A 1 657 ? -17.638 1.787 -24.929 1.00 52.47 657 ASN A N 1
ATOM 4767 C CA . ASN A 1 657 ? -17.918 2.280 -23.584 1.00 52.47 657 ASN A CA 1
ATOM 4768 C C . ASN A 1 657 ? -19.024 1.383 -23.001 1.00 52.47 657 ASN A C 1
ATOM 4770 O O . ASN A 1 657 ? -19.979 1.076 -23.723 1.00 52.47 657 ASN A O 1
ATOM 4774 N N . PRO A 1 658 ? -18.879 0.876 -21.767 1.00 49.00 658 PRO A N 1
ATOM 4775 C CA . PRO A 1 658 ? -19.922 0.071 -21.157 1.00 49.00 658 PRO A CA 1
ATOM 4776 C C . PRO A 1 658 ? -21.232 0.864 -21.170 1.00 49.00 658 PRO A C 1
ATOM 4778 O O . PRO A 1 658 ? -21.244 2.030 -20.781 1.00 49.00 658 PRO A O 1
ATOM 4781 N N . GLY A 1 659 ? -22.310 0.254 -21.661 1.00 48.88 659 GLY A N 1
ATOM 4782 C CA . GLY A 1 659 ? -23.630 0.875 -21.643 1.00 48.88 659 GLY A CA 1
ATOM 4783 C C . GLY A 1 659 ? -24.102 1.061 -20.204 1.00 48.88 659 GLY A C 1
ATOM 4784 O O . GLY A 1 659 ? -24.305 0.073 -19.509 1.00 48.88 659 GLY A O 1
ATOM 4785 N N . ASP A 1 660 ? -24.127 2.314 -19.756 1.00 44.16 660 ASP A N 1
ATOM 4786 C CA . ASP A 1 660 ? -25.266 3.010 -19.142 1.00 44.16 660 ASP A CA 1
ATOM 4787 C C . ASP A 1 660 ? -24.866 4.494 -19.016 1.00 44.16 660 ASP A C 1
ATOM 4789 O O . ASP A 1 660 ? -23.968 4.853 -18.256 1.00 44.16 660 ASP A O 1
ATOM 4793 N N . GLU A 1 661 ? -25.465 5.349 -19.855 1.00 42.34 661 GLU A N 1
ATOM 4794 C CA . GLU A 1 661 ? -25.118 6.771 -19.989 1.00 42.34 661 GLU A CA 1
ATOM 4795 C C . GLU A 1 661 ? -25.337 7.557 -18.685 1.00 42.34 661 GLU A C 1
ATOM 4797 O O . GLU A 1 661 ? -26.458 7.659 -18.187 1.00 42.34 661 GLU A O 1
ATOM 4802 N N . TRP A 1 662 ? -24.288 8.236 -18.211 1.00 36.25 662 TRP A N 1
ATOM 4803 C CA . TRP A 1 662 ? -24.412 9.436 -17.385 1.00 36.25 662 TRP A CA 1
ATOM 4804 C C . TRP A 1 662 ? -24.053 10.661 -18.236 1.00 36.25 662 TRP A C 1
ATOM 4806 O O . TRP A 1 662 ? -22.895 10.861 -18.598 1.00 36.25 662 TRP A O 1
ATOM 4816 N N . LYS A 1 663 ? -25.064 11.465 -18.588 1.00 41.31 663 LYS A N 1
ATOM 4817 C CA . LYS A 1 663 ? -24.921 12.760 -19.273 1.00 41.31 663 LYS A CA 1
ATOM 4818 C C . LYS A 1 663 ? -25.402 13.881 -18.345 1.00 41.31 663 LYS A C 1
ATOM 4820 O O . LYS A 1 663 ? -26.598 14.172 -18.340 1.00 41.31 663 LYS A O 1
ATOM 4825 N N . PRO A 1 664 ? -24.527 14.524 -17.557 1.00 35.69 664 PRO A N 1
ATOM 4826 C CA . PRO A 1 664 ? -24.911 15.705 -16.799 1.00 35.69 664 PRO A CA 1
ATOM 4827 C C . PRO A 1 664 ? -25.001 16.913 -17.740 1.00 35.69 664 PRO A C 1
ATOM 4829 O O . PRO A 1 664 ? -24.091 17.197 -18.523 1.00 35.69 664 PRO A O 1
ATOM 4832 N N . ALA A 1 665 ? -26.101 17.655 -17.654 1.00 34.78 665 ALA A N 1
ATOM 4833 C CA . ALA A 1 665 ? -26.163 18.991 -18.217 1.00 34.78 665 ALA A CA 1
ATOM 4834 C C . ALA A 1 665 ? -25.224 19.910 -17.412 1.00 34.78 665 ALA A C 1
ATOM 4836 O O . ALA A 1 665 ? -25.449 20.138 -16.228 1.00 34.78 665 ALA A O 1
ATOM 4837 N N . ASN A 1 666 ? -24.221 20.459 -18.101 1.00 31.09 666 ASN A N 1
ATOM 4838 C CA . ASN A 1 666 ? -23.335 21.555 -17.694 1.00 31.09 666 ASN A CA 1
ATOM 4839 C C . ASN A 1 666 ? -22.181 21.210 -16.711 1.00 31.09 666 ASN A C 1
ATOM 4841 O O . ASN A 1 666 ? -22.400 21.112 -15.502 1.00 31.09 666 ASN A O 1
ATOM 4845 N N . PRO A 1 667 ? -20.926 21.071 -17.190 1.00 34.56 667 PRO A N 1
ATOM 4846 C CA . PRO A 1 667 ? -19.767 20.921 -16.322 1.00 34.56 667 PRO A CA 1
ATOM 4847 C C . PRO A 1 667 ? -19.375 22.267 -15.702 1.00 34.56 667 PRO A C 1
ATOM 4849 O O . PRO A 1 667 ? -19.389 23.309 -16.357 1.00 34.56 667 PRO A O 1
ATOM 4852 N N . TYR A 1 668 ? -18.982 22.210 -14.430 1.00 31.97 668 TYR A N 1
ATOM 4853 C CA . TYR A 1 668 ? -18.117 23.199 -13.797 1.00 31.97 668 TYR A CA 1
ATOM 4854 C C . TYR A 1 668 ? -17.036 23.655 -14.781 1.00 31.97 668 TYR A C 1
ATOM 4856 O O . TYR A 1 668 ? -16.406 22.825 -15.442 1.00 31.97 668 TYR A O 1
ATOM 4864 N N . VAL A 1 669 ? -16.863 24.973 -14.870 1.00 28.19 669 VAL A N 1
ATOM 4865 C CA . VAL A 1 669 ? -15.872 25.632 -15.717 1.00 28.19 669 VAL A CA 1
ATOM 4866 C C . VAL A 1 669 ? -14.522 24.970 -15.466 1.00 28.19 669 VAL A C 1
ATOM 4868 O O . VAL A 1 669 ? -14.027 24.956 -14.339 1.00 28.19 669 VAL A O 1
ATOM 4871 N N . THR A 1 670 ? -13.979 24.360 -16.514 1.00 30.73 670 THR A N 1
ATOM 4872 C CA . THR A 1 670 ? -12.611 23.862 -16.549 1.00 30.73 670 THR A CA 1
ATOM 4873 C C . THR A 1 670 ? -11.701 24.992 -16.087 1.00 30.73 670 THR A C 1
ATOM 4875 O O . THR A 1 670 ? -11.758 26.085 -16.653 1.00 30.73 670 THR A O 1
ATOM 4878 N N . ALA A 1 671 ? -10.865 24.743 -15.076 1.00 33.41 671 ALA A N 1
ATOM 4879 C CA . ALA A 1 671 ? -9.603 25.463 -15.020 1.00 33.41 671 ALA A CA 1
ATOM 4880 C C . ALA A 1 671 ? -8.989 25.363 -16.421 1.00 33.41 671 ALA A C 1
ATOM 4882 O O . ALA A 1 671 ? -9.040 24.281 -17.016 1.00 33.41 671 ALA A O 1
ATOM 4883 N N . ASP A 1 672 ? -8.537 26.496 -16.961 1.00 35.00 672 ASP A N 1
ATOM 4884 C CA . ASP A 1 672 ? -7.866 26.543 -18.253 1.00 35.00 672 ASP A CA 1
ATOM 4885 C C . ASP A 1 672 ? -6.893 25.367 -18.358 1.00 35.00 672 ASP A C 1
ATOM 4887 O O . ASP A 1 672 ? -6.064 25.118 -17.481 1.00 35.00 672 ASP A O 1
ATOM 4891 N N . ASP A 1 673 ? -7.086 24.603 -19.420 1.00 41.94 673 ASP A N 1
ATOM 4892 C CA . ASP A 1 673 ? -6.318 23.430 -19.773 1.00 41.94 673 ASP A CA 1
ATOM 4893 C C . ASP A 1 673 ? -4.840 23.828 -19.975 1.00 41.94 673 ASP A C 1
ATOM 4895 O O . ASP A 1 673 ? -4.468 24.384 -21.006 1.00 41.94 673 ASP A O 1
ATOM 4899 N N . ASP A 1 674 ? -3.973 23.530 -18.999 1.00 43.16 674 ASP A N 1
ATOM 4900 C CA . ASP A 1 674 ? -2.505 23.679 -19.125 1.00 43.16 674 ASP A CA 1
ATOM 4901 C C . ASP A 1 674 ? -1.885 22.592 -20.043 1.00 43.16 674 ASP A C 1
ATOM 4903 O O . ASP A 1 674 ? -0.672 22.399 -20.131 1.00 43.16 674 ASP A O 1
ATOM 4907 N N . THR A 1 675 ? -2.724 21.840 -20.763 1.00 45.50 675 THR A N 1
ATOM 4908 C CA . THR A 1 675 ? -2.337 20.765 -21.681 1.00 45.50 675 THR A CA 1
ATOM 4909 C C . THR A 1 675 ? -3.057 20.793 -23.031 1.00 45.50 675 THR A C 1
ATOM 4911 O O . THR A 1 675 ? -2.881 19.844 -23.804 1.00 45.50 675 THR A O 1
ATOM 4914 N N . VAL A 1 676 ? -3.781 21.870 -23.396 1.00 46.47 676 VAL A N 1
ATOM 4915 C CA . VAL A 1 676 ? -4.250 22.006 -24.783 1.00 46.47 676 VAL A CA 1
ATOM 4916 C C . VAL A 1 676 ? -2.982 21.996 -25.624 1.00 46.47 676 VAL A C 1
ATOM 4918 O O . VAL A 1 676 ? -2.024 22.728 -25.335 1.00 46.47 676 VAL A O 1
ATOM 4921 N N . ALA A 1 677 ? -2.955 21.197 -26.687 1.00 46.19 677 ALA A N 1
ATOM 4922 C CA . ALA A 1 677 ? -2.037 21.448 -27.780 1.00 46.19 677 ALA A CA 1
ATOM 4923 C C . ALA A 1 677 ? -2.370 22.843 -28.336 1.00 46.19 677 ALA A C 1
ATOM 4925 O O . ALA A 1 677 ? -3.167 22.995 -29.259 1.00 46.19 677 ALA A O 1
ATOM 4926 N N . GLY A 1 678 ? -1.806 23.884 -27.718 1.00 43.50 678 GLY A N 1
ATOM 4927 C CA . GLY A 1 678 ? -1.840 25.233 -28.245 1.00 43.50 678 GLY A CA 1
ATOM 4928 C C . GLY A 1 678 ? -1.301 25.209 -29.676 1.00 43.50 678 GLY A C 1
ATOM 4929 O O . GLY A 1 678 ? -0.548 24.292 -30.033 1.00 43.50 678 GLY A O 1
ATOM 4930 N N . PRO A 1 679 ? -1.684 26.184 -30.514 1.00 35.44 679 PRO A N 1
ATOM 4931 C CA . PRO A 1 679 ? -1.267 26.227 -31.910 1.00 35.44 679 PRO A CA 1
ATOM 4932 C C . PRO A 1 679 ? 0.258 26.040 -32.020 1.00 35.44 679 PRO A C 1
ATOM 4934 O O . PRO A 1 679 ? 1.021 26.904 -31.597 1.00 35.44 679 PRO A O 1
ATOM 4937 N N . GLY A 1 680 ? 0.693 24.878 -32.535 1.00 49.88 680 GLY A N 1
ATOM 4938 C CA . GLY A 1 680 ? 2.108 24.514 -32.699 1.00 49.88 680 GLY A CA 1
ATOM 4939 C C . GLY A 1 680 ? 2.618 23.257 -31.968 1.00 49.88 680 GLY A C 1
ATOM 4940 O O . GLY A 1 680 ? 3.760 22.880 -32.215 1.00 49.88 680 GLY A O 1
ATOM 4941 N N . LYS A 1 681 ? 1.833 22.581 -31.113 1.00 52.41 681 LYS A N 1
ATOM 4942 C CA . LYS A 1 681 ? 2.221 21.281 -30.510 1.00 52.41 681 LYS A CA 1
ATOM 4943 C C . LYS A 1 681 ? 1.598 20.103 -31.273 1.00 52.41 681 LYS A C 1
ATOM 4945 O O . LYS A 1 681 ? 0.400 20.123 -31.547 1.00 52.41 681 LYS A O 1
ATOM 4950 N N . LEU A 1 682 ? 2.395 19.085 -31.621 1.00 58.97 682 LEU A N 1
ATOM 4951 C CA . LEU A 1 682 ? 1.879 17.859 -32.245 1.00 58.97 682 LEU A CA 1
ATOM 4952 C C . LEU A 1 682 ? 1.076 17.037 -31.210 1.00 58.97 682 LEU A C 1
ATOM 4954 O O . LEU A 1 682 ? 1.543 16.876 -30.080 1.00 58.97 682 LEU A O 1
ATOM 4958 N N . PRO A 1 683 ? -0.108 16.514 -31.572 1.00 60.19 683 PRO A N 1
ATOM 4959 C CA . PRO A 1 683 ? -1.062 15.941 -30.619 1.00 60.19 683 PRO A CA 1
ATOM 4960 C C . PRO A 1 683 ? -0.637 14.623 -29.943 1.00 60.19 683 PRO A C 1
ATOM 4962 O O . PRO A 1 683 ? -1.275 14.234 -28.971 1.00 60.19 683 PRO A O 1
ATOM 4965 N N . GLU A 1 684 ? 0.434 13.949 -30.385 1.00 74.75 684 GLU A N 1
ATOM 4966 C CA . GLU A 1 684 ? 0.868 12.647 -29.836 1.00 74.75 684 GLU A CA 1
ATOM 4967 C C . GLU A 1 684 ? 2.351 12.590 -29.421 1.00 74.75 684 GLU A C 1
ATOM 4969 O O . GLU A 1 684 ? 2.956 11.519 -29.315 1.00 74.75 684 GLU A O 1
ATOM 4974 N N . GLU A 1 685 ? 2.969 13.746 -29.186 1.00 84.12 685 GLU A N 1
ATOM 4975 C CA . GLU A 1 685 ? 4.370 13.822 -28.771 1.00 84.12 685 GLU A CA 1
ATOM 4976 C C . GLU A 1 685 ? 4.650 13.224 -27.380 1.00 84.12 685 GLU A C 1
ATOM 4978 O O . GLU A 1 685 ? 3.824 13.286 -26.467 1.00 84.12 685 GLU A O 1
ATOM 4983 N N . ASN A 1 686 ? 5.882 12.730 -27.196 1.00 91.25 686 ASN A N 1
ATOM 4984 C CA . ASN A 1 686 ? 6.418 12.185 -25.937 1.00 91.25 686 ASN A CA 1
ATOM 4985 C C . ASN A 1 686 ? 5.655 10.962 -25.397 1.00 91.25 686 ASN A C 1
ATOM 4987 O O . ASN A 1 686 ? 5.639 10.723 -24.190 1.00 91.25 686 ASN A O 1
ATOM 4991 N N . SER A 1 687 ? 5.014 10.204 -26.284 1.00 96.00 687 SER A N 1
ATOM 4992 C CA . SER A 1 687 ? 4.258 9.005 -25.932 1.00 96.00 687 SER A CA 1
ATOM 4993 C C . SER A 1 687 ? 5.087 7.729 -26.048 1.00 96.00 687 SER A C 1
ATOM 4995 O O . SER A 1 687 ? 5.991 7.613 -26.876 1.00 96.00 687 SER A O 1
ATOM 4997 N N . MET A 1 688 ? 4.766 6.739 -25.225 1.00 97.69 688 MET A N 1
ATOM 4998 C CA . MET A 1 688 ? 5.505 5.487 -25.120 1.00 97.69 688 MET A CA 1
ATOM 4999 C C . MET A 1 688 ? 4.553 4.295 -25.202 1.00 97.69 688 MET A C 1
ATOM 5001 O O . MET A 1 688 ? 3.592 4.220 -24.446 1.00 97.69 688 MET A O 1
ATOM 5005 N N . ALA A 1 689 ? 4.847 3.343 -26.084 1.00 97.88 689 ALA A N 1
ATOM 5006 C CA . ALA A 1 689 ? 4.158 2.069 -26.230 1.00 97.88 689 ALA A CA 1
ATOM 5007 C C . ALA A 1 689 ? 5.179 0.920 -26.204 1.00 97.88 689 ALA A C 1
ATOM 5009 O O . ALA A 1 689 ? 5.962 0.755 -27.137 1.00 97.88 689 ALA A O 1
ATOM 5010 N N . ILE A 1 690 ? 5.184 0.114 -25.143 1.00 98.19 690 ILE A N 1
ATOM 5011 C CA . ILE A 1 690 ? 6.130 -0.993 -24.952 1.00 98.19 690 ILE A CA 1
ATOM 5012 C C . ILE A 1 690 ? 5.359 -2.297 -24.711 1.00 98.19 690 ILE A C 1
ATOM 5014 O O . ILE A 1 690 ? 4.659 -2.447 -23.712 1.00 98.19 690 ILE A O 1
ATOM 5018 N N . GLY A 1 691 ? 5.506 -3.267 -25.611 1.00 96.00 691 GLY A N 1
ATOM 5019 C CA . GLY A 1 691 ? 4.846 -4.572 -25.588 1.00 96.00 691 GLY A CA 1
ATOM 5020 C C . GLY A 1 691 ? 4.261 -4.958 -26.949 1.00 96.00 691 GLY A C 1
ATOM 5021 O O . GLY A 1 691 ? 4.004 -4.107 -27.798 1.00 96.00 691 GLY A O 1
ATOM 5022 N N . MET A 1 692 ? 4.023 -6.257 -27.164 1.00 92.62 692 MET A N 1
ATOM 5023 C CA . MET A 1 692 ? 3.381 -6.751 -28.392 1.00 92.62 692 MET A CA 1
ATOM 5024 C C . MET A 1 692 ? 2.014 -6.077 -28.578 1.00 92.62 692 MET A C 1
ATOM 5026 O O . MET A 1 692 ? 1.143 -6.227 -27.722 1.00 92.62 692 MET A O 1
ATOM 5030 N N . LYS A 1 693 ? 1.818 -5.351 -29.682 1.00 92.50 693 LYS A N 1
ATOM 5031 C CA . LYS A 1 693 ? 0.607 -4.571 -29.999 1.00 92.50 693 LYS A CA 1
ATOM 5032 C C . LYS A 1 693 ? 0.224 -3.493 -28.971 1.00 92.50 693 LYS A C 1
ATOM 5034 O O . LYS A 1 693 ? -0.927 -3.062 -28.954 1.00 92.50 693 LYS A O 1
ATOM 5039 N N . ALA A 1 694 ? 1.147 -3.060 -28.109 1.00 96.75 694 ALA A N 1
ATOM 5040 C CA . ALA A 1 694 ? 0.910 -1.904 -27.241 1.00 96.75 694 ALA A CA 1
ATOM 5041 C C . ALA A 1 694 ? 0.683 -0.648 -28.099 1.00 96.75 694 ALA A C 1
ATOM 5043 O O . ALA A 1 694 ? 1.387 -0.466 -29.090 1.00 96.75 694 ALA A O 1
ATOM 5044 N N . SER A 1 695 ? -0.278 0.204 -27.744 1.00 95.88 695 SER A N 1
ATOM 5045 C CA . SER A 1 695 ? -0.653 1.374 -28.545 1.00 95.88 695 SER A CA 1
ATOM 5046 C C . SER A 1 695 ? -0.823 2.637 -27.704 1.00 95.88 695 SER A C 1
ATOM 5048 O O . SER A 1 695 ? -1.521 2.640 -26.694 1.00 95.88 695 SER A O 1
ATOM 5050 N N . ALA A 1 696 ? -0.219 3.730 -28.148 1.00 96.00 696 ALA A N 1
ATOM 5051 C CA . ALA A 1 696 ? -0.287 5.039 -27.514 1.00 96.00 696 ALA A CA 1
ATOM 5052 C C . ALA A 1 696 ? -0.784 6.071 -28.540 1.00 96.00 696 ALA A C 1
ATOM 5054 O O . ALA A 1 696 ? -0.092 6.350 -29.522 1.00 96.00 696 ALA A O 1
ATOM 5055 N N . PHE A 1 697 ? -1.995 6.596 -28.337 1.00 91.25 697 PHE A N 1
ATOM 5056 C CA . PHE A 1 697 ? -2.708 7.425 -29.316 1.00 91.25 697 PHE A CA 1
ATOM 5057 C C . PHE A 1 697 ? -2.808 8.912 -28.959 1.00 91.25 697 PHE A C 1
ATOM 5059 O O . PHE A 1 697 ? -3.290 9.676 -29.788 1.00 91.25 697 PHE A O 1
ATOM 5066 N N . GLY A 1 698 ? -2.390 9.317 -27.756 1.00 87.06 698 GLY A N 1
ATOM 5067 C CA . GLY A 1 698 ? -2.532 10.694 -27.262 1.00 87.06 698 GLY A CA 1
ATOM 5068 C C . GLY A 1 698 ? -1.196 11.366 -26.963 1.00 87.06 698 GLY A C 1
ATOM 5069 O O . GLY A 1 698 ? -0.136 10.780 -27.183 1.00 87.06 698 GLY A O 1
ATOM 5070 N N . PHE A 1 699 ? -1.238 12.578 -26.406 1.00 87.75 699 PHE A N 1
ATOM 5071 C CA . PHE A 1 699 ? -0.065 13.332 -25.946 1.00 87.75 699 PHE A CA 1
ATOM 5072 C C . PHE A 1 699 ? 0.450 12.817 -24.592 1.00 87.75 699 PHE A C 1
ATOM 5074 O O . PHE A 1 699 ? -0.349 12.618 -23.675 1.00 87.75 699 PHE A O 1
ATOM 5081 N N . GLN A 1 700 ? 1.770 12.640 -24.440 1.00 91.75 700 GLN A N 1
ATOM 5082 C CA . GLN A 1 700 ? 2.414 12.245 -23.171 1.00 91.75 700 GLN A CA 1
ATOM 5083 C C . GLN A 1 700 ? 1.808 10.989 -22.522 1.00 91.75 700 GLN A C 1
ATOM 5085 O O . GLN A 1 700 ? 1.618 10.906 -21.308 1.00 91.75 700 GLN A O 1
ATOM 5090 N N . THR A 1 701 ? 1.481 9.997 -23.343 1.00 94.94 701 THR A N 1
ATOM 5091 C CA . THR A 1 701 ? 0.829 8.767 -22.885 1.00 94.94 701 THR A CA 1
ATOM 5092 C C . THR A 1 701 ? 1.825 7.644 -22.655 1.00 94.94 701 THR A C 1
ATOM 5094 O O . THR A 1 701 ? 2.873 7.577 -23.295 1.00 94.94 701 THR A O 1
ATOM 5097 N N . THR A 1 702 ? 1.497 6.731 -21.747 1.00 97.94 702 THR A N 1
ATOM 5098 C CA . THR A 1 702 ? 2.305 5.542 -21.464 1.00 97.94 702 THR A CA 1
ATOM 5099 C C . THR A 1 702 ? 1.448 4.291 -21.590 1.00 97.94 702 THR A C 1
ATOM 5101 O O . THR A 1 702 ? 0.543 4.092 -20.792 1.00 97.94 702 THR A O 1
ATOM 5104 N N . ALA A 1 703 ? 1.752 3.423 -22.551 1.00 97.69 703 ALA A N 1
ATOM 5105 C CA . ALA A 1 703 ? 1.169 2.097 -22.721 1.00 97.69 703 ALA A CA 1
ATOM 5106 C C . ALA A 1 703 ? 2.258 1.025 -22.532 1.00 97.69 703 ALA A C 1
ATOM 5108 O O . ALA A 1 703 ? 3.148 0.881 -23.366 1.00 97.69 703 ALA A O 1
ATOM 5109 N N . LEU A 1 704 ? 2.211 0.259 -21.442 1.00 98.19 704 LEU A N 1
ATOM 5110 C CA . LEU A 1 704 ? 3.203 -0.770 -21.108 1.00 98.19 704 LEU A CA 1
ATOM 5111 C C . LEU A 1 704 ? 2.524 -2.126 -20.881 1.00 98.19 704 LEU A C 1
ATOM 5113 O O . LEU A 1 704 ? 1.864 -2.340 -19.870 1.00 98.19 704 LEU A O 1
ATOM 5117 N N . GLY A 1 705 ? 2.713 -3.072 -21.796 1.00 95.62 705 GLY A N 1
ATOM 5118 C CA . GLY A 1 705 ? 2.144 -4.420 -21.739 1.00 95.62 705 GLY A CA 1
ATOM 5119 C C . GLY A 1 705 ? 1.571 -4.871 -23.081 1.00 95.62 705 GLY A C 1
ATOM 5120 O O . GLY A 1 705 ? 1.209 -4.058 -23.927 1.00 95.62 705 GLY A O 1
ATOM 5121 N N . ALA A 1 706 ? 1.478 -6.187 -23.298 1.00 90.62 706 ALA A N 1
ATOM 5122 C CA . ALA A 1 706 ? 0.932 -6.718 -24.546 1.00 90.62 706 ALA A CA 1
ATOM 5123 C C . ALA A 1 706 ? -0.531 -6.272 -24.739 1.00 90.62 706 ALA A C 1
ATOM 5125 O O . ALA A 1 706 ? -1.377 -6.553 -23.890 1.00 90.62 706 ALA A O 1
ATOM 5126 N N . GLY A 1 707 ? -0.817 -5.566 -25.834 1.00 88.00 707 GLY A N 1
ATOM 5127 C CA . GLY A 1 707 ? -2.128 -4.987 -26.136 1.00 88.00 707 GLY A CA 1
ATOM 5128 C C . GLY A 1 707 ? -2.575 -3.861 -25.198 1.00 88.00 707 GLY A C 1
ATOM 5129 O O . GLY A 1 707 ? -3.766 -3.572 -25.168 1.00 88.00 707 GLY A O 1
ATOM 5130 N N . ALA A 1 708 ? -1.677 -3.277 -24.395 1.00 96.25 708 ALA A N 1
ATOM 5131 C CA . ALA A 1 708 ? -2.004 -2.110 -23.576 1.00 96.25 708 ALA A CA 1
ATOM 5132 C C . ALA A 1 708 ? -2.311 -0.896 -24.467 1.00 96.25 708 ALA A C 1
ATOM 5134 O O . ALA A 1 708 ? -1.626 -0.694 -25.468 1.00 96.25 708 ALA A O 1
ATOM 5135 N N . GLU A 1 709 ? -3.298 -0.078 -24.105 1.00 94.50 709 GLU A N 1
ATOM 5136 C CA . GLU A 1 709 ? -3.717 1.084 -24.891 1.00 94.50 709 GLU A CA 1
ATOM 5137 C C . GLU A 1 709 ? -3.897 2.339 -24.045 1.00 94.50 709 GLU A C 1
ATOM 5139 O O . GLU A 1 709 ? -4.692 2.348 -23.109 1.00 94.50 709 GLU A O 1
ATOM 5144 N N . ALA A 1 710 ? -3.230 3.424 -24.422 1.00 95.12 710 ALA A N 1
ATOM 5145 C CA . ALA A 1 710 ? -3.384 4.742 -23.812 1.00 95.12 710 ALA A CA 1
ATOM 5146 C C . ALA A 1 710 ? -3.854 5.732 -24.892 1.00 95.12 710 ALA A C 1
ATOM 5148 O O . ALA A 1 710 ? -3.210 5.838 -25.934 1.00 95.12 710 ALA A O 1
ATOM 5149 N N . HIS A 1 711 ? -5.011 6.384 -24.716 1.00 89.75 711 HIS A N 1
ATOM 5150 C CA . HIS A 1 711 ? -5.679 7.110 -25.814 1.00 89.75 711 HIS A CA 1
ATOM 5151 C C . HIS A 1 711 ? -5.558 8.631 -25.750 1.00 89.75 711 HIS A C 1
ATOM 5153 O O . HIS A 1 711 ? -5.168 9.224 -26.743 1.00 89.75 711 HIS A O 1
ATOM 5159 N N . ASN A 1 712 ? -5.920 9.272 -24.639 1.00 87.31 712 ASN A N 1
ATOM 5160 C CA . ASN A 1 712 ? -5.943 10.738 -24.540 1.00 87.31 712 ASN A CA 1
ATOM 5161 C C . ASN A 1 712 ? -4.732 11.297 -23.778 1.00 87.31 712 ASN A C 1
ATOM 5163 O O . ASN A 1 712 ? -3.898 10.542 -23.290 1.00 87.31 712 ASN A O 1
ATOM 5167 N N . THR A 1 713 ? -4.645 12.621 -23.649 1.00 86.94 713 THR A N 1
ATOM 5168 C CA . THR A 1 713 ? -3.574 13.343 -22.951 1.00 86.94 713 THR A CA 1
ATOM 5169 C C . THR A 1 713 ? -3.266 12.789 -21.557 1.00 86.94 713 THR A C 1
ATOM 5171 O O . THR A 1 713 ? -4.176 12.569 -20.750 1.00 86.94 713 THR A O 1
ATOM 5174 N N . ASN A 1 714 ? -1.974 12.600 -21.273 1.00 90.44 714 ASN A N 1
ATOM 5175 C CA . ASN A 1 714 ? -1.421 12.193 -19.975 1.00 90.44 714 ASN A CA 1
ATOM 5176 C C . ASN A 1 714 ? -2.026 10.888 -19.429 1.00 90.44 714 ASN A C 1
ATOM 5178 O O . ASN A 1 714 ? -2.157 10.705 -18.219 1.00 90.44 714 ASN A O 1
ATOM 5182 N N . THR A 1 715 ? -2.429 9.981 -20.321 1.00 94.00 715 THR A N 1
ATOM 5183 C CA . THR A 1 715 ? -2.973 8.676 -19.935 1.00 94.00 715 THR A CA 1
ATOM 5184 C C . THR A 1 715 ? -1.883 7.652 -19.667 1.00 94.00 715 THR A C 1
ATOM 5186 O O . THR A 1 715 ? -0.871 7.591 -20.365 1.00 94.00 715 THR A O 1
ATOM 5189 N N . THR A 1 716 ? -2.110 6.799 -18.671 1.00 98.19 716 THR A N 1
ATOM 5190 C CA . THR A 1 716 ? -1.198 5.706 -18.317 1.00 98.19 716 THR A CA 1
ATOM 5191 C C . THR A 1 716 ? -1.949 4.380 -18.316 1.00 98.19 716 THR A C 1
ATOM 5193 O O . THR A 1 716 ? -2.869 4.196 -17.532 1.00 98.19 716 THR A O 1
ATOM 5196 N N . ALA A 1 717 ? -1.548 3.436 -19.160 1.00 97.62 717 ALA A N 1
ATOM 5197 C CA . ALA A 1 717 ? -2.053 2.071 -19.225 1.00 97.62 717 ALA A CA 1
ATOM 5198 C C . ALA A 1 717 ? -0.894 1.083 -19.029 1.00 97.62 717 ALA A C 1
ATOM 5200 O O . ALA A 1 717 ? -0.040 0.933 -19.899 1.00 97.62 717 ALA A O 1
ATOM 5201 N N . VAL A 1 718 ? -0.852 0.384 -17.896 1.00 98.44 718 VAL A N 1
ATOM 5202 C CA . VAL A 1 718 ? 0.198 -0.595 -17.577 1.00 98.44 718 VAL A CA 1
ATOM 5203 C C . VAL A 1 718 ? -0.434 -1.944 -17.261 1.00 98.44 718 VAL A C 1
ATOM 5205 O O . VAL A 1 718 ? -1.163 -2.082 -16.286 1.00 98.44 718 VAL A O 1
ATOM 5208 N N . GLY A 1 719 ? -0.133 -2.966 -18.054 1.00 94.44 719 GLY A N 1
ATOM 5209 C CA . GLY A 1 719 ? -0.650 -4.325 -17.912 1.00 94.44 719 GLY A CA 1
ATOM 5210 C C . GLY A 1 719 ? -1.140 -4.902 -19.238 1.00 94.44 719 GLY A C 1
ATOM 5211 O O . GLY A 1 719 ? -1.499 -4.179 -20.162 1.00 94.44 719 GLY A O 1
ATOM 5212 N N . VAL A 1 720 ? -1.167 -6.233 -19.344 1.00 88.94 720 VAL A N 1
ATOM 5213 C CA . VAL A 1 720 ? -1.666 -6.917 -20.550 1.00 88.94 720 VAL A CA 1
ATOM 5214 C C . VAL A 1 720 ? -3.122 -6.517 -20.805 1.00 88.94 720 VAL A C 1
ATOM 5216 O O . VAL A 1 720 ? -3.975 -6.717 -19.938 1.00 88.94 720 VAL A O 1
ATOM 5219 N N . ALA A 1 721 ? -3.394 -5.971 -21.990 1.00 87.62 721 ALA A N 1
ATOM 5220 C CA . ALA A 1 721 ? -4.698 -5.452 -22.400 1.00 87.62 721 ALA A CA 1
ATOM 5221 C C . ALA A 1 721 ? -5.300 -4.398 -21.443 1.00 87.62 721 ALA A C 1
ATOM 5223 O O . ALA A 1 721 ? -6.522 -4.303 -21.331 1.00 87.62 721 ALA A O 1
ATOM 5224 N N . ALA A 1 722 ? -4.469 -3.642 -20.713 1.00 94.94 722 ALA A N 1
ATOM 5225 C CA . ALA A 1 722 ? -4.920 -2.468 -19.962 1.00 94.94 722 ALA A CA 1
ATOM 5226 C C . ALA A 1 722 ? -5.339 -1.351 -20.930 1.00 94.94 722 ALA A C 1
ATOM 5228 O O . ALA A 1 722 ? -4.681 -1.161 -21.947 1.00 94.94 722 ALA A O 1
ATOM 5229 N N . VAL A 1 723 ? -6.402 -0.605 -20.631 1.00 93.88 723 VAL A N 1
ATOM 5230 C CA . VAL A 1 723 ? -6.916 0.449 -21.522 1.00 93.88 723 VAL A CA 1
ATOM 5231 C C . VAL A 1 723 ? -7.208 1.717 -20.728 1.00 93.88 723 VAL A C 1
ATOM 5233 O O . VAL A 1 723 ? -8.092 1.714 -19.876 1.00 93.88 723 VAL A O 1
ATOM 5236 N N . ALA A 1 724 ? -6.516 2.809 -21.043 1.00 94.75 724 ALA A N 1
ATOM 5237 C CA . ALA A 1 724 ? -6.768 4.125 -20.473 1.00 94.75 724 ALA A CA 1
ATOM 5238 C C . ALA A 1 724 ? -7.261 5.104 -21.539 1.00 94.75 724 ALA A C 1
ATOM 5240 O O . ALA A 1 724 ? -6.514 5.469 -22.450 1.00 94.75 724 ALA A O 1
ATOM 5241 N N . LYS A 1 725 ? -8.534 5.511 -21.454 1.00 89.06 725 LYS A N 1
ATOM 5242 C CA . LYS A 1 725 ? -9.155 6.377 -22.464 1.00 89.06 725 LYS A CA 1
ATOM 5243 C C . LYS A 1 725 ? -9.263 7.836 -22.068 1.00 89.06 725 LYS A C 1
ATOM 5245 O O . LYS A 1 725 ? -8.958 8.670 -22.901 1.00 89.06 725 LYS A O 1
ATOM 5250 N N . GLY A 1 726 ? -9.726 8.171 -20.869 1.00 84.88 726 GLY A N 1
ATOM 5251 C CA . GLY A 1 726 ? -10.020 9.563 -20.511 1.00 84.88 726 GLY A CA 1
ATOM 5252 C C . GLY A 1 726 ? -8.776 10.397 -20.209 1.00 84.88 726 GLY A C 1
ATOM 5253 O O . GLY A 1 726 ? -7.770 9.839 -19.786 1.00 84.88 726 GLY A O 1
ATOM 5254 N N . ASN A 1 727 ? -8.832 11.720 -20.385 1.00 86.62 727 ASN A N 1
ATOM 5255 C CA . ASN A 1 727 ? -7.713 12.624 -20.063 1.00 86.62 727 ASN A CA 1
ATOM 5256 C C . ASN A 1 727 ? -7.220 12.399 -18.623 1.00 86.62 727 ASN A C 1
ATOM 5258 O O . ASN A 1 727 ? -8.042 12.263 -17.718 1.00 86.62 727 ASN A O 1
ATOM 5262 N N . TYR A 1 728 ? -5.903 12.351 -18.409 1.00 90.19 728 TYR A N 1
ATOM 5263 C CA . TYR A 1 728 ? -5.278 12.108 -17.094 1.00 90.19 728 TYR A CA 1
ATOM 5264 C C . TYR A 1 728 ? -5.663 10.777 -16.425 1.00 90.19 728 TYR A C 1
ATOM 5266 O O . TYR A 1 728 ? -5.460 10.602 -15.224 1.00 90.19 728 TYR A O 1
ATOM 5274 N N . SER A 1 729 ? -6.255 9.835 -17.166 1.00 95.19 729 SER A N 1
ATOM 5275 C CA . SER A 1 729 ? -6.693 8.569 -16.583 1.00 95.19 729 SER A CA 1
ATOM 5276 C C . SER A 1 729 ? -5.559 7.550 -16.464 1.00 95.19 729 SER A C 1
ATOM 5278 O O . SER A 1 729 ? -4.632 7.512 -17.277 1.00 95.19 729 SER A O 1
ATOM 5280 N N . THR A 1 730 ? -5.646 6.702 -15.441 1.00 98.25 730 THR A N 1
ATOM 5281 C CA . THR A 1 730 ? -4.607 5.720 -15.102 1.00 98.25 730 THR A CA 1
ATOM 5282 C C . THR A 1 730 ? -5.204 4.326 -14.932 1.00 98.25 730 THR A C 1
ATOM 5284 O O . THR A 1 730 ? -5.993 4.099 -14.023 1.00 98.25 730 THR A O 1
ATOM 5287 N N . ALA A 1 731 ? -4.800 3.370 -15.765 1.00 97.44 731 ALA A N 1
ATOM 5288 C CA . ALA A 1 731 ? -5.188 1.964 -15.710 1.00 97.44 731 ALA A CA 1
ATOM 5289 C C . ALA A 1 731 ? -3.960 1.072 -15.444 1.00 97.44 731 ALA A C 1
ATOM 5291 O O . ALA A 1 731 ? -3.099 0.913 -16.305 1.00 97.44 731 ALA A O 1
ATOM 5292 N N . LEU A 1 732 ? -3.874 0.460 -14.261 1.00 98.31 732 LEU A N 1
ATOM 5293 C CA . LEU A 1 732 ? -2.763 -0.386 -13.814 1.00 98.31 732 LEU A CA 1
ATOM 5294 C C . LEU A 1 732 ? -3.263 -1.799 -13.479 1.00 98.31 732 LEU A C 1
ATOM 5296 O O . LEU A 1 732 ? -3.953 -2.012 -12.486 1.00 98.31 732 LEU A O 1
ATOM 5300 N N . GLY A 1 733 ? -2.898 -2.794 -14.279 1.00 94.44 733 GLY A N 1
ATOM 5301 C CA . GLY A 1 733 ? -3.262 -4.201 -14.108 1.00 94.44 733 GLY A CA 1
ATOM 5302 C C . GLY A 1 733 ? -3.730 -4.844 -15.411 1.00 94.44 733 GLY A C 1
ATOM 5303 O O . GLY A 1 733 ? -4.167 -4.171 -16.342 1.00 94.44 733 GLY A O 1
ATOM 5304 N N . LYS A 1 734 ? -3.662 -6.179 -15.494 1.00 89.06 734 LYS A N 1
ATOM 5305 C CA . LYS A 1 734 ? -4.191 -6.911 -16.656 1.00 89.06 734 LYS A CA 1
ATOM 5306 C C . LYS A 1 734 ? -5.684 -6.589 -16.825 1.00 89.06 734 LYS A C 1
ATOM 5308 O O . LYS A 1 734 ? -6.468 -6.834 -15.908 1.00 89.06 734 LYS A O 1
ATOM 5313 N N . GLN A 1 735 ? -6.064 -6.080 -17.997 1.00 87.88 735 GLN A N 1
ATOM 5314 C CA . GLN A 1 735 ? -7.440 -5.677 -18.325 1.00 87.88 735 GLN A CA 1
ATOM 5315 C C . GLN A 1 735 ? -8.036 -4.609 -17.383 1.00 87.88 735 GLN A C 1
ATOM 5317 O O . GLN A 1 735 ? -9.260 -4.513 -17.260 1.00 87.88 735 GLN A O 1
ATOM 5322 N N . ALA A 1 736 ? -7.193 -3.810 -16.716 1.00 95.00 736 ALA A N 1
ATOM 5323 C CA . ALA A 1 736 ? -7.631 -2.596 -16.027 1.00 95.00 736 ALA A CA 1
ATOM 5324 C C . ALA A 1 736 ? -8.107 -1.558 -17.054 1.00 95.00 736 ALA A C 1
ATOM 5326 O O . ALA A 1 736 ? -7.512 -1.447 -18.130 1.00 95.00 736 ALA A O 1
ATOM 5327 N N . ARG A 1 737 ? -9.190 -0.831 -16.761 1.00 92.62 737 ARG A N 1
ATOM 5328 C CA . ARG A 1 737 ? -9.877 0.019 -17.743 1.00 92.62 737 ARG A CA 1
ATOM 5329 C C . ARG A 1 737 ? -10.376 1.328 -17.146 1.00 92.62 737 ARG A C 1
ATOM 5331 O O . ARG A 1 737 ? -11.169 1.309 -16.213 1.00 92.62 737 ARG A O 1
ATOM 5338 N N . THR A 1 738 ? -10.001 2.439 -17.767 1.00 94.31 738 THR A N 1
ATOM 5339 C CA . THR A 1 738 ? -10.522 3.779 -17.471 1.00 94.31 738 THR A CA 1
ATOM 5340 C C . THR A 1 738 ? -11.139 4.399 -18.723 1.00 94.31 738 THR A C 1
ATOM 5342 O O . THR A 1 738 ? -10.556 4.333 -19.808 1.00 94.31 738 THR A O 1
ATOM 5345 N N . PHE A 1 739 ? -12.326 4.996 -18.599 1.00 87.00 739 PHE A N 1
ATOM 5346 C CA . PHE A 1 739 ? -13.079 5.514 -19.754 1.00 87.00 739 PHE A CA 1
ATOM 5347 C C . PHE A 1 739 ? -13.121 7.041 -19.830 1.00 87.00 739 PHE A C 1
ATOM 5349 O O . PHE A 1 739 ? -12.918 7.599 -20.905 1.00 87.00 739 PHE A O 1
ATOM 5356 N N . GLU A 1 740 ? -13.322 7.703 -18.695 1.00 88.50 740 GLU A N 1
ATOM 5357 C CA . GLU A 1 740 ? -13.555 9.149 -18.607 1.00 88.50 740 GLU A CA 1
ATOM 5358 C C . GLU A 1 740 ? -12.395 9.874 -17.913 1.00 88.50 740 GLU A C 1
ATOM 5360 O O . GLU A 1 740 ? -11.489 9.241 -17.359 1.00 88.50 740 GLU A O 1
ATOM 5365 N N . LYS A 1 741 ? -12.371 11.209 -17.983 1.00 88.75 741 LYS A N 1
ATOM 5366 C CA . LYS A 1 741 ? -11.246 12.003 -17.461 1.00 88.75 741 LYS A CA 1
ATOM 5367 C C . LYS A 1 741 ? -11.044 11.827 -15.948 1.00 88.75 741 LYS A C 1
ATOM 5369 O O . LYS A 1 741 ? -12.002 11.614 -15.202 1.00 88.75 741 LYS A O 1
ATOM 5374 N N . GLU A 1 742 ? -9.783 11.900 -15.528 1.00 92.44 742 GLU A N 1
ATOM 5375 C CA . GLU A 1 742 ? -9.324 11.788 -14.133 1.00 92.44 742 GLU A CA 1
ATOM 5376 C C . GLU A 1 742 ? -9.771 10.505 -13.413 1.00 92.44 742 GLU A C 1
ATOM 5378 O O . GLU A 1 742 ? -9.833 10.436 -12.187 1.00 92.44 742 GLU A O 1
ATOM 5383 N N . SER A 1 743 ? -10.093 9.458 -14.172 1.00 95.94 743 SER A N 1
ATOM 5384 C CA . SER A 1 743 ? -10.442 8.162 -13.603 1.00 95.94 743 SER A CA 1
ATOM 5385 C C . SER A 1 743 ? -9.203 7.294 -13.375 1.00 95.94 743 SER A C 1
ATOM 5387 O O . SER A 1 743 ? -8.228 7.340 -14.125 1.00 95.94 743 SER A O 1
ATOM 5389 N N . THR A 1 744 ? -9.237 6.481 -12.323 1.00 98.38 744 THR A N 1
ATOM 5390 C CA . THR A 1 744 ? -8.136 5.596 -11.927 1.00 98.38 744 THR A CA 1
ATOM 5391 C C . THR A 1 744 ? -8.648 4.177 -11.727 1.00 98.38 744 THR A C 1
ATOM 5393 O O . THR A 1 744 ? -9.649 3.967 -11.044 1.00 98.38 744 THR A O 1
ATOM 5396 N N . SER A 1 745 ? -7.954 3.195 -12.292 1.00 98.19 745 SER A N 1
ATOM 5397 C CA . SER A 1 745 ? -8.219 1.766 -12.137 1.00 98.19 745 SER A CA 1
ATOM 5398 C C . SER A 1 745 ? -6.935 1.028 -11.804 1.00 98.19 745 SER A C 1
ATOM 5400 O O . SER A 1 745 ? -6.004 1.017 -12.601 1.00 98.19 745 SER A O 1
ATOM 5402 N N . VAL A 1 746 ? -6.882 0.373 -10.647 1.00 98.50 746 VAL A N 1
ATOM 5403 C CA . VAL A 1 746 ? -5.722 -0.397 -10.183 1.00 98.50 746 VAL A CA 1
ATOM 5404 C C . VAL A 1 746 ? -6.164 -1.803 -9.780 1.00 98.50 746 VAL A C 1
ATOM 5406 O O . VAL A 1 746 ? -6.822 -1.994 -8.762 1.00 98.50 746 VAL A O 1
ATOM 5409 N N . GLY A 1 747 ? -5.790 -2.812 -10.564 1.00 95.31 747 GLY A N 1
ATOM 5410 C CA . GLY A 1 747 ? -6.098 -4.223 -10.325 1.00 95.31 747 GLY A CA 1
ATOM 5411 C C . GLY A 1 747 ? -6.548 -4.970 -11.582 1.00 95.31 747 GLY A C 1
ATOM 5412 O O . GLY A 1 747 ? -6.975 -4.378 -12.570 1.00 95.31 747 GLY A O 1
ATOM 5413 N N . HIS A 1 748 ? -6.471 -6.305 -11.546 1.00 89.94 748 HIS A N 1
ATOM 5414 C CA . HIS A 1 748 ? -6.989 -7.159 -12.622 1.00 89.94 748 HIS A CA 1
ATOM 5415 C C . HIS A 1 748 ? -8.489 -6.904 -12.819 1.00 89.94 748 HIS A C 1
ATOM 5417 O O . HIS A 1 748 ? -9.254 -7.087 -11.873 1.00 89.94 748 HIS A O 1
ATOM 5423 N N . TRP A 1 749 ? -8.913 -6.497 -14.018 1.00 87.81 749 TRP A N 1
ATOM 5424 C CA . TRP A 1 749 ? -10.312 -6.138 -14.317 1.00 87.81 749 TRP A CA 1
ATOM 5425 C C . TRP A 1 749 ? -10.903 -4.963 -13.517 1.00 87.81 749 TRP A C 1
ATOM 5427 O O . TRP A 1 749 ? -12.125 -4.827 -13.473 1.00 87.81 749 TRP A O 1
ATOM 5437 N N . ALA A 1 750 ? -10.084 -4.105 -12.904 1.00 95.62 750 ALA A N 1
ATOM 5438 C CA . ALA A 1 750 ? -10.586 -2.845 -12.350 1.00 95.62 750 ALA A CA 1
ATOM 5439 C C . ALA A 1 750 ? -11.172 -1.968 -13.477 1.00 95.62 750 ALA A C 1
ATOM 5441 O O . ALA A 1 750 ? -10.571 -1.864 -14.547 1.00 95.62 750 ALA A O 1
ATOM 5442 N N . ASP A 1 751 ? -12.356 -1.394 -13.269 1.00 93.19 751 ASP A N 1
ATOM 5443 C CA . ASP A 1 751 ? -13.170 -0.760 -14.314 1.00 93.19 751 ASP A CA 1
ATOM 5444 C C . ASP A 1 751 ? -13.795 0.551 -13.804 1.00 93.19 751 ASP A C 1
ATOM 5446 O O . ASP A 1 751 ? -14.789 0.544 -13.073 1.00 93.19 751 ASP A O 1
ATOM 5450 N N . SER A 1 752 ? -13.203 1.687 -14.177 1.00 95.38 752 SER A N 1
ATOM 5451 C CA . SER A 1 752 ? -13.692 3.030 -13.840 1.00 95.38 752 SER A CA 1
ATOM 5452 C C . SER A 1 752 ? -14.355 3.687 -15.052 1.00 95.38 752 SER A C 1
ATOM 5454 O O . SER A 1 752 ? -13.687 4.100 -16.004 1.00 95.38 752 SER A O 1
ATOM 5456 N N . ARG A 1 753 ? -15.689 3.797 -15.015 1.00 90.69 753 ARG A N 1
ATOM 5457 C CA . ARG A 1 753 ? -16.526 4.147 -16.180 1.00 90.69 753 ARG A CA 1
ATOM 5458 C C . ARG A 1 753 ? -16.947 5.611 -16.271 1.00 90.69 753 ARG A C 1
ATOM 5460 O O . ARG A 1 753 ? -17.580 5.979 -17.251 1.00 90.69 753 ARG A O 1
ATOM 5467 N N . ALA A 1 754 ? -16.619 6.422 -15.272 1.00 89.62 754 ALA A N 1
ATOM 5468 C CA . ALA A 1 754 ? -17.094 7.796 -15.155 1.00 89.62 754 ALA A CA 1
ATOM 5469 C C . ALA A 1 754 ? -15.983 8.762 -14.722 1.00 89.62 754 ALA A C 1
ATOM 5471 O O . ALA A 1 754 ? -14.896 8.349 -14.322 1.00 89.62 754 ALA A O 1
ATOM 5472 N N . GLU A 1 755 ? -16.253 10.061 -14.829 1.00 91.56 755 GLU A N 1
ATOM 5473 C CA . GLU A 1 755 ? -15.333 11.128 -14.422 1.00 91.56 755 GLU A CA 1
ATOM 5474 C C . GLU A 1 755 ? -14.999 11.027 -12.922 1.00 91.56 755 GLU A C 1
ATOM 5476 O O . GLU A 1 755 ? -15.889 10.785 -12.100 1.00 91.56 755 GLU A O 1
ATOM 5481 N N . PHE A 1 756 ? -13.723 11.204 -12.563 1.00 93.38 756 PHE A N 1
ATOM 5482 C CA . PHE A 1 756 ? -13.202 11.077 -11.186 1.00 93.38 756 PHE A CA 1
ATOM 5483 C C . PHE A 1 756 ? -13.412 9.695 -10.531 1.00 93.38 756 PHE A C 1
ATOM 5485 O O . PHE A 1 756 ? -13.242 9.535 -9.321 1.00 93.38 756 PHE A O 1
ATOM 5492 N N . ALA A 1 757 ? -13.802 8.677 -11.302 1.00 96.31 757 ALA A N 1
ATOM 5493 C CA . ALA A 1 757 ? -14.051 7.340 -10.781 1.00 96.31 757 ALA A CA 1
ATOM 5494 C C . ALA A 1 757 ? -12.749 6.636 -10.372 1.00 96.31 757 ALA A C 1
ATOM 5496 O O . ALA A 1 757 ? -11.816 6.537 -11.171 1.00 96.31 757 ALA A O 1
ATOM 5497 N N . THR A 1 758 ? -12.707 6.071 -9.163 1.00 98.31 758 THR A N 1
ATOM 5498 C CA . THR A 1 758 ? -11.531 5.350 -8.646 1.00 98.31 758 THR A CA 1
ATOM 5499 C C . THR A 1 758 ? -11.872 3.907 -8.290 1.00 98.31 758 THR A C 1
ATOM 5501 O O . THR A 1 758 ? -12.653 3.654 -7.379 1.00 98.31 758 THR A O 1
ATOM 5504 N N . SER A 1 759 ? -11.261 2.938 -8.969 1.00 97.94 759 SER A N 1
ATOM 5505 C CA . SER A 1 759 ? -11.437 1.504 -8.727 1.00 97.94 759 SER A CA 1
ATOM 5506 C C . SER A 1 759 ? -10.101 0.866 -8.333 1.00 97.94 759 SER A C 1
ATOM 5508 O O . SER A 1 759 ? -9.135 0.901 -9.089 1.00 97.94 759 SER A O 1
ATOM 5510 N N . VAL A 1 760 ? -10.009 0.307 -7.123 1.00 98.31 760 VAL A N 1
ATOM 5511 C CA . VAL A 1 760 ? -8.781 -0.302 -6.583 1.00 98.31 760 VAL A CA 1
ATOM 5512 C C . VAL A 1 760 ? -9.087 -1.690 -6.032 1.00 98.31 760 VAL A C 1
ATOM 5514 O O . VAL A 1 760 ? -9.788 -1.847 -5.034 1.00 98.31 760 VAL A O 1
ATOM 5517 N N . GLY A 1 761 ? -8.532 -2.718 -6.666 1.00 95.94 761 GLY A N 1
ATOM 5518 C CA . GLY A 1 761 ? -8.768 -4.129 -6.370 1.00 95.94 761 GLY A CA 1
ATOM 5519 C C . GLY A 1 761 ? -9.271 -4.893 -7.594 1.00 95.94 761 GLY A C 1
ATOM 5520 O O . GLY A 1 761 ? -9.792 -4.313 -8.544 1.00 95.94 761 GLY A O 1
ATOM 5521 N N . ALA A 1 762 ? -9.117 -6.218 -7.587 1.00 89.94 762 ALA A N 1
ATOM 5522 C CA . ALA A 1 762 ? -9.541 -7.042 -8.715 1.00 89.94 762 ALA A CA 1
ATOM 5523 C C . ALA A 1 762 ? -11.068 -7.000 -8.917 1.00 89.94 762 ALA A C 1
ATOM 5525 O O . ALA A 1 762 ? -11.820 -7.089 -7.950 1.00 89.94 762 ALA A O 1
ATOM 5526 N N . ASN A 1 763 ? -11.529 -6.917 -10.167 1.00 87.31 763 ASN A N 1
ATOM 5527 C CA . ASN A 1 763 ? -12.954 -6.895 -10.536 1.00 87.31 763 ASN A CA 1
ATOM 5528 C C . ASN A 1 763 ? -13.766 -5.767 -9.870 1.00 87.31 763 ASN A C 1
ATOM 5530 O O . ASN A 1 763 ? -14.966 -5.921 -9.628 1.00 87.31 763 ASN A O 1
ATOM 5534 N N . THR A 1 764 ? -13.111 -4.663 -9.520 1.00 95.56 764 THR A N 1
ATOM 5535 C CA . THR A 1 764 ? -13.787 -3.469 -9.008 1.00 95.56 764 THR A CA 1
ATOM 5536 C C . THR A 1 764 ? -14.470 -2.718 -10.138 1.00 95.56 764 THR A C 1
ATOM 5538 O O . THR A 1 764 ? -13.948 -2.673 -11.250 1.00 95.56 764 THR A O 1
ATOM 5541 N N . ILE A 1 765 ? -15.639 -2.135 -9.867 1.00 93.06 765 ILE A N 1
ATOM 5542 C CA . ILE A 1 765 ? -16.377 -1.362 -10.873 1.00 93.06 765 ILE A CA 1
ATOM 5543 C C . ILE A 1 765 ? -16.924 -0.079 -10.256 1.00 93.06 765 ILE A C 1
ATOM 5545 O O . ILE A 1 765 ? -17.618 -0.119 -9.239 1.00 93.06 765 ILE A O 1
ATOM 5549 N N . VAL A 1 766 ? -16.668 1.050 -10.907 1.00 95.44 766 VAL A N 1
ATOM 5550 C CA . VAL A 1 766 ? -17.322 2.326 -10.606 1.00 95.44 766 VAL A CA 1
ATOM 5551 C C . VAL A 1 766 ? -18.141 2.759 -11.813 1.00 95.44 766 VAL A C 1
ATOM 5553 O O . VAL A 1 766 ? -17.605 2.863 -12.917 1.00 95.44 766 VAL A O 1
ATOM 5556 N N . TYR A 1 767 ? -19.433 3.007 -11.601 1.00 90.38 767 TYR A N 1
ATOM 5557 C CA . TYR A 1 767 ? -20.383 3.310 -12.676 1.00 90.38 767 TYR A CA 1
ATOM 5558 C C . TYR A 1 767 ? -20.581 4.805 -12.919 1.00 90.38 767 TYR A C 1
ATOM 5560 O O . TYR A 1 767 ? -20.748 5.206 -14.066 1.00 90.38 767 TYR A O 1
ATOM 5568 N N . LYS A 1 768 ? -20.577 5.623 -11.862 1.00 90.88 768 LYS A N 1
ATOM 5569 C CA . LYS A 1 768 ? -20.956 7.041 -11.925 1.00 90.88 768 LYS A CA 1
ATOM 5570 C C . LYS A 1 768 ? -19.878 7.971 -11.367 1.00 90.88 768 LYS A C 1
ATOM 5572 O O . LYS A 1 768 ? -18.910 7.528 -10.745 1.00 90.88 768 LYS A O 1
ATOM 5577 N N . LYS A 1 769 ? -20.052 9.267 -11.645 1.00 91.62 769 LYS A N 1
ATOM 5578 C CA . LYS A 1 769 ? -19.108 10.349 -11.338 1.00 91.62 769 LYS A CA 1
ATOM 5579 C C . LYS A 1 769 ? -18.724 10.365 -9.858 1.00 91.62 769 LYS A C 1
ATOM 5581 O O . LYS A 1 769 ? -19.590 10.213 -8.997 1.00 91.62 769 LYS A O 1
ATOM 5586 N N . GLY A 1 770 ? -17.435 10.549 -9.573 1.00 92.75 770 GLY A N 1
ATOM 5587 C CA . GLY A 1 770 ? -16.908 10.673 -8.206 1.00 92.75 770 GLY A CA 1
ATOM 5588 C C . GLY A 1 770 ? -17.002 9.403 -7.352 1.00 92.75 770 GLY A C 1
ATOM 5589 O O . GLY A 1 770 ? -16.698 9.447 -6.163 1.00 92.75 770 GLY A O 1
ATOM 5590 N N . GLY A 1 771 ? -17.437 8.274 -7.921 1.00 96.06 771 GLY A N 1
ATOM 5591 C CA . GLY A 1 771 ? -17.539 7.017 -7.191 1.00 96.06 771 GLY A CA 1
ATOM 5592 C C . GLY A 1 771 ? -16.170 6.401 -6.889 1.00 96.06 771 GLY A C 1
ATOM 5593 O O . GLY A 1 771 ? -15.224 6.502 -7.675 1.00 96.06 771 GLY A O 1
ATOM 5594 N N . VAL A 1 772 ? -16.069 5.710 -5.756 1.00 98.12 772 VAL A N 1
ATOM 5595 C CA . VAL A 1 772 ? -14.826 5.074 -5.303 1.00 98.12 772 VAL A CA 1
ATOM 5596 C C . VAL A 1 772 ? -15.108 3.636 -4.871 1.00 98.12 772 VAL A C 1
ATOM 5598 O O . VAL A 1 772 ? -15.926 3.396 -3.993 1.00 98.12 772 VAL A O 1
ATOM 5601 N N . ALA A 1 773 ? -14.431 2.654 -5.460 1.00 97.88 773 ALA A N 1
ATOM 5602 C CA . ALA A 1 773 ? -14.553 1.241 -5.103 1.00 97.88 773 ALA A CA 1
ATOM 5603 C C . ALA A 1 773 ? -13.196 0.682 -4.659 1.00 97.88 773 ALA A C 1
ATOM 5605 O O . ALA A 1 773 ? -12.273 0.580 -5.463 1.00 97.88 773 ALA A O 1
ATOM 5606 N N . LEU A 1 774 ? -13.083 0.294 -3.387 1.00 97.94 774 LEU A N 1
ATOM 5607 C CA . LEU A 1 774 ? -11.851 -0.193 -2.762 1.00 97.94 774 LEU A CA 1
ATOM 5608 C C . LEU A 1 774 ? -12.050 -1.621 -2.236 1.00 97.94 774 LEU A C 1
ATOM 5610 O O . LEU A 1 774 ? -12.736 -1.831 -1.239 1.00 97.94 774 LEU A O 1
ATOM 5614 N N . GLY A 1 775 ? -11.415 -2.608 -2.867 1.00 95.62 775 GLY A N 1
ATOM 5615 C CA . GLY A 1 775 ? -11.446 -4.021 -2.470 1.00 95.62 775 GLY A CA 1
ATOM 5616 C C . GLY A 1 775 ? -11.973 -4.950 -3.566 1.00 95.62 775 GLY A C 1
ATOM 5617 O O . GLY A 1 775 ? -12.810 -4.568 -4.372 1.00 95.62 775 GLY A O 1
ATOM 5618 N N . SER A 1 776 ? -11.497 -6.199 -3.605 1.00 93.44 776 SER A N 1
ATOM 5619 C CA . SER A 1 776 ? -11.851 -7.158 -4.670 1.00 93.44 776 SER A CA 1
ATOM 5620 C C . SER A 1 776 ? -13.369 -7.330 -4.823 1.00 93.44 776 SER A C 1
ATOM 5622 O O . SER A 1 776 ? -14.051 -7.658 -3.849 1.00 93.44 776 SER A O 1
ATOM 5624 N N . GLY A 1 777 ? -13.896 -7.096 -6.025 1.00 89.00 777 GLY A N 1
ATOM 5625 C CA . GLY A 1 777 ? -15.326 -7.163 -6.338 1.00 89.00 777 GLY A CA 1
ATOM 5626 C C . GLY A 1 777 ? -16.172 -6.002 -5.800 1.00 89.00 777 GLY A C 1
ATOM 5627 O O . GLY A 1 777 ? -17.398 -6.080 -5.883 1.00 89.00 777 GLY A O 1
ATOM 5628 N N . ALA A 1 778 ? -15.567 -4.954 -5.228 1.00 95.25 778 ALA A N 1
ATOM 5629 C CA . ALA A 1 778 ? -16.298 -3.780 -4.752 1.00 95.25 778 ALA A CA 1
ATOM 5630 C C . ALA A 1 778 ? -16.918 -2.993 -5.916 1.00 95.25 778 ALA A C 1
ATOM 5632 O O . ALA A 1 778 ? -16.338 -2.889 -7.002 1.00 95.25 778 ALA A O 1
ATOM 5633 N N . ARG A 1 779 ? -18.106 -2.430 -5.687 1.00 93.75 779 ARG A N 1
ATOM 5634 C CA . ARG A 1 779 ? -18.891 -1.731 -6.707 1.00 93.75 779 ARG A CA 1
ATOM 5635 C C . ARG A 1 779 ? -19.489 -0.439 -6.165 1.00 93.75 779 ARG A C 1
ATOM 5637 O O . ARG A 1 779 ? -20.309 -0.488 -5.252 1.00 93.75 779 ARG A O 1
ATOM 5644 N N . ALA A 1 780 ? -19.125 0.693 -6.760 1.00 95.06 780 ALA A N 1
ATOM 5645 C CA . ALA A 1 780 ? -19.760 1.983 -6.495 1.00 95.06 780 ALA A CA 1
ATOM 5646 C C . ALA A 1 780 ? -20.700 2.330 -7.654 1.00 95.06 780 ALA A C 1
ATOM 5648 O O . ALA A 1 780 ? -20.255 2.572 -8.779 1.00 95.06 780 ALA A O 1
ATOM 5649 N N . TYR A 1 781 ? -22.004 2.262 -7.391 1.00 90.50 781 TYR A N 1
ATOM 5650 C CA . TYR A 1 781 ? -23.041 2.419 -8.407 1.00 90.50 781 TYR A CA 1
ATOM 5651 C C . TYR A 1 781 ? -23.556 3.855 -8.496 1.00 90.50 781 TYR A C 1
ATOM 5653 O O . TYR A 1 781 ? -23.773 4.361 -9.595 1.00 90.50 781 TYR A O 1
ATOM 5661 N N . ASP A 1 782 ? -23.756 4.500 -7.350 1.00 91.31 782 ASP A N 1
ATOM 5662 C CA . ASP A 1 782 ? -24.291 5.858 -7.283 1.00 91.31 782 ASP A CA 1
ATOM 5663 C C . ASP A 1 782 ? -23.189 6.927 -7.319 1.00 91.31 782 ASP A C 1
ATOM 5665 O O . ASP A 1 782 ? -22.012 6.645 -7.081 1.00 91.31 782 ASP A O 1
ATOM 5669 N N . GLU A 1 783 ? -23.568 8.156 -7.681 1.00 91.69 783 GLU A N 1
ATOM 5670 C CA . GLU A 1 783 ? -22.643 9.296 -7.726 1.00 91.69 783 GLU A CA 1
ATOM 5671 C C . GLU A 1 783 ? -22.051 9.563 -6.342 1.00 91.69 783 GLU A C 1
ATOM 5673 O O . GLU A 1 783 ? -22.708 9.332 -5.324 1.00 91.69 783 GLU A O 1
ATOM 5678 N N . ASN A 1 784 ? -20.792 10.012 -6.312 1.00 93.44 784 ASN A N 1
ATOM 5679 C CA . ASN A 1 784 ? -20.051 10.377 -5.096 1.00 93.44 784 ASN A CA 1
ATOM 5680 C C . ASN A 1 784 ? -20.034 9.290 -4.001 1.00 93.44 784 ASN A C 1
ATOM 5682 O O . ASN A 1 784 ? -19.753 9.567 -2.838 1.00 93.44 784 ASN A O 1
ATOM 5686 N N . SER A 1 785 ? -20.351 8.042 -4.355 1.00 96.50 785 SER A N 1
ATOM 5687 C CA . SER A 1 785 ? -20.509 6.952 -3.398 1.00 96.50 785 SER A CA 1
ATOM 5688 C C . SER A 1 785 ? -19.241 6.113 -3.287 1.00 96.50 785 SER A C 1
ATOM 5690 O O . SER A 1 785 ? -18.545 5.863 -4.272 1.00 96.50 785 SER A O 1
ATOM 5692 N N . VAL A 1 786 ? -18.955 5.629 -2.080 1.00 98.06 786 VAL A N 1
ATOM 5693 C CA . VAL A 1 786 ? -17.735 4.895 -1.741 1.00 98.06 786 VAL A CA 1
ATOM 5694 C C . VAL A 1 786 ? -18.085 3.478 -1.287 1.00 98.06 786 VAL A C 1
ATOM 5696 O O . VAL A 1 786 ? -18.751 3.291 -0.275 1.00 98.06 786 VAL A O 1
ATOM 5699 N N . ALA A 1 787 ? -17.613 2.459 -2.000 1.00 97.31 787 ALA A N 1
ATOM 5700 C CA . ALA A 1 787 ? -17.702 1.058 -1.599 1.00 97.31 787 ALA A CA 1
ATOM 5701 C C . ALA A 1 787 ? -16.357 0.589 -1.024 1.00 97.31 787 ALA A C 1
ATOM 5703 O O . ALA A 1 787 ? -15.371 0.508 -1.754 1.00 97.31 787 ALA A O 1
ATOM 5704 N N . ILE A 1 788 ? -16.311 0.253 0.268 1.00 97.31 788 ILE A N 1
ATOM 5705 C CA . ILE A 1 788 ? -15.082 -0.134 0.982 1.00 97.31 788 ILE A CA 1
ATOM 5706 C C . ILE A 1 788 ? -15.166 -1.590 1.438 1.00 97.31 788 ILE A C 1
ATOM 5708 O O . ILE A 1 788 ? -16.068 -1.977 2.183 1.00 97.31 788 ILE A O 1
ATOM 5712 N N . GLY A 1 789 ? -14.196 -2.402 1.030 1.00 95.69 789 GLY A N 1
ATOM 5713 C CA . GLY A 1 789 ? -14.084 -3.823 1.348 1.00 95.69 789 GLY A CA 1
ATOM 5714 C C . GLY A 1 789 ? -14.503 -4.740 0.195 1.00 95.69 789 GLY A C 1
ATOM 5715 O O . GLY A 1 789 ? -15.220 -4.356 -0.724 1.00 95.69 789 GLY A O 1
ATOM 5716 N N . SER A 1 790 ? -14.045 -5.994 0.242 1.00 93.50 790 SER A N 1
ATOM 5717 C CA . SER A 1 790 ? -14.351 -6.970 -0.811 1.00 93.50 790 SER A CA 1
ATOM 5718 C C . SER A 1 790 ? -15.859 -7.205 -0.952 1.00 93.50 790 SER A C 1
ATOM 5720 O O . SER A 1 790 ? -16.555 -7.386 0.050 1.00 93.50 790 SER A O 1
ATOM 5722 N N . ASN A 1 791 ? -16.352 -7.207 -2.192 1.00 90.75 791 ASN A N 1
ATOM 5723 C CA . ASN A 1 791 ? -17.766 -7.364 -2.551 1.00 90.75 791 ASN A CA 1
ATOM 5724 C C . ASN A 1 791 ? -18.716 -6.311 -1.953 1.00 90.75 791 ASN A C 1
ATOM 5726 O O . ASN A 1 791 ? -19.933 -6.522 -1.962 1.00 90.75 791 ASN A O 1
ATOM 5730 N N . SER A 1 792 ? -18.189 -5.189 -1.450 1.00 94.94 792 SER A N 1
ATOM 5731 C CA . SER A 1 792 ? -19.019 -4.075 -0.996 1.00 94.94 792 SER A CA 1
ATOM 5732 C C . SER A 1 792 ? -19.759 -3.437 -2.163 1.00 94.94 792 SER A C 1
ATOM 5734 O O . SER A 1 792 ? -19.238 -3.363 -3.276 1.00 94.94 792 SER A O 1
ATOM 5736 N N . PHE A 1 793 ? -20.972 -2.968 -1.907 1.00 93.88 793 PHE A N 1
ATOM 5737 C CA . PHE A 1 793 ? -21.859 -2.403 -2.909 1.00 93.88 793 PHE A CA 1
ATOM 5738 C C . PHE A 1 793 ? -22.427 -1.093 -2.378 1.00 93.88 793 PHE A C 1
ATOM 5740 O O . PHE A 1 793 ? -23.199 -1.086 -1.420 1.00 93.88 793 PHE A O 1
ATOM 5747 N N . ALA A 1 794 ? -21.995 0.016 -2.975 1.00 94.44 794 ALA A N 1
ATOM 5748 C CA . ALA A 1 794 ? -22.522 1.342 -2.692 1.00 94.44 794 ALA A CA 1
ATOM 5749 C C . ALA A 1 794 ? -23.581 1.675 -3.745 1.00 94.44 794 ALA A C 1
ATOM 5751 O O . ALA A 1 794 ? -23.280 2.171 -4.834 1.00 94.44 794 ALA A O 1
ATOM 5752 N N . LYS A 1 795 ? -24.813 1.304 -3.415 1.00 87.88 795 LYS A N 1
ATOM 5753 C CA . LYS A 1 795 ? -26.050 1.600 -4.132 1.00 87.88 795 LYS A CA 1
ATOM 5754 C C . LYS A 1 795 ? -27.092 1.976 -3.080 1.00 87.88 795 LYS A C 1
ATOM 5756 O O . LYS A 1 795 ? -26.956 1.508 -1.954 1.00 87.88 795 LYS A O 1
ATOM 5761 N N . GLU A 1 796 ? -28.111 2.739 -3.468 1.00 82.94 796 GLU A N 1
ATOM 5762 C CA . GLU A 1 796 ? -29.208 3.241 -2.612 1.00 82.94 796 GLU A CA 1
ATOM 5763 C C . GLU A 1 796 ? -28.949 4.632 -2.018 1.00 82.94 796 GLU A C 1
ATOM 5765 O O . GLU A 1 796 ? -29.494 4.980 -0.973 1.00 82.94 796 GLU A O 1
ATOM 5770 N N . ALA A 1 797 ? -28.171 5.473 -2.703 1.00 86.50 797 ALA A N 1
ATOM 5771 C CA . ALA A 1 797 ? -28.194 6.898 -2.393 1.00 86.50 797 ALA A CA 1
ATOM 5772 C C . ALA A 1 797 ? -29.589 7.460 -2.739 1.00 86.50 797 ALA A C 1
ATOM 5774 O O . ALA A 1 797 ? -29.990 7.471 -3.905 1.00 86.50 797 ALA A O 1
ATOM 5775 N N . ILE A 1 798 ? -30.346 7.886 -1.724 1.00 89.25 798 ILE A N 1
ATOM 5776 C CA . ILE A 1 798 ? -31.728 8.372 -1.858 1.00 89.25 798 ILE A CA 1
ATOM 5777 C C . ILE A 1 798 ? -31.893 9.758 -1.232 1.00 89.25 798 ILE A C 1
ATOM 5779 O O . ILE A 1 798 ? -31.223 10.097 -0.259 1.00 89.25 798 ILE A O 1
ATOM 5783 N N . ASP A 1 799 ? -32.812 10.549 -1.786 1.00 92.88 799 ASP A N 1
ATOM 5784 C CA . ASP A 1 799 ? -33.301 11.769 -1.145 1.00 92.88 799 ASP A CA 1
ATOM 5785 C C . ASP A 1 799 ? -34.299 11.387 -0.044 1.00 92.88 799 ASP A C 1
ATOM 5787 O O . ASP A 1 799 ? -35.240 10.628 -0.292 1.00 92.88 799 ASP A O 1
ATOM 5791 N N . GLY A 1 800 ? -34.128 11.917 1.167 1.00 92.38 800 GLY A N 1
ATOM 5792 C CA . GLY A 1 800 ? -35.027 11.599 2.273 1.00 92.38 800 GLY A CA 1
ATOM 5793 C C . GLY A 1 800 ? -34.692 12.304 3.579 1.00 92.38 800 GLY A C 1
ATOM 5794 O O . GLY A 1 800 ? -33.811 13.155 3.636 1.00 92.38 800 GLY A O 1
ATOM 5795 N N . LYS A 1 801 ? -35.423 11.934 4.632 1.00 90.12 801 LYS A N 1
ATOM 5796 C CA . LYS A 1 801 ? -35.223 12.414 6.000 1.00 90.12 801 LYS A CA 1
ATOM 5797 C C . LYS A 1 801 ? -34.541 11.335 6.839 1.00 90.12 801 LYS A C 1
ATOM 5799 O O . LYS A 1 801 ? -34.964 10.178 6.805 1.00 90.12 801 LYS A O 1
ATOM 5804 N N . ALA A 1 802 ? -33.497 11.699 7.576 1.00 86.56 802 ALA A N 1
ATOM 5805 C CA . ALA A 1 802 ? -32.822 10.802 8.504 1.00 86.56 802 ALA A CA 1
ATOM 5806 C C . ALA A 1 802 ? -33.750 10.419 9.669 1.00 86.56 802 ALA A C 1
ATOM 5808 O O . ALA A 1 802 ? -34.517 11.234 10.183 1.00 86.56 802 ALA A O 1
ATOM 5809 N N . TYR A 1 803 ? -33.683 9.156 10.092 1.00 85.69 803 TYR A N 1
ATOM 5810 C CA . TYR A 1 803 ? -34.534 8.629 11.158 1.00 85.69 803 TYR A CA 1
ATOM 5811 C C . TYR A 1 803 ? -34.192 9.287 12.509 1.00 85.69 803 TYR A C 1
ATOM 5813 O O . TYR A 1 803 ? -33.023 9.363 12.874 1.00 85.69 803 TYR A O 1
ATOM 5821 N N . LEU A 1 804 ? -35.212 9.722 13.262 1.00 87.50 804 LEU A N 1
ATOM 5822 C CA . LEU A 1 804 ? -35.150 10.454 14.547 1.00 87.50 804 LEU A CA 1
ATOM 5823 C C . LEU A 1 804 ? -34.662 11.909 14.494 1.00 87.50 804 LEU A C 1
ATOM 5825 O O . LEU A 1 804 ? -35.132 12.696 15.313 1.00 87.50 804 LEU A O 1
ATOM 5829 N N . SER A 1 805 ? -33.740 12.268 13.597 1.00 88.06 805 SER A N 1
ATOM 5830 C CA . SER A 1 805 ? -33.242 13.649 13.496 1.00 88.06 805 SER A CA 1
ATOM 5831 C C . SER A 1 805 ? -34.033 14.525 12.522 1.00 88.06 805 SER A C 1
ATOM 5833 O O . SER A 1 805 ? -33.927 15.745 12.609 1.00 88.06 805 SER A O 1
ATOM 5835 N N . ASP A 1 806 ? -34.807 13.933 11.600 1.00 89.19 806 ASP A N 1
ATOM 5836 C CA . ASP A 1 806 ? -35.504 14.640 10.511 1.00 89.19 806 ASP A CA 1
ATOM 5837 C C . ASP A 1 806 ? -34.571 15.557 9.680 1.00 89.19 806 ASP A C 1
ATOM 5839 O O . ASP A 1 806 ? -34.994 16.545 9.062 1.00 89.19 806 ASP A O 1
ATOM 5843 N N . GLU A 1 807 ? -33.284 15.212 9.623 1.00 92.00 807 GLU A N 1
ATOM 5844 C CA . GLU A 1 807 ? -32.291 15.878 8.780 1.00 92.00 807 GLU A CA 1
ATOM 5845 C C . GLU A 1 807 ? -32.500 15.502 7.307 1.00 92.00 807 GLU A C 1
ATOM 5847 O O . GLU A 1 807 ? -32.745 14.340 6.989 1.00 92.00 807 GLU A O 1
ATOM 5852 N N . ASP A 1 808 ? -32.408 16.472 6.393 1.00 92.81 808 ASP A N 1
ATOM 5853 C CA . ASP A 1 808 ? -32.486 16.204 4.953 1.00 92.81 808 ASP A CA 1
ATOM 5854 C C . ASP A 1 808 ? -31.189 15.581 4.426 1.00 92.81 808 ASP A C 1
ATOM 5856 O O . ASP A 1 808 ? -30.131 16.206 4.447 1.00 92.81 808 ASP A O 1
ATOM 5860 N N . VAL A 1 809 ? -31.293 14.382 3.857 1.00 91.19 809 VAL A N 1
ATOM 5861 C CA . VAL A 1 809 ? -30.206 13.682 3.167 1.00 91.19 809 VAL A CA 1
ATOM 5862 C C . VAL A 1 809 ? -30.476 13.706 1.664 1.00 91.19 809 VAL A C 1
ATOM 5864 O O . VAL A 1 809 ? -31.606 13.487 1.218 1.00 91.19 809 VAL A O 1
ATOM 5867 N N . LYS A 1 810 ? -29.442 13.999 0.869 1.00 92.06 810 LYS A N 1
ATOM 5868 C CA . LYS A 1 810 ? -29.514 14.077 -0.597 1.00 92.06 810 LYS A CA 1
ATOM 5869 C C . LYS A 1 810 ? -28.751 12.937 -1.253 1.00 92.06 810 LYS A C 1
ATOM 5871 O O . LYS A 1 810 ? -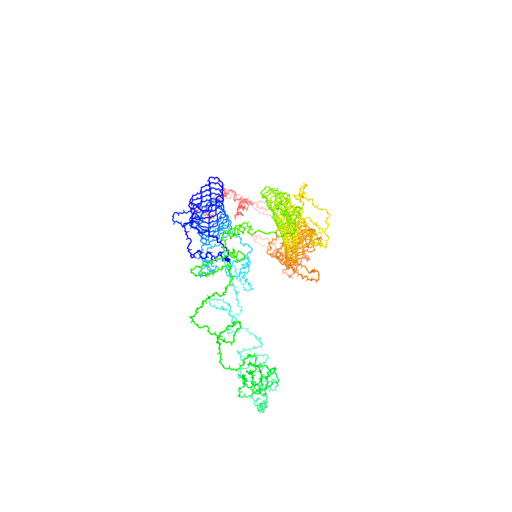27.578 12.738 -0.952 1.00 92.06 810 LYS A O 1
ATOM 5876 N N . ALA A 1 811 ? -29.363 12.283 -2.239 1.00 88.88 811 ALA A N 1
ATOM 5877 C CA . ALA A 1 811 ? -28.736 11.233 -3.040 1.00 88.88 811 ALA A CA 1
ATOM 5878 C C . ALA A 1 811 ? -27.444 11.714 -3.721 1.00 88.88 811 ALA A C 1
ATOM 5880 O O . ALA A 1 811 ? -26.486 10.958 -3.848 1.00 88.88 811 ALA A O 1
ATOM 5881 N N . ALA A 1 812 ? -27.393 12.991 -4.116 1.00 88.56 812 ALA A N 1
ATOM 5882 C CA . ALA A 1 812 ? -26.224 13.598 -4.751 1.00 88.56 812 ALA A CA 1
ATOM 5883 C C . ALA A 1 812 ? -24.971 13.634 -3.852 1.00 88.56 812 ALA A C 1
ATOM 5885 O O . ALA A 1 812 ? -23.859 13.717 -4.371 1.00 88.56 812 ALA A O 1
ATOM 5886 N N . ALA A 1 813 ? -25.125 13.564 -2.523 1.00 88.75 813 ALA A N 1
ATOM 5887 C CA . ALA A 1 813 ? -23.994 13.478 -1.597 1.00 88.75 813 ALA A CA 1
ATOM 5888 C C . ALA A 1 813 ? -23.326 12.089 -1.604 1.00 88.75 813 ALA A C 1
ATOM 5890 O O . ALA A 1 813 ? -22.204 11.950 -1.123 1.00 88.75 813 ALA A O 1
ATOM 5891 N N . GLY A 1 814 ? -23.994 11.081 -2.175 1.00 93.62 814 GLY A N 1
ATOM 5892 C CA . GLY A 1 814 ? -23.540 9.698 -2.180 1.00 93.62 814 GLY A CA 1
ATOM 5893 C C . GLY A 1 814 ? -23.637 9.027 -0.809 1.00 93.62 814 GLY A C 1
ATOM 5894 O O . GLY A 1 814 ? -24.152 9.582 0.160 1.00 93.62 814 GLY A O 1
ATOM 5895 N N . ILE A 1 815 ? -23.152 7.789 -0.738 1.00 94.44 815 ILE A N 1
ATOM 5896 C CA . ILE A 1 815 ? -23.101 6.990 0.494 1.00 94.44 815 ILE A CA 1
ATOM 5897 C C . ILE A 1 815 ? -21.738 6.321 0.656 1.00 94.44 815 ILE A C 1
ATOM 5899 O O . ILE A 1 815 ? -21.077 5.998 -0.330 1.00 94.44 815 ILE A O 1
ATOM 5903 N N . VAL A 1 816 ? -21.344 6.024 1.895 1.00 96.38 816 VAL A N 1
ATOM 5904 C CA . VAL A 1 816 ? -20.209 5.135 2.180 1.00 96.38 816 VAL A CA 1
ATOM 5905 C C . VAL A 1 816 ? -20.745 3.769 2.597 1.00 96.38 816 VAL A C 1
ATOM 5907 O O . VAL A 1 816 ? -21.284 3.603 3.689 1.00 96.38 816 VAL A O 1
ATOM 5910 N N . SER A 1 817 ? -20.583 2.772 1.733 1.00 96.06 817 SER A N 1
ATOM 5911 C CA . SER A 1 817 ? -20.959 1.389 2.006 1.00 96.06 817 SER A CA 1
ATOM 5912 C C . SER A 1 817 ? -19.735 0.557 2.376 1.00 96.06 817 SER A C 1
ATOM 5914 O O . SER A 1 817 ? -18.828 0.346 1.570 1.00 96.06 817 SER A O 1
ATOM 5916 N N . VAL A 1 818 ? -19.725 0.028 3.599 1.00 96.50 818 VAL A N 1
ATOM 5917 C CA . VAL A 1 818 ? -18.702 -0.917 4.083 1.00 96.50 818 VAL A CA 1
ATOM 5918 C C . VAL A 1 818 ? -19.120 -2.380 3.897 1.00 96.50 818 VAL A C 1
ATOM 5920 O O . VAL A 1 818 ? -18.507 -3.278 4.472 1.00 96.50 818 VAL A O 1
ATOM 5923 N N . GLY A 1 819 ? -20.177 -2.648 3.133 1.00 94.38 819 GLY A N 1
ATOM 5924 C CA . GLY A 1 819 ? -20.795 -3.964 2.986 1.00 94.38 819 GLY A CA 1
ATOM 5925 C C . GLY A 1 819 ? -21.710 -4.024 1.769 1.00 94.38 819 GLY A C 1
ATOM 5926 O O . GLY A 1 819 ? -21.547 -3.249 0.830 1.00 94.38 819 GLY A O 1
ATOM 5927 N N . SER A 1 820 ? -22.655 -4.951 1.748 1.00 91.25 820 SER A N 1
ATOM 5928 C CA . SER A 1 820 ? -23.653 -5.051 0.683 1.00 91.25 820 SER A CA 1
ATOM 5929 C C . SER A 1 820 ? -24.894 -5.822 1.145 1.00 91.25 820 SER A C 1
ATOM 5931 O O . SER A 1 820 ? -24.767 -6.754 1.941 1.00 91.25 820 SER A O 1
ATOM 5933 N N . PRO A 1 821 ? -26.098 -5.473 0.655 1.00 88.12 821 PRO A N 1
ATOM 5934 C CA . PRO A 1 821 ? -27.233 -6.393 0.653 1.00 88.12 821 PRO A CA 1
ATOM 5935 C C . PRO A 1 821 ? -26.999 -7.515 -0.377 1.00 88.12 821 PRO A C 1
ATOM 5937 O O . PRO A 1 821 ? -25.978 -7.534 -1.061 1.00 88.12 821 PRO A O 1
ATOM 5940 N N . ASN A 1 822 ? -27.941 -8.451 -0.524 1.00 87.44 822 ASN A N 1
ATOM 5941 C CA . ASN A 1 822 ? -27.879 -9.419 -1.624 1.00 87.44 822 ASN A CA 1
ATOM 5942 C C . ASN A 1 822 ? -27.967 -8.674 -2.968 1.00 87.44 822 ASN A C 1
ATOM 5944 O O . ASN A 1 822 ? -28.889 -7.882 -3.167 1.00 87.44 822 ASN A O 1
ATOM 5948 N N . TYR A 1 823 ? -27.055 -8.939 -3.903 1.00 81.94 823 TYR A N 1
ATOM 5949 C CA . TYR A 1 823 ? -27.106 -8.354 -5.247 1.00 81.94 823 TYR A CA 1
ATOM 5950 C C . TYR A 1 823 ? -26.591 -9.325 -6.312 1.00 81.94 823 TYR A C 1
ATOM 5952 O O . TYR A 1 823 ? -25.863 -10.269 -6.012 1.00 81.94 823 TYR A O 1
ATOM 5960 N N . LYS A 1 824 ? -26.975 -9.094 -7.573 1.00 74.12 824 LYS A N 1
ATOM 5961 C CA . LYS A 1 824 ? -26.580 -9.937 -8.709 1.00 74.12 824 LYS A CA 1
ATOM 5962 C C . LYS A 1 824 ? -25.463 -9.310 -9.531 1.00 74.12 824 LYS A C 1
ATOM 5964 O O . LYS A 1 824 ? -25.444 -8.099 -9.757 1.00 74.12 824 LYS A O 1
ATOM 5969 N N . VAL A 1 825 ? -24.572 -10.158 -10.031 1.00 68.00 825 VAL A N 1
ATOM 5970 C CA . VAL A 1 825 ? -23.539 -9.822 -11.016 1.00 68.00 825 VAL A CA 1
ATOM 5971 C C . VAL A 1 825 ? -23.686 -10.793 -12.182 1.00 68.00 825 VAL A C 1
ATOM 5973 O O . VAL A 1 825 ? -23.218 -11.929 -12.112 1.00 68.00 825 VAL A O 1
ATOM 5976 N N . GLY A 1 826 ? -24.373 -10.363 -13.242 1.00 71.56 826 GLY A N 1
ATOM 5977 C CA . GLY A 1 826 ? -24.833 -11.291 -14.278 1.00 71.56 826 GLY A CA 1
ATOM 5978 C C . GLY A 1 826 ? -25.721 -12.373 -13.656 1.00 71.56 826 GLY A C 1
ATOM 5979 O O . GLY A 1 826 ? -26.646 -12.051 -12.911 1.00 71.56 826 GLY A O 1
ATOM 5980 N N . ASP A 1 827 ? -25.377 -13.639 -13.890 1.00 72.25 827 ASP A N 1
ATOM 5981 C CA . ASP A 1 827 ? -26.092 -14.796 -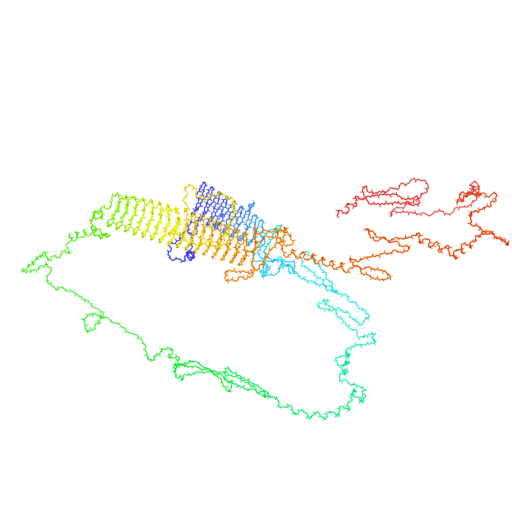13.332 1.00 72.25 827 ASP A CA 1
ATOM 5982 C C . ASP A 1 827 ? -25.620 -15.202 -11.923 1.00 72.25 827 ASP A C 1
ATOM 5984 O O . ASP A 1 827 ? -26.132 -16.161 -11.349 1.00 72.25 827 ASP A O 1
ATOM 5988 N N . THR A 1 828 ? -24.635 -14.500 -11.350 1.00 64.25 828 THR A N 1
ATOM 5989 C CA . THR A 1 828 ? -24.068 -14.843 -10.036 1.00 64.25 828 THR A CA 1
ATOM 5990 C C . THR A 1 828 ? -24.737 -14.048 -8.922 1.00 64.25 828 THR A C 1
ATOM 5992 O O . THR A 1 828 ? -24.753 -12.816 -8.962 1.00 64.25 828 THR A O 1
ATOM 5995 N N . ASP A 1 829 ? -25.222 -14.745 -7.896 1.00 80.62 829 ASP A N 1
ATOM 5996 C CA . ASP A 1 829 ? -25.724 -14.126 -6.671 1.00 80.62 829 ASP A CA 1
ATOM 5997 C C . ASP A 1 829 ? -24.574 -13.856 -5.695 1.00 80.62 829 ASP A C 1
ATOM 5999 O O . ASP A 1 829 ? -23.812 -14.752 -5.326 1.00 80.62 829 ASP A O 1
ATOM 6003 N N . VAL A 1 830 ? -24.455 -12.604 -5.258 1.00 81.50 830 VAL A N 1
ATOM 6004 C CA . VAL A 1 830 ? -23.552 -12.186 -4.188 1.00 81.50 830 VAL A CA 1
ATOM 6005 C C . VAL A 1 830 ? -24.378 -12.010 -2.920 1.00 81.50 830 VAL A C 1
ATOM 6007 O O . VAL A 1 830 ? -25.300 -11.194 -2.874 1.00 81.50 830 VAL A O 1
ATOM 6010 N N . ALA A 1 831 ? -24.053 -12.802 -1.898 1.00 87.25 831 ALA A N 1
ATOM 6011 C CA . ALA A 1 831 ? -24.740 -12.774 -0.615 1.00 87.25 831 ALA A CA 1
ATOM 6012 C C . ALA A 1 831 ? -24.476 -11.470 0.155 1.00 87.25 831 ALA A C 1
ATOM 6014 O O . ALA A 1 831 ? -23.396 -10.880 0.056 1.00 87.25 831 ALA A O 1
ATOM 6015 N N . ALA A 1 832 ? -25.452 -11.070 0.967 1.00 91.88 832 ALA A N 1
ATOM 6016 C CA . ALA A 1 832 ? -25.363 -9.920 1.845 1.00 91.88 832 ALA A CA 1
ATOM 6017 C C . ALA A 1 832 ? -24.194 -10.072 2.827 1.00 91.88 832 ALA A C 1
ATOM 6019 O O . ALA A 1 832 ? -23.984 -11.129 3.426 1.00 91.88 832 ALA A O 1
ATOM 6020 N N . ASN A 1 833 ? -23.450 -8.990 3.017 1.00 90.19 833 ASN A N 1
ATOM 6021 C CA . ASN A 1 833 ? -22.318 -8.926 3.923 1.00 90.19 833 ASN A CA 1
ATOM 6022 C C . ASN A 1 833 ? -22.289 -7.565 4.618 1.00 90.19 833 ASN A C 1
ATOM 6024 O O . ASN A 1 833 ? -22.019 -6.546 3.986 1.00 90.19 833 ASN A O 1
ATOM 6028 N N . TYR A 1 834 ? -22.516 -7.552 5.929 1.00 93.75 834 TYR A N 1
ATOM 6029 C CA . TYR A 1 834 ? -22.444 -6.347 6.753 1.00 93.75 834 TYR A CA 1
ATOM 6030 C C . TYR A 1 834 ? -21.189 -6.382 7.625 1.00 93.75 834 TYR A C 1
ATOM 6032 O O . TYR A 1 834 ? -20.895 -7.389 8.272 1.00 93.75 834 TYR A O 1
ATOM 6040 N N . ARG A 1 835 ? -20.449 -5.269 7.672 1.00 95.50 835 ARG A N 1
ATOM 6041 C CA . ARG A 1 835 ? -19.213 -5.160 8.457 1.00 95.50 835 ARG A CA 1
ATOM 6042 C C . ARG A 1 835 ? -19.416 -4.325 9.712 1.00 95.50 835 ARG A C 1
ATOM 6044 O O . ARG A 1 835 ? -20.044 -3.272 9.678 1.00 95.50 835 ARG A O 1
ATOM 6051 N N . ARG A 1 836 ? -18.815 -4.776 10.816 1.00 95.75 836 ARG A N 1
ATOM 6052 C CA . ARG A 1 836 ? -18.657 -3.953 12.021 1.00 95.75 836 ARG A CA 1
ATOM 6053 C C . ARG A 1 836 ? -17.588 -2.894 11.769 1.00 95.75 836 ARG A C 1
ATOM 6055 O O . ARG A 1 836 ? -16.487 -3.241 11.346 1.00 95.75 836 ARG A O 1
ATOM 6062 N N . ILE A 1 837 ? -17.892 -1.641 12.095 1.00 95.25 837 ILE A N 1
ATOM 6063 C CA . ILE A 1 837 ? -16.906 -0.558 12.148 1.00 95.25 837 ILE A CA 1
ATOM 6064 C C . ILE A 1 837 ? -16.364 -0.518 13.581 1.00 95.25 837 ILE A C 1
ATOM 6066 O O . ILE A 1 837 ? -17.115 -0.308 14.531 1.00 95.25 837 ILE A O 1
ATOM 6070 N N . VAL A 1 838 ? -15.077 -0.814 13.752 1.00 94.44 838 VAL A N 1
ATOM 6071 C CA . VAL A 1 838 ? -14.413 -0.911 15.063 1.00 94.44 838 VAL A CA 1
ATOM 6072 C C . VAL A 1 838 ? -13.462 0.267 15.273 1.00 94.44 838 VAL A C 1
ATOM 6074 O O . VAL A 1 838 ? -13.133 0.966 14.321 1.00 94.44 838 VAL A O 1
ATOM 6077 N N . ASN A 1 839 ? -13.013 0.481 16.514 1.00 91.69 839 ASN A N 1
ATOM 6078 C CA . ASN A 1 839 ? -12.131 1.595 16.900 1.00 91.69 839 ASN A CA 1
ATOM 6079 C C . ASN A 1 839 ? -12.734 2.992 16.646 1.00 91.69 839 ASN A C 1
ATOM 6081 O O . ASN A 1 839 ? -12.018 3.945 16.359 1.00 91.69 839 ASN A O 1
ATOM 6085 N N . VAL A 1 840 ? -14.056 3.116 16.786 1.00 96.19 840 VAL A N 1
ATOM 6086 C CA . VAL A 1 840 ? -14.778 4.391 16.671 1.00 96.19 840 VAL A CA 1
ATOM 6087 C C . VAL A 1 840 ? -14.742 5.116 18.022 1.00 96.19 840 VAL A C 1
ATOM 6089 O O . VAL A 1 840 ? -15.302 4.636 19.016 1.00 96.19 840 VAL A O 1
ATOM 6092 N N . ALA A 1 841 ? -14.048 6.256 18.073 1.00 95.25 841 ALA A N 1
ATOM 6093 C CA . ALA A 1 841 ? -14.073 7.157 19.224 1.00 95.25 841 ALA A CA 1
ATOM 6094 C C . ALA A 1 841 ? -15.491 7.710 19.458 1.00 95.25 841 ALA A C 1
ATOM 6096 O O . ALA A 1 841 ? -16.357 7.587 18.598 1.00 95.25 841 ALA A O 1
ATOM 6097 N N . GLY A 1 842 ? -15.761 8.259 20.644 1.00 92.06 842 GLY A N 1
ATOM 6098 C CA . GLY A 1 842 ? -17.072 8.857 20.902 1.00 92.06 842 GLY A CA 1
ATOM 6099 C C . GLY A 1 842 ? -17.247 10.124 20.069 1.00 92.06 842 GLY A C 1
ATOM 6100 O O . GLY A 1 842 ? -16.360 10.975 20.103 1.00 92.06 842 GLY A O 1
ATOM 6101 N N . GLY A 1 843 ? -18.362 10.235 19.348 1.00 95.12 843 GLY A N 1
ATOM 6102 C CA . GLY A 1 843 ? -18.678 11.427 18.566 1.00 95.12 843 GLY A CA 1
ATOM 6103 C C . GLY A 1 843 ? -18.826 12.670 19.444 1.00 95.12 843 GLY A C 1
ATOM 6104 O O . GLY A 1 843 ? -19.363 12.581 20.553 1.00 95.12 843 GLY A O 1
ATOM 6105 N N . ILE A 1 844 ? -18.317 13.801 18.964 1.00 93.31 844 ILE A N 1
ATOM 6106 C CA . ILE A 1 844 ? -18.340 15.102 19.645 1.00 93.31 844 ILE A CA 1
ATOM 6107 C C . ILE A 1 844 ? -19.330 16.040 18.950 1.00 93.31 844 ILE A C 1
ATOM 6109 O O . ILE A 1 844 ? -20.085 16.730 19.630 1.00 93.31 844 ILE A O 1
ATOM 6113 N N . HIS A 1 845 ? -19.323 16.058 17.618 1.00 92.81 845 HIS A N 1
ATOM 6114 C CA . HIS A 1 845 ? -20.254 16.825 16.795 1.00 92.81 845 HIS A CA 1
ATOM 6115 C C . HIS A 1 845 ? -21.468 15.978 16.407 1.00 92.81 845 HIS A C 1
ATOM 6117 O O . HIS A 1 845 ? -21.422 14.748 16.444 1.00 92.81 845 HIS A O 1
ATOM 6123 N N . ASP A 1 846 ? -22.541 16.640 15.978 1.00 89.00 846 ASP A N 1
ATOM 6124 C CA . ASP A 1 846 ? -23.811 15.979 15.647 1.00 89.00 846 ASP A CA 1
ATOM 6125 C C . ASP A 1 846 ? -23.705 14.994 14.468 1.00 89.00 846 ASP A C 1
ATOM 6127 O O . ASP A 1 846 ? -24.479 14.044 14.386 1.00 89.00 846 ASP A O 1
ATOM 6131 N N . ASN A 1 847 ? -22.728 15.186 13.576 1.00 88.56 847 ASN A N 1
ATOM 6132 C CA . ASN A 1 847 ? -22.479 14.335 12.410 1.00 88.56 847 ASN A CA 1
ATOM 6133 C C . ASN A 1 847 ? -21.347 13.310 12.615 1.00 88.56 847 ASN A C 1
ATOM 6135 O O . ASN A 1 847 ? -20.961 12.621 11.666 1.00 88.56 847 ASN A O 1
ATOM 6139 N N . ASP A 1 848 ? -20.822 13.185 13.836 1.00 95.06 848 ASP A N 1
ATOM 6140 C CA . ASP A 1 848 ? -19.874 12.128 14.172 1.00 95.06 848 ASP A CA 1
ATOM 6141 C C . ASP A 1 848 ? -20.595 10.782 14.370 1.00 95.06 848 ASP A C 1
ATOM 6143 O O . ASP A 1 848 ? -21.733 10.699 14.836 1.00 95.06 848 ASP A O 1
ATOM 6147 N N . ALA A 1 849 ? -19.902 9.680 14.076 1.00 94.88 849 ALA A N 1
ATOM 6148 C CA . ALA A 1 849 ? -20.431 8.348 14.344 1.00 94.88 849 ALA A CA 1
ATOM 6149 C C . ALA A 1 849 ? -20.555 8.086 15.859 1.00 94.88 849 ALA A C 1
ATOM 6151 O O . ALA A 1 849 ? -19.607 8.267 16.624 1.00 94.88 849 ALA A O 1
ATOM 6152 N N . VAL A 1 850 ? -21.711 7.574 16.288 1.00 95.06 850 VAL A N 1
ATOM 6153 C CA . VAL A 1 850 ? -21.951 7.168 17.680 1.00 95.06 850 VAL A CA 1
ATOM 6154 C C . VAL A 1 850 ? -21.352 5.788 17.928 1.00 95.06 850 VAL A C 1
ATOM 6156 O O . VAL A 1 850 ? -21.670 4.819 17.234 1.00 95.06 850 VAL A O 1
ATOM 6159 N N . ASN A 1 851 ? -20.518 5.659 18.958 1.00 95.94 851 ASN A N 1
ATOM 6160 C CA . ASN A 1 851 ? -20.010 4.351 19.364 1.00 95.94 851 ASN A CA 1
ATOM 6161 C C . ASN A 1 851 ? -20.932 3.652 20.382 1.00 95.94 851 ASN A C 1
ATOM 6163 O O . ASN A 1 851 ? -21.807 4.251 21.011 1.00 95.94 851 ASN A O 1
ATOM 6167 N N . VAL A 1 852 ? -20.707 2.352 20.601 1.00 95.38 852 VAL A N 1
ATOM 6168 C CA . VAL A 1 852 ? -21.532 1.539 21.519 1.00 95.38 852 VAL A CA 1
ATOM 6169 C C . VAL A 1 852 ? -21.484 2.056 22.967 1.00 95.38 852 VAL A C 1
ATOM 6171 O O . VAL A 1 852 ? -22.437 1.862 23.716 1.00 95.38 852 VAL A O 1
ATOM 6174 N N . ALA A 1 853 ? -20.404 2.723 23.385 1.00 92.94 853 ALA A N 1
ATOM 6175 C CA . ALA A 1 853 ? -20.289 3.251 24.744 1.00 92.94 853 ALA A CA 1
ATOM 6176 C C . ALA A 1 853 ? -21.223 4.450 24.980 1.00 92.94 853 ALA A C 1
ATOM 6178 O O . ALA A 1 853 ? -21.877 4.505 26.021 1.00 92.94 853 ALA A O 1
ATOM 6179 N N . GLN A 1 854 ? -21.334 5.365 24.013 1.00 95.69 854 GLN A N 1
ATOM 6180 C CA . GLN A 1 854 ? -22.292 6.475 24.060 1.00 95.69 854 GLN A CA 1
ATOM 6181 C C . GLN A 1 854 ? -23.734 5.961 24.102 1.00 95.69 854 GLN A C 1
ATOM 6183 O O . GLN A 1 854 ? -24.523 6.413 24.932 1.00 95.69 854 GLN A O 1
ATOM 6188 N N . LEU A 1 855 ? -24.056 4.956 23.278 1.00 94.62 855 LEU A N 1
ATOM 6189 C CA . LEU A 1 855 ? -25.392 4.358 23.263 1.00 94.62 855 LEU A CA 1
ATOM 6190 C C . LEU A 1 855 ? -25.733 3.666 24.593 1.00 94.62 855 LEU A C 1
ATOM 6192 O O . LEU A 1 855 ? -26.820 3.877 25.122 1.00 94.62 855 LEU A O 1
ATOM 6196 N N . LYS A 1 856 ? -24.794 2.918 25.189 1.00 93.62 856 LYS A N 1
ATOM 6197 C CA . LYS A 1 856 ? -24.975 2.304 26.521 1.00 93.62 856 LYS A CA 1
ATOM 6198 C C . LYS A 1 856 ? -25.148 3.335 27.636 1.00 93.62 856 LYS A C 1
ATOM 6200 O O . LYS A 1 856 ? -25.906 3.112 28.576 1.00 93.62 856 LYS A O 1
ATOM 6205 N N . ALA A 1 857 ? -24.459 4.473 27.551 1.00 92.56 857 ALA A N 1
ATOM 6206 C CA . ALA A 1 857 ? -24.639 5.557 28.513 1.00 92.56 857 ALA A CA 1
ATOM 6207 C C . ALA A 1 857 ? -26.052 6.165 28.427 1.00 92.56 857 ALA A C 1
ATOM 6209 O O . ALA A 1 857 ? -26.651 6.473 29.458 1.00 92.56 857 ALA A O 1
ATOM 6210 N N . LEU A 1 858 ? -26.601 6.301 27.214 1.00 94.12 858 LEU A N 1
ATOM 6211 C CA . LEU A 1 858 ? -27.988 6.724 27.008 1.00 94.12 858 LEU A CA 1
ATOM 6212 C C . LEU A 1 858 ? -28.988 5.662 27.492 1.00 94.12 858 LEU A C 1
ATOM 6214 O O . LEU A 1 858 ? -29.930 6.003 28.203 1.00 94.12 858 LEU A O 1
ATOM 6218 N N . GLU A 1 859 ? -28.757 4.387 27.173 1.00 93.50 859 GLU A N 1
ATOM 6219 C CA . GLU A 1 859 ? -29.566 3.249 27.639 1.00 93.50 859 GLU A CA 1
ATOM 6220 C C . GLU A 1 859 ? -29.673 3.214 29.169 1.00 93.50 859 GLU A C 1
ATOM 6222 O O . GLU A 1 859 ? -30.764 3.027 29.709 1.00 93.50 859 GLU A O 1
ATOM 6227 N N . GLY A 1 860 ? -28.569 3.479 29.878 1.00 89.88 860 GLY A N 1
ATOM 6228 C CA . GLY A 1 860 ? -28.568 3.604 31.336 1.00 89.88 860 GLY A CA 1
ATOM 6229 C C . GLY A 1 860 ? -29.545 4.673 31.832 1.00 89.88 860 GLY A C 1
ATOM 6230 O O . GLY A 1 860 ? -30.370 4.391 32.697 1.00 89.88 860 GLY A O 1
ATOM 6231 N N . LYS A 1 861 ? -29.526 5.873 31.231 1.00 94.06 861 LYS A N 1
ATOM 6232 C CA . LYS A 1 861 ? -30.460 6.962 31.583 1.00 94.06 861 LYS A CA 1
ATOM 6233 C C . LYS A 1 861 ? -31.916 6.602 31.281 1.00 94.06 861 LYS A C 1
ATOM 6235 O O . LYS A 1 861 ? -32.797 6.895 32.082 1.00 94.06 861 LYS A O 1
ATOM 6240 N N . VAL A 1 862 ? -32.177 5.959 30.141 1.00 94.62 862 VAL A N 1
ATOM 6241 C CA . VAL A 1 862 ? -33.530 5.514 29.763 1.00 94.62 862 VAL A CA 1
ATOM 6242 C C . VAL A 1 862 ? -34.045 4.450 30.733 1.00 94.62 862 VAL A C 1
ATOM 6244 O O . VAL A 1 862 ? -35.207 4.497 31.128 1.00 94.62 862 VAL A O 1
ATOM 6247 N N . THR A 1 863 ? -33.179 3.535 31.167 1.00 90.25 863 THR A N 1
ATOM 6248 C CA . THR A 1 863 ? -33.516 2.501 32.154 1.00 90.25 863 THR A CA 1
ATOM 6249 C C . THR A 1 863 ? -33.836 3.117 33.514 1.00 90.25 863 THR A C 1
ATOM 6251 O O . THR A 1 863 ? -34.838 2.747 34.121 1.00 90.25 863 THR A O 1
ATOM 6254 N N . THR A 1 864 ? -33.050 4.100 33.969 1.00 91.50 864 THR A N 1
ATOM 6255 C CA . THR A 1 864 ? -33.361 4.872 35.183 1.00 91.50 864 THR A CA 1
ATOM 6256 C C . THR A 1 864 ? -34.721 5.546 35.066 1.00 91.50 864 THR A C 1
ATOM 6258 O O . THR A 1 864 ? -35.574 5.313 35.912 1.00 91.50 864 THR A O 1
ATOM 6261 N N . ASN A 1 865 ? -34.980 6.265 33.970 1.00 92.44 865 ASN A N 1
ATOM 6262 C CA . ASN A 1 865 ? -36.278 6.905 33.750 1.00 92.44 865 ASN A CA 1
ATOM 6263 C C . ASN A 1 865 ? -37.432 5.890 33.749 1.00 92.44 865 ASN A C 1
ATOM 6265 O O . ASN A 1 865 ? -38.500 6.166 34.290 1.00 92.44 865 ASN A O 1
ATOM 6269 N N . ALA A 1 866 ? -37.242 4.709 33.155 1.00 90.75 866 ALA A N 1
ATOM 6270 C CA . ALA A 1 866 ? -38.243 3.645 33.176 1.00 90.75 866 ALA A CA 1
ATOM 6271 C C . ALA A 1 866 ? -38.505 3.129 34.604 1.00 90.75 866 ALA A C 1
ATOM 6273 O O . ALA A 1 866 ? -39.662 2.899 34.969 1.00 90.75 866 ALA A O 1
ATOM 6274 N N . GLY A 1 867 ? -37.453 2.995 35.416 1.00 87.56 867 GLY A N 1
ATOM 6275 C CA . GLY A 1 867 ? -37.541 2.682 36.843 1.00 87.56 867 GLY A CA 1
ATOM 6276 C C . GLY A 1 867 ? -38.286 3.764 37.624 1.00 87.56 867 GLY A C 1
ATOM 6277 O O . GLY A 1 867 ? -39.270 3.460 38.290 1.00 87.56 867 GLY A O 1
ATOM 6278 N N . ASP A 1 868 ? -37.906 5.029 37.457 1.00 87.88 868 ASP A N 1
ATOM 6279 C CA . ASP A 1 868 ? -38.540 6.174 38.120 1.00 87.88 868 ASP A CA 1
ATOM 6280 C C . ASP A 1 868 ? -40.030 6.275 37.772 1.00 87.88 868 ASP A C 1
ATOM 6282 O O . ASP A 1 868 ? -40.877 6.440 38.651 1.00 87.88 868 ASP A O 1
ATOM 6286 N N . ILE A 1 869 ? -40.384 6.095 36.495 1.00 86.94 869 ILE A N 1
ATOM 6287 C CA . ILE A 1 869 ? -41.781 6.035 36.045 1.00 86.94 869 ILE A CA 1
ATOM 6288 C C . ILE A 1 869 ? -42.518 4.858 36.695 1.00 86.94 869 ILE A C 1
ATOM 6290 O O . ILE A 1 869 ? -43.708 4.974 36.991 1.00 86.94 869 ILE A O 1
ATOM 6294 N N . THR A 1 870 ? -41.848 3.726 36.910 1.00 85.75 870 THR A N 1
ATOM 6295 C CA . THR A 1 870 ? -42.441 2.555 37.571 1.00 85.75 870 THR A CA 1
ATOM 6296 C C . THR A 1 870 ? -42.707 2.846 39.046 1.00 85.75 870 THR A C 1
ATOM 6298 O O . THR A 1 870 ? -43.846 2.694 39.483 1.00 85.75 870 THR A O 1
ATOM 6301 N N . THR A 1 871 ? -41.734 3.394 39.773 1.00 82.12 871 THR A N 1
ATOM 6302 C CA . THR A 1 871 ? -41.890 3.832 41.170 1.00 82.12 871 THR A CA 1
ATOM 6303 C C . THR A 1 871 ? -43.010 4.867 41.316 1.00 82.12 871 THR A C 1
ATOM 6305 O O . THR A 1 871 ? -43.890 4.738 42.166 1.00 82.12 871 THR A O 1
ATOM 6308 N N . LEU A 1 872 ? -43.066 5.868 40.431 1.00 81.25 872 LEU A N 1
ATOM 6309 C CA . LEU A 1 872 ? -44.146 6.865 40.423 1.00 81.25 872 LEU A CA 1
ATOM 6310 C C . LEU A 1 872 ? -45.530 6.244 40.155 1.00 81.25 872 LEU A C 1
ATOM 6312 O O . LEU A 1 872 ? -46.545 6.762 40.632 1.00 81.25 872 LEU A O 1
ATOM 6316 N N . LYS A 1 873 ? -45.596 5.139 39.400 1.00 82.62 873 LYS A N 1
ATOM 6317 C CA . LYS A 1 873 ? -46.836 4.381 39.153 1.00 82.62 873 LYS A CA 1
ATOM 6318 C C . LYS A 1 873 ? -47.250 3.500 40.332 1.00 82.62 873 LYS A C 1
ATOM 6320 O O . LYS A 1 873 ? -48.448 3.229 40.464 1.00 82.62 873 LYS A O 1
ATOM 6325 N N . GLU A 1 874 ? -46.314 3.044 41.162 1.00 82.50 874 GLU A N 1
ATOM 6326 C CA . GLU A 1 874 ? -46.621 2.296 42.389 1.00 82.50 874 GLU A CA 1
ATOM 6327 C C . GLU A 1 874 ? -47.388 3.170 43.389 1.00 82.50 874 GLU A C 1
ATOM 6329 O O . GLU A 1 874 ? -48.362 2.700 43.981 1.00 82.50 874 GLU A O 1
ATOM 6334 N N . GLY A 1 875 ? -47.056 4.463 43.454 1.00 76.38 875 GLY A N 1
ATOM 6335 C CA . GLY A 1 875 ? -47.733 5.461 44.283 1.00 76.38 875 GLY A CA 1
ATOM 6336 C C . GLY A 1 875 ? -47.106 5.635 45.669 1.00 76.38 875 GLY A C 1
ATOM 6337 O O . GLY A 1 875 ? -46.169 4.944 46.053 1.00 76.38 875 GLY A O 1
ATOM 6338 N N . TRP A 1 876 ? -47.633 6.584 46.437 1.00 79.62 876 TRP A N 1
ATOM 6339 C CA . TRP A 1 876 ? -47.133 7.004 47.746 1.00 79.62 876 TRP A CA 1
ATOM 6340 C C . TRP A 1 876 ? -48.147 6.611 48.816 1.00 79.62 876 TRP A C 1
ATOM 6342 O O . TRP A 1 876 ? -49.353 6.702 48.594 1.00 79.62 876 TRP A O 1
ATOM 6352 N N . THR A 1 877 ? -47.694 6.174 49.988 1.00 78.31 877 THR A N 1
ATOM 6353 C CA . THR A 1 877 ? -48.616 5.760 51.054 1.00 78.31 877 THR A CA 1
ATOM 6354 C C . THR A 1 877 ? -48.977 6.943 51.946 1.00 78.31 877 THR A C 1
ATOM 6356 O O . THR A 1 877 ? -48.113 7.487 52.627 1.00 78.31 877 THR A O 1
ATOM 6359 N N . LEU A 1 878 ? -50.260 7.297 51.993 1.00 74.62 878 LEU A N 1
ATOM 6360 C CA . LEU A 1 878 ? -50.829 8.146 53.037 1.00 74.62 878 LEU A CA 1
ATOM 6361 C C . LEU A 1 878 ? -51.258 7.257 54.205 1.00 74.62 878 LEU A C 1
ATOM 6363 O O . LEU A 1 878 ? -51.919 6.236 54.006 1.00 74.62 878 LEU A O 1
ATOM 6367 N N . ALA A 1 879 ? -50.876 7.629 55.421 1.00 67.19 879 ALA A N 1
ATOM 6368 C CA . ALA A 1 879 ? -51.235 6.905 56.632 1.00 67.19 879 ALA A CA 1
ATOM 6369 C C . ALA A 1 879 ? -51.994 7.838 57.575 1.00 67.19 879 ALA A C 1
ATOM 6371 O O . ALA A 1 879 ? -51.454 8.862 57.987 1.00 67.19 879 ALA A O 1
ATOM 6372 N N . ASP A 1 880 ? -53.224 7.465 57.921 1.00 70.81 880 ASP A N 1
ATOM 6373 C CA . ASP A 1 880 ? -53.920 8.022 59.079 1.00 70.81 880 ASP A CA 1
ATOM 6374 C C . ASP A 1 880 ? -53.547 7.178 60.307 1.00 70.81 880 ASP A C 1
ATOM 6376 O O . ASP A 1 880 ? -53.629 5.945 60.267 1.00 70.81 880 ASP A O 1
ATOM 6380 N N . ALA A 1 881 ? -53.129 7.839 61.389 1.00 60.75 881 ALA A N 1
ATOM 6381 C CA . ALA A 1 881 ? -52.732 7.200 62.640 1.00 60.75 881 ALA A CA 1
ATOM 6382 C C . ALA A 1 881 ? -53.853 6.344 63.263 1.00 60.75 881 ALA A C 1
ATOM 6384 O O . ALA A 1 881 ? -53.543 5.408 63.997 1.00 60.75 881 ALA A O 1
ATOM 6385 N N . ASN A 1 882 ? -55.126 6.614 62.937 1.00 57.59 882 ASN A N 1
ATOM 6386 C CA . ASN A 1 882 ? -56.278 5.949 63.554 1.00 57.59 882 ASN A CA 1
ATOM 6387 C C . ASN A 1 882 ? -57.096 5.031 62.623 1.00 57.59 882 ASN A C 1
ATOM 6389 O O . ASN A 1 882 ? -57.888 4.242 63.137 1.00 57.59 882 ASN A O 1
ATOM 6393 N N . THR A 1 883 ? -56.938 5.084 61.289 1.00 54.94 883 THR A N 1
ATOM 6394 C CA . THR A 1 883 ? -57.804 4.311 60.358 1.00 54.94 883 THR A CA 1
ATOM 6395 C C . THR A 1 883 ? -57.093 3.538 59.233 1.00 54.94 883 THR A C 1
ATOM 6397 O O . THR A 1 883 ? -57.748 2.820 58.476 1.00 54.94 883 THR A O 1
ATOM 6400 N N . GLY A 1 884 ? -55.755 3.564 59.169 1.00 67.56 884 GLY A N 1
ATOM 6401 C CA . GLY A 1 884 ? -54.957 2.680 58.304 1.00 67.56 884 GLY A CA 1
ATOM 6402 C C . GLY A 1 884 ? -54.270 3.364 57.114 1.00 67.56 884 GLY A C 1
ATOM 6403 O O . GLY A 1 884 ? -54.398 4.564 56.880 1.00 67.56 884 GLY A O 1
ATOM 6404 N N . LYS A 1 885 ? -53.468 2.582 56.374 1.00 75.44 885 LYS A N 1
ATOM 6405 C CA . LYS A 1 885 ? -52.616 3.044 55.260 1.00 75.44 885 LYS A CA 1
ATOM 6406 C C . LYS A 1 885 ? -53.325 2.904 53.909 1.00 75.44 885 LYS A C 1
ATOM 6408 O O . LYS A 1 885 ? -53.915 1.860 53.637 1.00 75.44 885 LYS A O 1
ATOM 6413 N N . LYS A 1 886 ? -53.198 3.902 53.027 1.00 80.12 886 LYS A N 1
ATOM 6414 C CA . LYS A 1 886 ? -53.721 3.877 51.651 1.00 80.12 886 LYS A CA 1
ATOM 6415 C C . LYS A 1 886 ? -52.677 4.381 50.654 1.00 80.12 886 LYS A C 1
ATOM 6417 O O . LYS A 1 886 ? -52.049 5.409 50.878 1.00 80.12 886 LYS A O 1
ATOM 6422 N N . VAL A 1 887 ? -52.503 3.664 49.546 1.00 81.75 887 VAL A N 1
ATOM 6423 C CA . VAL A 1 887 ? -51.575 4.047 48.469 1.00 81.75 887 VAL A CA 1
ATOM 6424 C C . VAL A 1 887 ? -52.286 4.971 47.480 1.00 81.75 887 VAL A C 1
ATOM 6426 O O . VAL A 1 887 ? -53.385 4.653 47.029 1.00 81.75 887 VAL A O 1
ATOM 6429 N N . VAL A 1 888 ? -51.655 6.099 47.156 1.00 81.06 888 VAL A N 1
ATOM 6430 C CA . VAL A 1 888 ? -52.129 7.135 46.230 1.00 81.06 888 VAL A CA 1
ATOM 6431 C C . VAL A 1 888 ? -51.171 7.234 45.053 1.00 81.06 888 VAL A C 1
ATOM 6433 O O . VAL A 1 888 ? -49.973 7.448 45.224 1.00 81.06 888 VAL A O 1
ATOM 6436 N N . LYS A 1 889 ? -51.690 7.085 43.842 1.00 82.81 889 LYS A N 1
ATOM 6437 C CA . LYS A 1 889 ? -50.924 7.104 42.590 1.00 82.81 889 LYS A CA 1
ATOM 6438 C C . LYS A 1 889 ? -51.015 8.470 41.914 1.00 82.81 889 LYS A C 1
ATOM 6440 O O . LYS A 1 889 ? -51.892 9.267 42.216 1.00 82.81 889 LYS A O 1
ATOM 6445 N N . ALA A 1 890 ? -50.145 8.732 40.939 1.00 75.56 890 ALA A N 1
ATOM 6446 C CA . ALA A 1 890 ? -50.005 10.046 40.293 1.00 75.56 890 ALA A CA 1
ATOM 6447 C C . ALA A 1 890 ? -51.272 10.626 39.609 1.00 75.56 890 ALA A C 1
ATOM 6449 O O . ALA A 1 890 ? -51.284 11.801 39.263 1.00 75.56 890 ALA A O 1
ATOM 6450 N N . LYS A 1 891 ? -52.330 9.832 39.387 1.00 78.12 891 LYS A N 1
ATOM 6451 C CA . LYS A 1 891 ? -53.626 10.305 38.853 1.00 78.12 891 LYS A CA 1
ATOM 6452 C C . LYS A 1 891 ? -54.724 10.419 39.915 1.00 78.12 891 LYS A C 1
ATOM 6454 O O . LYS A 1 891 ? -55.825 10.867 39.599 1.00 78.12 891 LYS A O 1
ATOM 6459 N N . ASP A 1 892 ? -54.452 9.988 41.140 1.00 80.31 892 ASP A N 1
ATOM 6460 C CA . ASP A 1 892 ? -55.437 9.980 42.212 1.00 80.31 892 ASP A CA 1
ATOM 6461 C C . ASP A 1 892 ? -55.588 11.393 42.788 1.00 80.31 892 ASP A C 1
ATOM 6463 O O . ASP A 1 892 ? -54.616 12.121 42.974 1.00 80.31 892 ASP A O 1
ATOM 6467 N N . THR A 1 893 ? -56.825 11.793 43.086 1.00 75.50 893 THR A N 1
ATOM 6468 C CA . THR A 1 893 ? -57.117 13.068 43.755 1.00 75.50 893 THR A CA 1
ATOM 6469 C C . THR A 1 893 ? -57.313 12.823 45.249 1.00 75.50 893 THR A C 1
ATOM 6471 O O . THR A 1 893 ? -58.193 12.053 45.639 1.00 75.50 893 THR A O 1
ATOM 6474 N N . VAL A 1 894 ? -56.521 13.485 46.096 1.00 74.19 894 VAL A N 1
ATOM 6475 C CA . VAL A 1 894 ? -56.650 13.413 47.561 1.00 74.19 894 VAL A CA 1
ATOM 6476 C C . VAL A 1 894 ? -57.461 14.609 48.044 1.00 74.19 894 VAL A C 1
ATOM 6478 O O . VAL A 1 894 ? -57.021 15.750 47.932 1.00 74.19 894 VAL A O 1
ATOM 6481 N N . LYS A 1 895 ? -58.656 14.352 48.582 1.00 75.50 895 LYS A N 1
ATOM 6482 C CA . LYS A 1 895 ? -59.518 15.378 49.176 1.00 75.50 895 LYS A CA 1
ATOM 6483 C C . LYS A 1 895 ? -59.406 15.313 50.697 1.00 75.50 895 LYS A C 1
ATOM 6485 O O . LYS A 1 895 ? -59.791 14.308 51.286 1.00 75.50 895 LYS A O 1
ATOM 6490 N N . VAL A 1 896 ? -58.916 16.384 51.314 1.00 72.69 896 VAL A N 1
ATOM 6491 C CA . VAL A 1 896 ? -58.902 16.554 52.773 1.00 72.69 896 VAL A CA 1
ATOM 6492 C C . VAL A 1 896 ? -60.033 17.503 53.149 1.00 72.69 896 VAL A C 1
ATOM 6494 O O . VAL A 1 896 ? -60.110 18.612 52.626 1.00 72.69 896 VAL A O 1
ATOM 6497 N N . THR A 1 897 ? -60.945 17.052 54.006 1.00 70.38 897 THR A N 1
ATOM 6498 C CA . THR A 1 897 ? -62.047 17.868 54.527 1.00 70.38 897 THR A CA 1
ATOM 6499 C C . THR A 1 897 ? -61.752 18.244 55.969 1.00 70.38 897 THR A C 1
ATOM 6501 O O . THR A 1 897 ? -61.477 17.363 56.779 1.00 70.38 897 THR A O 1
ATOM 6504 N N . GLY A 1 898 ? -61.821 19.539 56.269 1.00 68.19 898 GLY A N 1
ATOM 6505 C CA . GLY A 1 898 ? -61.913 20.020 57.642 1.00 68.19 898 GLY A CA 1
ATOM 6506 C C . GLY A 1 898 ? -63.224 19.590 58.311 1.00 68.19 898 GLY A C 1
ATOM 6507 O O . GLY A 1 898 ? -64.152 19.154 57.623 1.00 68.19 898 GLY A O 1
ATOM 6508 N N . ASP A 1 899 ? -63.296 19.708 59.633 1.00 76.75 899 ASP A N 1
ATOM 6509 C CA . ASP A 1 899 ? -64.527 19.525 60.406 1.00 76.75 899 ASP A CA 1
ATOM 6510 C C . ASP A 1 899 ? -65.049 20.878 60.923 1.00 76.75 899 ASP A C 1
ATOM 6512 O O . ASP A 1 899 ? -64.674 21.938 60.419 1.00 76.75 899 ASP A O 1
ATOM 6516 N N . ASP A 1 900 ? -65.947 20.860 61.910 1.00 76.38 900 ASP A N 1
ATOM 6517 C CA . ASP A 1 900 ? -66.522 22.087 62.461 1.00 76.38 900 ASP A CA 1
ATOM 6518 C C . ASP A 1 900 ? -65.502 23.001 63.160 1.00 76.38 900 ASP A C 1
ATOM 6520 O O . ASP A 1 900 ? -65.789 24.192 63.309 1.00 76.38 900 ASP A O 1
ATOM 6524 N N . TYR A 1 901 ? -64.332 22.481 63.545 1.00 74.06 901 TYR A N 1
ATOM 6525 C CA . TYR A 1 901 ? -63.297 23.179 64.316 1.00 74.06 901 TYR A CA 1
ATOM 6526 C C . TYR A 1 901 ? -61.971 23.308 63.567 1.00 74.06 901 TYR A C 1
ATOM 6528 O O . TYR A 1 901 ? -61.157 24.156 63.924 1.00 74.06 901 TYR A O 1
ATOM 6536 N N . ILE A 1 902 ? -61.732 22.492 62.541 1.00 77.69 902 ILE A N 1
ATOM 6537 C CA . ILE A 1 902 ? -60.510 22.502 61.738 1.00 77.69 902 ILE A CA 1
ATOM 6538 C C . ILE A 1 902 ? -60.843 22.901 60.302 1.00 77.69 902 ILE A C 1
ATOM 6540 O O . ILE A 1 902 ? -61.597 22.227 59.612 1.00 77.69 902 ILE A O 1
ATOM 6544 N N . THR A 1 903 ? -60.227 23.973 59.816 1.00 78.19 903 THR A N 1
ATOM 6545 C CA . THR A 1 903 ? -60.261 24.409 58.415 1.00 78.19 903 THR A CA 1
ATOM 6546 C C . THR A 1 903 ? -59.084 23.812 57.645 1.00 78.19 903 THR A C 1
ATOM 6548 O O . THR A 1 903 ? -57.965 23.760 58.150 1.00 78.19 903 THR A O 1
ATOM 6551 N N . ALA A 1 904 ? -59.327 23.351 56.417 1.00 83.06 904 ALA A N 1
ATOM 6552 C CA . ALA A 1 904 ? -58.300 22.799 55.537 1.00 83.06 904 ALA A CA 1
ATOM 6553 C C . ALA A 1 904 ? -58.287 23.570 54.213 1.00 83.06 904 ALA A C 1
ATOM 6555 O O . ALA A 1 904 ? -59.293 23.593 53.500 1.00 83.06 904 ALA A O 1
ATOM 6556 N N . THR A 1 905 ? -57.160 24.195 53.877 1.00 79.19 905 THR A N 1
ATOM 6557 C CA . THR A 1 905 ? -56.958 24.924 52.617 1.00 79.19 905 THR A CA 1
ATOM 6558 C C . THR A 1 905 ? -55.748 24.367 51.879 1.00 79.19 905 THR A C 1
ATOM 6560 O O . THR A 1 905 ? -54.746 24.007 52.488 1.00 79.19 905 THR A O 1
ATOM 6563 N N . VAL A 1 906 ? -55.847 24.253 50.554 1.00 81.81 906 VAL A N 1
ATOM 6564 C CA . VAL A 1 906 ? -54.731 23.830 49.697 1.00 81.81 906 VAL A CA 1
ATOM 6565 C C . VAL A 1 906 ? -54.349 25.004 48.812 1.00 81.81 906 VAL A C 1
ATOM 6567 O O . VAL A 1 906 ? -55.205 25.544 48.109 1.00 81.81 906 VAL A O 1
ATOM 6570 N N . ASP A 1 907 ? -53.081 25.393 48.859 1.00 79.44 907 ASP A N 1
ATOM 6571 C CA . ASP A 1 907 ? -52.495 26.428 48.011 1.00 79.44 907 ASP A CA 1
ATOM 6572 C C . ASP A 1 907 ? -51.209 25.922 47.327 1.00 79.44 907 ASP A C 1
ATOM 6574 O O . ASP A 1 907 ? -50.895 24.730 47.370 1.00 79.44 907 ASP A O 1
ATOM 6578 N N . ASN A 1 908 ? -50.488 26.817 46.645 1.00 80.25 908 ASN A N 1
ATOM 6579 C CA . ASN A 1 908 ? -49.260 26.476 45.917 1.00 80.25 908 ASN A CA 1
ATOM 6580 C C . ASN A 1 908 ? -48.123 25.980 46.834 1.00 80.25 908 ASN A C 1
ATOM 6582 O O . ASN A 1 908 ? -47.186 25.363 46.329 1.00 80.25 908 ASN A O 1
ATOM 6586 N N . ASP A 1 909 ? -48.214 26.215 48.148 1.00 75.81 909 ASP A N 1
ATOM 6587 C CA . ASP A 1 909 ? -47.236 25.760 49.141 1.00 75.81 909 ASP A CA 1
ATOM 6588 C C . ASP A 1 909 ? -47.649 24.427 49.800 1.00 75.81 909 ASP A C 1
ATOM 6590 O O . ASP A 1 909 ? -46.859 23.826 50.530 1.00 75.81 909 ASP A O 1
ATOM 6594 N N . GLY A 1 910 ? -48.871 23.941 49.544 1.00 79.44 910 GLY A N 1
ATOM 6595 C CA . GLY A 1 910 ? -49.384 22.657 50.026 1.00 79.44 910 GLY A CA 1
ATOM 6596 C C . GLY A 1 910 ? -50.673 22.762 50.849 1.00 79.44 910 GLY A C 1
ATOM 6597 O O . GLY A 1 910 ? -51.454 23.701 50.719 1.00 79.44 910 GLY A O 1
ATOM 6598 N N . LEU A 1 911 ? -50.933 21.745 51.679 1.00 84.62 911 LEU A N 1
ATOM 6599 C CA . LEU A 1 911 ? -52.090 21.693 52.580 1.00 84.62 911 LEU A CA 1
ATOM 6600 C C . LEU A 1 911 ? -51.791 22.458 53.878 1.00 84.62 911 LEU A C 1
ATOM 6602 O O . LEU A 1 911 ? -50.895 22.073 54.629 1.00 84.62 911 LEU A O 1
ATOM 6606 N N . LYS A 1 912 ? -52.588 23.482 54.182 1.00 82.38 912 LYS A N 1
ATOM 6607 C CA . LYS A 1 912 ? -52.600 24.195 55.464 1.00 82.38 912 LYS A CA 1
ATOM 6608 C C . LYS A 1 912 ? -53.832 23.783 56.271 1.00 82.38 912 LYS A C 1
ATOM 6610 O O . LYS A 1 912 ? -54.950 23.775 55.757 1.00 82.38 912 LYS A O 1
ATOM 6615 N N . LEU A 1 913 ? -53.616 23.440 57.540 1.00 83.56 913 LEU A N 1
ATOM 6616 C CA . LEU A 1 913 ? -54.674 23.178 58.517 1.00 83.56 913 LEU A CA 1
ATOM 6617 C C . LEU A 1 913 ? -54.706 24.332 59.525 1.00 83.56 913 LEU A C 1
ATOM 6619 O O . LEU A 1 913 ? -53.664 24.694 60.070 1.00 83.56 913 LEU A O 1
ATOM 6623 N N . GLY A 1 914 ? -55.880 24.912 59.760 1.00 79.44 914 GLY A N 1
ATOM 6624 C CA . GLY A 1 914 ? -56.102 25.983 60.736 1.00 79.44 914 GLY A CA 1
ATOM 6625 C C . GLY A 1 914 ? -57.238 25.634 61.693 1.00 79.44 914 GLY A C 1
ATOM 6626 O O . GLY A 1 914 ? -58.134 24.885 61.322 1.00 79.44 914 GLY A O 1
ATOM 6627 N N . MET A 1 915 ? -57.230 26.173 62.910 1.00 81.31 915 MET A N 1
ATOM 6628 C CA . MET A 1 915 ? -58.275 25.928 63.911 1.00 81.31 915 MET A CA 1
ATOM 6629 C C . MET A 1 915 ? -59.236 27.120 64.000 1.00 81.31 915 MET A C 1
ATOM 6631 O O . MET A 1 915 ? -58.799 28.265 64.081 1.00 81.31 915 MET A O 1
ATOM 6635 N N . ASP A 1 916 ? -60.543 26.862 63.993 1.00 80.06 916 ASP A N 1
ATOM 6636 C CA . ASP A 1 916 ? -61.582 27.864 64.248 1.00 80.06 916 ASP A CA 1
ATOM 6637 C C . ASP A 1 916 ? -61.775 28.030 65.765 1.00 80.06 916 ASP A C 1
ATOM 6639 O O . ASP A 1 916 ? -62.653 27.435 66.400 1.00 80.06 916 ASP A O 1
ATOM 6643 N N . GLU A 1 917 ? -60.904 28.844 66.362 1.00 81.06 917 GLU A N 1
ATOM 6644 C CA . GLU A 1 917 ? -60.887 29.129 67.803 1.00 81.06 917 GLU A CA 1
ATOM 6645 C C . GLU A 1 917 ? -62.195 29.758 68.304 1.00 81.06 917 GLU A C 1
ATOM 6647 O O . GLU A 1 917 ? -62.559 29.595 69.470 1.00 81.06 917 GLU A O 1
ATOM 6652 N N . THR A 1 918 ? -62.942 30.440 67.431 1.00 78.25 918 THR A N 1
ATOM 6653 C CA . THR A 1 918 ? -64.203 31.099 67.794 1.00 78.25 918 THR A CA 1
ATOM 6654 C C . THR A 1 918 ? -65.267 30.064 68.141 1.00 78.25 918 THR A C 1
ATOM 6656 O O . THR A 1 918 ? -65.937 30.169 69.175 1.00 78.25 918 THR A O 1
ATOM 6659 N N . LYS A 1 919 ? -65.406 29.025 67.311 1.00 79.31 919 LYS A N 1
ATOM 6660 C CA . LYS A 1 919 ? -66.350 27.928 67.562 1.00 79.31 919 LYS A CA 1
ATOM 6661 C C . LYS A 1 919 ? -65.935 27.067 68.753 1.00 79.31 919 LYS A C 1
ATOM 6663 O O . LYS A 1 919 ? -66.795 26.718 69.565 1.00 79.31 919 LYS A O 1
ATOM 6668 N N . LEU A 1 920 ? -64.639 26.784 68.906 1.00 80.56 920 LEU A N 1
ATOM 6669 C CA . LEU A 1 920 ? -64.113 26.027 70.048 1.00 80.56 920 LEU A CA 1
ATOM 6670 C C . LEU A 1 920 ? -64.371 26.754 71.378 1.00 80.56 920 LEU A C 1
ATOM 6672 O O . LEU A 1 920 ? -64.933 26.175 72.309 1.00 80.56 920 LEU A O 1
ATOM 6676 N N . ASN A 1 921 ? -64.043 28.047 71.447 1.00 78.44 921 ASN A N 1
ATOM 6677 C CA . ASN A 1 921 ? -64.269 28.855 72.646 1.00 78.44 921 ASN A CA 1
ATOM 6678 C C . ASN A 1 921 ? -65.760 29.024 72.958 1.00 78.44 921 ASN A C 1
ATOM 6680 O O . ASN A 1 921 ? -66.150 28.989 74.122 1.00 78.44 921 ASN A O 1
ATOM 6684 N N . THR A 1 922 ? -66.615 29.136 71.938 1.00 80.94 922 THR A N 1
ATOM 6685 C CA . THR A 1 922 ? -68.074 29.183 72.131 1.00 80.94 922 THR A CA 1
ATOM 6686 C C . THR A 1 922 ? -68.601 27.897 72.775 1.00 80.94 922 THR A C 1
ATOM 6688 O O . THR A 1 922 ? -69.445 27.956 73.668 1.00 80.94 922 THR A O 1
ATOM 6691 N N . GLN A 1 923 ? -68.092 26.726 72.382 1.00 80.19 923 GLN A N 1
ATOM 6692 C CA . GLN A 1 923 ? -68.488 25.453 72.988 1.00 80.19 923 GLN A CA 1
ATOM 6693 C C . GLN A 1 923 ? -67.988 25.309 74.431 1.00 80.19 923 GLN A C 1
ATOM 6695 O O . GLN A 1 923 ? -68.759 24.886 75.291 1.00 80.19 923 GLN A O 1
ATOM 6700 N N . ILE A 1 924 ? -66.735 25.685 74.708 1.00 78.94 924 ILE A N 1
ATOM 6701 C CA . ILE A 1 924 ? -66.158 25.666 76.063 1.00 78.94 924 ILE A CA 1
ATOM 6702 C C . ILE A 1 924 ? -66.953 26.593 76.990 1.00 78.94 924 ILE A C 1
ATOM 6704 O O . ILE A 1 924 ? -67.378 26.171 78.065 1.00 78.94 924 ILE A O 1
ATOM 6708 N N . ASN A 1 925 ? -67.230 27.822 76.549 1.00 74.12 925 ASN A N 1
ATOM 6709 C CA . ASN A 1 925 ? -67.998 28.788 77.332 1.00 74.12 925 ASN A CA 1
ATOM 6710 C C . ASN A 1 925 ? -69.438 28.312 77.564 1.00 74.12 925 ASN A C 1
ATOM 6712 O O . ASN A 1 925 ? -69.907 28.340 78.696 1.00 74.12 925 ASN A O 1
ATOM 6716 N N . ASN A 1 926 ? -70.108 27.749 76.552 1.00 75.69 926 ASN A N 1
ATOM 6717 C CA . ASN A 1 926 ? -71.433 27.146 76.733 1.00 75.69 926 ASN A CA 1
ATOM 6718 C C . ASN A 1 926 ? -71.427 25.959 77.712 1.00 75.69 926 ASN A C 1
ATOM 6720 O O . ASN A 1 926 ? -72.417 25.750 78.413 1.00 75.69 926 ASN A O 1
ATOM 6724 N N . GLN A 1 927 ? -70.352 25.168 77.778 1.00 74.75 927 GLN A N 1
ATOM 6725 C CA . GLN A 1 927 ? -70.232 24.078 78.754 1.00 74.75 927 GLN A CA 1
ATOM 6726 C C . GLN A 1 927 ? -69.986 24.593 80.181 1.00 74.75 927 GLN A C 1
ATOM 6728 O O . GLN A 1 927 ? -70.507 24.009 81.130 1.00 74.75 927 GLN A O 1
ATOM 6733 N N . ILE A 1 928 ? -69.243 25.693 80.342 1.00 68.25 928 ILE A N 1
ATOM 6734 C CA . ILE A 1 928 ? -69.005 26.348 81.638 1.00 68.25 928 ILE A CA 1
ATOM 6735 C C . ILE A 1 928 ? -70.283 27.034 82.137 1.00 68.25 928 ILE A C 1
ATOM 6737 O O . ILE A 1 928 ? -70.707 26.791 83.269 1.00 68.25 928 ILE A O 1
ATOM 6741 N N . ASP A 1 929 ? -70.945 27.816 81.283 1.00 68.62 929 ASP A N 1
ATOM 6742 C CA . ASP A 1 929 ? -72.152 28.569 81.634 1.00 68.62 929 ASP A CA 1
ATOM 6743 C C . ASP A 1 929 ? -73.353 27.662 81.913 1.00 68.62 929 ASP A C 1
ATOM 6745 O O . ASP A 1 929 ? -74.220 28.013 82.714 1.00 68.62 929 ASP A O 1
ATOM 6749 N N . ASN A 1 930 ? -73.416 26.471 81.320 1.00 66.69 930 ASN A N 1
ATOM 6750 C CA . ASN A 1 930 ? -74.485 25.503 81.584 1.00 66.69 930 ASN A CA 1
ATOM 6751 C C . ASN A 1 930 ? -74.110 24.447 82.638 1.00 66.69 930 ASN A C 1
ATOM 6753 O O . ASN A 1 930 ? -74.906 23.550 82.912 1.00 66.69 930 ASN A O 1
ATOM 6757 N N . SER A 1 931 ? -72.936 24.558 83.273 1.00 65.75 931 SER A N 1
ATOM 6758 C CA . SER A 1 931 ? -72.537 23.659 84.356 1.00 65.75 931 SER A CA 1
ATOM 6759 C C . SER A 1 931 ? -73.162 24.083 85.686 1.00 65.75 931 SER A C 1
ATOM 6761 O O . SER A 1 931 ? -72.727 25.040 86.335 1.00 65.75 931 SER A O 1
ATOM 6763 N N . GLU A 1 932 ? -74.156 23.320 86.144 1.00 64.81 932 GLU A N 1
ATOM 6764 C CA . GLU A 1 932 ? -74.747 23.495 87.478 1.00 64.81 932 GLU A CA 1
ATOM 6765 C C . GLU A 1 932 ? -73.695 23.389 88.594 1.00 64.81 932 GLU A C 1
ATOM 6767 O O . GLU A 1 932 ? -73.781 24.085 89.604 1.00 64.81 932 GLU A O 1
ATOM 6772 N N . THR A 1 933 ? -72.649 22.580 88.397 1.00 65.31 933 THR A N 1
ATOM 6773 C CA . THR A 1 933 ? -71.572 22.388 89.378 1.00 65.31 933 THR A CA 1
ATOM 6774 C C . THR A 1 933 ? -70.695 23.633 89.535 1.00 65.31 933 THR A C 1
ATOM 6776 O O . THR A 1 933 ? -70.278 23.955 90.650 1.00 65.31 933 THR A O 1
ATOM 6779 N N . VAL A 1 934 ? -70.422 24.353 88.440 1.00 63.78 934 VAL A N 1
ATOM 6780 C CA . VAL A 1 934 ? -69.627 25.595 88.465 1.00 63.78 934 VAL A CA 1
ATOM 6781 C C . VAL A 1 934 ? -70.456 26.743 89.047 1.00 63.78 934 VAL A C 1
ATOM 6783 O O . VAL A 1 934 ? -69.987 27.434 89.955 1.00 63.78 934 VAL A O 1
ATOM 6786 N N . LYS A 1 935 ? -71.727 26.867 88.640 1.00 62.41 935 LYS A N 1
ATOM 6787 C CA . LYS A 1 935 ? -72.678 27.837 89.214 1.00 62.41 935 LYS A CA 1
ATOM 6788 C C . LYS A 1 935 ? -72.907 27.630 90.719 1.00 62.41 935 LYS A C 1
ATOM 6790 O O . LYS A 1 935 ? -72.990 28.606 91.463 1.00 62.41 935 LYS A O 1
ATOM 6795 N N . ALA A 1 936 ? -72.940 26.386 91.200 1.00 57.50 936 ALA A N 1
ATOM 6796 C CA . ALA A 1 936 ? -73.098 26.077 92.624 1.00 57.50 936 ALA A CA 1
ATOM 6797 C C . ALA A 1 936 ? -71.861 26.428 93.475 1.00 57.50 936 ALA A C 1
ATOM 6799 O O . ALA A 1 936 ? -72.013 26.891 94.604 1.00 57.50 936 ALA A O 1
ATOM 6800 N N . LYS A 1 937 ? -70.639 26.254 92.948 1.00 58.19 937 LYS A N 1
ATOM 6801 C CA . LYS A 1 937 ? -69.392 26.572 93.675 1.00 58.19 937 LYS A CA 1
ATOM 6802 C C . LYS A 1 937 ? -69.071 28.068 93.731 1.00 58.19 937 LYS A C 1
ATOM 6804 O O . LYS A 1 937 ? -68.460 28.507 94.700 1.00 58.19 937 LYS A O 1
ATOM 6809 N N . MET A 1 938 ? -69.484 28.850 92.732 1.00 53.69 938 MET A N 1
ATOM 6810 C CA . MET A 1 938 ? -69.287 30.309 92.729 1.00 53.69 938 MET A CA 1
ATOM 6811 C C . MET A 1 938 ? -70.264 31.047 93.663 1.00 53.69 938 MET A C 1
ATOM 6813 O O . MET A 1 938 ? -69.919 32.098 94.191 1.00 53.69 938 MET A O 1
ATOM 6817 N N . ASN A 1 939 ? -71.442 30.470 93.942 1.00 52.75 939 ASN A N 1
ATOM 6818 C CA . ASN A 1 939 ? -72.449 31.032 94.856 1.00 52.75 939 ASN A CA 1
ATOM 6819 C C . ASN A 1 939 ? -72.222 30.699 96.349 1.00 52.75 939 ASN A C 1
ATOM 6821 O O . ASN A 1 939 ? -72.989 31.157 97.193 1.00 52.75 939 ASN A O 1
ATOM 6825 N N . SER A 1 940 ? -71.201 29.907 96.704 1.00 48.59 940 SER A N 1
ATOM 6826 C CA . SER A 1 940 ? -70.965 29.429 98.080 1.00 48.59 940 SER A CA 1
ATOM 6827 C C . SER A 1 940 ? -69.786 30.104 98.800 1.00 48.59 940 SER A C 1
ATOM 6829 O O . SER A 1 940 ? -69.312 29.586 99.813 1.00 48.59 940 SER A O 1
ATOM 6831 N N . TRP A 1 941 ? -69.257 31.216 98.281 1.00 50.56 941 TRP A N 1
ATOM 6832 C CA . TRP A 1 941 ? -68.152 31.944 98.913 1.00 50.56 941 TRP A CA 1
ATOM 6833 C C . TRP A 1 941 ? -68.669 32.963 99.935 1.00 50.56 941 TRP A C 1
ATOM 6835 O O . TRP A 1 941 ? -69.342 33.928 99.585 1.00 50.56 941 TRP A O 1
ATOM 6845 N N . VAL A 1 942 ? -68.319 32.759 101.207 1.00 43.66 942 VAL A N 1
ATOM 6846 C CA . VAL A 1 942 ? -68.539 33.710 102.306 1.00 43.66 942 VAL A CA 1
ATOM 6847 C C . VAL A 1 942 ? -67.172 34.089 102.878 1.00 43.66 942 VAL A C 1
ATOM 6849 O O . VAL A 1 942 ? -66.416 33.216 103.301 1.00 43.66 942 VAL A O 1
ATOM 6852 N N . LEU A 1 943 ? -66.841 35.384 102.887 1.00 44.22 943 LEU A N 1
ATOM 6853 C CA . LEU A 1 943 ? -65.652 35.928 103.552 1.00 44.22 943 LEU A CA 1
ATOM 6854 C C . LEU A 1 943 ? -65.981 36.195 105.028 1.00 44.22 943 LEU A C 1
ATOM 6856 O O . LEU A 1 943 ? -66.872 36.985 105.328 1.00 44.22 943 LEU A O 1
ATOM 6860 N N . LYS A 1 944 ? -65.258 35.544 105.947 1.00 46.28 944 LYS A N 1
ATOM 6861 C CA . LYS A 1 944 ? -65.344 35.766 107.399 1.00 46.28 944 LYS A CA 1
ATOM 6862 C C . LYS A 1 944 ? -64.063 36.460 107.868 1.00 46.28 944 LYS A C 1
ATOM 6864 O O . LYS A 1 944 ? -62.980 35.910 107.685 1.00 46.28 944 LYS A O 1
ATOM 6869 N N . ALA A 1 945 ? -64.177 37.655 108.444 1.00 48.03 945 ALA A N 1
ATOM 6870 C CA . ALA A 1 945 ? -63.048 38.351 109.060 1.00 48.03 945 ALA A CA 1
ATOM 6871 C C . ALA A 1 945 ? -62.745 37.765 110.453 1.00 48.03 945 ALA A C 1
ATOM 6873 O O . ALA A 1 945 ? -63.643 37.347 111.181 1.00 48.03 945 ALA A O 1
ATOM 6874 N N . THR A 1 946 ? -61.465 37.714 110.820 1.00 45.72 946 THR A N 1
ATOM 6875 C CA . THR A 1 946 ? -60.907 37.019 111.996 1.00 45.72 946 THR A CA 1
ATOM 6876 C C . THR A 1 946 ? -61.132 37.713 113.349 1.00 45.72 946 THR A C 1
AT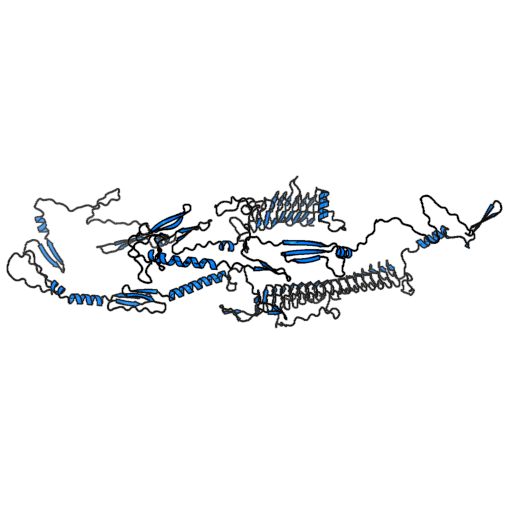OM 6878 O O . THR A 1 946 ? -60.585 37.254 114.348 1.00 45.72 946 THR A O 1
ATOM 6881 N N . SER A 1 947 ? -61.935 38.780 113.415 1.00 44.88 947 SER A N 1
ATOM 6882 C CA . SER A 1 947 ? -62.177 39.567 114.638 1.00 44.88 947 SER A CA 1
ATOM 6883 C C . SER A 1 947 ? -63.609 39.503 115.193 1.00 44.88 947 SER A C 1
ATOM 6885 O O . SER A 1 947 ? -63.906 40.215 116.145 1.00 44.88 947 SER A O 1
ATOM 6887 N N . ASP A 1 948 ? -64.489 38.654 114.653 1.00 42.38 948 ASP A N 1
ATOM 6888 C CA . ASP A 1 948 ? -65.844 38.461 115.196 1.00 42.38 948 ASP A CA 1
ATOM 6889 C C . ASP A 1 948 ? -65.867 37.377 116.290 1.00 42.38 948 ASP A C 1
ATOM 6891 O O . ASP A 1 948 ? -65.898 36.175 116.004 1.00 42.38 948 ASP A O 1
ATOM 6895 N N . THR A 1 949 ? -65.867 37.808 117.556 1.00 46.53 949 THR A N 1
ATOM 6896 C CA . THR A 1 949 ? -66.056 36.967 118.754 1.00 46.53 949 THR A CA 1
ATOM 6897 C C . THR A 1 949 ? -67.315 37.380 119.529 1.00 46.53 949 THR A C 1
ATOM 6899 O O . THR A 1 949 ? -67.222 38.005 120.585 1.00 46.53 949 THR A O 1
ATOM 6902 N N . GLY A 1 950 ? -68.496 37.026 119.015 1.00 38.59 950 GLY A N 1
ATOM 6903 C CA . GLY A 1 950 ? -69.783 37.195 119.701 1.00 38.59 950 GLY A CA 1
ATOM 6904 C C . GLY A 1 950 ? -70.915 36.467 118.970 1.00 38.59 950 GLY A C 1
ATOM 6905 O O . GLY A 1 950 ? -70.953 36.469 117.742 1.00 38.59 950 GLY A O 1
ATOM 6906 N N . GLU A 1 951 ? -71.780 35.781 119.718 1.00 42.50 951 GLU A N 1
ATOM 6907 C CA . GLU A 1 951 ? -72.902 34.987 119.205 1.00 42.50 951 GLU A CA 1
ATOM 6908 C C . GLU A 1 951 ? -74.107 35.846 118.774 1.00 42.50 951 GLU A C 1
ATOM 6910 O O . GLU A 1 951 ? -74.329 36.940 119.282 1.00 42.50 951 GLU A O 1
ATOM 6915 N N . GLU A 1 952 ? -74.908 35.243 117.891 1.00 40.75 952 GLU A N 1
ATOM 6916 C CA . GLU A 1 952 ? -76.285 35.581 117.501 1.00 40.75 952 GLU A CA 1
ATOM 6917 C C . GLU A 1 952 ? -76.536 36.602 116.365 1.00 40.75 952 GLU A C 1
ATOM 6919 O O . GLU A 1 952 ? -76.574 37.816 116.513 1.00 40.75 952 GLU A O 1
ATOM 6924 N N . GLU A 1 953 ? -76.873 35.976 115.229 1.00 38.97 953 GLU A N 1
ATOM 6925 C CA . GLU A 1 953 ? -77.837 36.357 114.190 1.00 38.97 953 GLU A CA 1
ATOM 6926 C C . GLU A 1 953 ? -77.458 37.319 113.038 1.00 38.97 953 GLU A C 1
ATOM 6928 O O . GLU A 1 953 ? -77.518 38.541 113.114 1.00 38.97 953 GLU A O 1
ATOM 6933 N N . LYS A 1 954 ? -77.344 36.656 111.871 1.00 41.50 954 LYS A N 1
ATOM 6934 C CA . LYS A 1 954 ? -77.853 37.037 110.535 1.00 41.50 954 LYS A CA 1
ATOM 6935 C C . LYS A 1 954 ? -76.994 37.995 109.705 1.00 41.50 954 LYS A C 1
ATOM 6937 O O . LYS A 1 954 ? -77.318 39.158 109.474 1.00 41.50 954 LYS A O 1
ATOM 6942 N N . GLY A 1 955 ? -75.956 37.392 109.117 1.00 40.47 955 GLY A N 1
ATOM 6943 C CA . GLY A 1 955 ? -75.219 37.913 107.969 1.00 40.47 955 GLY A CA 1
ATOM 6944 C C . GLY A 1 955 ? -76.124 38.240 106.775 1.00 40.47 955 GLY A C 1
ATOM 6945 O O . GLY A 1 955 ? -77.039 37.490 106.430 1.00 40.47 955 GLY A O 1
ATOM 6946 N N . LYS A 1 956 ? -75.848 39.387 106.151 1.00 41.78 956 LYS A N 1
ATOM 6947 C CA . LYS A 1 956 ? -76.493 39.853 104.922 1.00 41.78 956 LYS A CA 1
ATOM 6948 C C . LYS A 1 956 ? -75.734 39.348 103.694 1.00 41.78 956 LYS A C 1
ATOM 6950 O O . LYS A 1 956 ? -74.509 39.400 103.641 1.00 41.78 956 LYS A O 1
ATOM 6955 N N . THR A 1 957 ? -76.495 38.894 102.706 1.00 42.25 957 THR A N 1
ATOM 6956 C CA . THR A 1 957 ? -76.069 38.480 101.366 1.00 42.25 957 THR A CA 1
ATOM 6957 C C . THR A 1 957 ? -75.373 39.626 100.623 1.00 42.25 957 THR A C 1
ATOM 6959 O O . THR A 1 957 ? -75.890 40.743 100.600 1.00 42.25 957 THR A O 1
ATOM 6962 N N . ILE A 1 958 ? -74.234 39.355 99.979 1.00 45.78 958 ILE A N 1
ATOM 6963 C CA . ILE A 1 958 ? -73.554 40.315 99.096 1.00 45.78 958 ILE A CA 1
ATOM 6964 C C . ILE A 1 958 ? -74.111 40.160 97.675 1.00 45.78 958 ILE A C 1
ATOM 6966 O O . ILE A 1 958 ? -74.014 39.091 97.077 1.00 45.78 958 ILE A O 1
ATOM 6970 N N . ASN A 1 959 ? -74.700 41.233 97.144 1.00 45.97 959 ASN A N 1
ATOM 6971 C CA . ASN A 1 959 ? -75.081 41.354 95.738 1.00 45.97 959 ASN A CA 1
ATOM 6972 C C . ASN A 1 959 ? -73.846 41.777 94.913 1.00 45.97 959 ASN A C 1
ATOM 6974 O O . ASN A 1 959 ? -73.290 42.851 95.143 1.00 45.97 959 ASN A O 1
ATOM 6978 N N . ASN A 1 960 ? -73.409 40.928 93.979 1.00 55.69 960 ASN A N 1
ATOM 6979 C CA . ASN A 1 960 ? -72.191 41.083 93.170 1.00 55.69 960 ASN A CA 1
ATOM 6980 C C . ASN A 1 960 ? -72.416 41.913 91.889 1.00 55.69 960 ASN A C 1
ATOM 6982 O O . ASN A 1 960 ? -71.982 41.523 90.807 1.00 55.69 960 ASN A O 1
ATOM 6986 N N . THR A 1 961 ? -73.116 43.044 91.985 1.00 47.56 961 THR A N 1
ATOM 6987 C CA . THR A 1 961 ? -73.229 43.970 90.846 1.00 47.56 961 THR A CA 1
ATOM 6988 C C . THR A 1 961 ? -72.306 45.186 90.933 1.00 47.56 961 THR A C 1
ATOM 6990 O O . THR A 1 961 ? -71.928 45.664 89.874 1.00 47.56 961 THR A O 1
ATOM 6993 N N . ASP A 1 962 ? -71.837 45.629 92.118 1.00 49.06 962 ASP A N 1
ATOM 6994 C CA . ASP A 1 962 ? -71.149 46.942 92.226 1.00 49.06 962 ASP A CA 1
ATOM 6995 C C . ASP A 1 962 ? -69.884 47.043 93.131 1.00 49.06 962 ASP A C 1
ATOM 6997 O O . ASP A 1 962 ? -69.434 48.150 93.411 1.00 49.06 962 ASP A O 1
ATOM 7001 N N . ASN A 1 963 ? -69.260 45.938 93.579 1.00 50.38 963 ASN A N 1
ATOM 7002 C CA . ASN A 1 963 ? -67.893 45.872 94.173 1.00 50.38 963 ASN A CA 1
ATOM 7003 C C . ASN A 1 963 ? -67.342 47.133 94.924 1.00 50.38 963 ASN A C 1
ATOM 7005 O O . ASN A 1 963 ? -66.280 47.667 94.577 1.00 50.38 963 ASN A O 1
ATOM 7009 N N . ALA A 1 964 ? -67.992 47.581 96.012 1.00 37.81 964 ALA A N 1
ATOM 7010 C CA . ALA A 1 964 ? -67.487 48.648 96.897 1.00 37.81 964 ALA A CA 1
ATOM 7011 C C . ALA A 1 964 ? -67.607 48.300 98.401 1.00 37.81 964 ALA A C 1
ATOM 7013 O O . ALA A 1 964 ? -68.652 47.846 98.854 1.00 37.81 964 ALA A O 1
ATOM 7014 N N . VAL A 1 965 ? -66.529 48.537 99.171 1.00 39.78 965 VAL A N 1
ATOM 7015 C CA . VAL A 1 965 ? -66.384 48.272 100.624 1.00 39.78 965 VAL A CA 1
ATOM 7016 C C . VAL A 1 965 ? -65.923 49.557 101.339 1.00 39.78 965 VAL A C 1
ATOM 7018 O O . VAL A 1 965 ? -64.958 50.183 100.894 1.00 39.78 965 VAL A O 1
ATOM 7021 N N . THR A 1 966 ? -66.597 49.951 102.427 1.00 38.28 966 THR A N 1
ATOM 7022 C CA . THR A 1 966 ? -66.263 51.074 103.337 1.00 38.28 966 THR A CA 1
ATOM 7023 C C . THR A 1 966 ? -65.571 50.572 104.616 1.00 38.28 966 THR A C 1
ATOM 7025 O O . THR A 1 966 ? -65.949 49.525 105.131 1.00 38.28 966 THR A O 1
ATOM 7028 N N . PHE A 1 967 ? -64.587 51.319 105.138 1.00 40.06 967 PHE A N 1
ATOM 7029 C CA . PHE A 1 967 ? -63.852 51.022 106.383 1.00 40.06 967 PHE A CA 1
ATOM 7030 C C . PHE A 1 967 ? -63.973 52.203 107.367 1.00 40.06 967 PHE A C 1
ATOM 7032 O O . PHE A 1 967 ? -63.610 53.319 106.997 1.00 40.06 967 PHE A O 1
ATOM 7039 N N . ASP A 1 968 ? -64.446 51.956 108.595 1.00 45.22 968 ASP A N 1
ATOM 7040 C CA . ASP A 1 968 ? -64.409 52.905 109.722 1.00 45.22 968 ASP A CA 1
ATOM 7041 C C . ASP A 1 968 ? -63.038 52.834 110.417 1.00 45.22 968 ASP A C 1
ATOM 7043 O O . ASP A 1 968 ? -62.577 51.751 110.779 1.00 45.22 968 ASP A O 1
ATOM 7047 N N . VAL A 1 969 ? -62.374 53.979 110.608 1.00 47.88 969 VAL A N 1
ATOM 7048 C CA . VAL A 1 969 ? -61.157 54.100 111.429 1.00 47.88 969 VAL A CA 1
ATOM 7049 C C . VAL A 1 969 ? -61.373 55.233 112.425 1.00 47.88 969 VAL A C 1
ATOM 7051 O O . VAL A 1 969 ? -61.635 56.369 112.026 1.00 47.88 969 VAL A O 1
ATOM 7054 N N . GLU A 1 970 ? -61.274 54.906 113.715 1.00 46.75 970 GLU A N 1
ATOM 7055 C CA . GLU A 1 970 ? -61.345 55.859 114.822 1.00 46.75 970 GLU A CA 1
ATOM 7056 C C . GLU A 1 970 ? -60.207 56.891 114.751 1.00 46.75 970 GLU A C 1
ATOM 7058 O O . GLU A 1 970 ? -59.068 56.599 114.378 1.00 46.75 970 GLU A O 1
ATOM 7063 N N . THR A 1 971 ? -60.538 58.130 115.103 1.00 42.78 971 THR A N 1
ATOM 7064 C CA . THR A 1 971 ? -59.637 59.284 115.159 1.00 42.78 971 THR A CA 1
ATOM 7065 C C . THR A 1 971 ? -58.438 59.057 116.096 1.00 42.78 971 THR A C 1
ATOM 7067 O O . THR A 1 971 ? -58.576 58.465 117.160 1.00 42.78 971 THR A O 1
ATOM 7070 N N . ASP A 1 972 ? -57.274 59.595 115.710 1.00 47.38 972 ASP A N 1
ATOM 7071 C CA . ASP A 1 972 ? -56.060 59.784 116.534 1.00 47.38 972 ASP A CA 1
ATOM 7072 C C . ASP A 1 972 ? -55.070 58.612 116.726 1.00 47.38 972 ASP A C 1
ATOM 7074 O O . ASP A 1 972 ? -54.279 58.613 117.667 1.00 47.38 972 ASP A O 1
ATOM 7078 N N . GLN A 1 973 ? -54.989 57.667 115.780 1.00 50.38 973 GLN A N 1
ATOM 7079 C CA . GLN A 1 973 ? -53.972 56.587 115.790 1.00 50.38 973 GLN A CA 1
ATOM 7080 C C . GLN A 1 973 ? -52.924 56.657 114.655 1.00 50.38 973 GLN A C 1
ATOM 7082 O O . GLN A 1 973 ? -52.291 55.664 114.306 1.00 50.38 973 GLN A O 1
ATOM 7087 N N . GLY A 1 974 ? -52.683 57.838 114.070 1.00 56.84 974 GLY A N 1
ATOM 7088 C CA . GLY A 1 974 ? -51.495 58.077 113.226 1.00 56.84 974 GLY A CA 1
ATOM 7089 C C . GLY A 1 974 ? -51.437 57.329 111.881 1.00 56.84 974 GLY A C 1
ATOM 7090 O O . GLY A 1 974 ? -50.403 57.376 111.206 1.00 56.84 974 GLY A O 1
ATOM 7091 N N . LEU A 1 975 ? -52.540 56.701 111.462 1.00 55.72 975 LEU A N 1
ATOM 7092 C CA . LEU A 1 975 ? -52.716 56.073 110.155 1.00 55.72 975 LEU A CA 1
ATOM 7093 C C . LEU A 1 975 ? -53.745 56.865 109.335 1.00 55.72 975 LEU A C 1
ATOM 7095 O O . LEU A 1 975 ? -54.847 57.127 109.809 1.00 55.72 975 LEU A O 1
ATOM 7099 N N . THR A 1 976 ? -53.412 57.225 108.093 1.00 56.19 976 THR A N 1
ATOM 7100 C CA . THR A 1 976 ? -54.403 57.732 107.125 1.00 56.19 976 THR A CA 1
ATOM 7101 C C . THR A 1 976 ? -54.509 56.767 105.952 1.00 56.19 976 THR A C 1
ATOM 7103 O O . THR A 1 976 ? -53.497 56.351 105.382 1.00 56.19 976 THR A O 1
ATOM 7106 N N . VAL A 1 977 ? -55.744 56.401 105.602 1.00 54.88 977 VAL A N 1
ATOM 7107 C CA . VAL A 1 977 ? -56.065 55.513 104.479 1.00 54.88 977 VAL A CA 1
ATOM 7108 C C . VAL A 1 977 ? -56.955 56.283 103.510 1.00 54.88 977 VAL A C 1
ATOM 7110 O O . VAL A 1 977 ? -58.026 56.756 103.887 1.00 54.88 977 VAL A O 1
ATOM 7113 N N . LYS A 1 978 ? -56.516 56.436 102.257 1.00 52.84 978 LYS A N 1
ATOM 7114 C CA . LYS A 1 978 ? -57.314 57.063 101.193 1.00 52.84 978 LYS A CA 1
ATOM 7115 C C . LYS A 1 978 ? -57.220 56.221 99.921 1.00 52.84 978 LYS A C 1
ATOM 7117 O O . LYS A 1 978 ? -56.135 55.807 99.514 1.00 52.84 978 LYS A O 1
ATOM 7122 N N . ARG A 1 979 ? -58.364 55.941 99.297 1.00 53.00 979 ARG A N 1
ATOM 7123 C CA . ARG A 1 979 ? -58.446 55.162 98.055 1.00 53.00 979 ARG A CA 1
ATOM 7124 C C . ARG A 1 979 ? -58.231 56.072 96.842 1.00 53.00 979 ARG A C 1
ATOM 7126 O O . ARG A 1 979 ? -58.785 57.167 96.793 1.00 53.00 979 ARG A O 1
ATOM 7133 N N . ASP A 1 980 ? -57.448 55.593 95.880 1.00 47.28 980 ASP A N 1
ATOM 7134 C CA . ASP A 1 980 ? -57.202 56.227 94.581 1.00 47.28 980 ASP A CA 1
ATOM 7135 C C . ASP A 1 980 ? -57.289 55.121 93.513 1.00 47.28 980 ASP A C 1
ATOM 7137 O O . ASP A 1 980 ? -56.368 54.319 93.338 1.00 47.28 980 ASP A O 1
ATOM 7141 N N . GLY A 1 981 ? -58.468 54.972 92.900 1.00 66.31 981 GLY A N 1
ATOM 7142 C CA . GLY A 1 981 ? -58.760 53.902 91.939 1.00 66.31 981 GLY A CA 1
ATOM 7143 C C . GLY A 1 981 ? -58.740 52.482 92.533 1.00 66.31 981 GLY A C 1
ATOM 7144 O O . GLY A 1 981 ? -59.395 52.195 93.542 1.00 66.31 981 GLY A O 1
ATOM 7145 N N . ALA A 1 982 ? -58.021 51.569 91.872 1.00 40.41 982 ALA A N 1
ATOM 7146 C CA . ALA A 1 982 ? -57.922 50.146 92.224 1.00 40.41 982 ALA A CA 1
ATOM 7147 C C . ALA A 1 982 ? -56.832 49.824 93.274 1.00 40.41 982 ALA A C 1
ATOM 7149 O O . ALA A 1 982 ? -56.605 48.660 93.587 1.00 40.41 982 ALA A O 1
ATOM 7150 N N . THR A 1 983 ? -56.191 50.841 93.858 1.00 35.12 983 THR A N 1
ATOM 7151 C CA . THR A 1 983 ? -55.163 50.702 94.905 1.00 35.12 983 THR A CA 1
ATOM 7152 C C . THR A 1 983 ? -55.507 51.532 96.144 1.00 35.12 983 THR A C 1
ATOM 7154 O O . THR A 1 983 ? -55.951 52.678 96.046 1.00 35.12 983 THR A O 1
ATOM 7157 N N . ILE A 1 984 ? -55.288 50.961 97.333 1.00 49.50 984 ILE A N 1
ATOM 7158 C CA . ILE A 1 984 ? -55.402 51.661 98.619 1.00 49.50 984 ILE A CA 1
ATOM 7159 C C . ILE A 1 984 ? -54.038 52.273 98.948 1.00 49.50 984 ILE A C 1
ATOM 7161 O O . ILE A 1 984 ? -53.057 51.545 99.094 1.00 49.50 984 ILE A O 1
ATOM 7165 N N . LYS A 1 985 ? -53.969 53.603 99.085 1.00 50.66 985 LYS A N 1
ATOM 7166 C CA . LYS A 1 985 ? -52.780 54.284 99.612 1.00 50.66 985 LYS A CA 1
ATOM 7167 C C . LYS A 1 985 ? -52.936 54.428 101.126 1.00 50.66 985 LYS A C 1
ATOM 7169 O O . LYS A 1 985 ? -53.877 55.063 101.605 1.00 50.66 985 LYS A O 1
ATOM 7174 N N . TYR A 1 986 ? -52.008 53.832 101.867 1.00 49.97 986 TYR A N 1
ATOM 7175 C CA . TYR A 1 986 ? -51.842 54.012 103.306 1.00 49.97 986 TYR A CA 1
ATOM 7176 C C . TYR A 1 986 ? -50.555 54.803 103.558 1.00 49.97 986 TYR A C 1
ATOM 7178 O O . TYR A 1 986 ? -49.530 54.558 102.922 1.00 49.97 986 TYR A O 1
ATOM 7186 N N . GLY A 1 987 ? -50.616 55.786 104.452 1.00 54.44 987 GLY A N 1
ATOM 7187 C CA . GLY A 1 987 ? -49.471 56.610 104.831 1.00 54.44 987 GLY A CA 1
ATOM 7188 C C . GLY A 1 987 ? -49.396 56.760 106.344 1.00 54.44 987 GLY A C 1
ATOM 7189 O O . GLY A 1 987 ? -50.377 57.151 106.981 1.00 54.44 987 GLY A O 1
ATOM 7190 N N . VAL A 1 988 ? -48.227 56.448 106.907 1.00 55.88 988 VAL A N 1
ATOM 7191 C CA . VAL A 1 988 ? -47.894 56.694 108.315 1.00 55.88 988 VAL A CA 1
ATOM 7192 C C . VAL A 1 988 ? -47.359 58.117 108.438 1.00 55.88 988 VAL A C 1
ATOM 7194 O O . VAL A 1 988 ? -46.500 58.537 107.658 1.00 55.88 988 VAL A O 1
ATOM 7197 N N . ASN A 1 989 ? -47.850 58.879 109.415 1.00 57.44 989 ASN A N 1
ATOM 7198 C CA . ASN A 1 989 ? -47.289 60.192 109.715 1.00 57.44 989 ASN A CA 1
ATOM 7199 C C . ASN A 1 989 ? -45.898 60.024 110.353 1.00 57.44 989 ASN A C 1
ATOM 7201 O O . ASN A 1 989 ? -45.768 59.820 111.562 1.00 57.44 989 ASN A O 1
ATOM 7205 N N . ASN A 1 990 ? -44.851 60.132 109.528 1.00 54.28 990 ASN A N 1
ATOM 7206 C CA . ASN A 1 990 ? -43.450 59.981 109.936 1.00 54.28 990 ASN A CA 1
ATOM 7207 C C . ASN A 1 990 ? -43.049 60.870 111.126 1.00 54.28 990 ASN A C 1
ATOM 7209 O O . ASN A 1 990 ? -42.109 60.530 111.833 1.00 54.28 990 ASN A O 1
ATOM 7213 N N . LYS A 1 991 ? -43.752 61.975 111.400 1.00 55.94 991 LYS A N 1
ATOM 7214 C CA . LYS A 1 991 ? -43.426 62.866 112.522 1.00 55.94 991 LYS A CA 1
ATOM 7215 C C . LYS A 1 991 ? -43.779 62.259 113.891 1.00 55.94 991 LYS A C 1
ATOM 7217 O O . LYS A 1 991 ? -43.036 62.474 114.838 1.00 55.94 991 LYS A O 1
ATOM 7222 N N . GLN A 1 992 ? -44.831 61.436 113.966 1.00 54.91 992 GLN A N 1
ATOM 7223 C CA . GLN A 1 992 ? -45.241 60.712 115.183 1.00 54.91 992 GLN A CA 1
ATOM 7224 C C . GLN A 1 992 ? -44.542 59.341 115.306 1.00 54.91 992 GLN A C 1
ATOM 7226 O O . GLN A 1 992 ? -44.277 58.867 116.407 1.00 54.91 992 GLN A O 1
ATOM 7231 N N . LEU A 1 993 ? -44.167 58.729 114.173 1.00 53.66 993 LEU A N 1
ATOM 7232 C CA . LEU A 1 993 ? -43.358 57.502 114.123 1.00 53.66 993 LEU A CA 1
ATOM 7233 C C . LEU A 1 993 ? -41.905 57.746 114.580 1.00 53.66 993 LEU A C 1
ATOM 7235 O O . LEU A 1 993 ? -41.313 56.904 115.249 1.00 53.66 993 LEU A O 1
ATOM 7239 N N . VAL A 1 994 ? -41.344 58.921 114.279 1.00 55.91 994 VAL A N 1
ATOM 7240 C CA . VAL A 1 994 ? -39.988 59.319 114.694 1.00 55.91 994 VAL A CA 1
ATOM 7241 C C . VAL A 1 994 ? -39.918 59.707 116.184 1.00 55.91 994 VAL A C 1
ATOM 7243 O O . VAL A 1 994 ? -38.869 59.532 116.798 1.00 55.91 994 VAL A O 1
ATOM 7246 N N . GLU A 1 995 ? -41.012 60.136 116.824 1.00 55.72 995 GLU A N 1
ATOM 7247 C CA . GLU A 1 995 ? -41.045 60.343 118.288 1.00 55.72 995 GLU A CA 1
ATOM 7248 C C . GLU A 1 995 ? -41.045 59.026 119.084 1.00 55.72 995 GLU A C 1
ATOM 7250 O O . GLU A 1 995 ? -40.436 58.964 120.152 1.00 55.72 995 GLU A O 1
ATOM 7255 N N . ASN A 1 996 ? -41.627 57.953 118.536 1.00 53.03 996 ASN A N 1
ATOM 7256 C CA . ASN A 1 996 ? -41.660 56.630 119.174 1.00 53.03 996 ASN A CA 1
ATOM 7257 C C . ASN A 1 996 ? -40.408 55.773 118.892 1.00 53.03 996 ASN A C 1
ATOM 7259 O O . ASN A 1 996 ? -40.133 54.840 119.639 1.00 53.03 996 ASN A O 1
ATOM 7263 N N . ILE A 1 997 ? -39.619 56.107 117.862 1.00 50.88 997 ILE A N 1
ATOM 7264 C CA . ILE A 1 997 ? -38.317 55.472 117.566 1.00 50.88 997 ILE A CA 1
ATOM 7265 C C . ILE A 1 997 ? -37.159 56.138 118.344 1.00 50.88 997 ILE A C 1
ATOM 7267 O O . ILE A 1 997 ? -36.140 55.504 118.598 1.00 50.88 997 ILE A O 1
ATOM 7271 N N . ASN A 1 998 ? -37.312 57.387 118.797 1.00 52.41 998 ASN A N 1
ATOM 7272 C CA . ASN A 1 998 ? -36.249 58.142 119.480 1.00 52.41 998 ASN A CA 1
ATOM 7273 C C . ASN A 1 998 ? -36.171 57.950 121.016 1.00 52.41 998 ASN A C 1
ATOM 7275 O O . ASN A 1 998 ? -35.435 58.680 121.681 1.00 52.41 998 ASN A O 1
ATOM 7279 N N . LYS A 1 999 ? -36.883 56.981 121.608 1.00 44.84 999 LYS A N 1
ATOM 7280 C CA . LYS A 1 999 ? -36.797 56.654 123.048 1.00 44.84 999 LYS A CA 1
ATOM 7281 C C . LYS A 1 999 ? -36.849 55.138 123.288 1.00 44.84 999 LYS A C 1
ATOM 7283 O O . LYS A 1 999 ? -37.935 54.590 123.432 1.00 44.84 999 LYS A O 1
ATOM 7288 N N . GLY A 1 1000 ? -35.692 54.482 123.414 1.00 40.09 1000 GLY A N 1
ATOM 7289 C CA . GLY A 1 1000 ? -35.603 53.172 124.082 1.00 40.09 1000 GLY A CA 1
ATOM 7290 C C . GLY A 1 1000 ? -34.708 52.124 123.417 1.00 40.09 1000 GLY A C 1
ATOM 7291 O O . GLY A 1 1000 ? -35.180 51.293 122.654 1.00 40.09 1000 GLY A O 1
ATOM 7292 N N . ASP A 1 1001 ? -33.418 52.168 123.750 1.00 39.53 1001 ASP A N 1
ATOM 7293 C CA . ASP A 1 1001 ? -32.480 51.062 124.010 1.00 39.53 1001 ASP A CA 1
ATOM 7294 C C . ASP A 1 1001 ? -32.813 49.625 123.538 1.00 39.53 1001 ASP A C 1
ATOM 7296 O O . ASP A 1 1001 ? -33.043 48.752 124.372 1.00 39.53 1001 ASP A O 1
ATOM 7300 N N . THR A 1 1002 ? -32.701 49.296 122.241 1.00 43.06 1002 THR A N 1
ATOM 7301 C CA . THR A 1 1002 ? -32.213 47.963 121.793 1.00 43.06 1002 THR A CA 1
ATOM 7302 C C . THR A 1 1002 ? -31.726 47.979 120.334 1.00 43.06 1002 THR A C 1
ATOM 7304 O O . THR A 1 1002 ? -32.346 48.580 119.462 1.00 43.06 1002 THR A O 1
ATOM 7307 N N . ALA A 1 1003 ? -30.597 47.316 120.062 1.00 36.94 1003 ALA A N 1
ATOM 7308 C CA . ALA A 1 1003 ? -29.913 47.304 118.770 1.00 36.94 1003 ALA A CA 1
ATOM 7309 C C . ALA A 1 1003 ? -30.406 46.224 117.774 1.00 36.94 1003 ALA A C 1
ATOM 7311 O O . ALA A 1 1003 ? -30.802 45.126 118.152 1.00 36.94 1003 ALA A O 1
ATOM 7312 N N . VAL A 1 1004 ? -30.287 46.596 116.492 1.00 46.69 1004 VAL A N 1
ATOM 7313 C CA . VAL A 1 1004 ? -30.259 45.862 115.203 1.00 46.69 1004 VAL A CA 1
ATOM 7314 C C . VAL A 1 1004 ? -29.965 44.355 115.254 1.00 46.69 1004 VAL A C 1
ATOM 7316 O O . VAL A 1 1004 ? -29.020 43.965 115.924 1.00 46.69 1004 VAL A O 1
ATOM 7319 N N . THR A 1 1005 ? -30.591 43.544 114.378 1.00 33.06 1005 THR A N 1
ATOM 7320 C CA . THR A 1 1005 ? -29.921 42.361 113.776 1.00 33.06 1005 THR A CA 1
ATOM 7321 C C . THR A 1 1005 ? -30.467 41.961 112.383 1.00 33.06 1005 THR A C 1
ATOM 7323 O O . THR A 1 1005 ? -31.601 41.526 112.238 1.00 33.06 1005 THR A O 1
ATOM 7326 N N . ASN A 1 1006 ? -29.590 42.036 111.371 1.00 35.59 1006 ASN A N 1
ATOM 7327 C CA . ASN A 1 1006 ? -29.585 41.295 110.092 1.00 35.59 1006 ASN A CA 1
ATOM 7328 C C . ASN A 1 1006 ? -30.536 41.665 108.930 1.00 35.59 1006 ASN A C 1
ATOM 7330 O O . ASN A 1 1006 ? -31.440 40.919 108.565 1.00 35.59 1006 ASN A O 1
ATOM 7334 N N . ILE A 1 1007 ? -30.138 42.707 108.189 1.00 37.03 1007 ILE A N 1
ATOM 7335 C CA . ILE A 1 1007 ? -30.095 42.690 106.715 1.00 37.03 1007 ILE A CA 1
ATOM 7336 C C . ILE A 1 1007 ? -28.614 42.758 106.321 1.00 37.03 1007 ILE A C 1
ATOM 7338 O O . ILE A 1 1007 ? -27.982 43.774 106.591 1.00 37.03 1007 ILE A O 1
ATOM 7342 N N . ALA A 1 1008 ? -28.078 41.682 105.731 1.00 39.50 1008 ALA A N 1
ATOM 7343 C CA . ALA A 1 1008 ? -26.997 41.659 104.728 1.00 39.50 1008 ALA A CA 1
ATOM 7344 C C . ALA A 1 1008 ? -26.352 40.261 104.657 1.00 39.50 1008 ALA A C 1
ATOM 7346 O O . ALA A 1 1008 ? -25.583 39.872 105.532 1.00 39.50 1008 ALA A O 1
ATOM 7347 N N . GLY A 1 1009 ? -26.618 39.533 103.571 1.00 38.41 1009 GLY A N 1
ATOM 7348 C CA . GLY A 1 1009 ? -25.762 38.452 103.085 1.00 38.41 1009 GLY A CA 1
ATOM 7349 C C . GLY A 1 1009 ? -25.107 38.902 101.781 1.00 38.41 1009 GLY A C 1
ATOM 7350 O O . GLY A 1 1009 ? -25.793 39.075 100.779 1.00 38.41 1009 GLY A O 1
ATOM 7351 N N . LEU A 1 1010 ? -23.798 39.146 101.829 1.00 38.91 1010 LEU A N 1
ATOM 7352 C CA . LEU A 1 1010 ? -22.936 39.510 100.703 1.00 38.91 1010 LEU A CA 1
ATOM 7353 C C . LEU A 1 1010 ? -22.666 38.289 99.804 1.00 38.91 1010 LEU A C 1
ATOM 7355 O O . LEU A 1 1010 ? -22.277 37.241 100.316 1.00 38.91 1010 LEU A O 1
ATOM 7359 N N . PHE A 1 1011 ? -22.753 38.445 98.479 1.00 38.56 1011 PHE A N 1
ATOM 7360 C CA . PHE A 1 1011 ? -22.080 37.559 97.521 1.00 38.56 1011 PHE A CA 1
ATOM 7361 C C . PHE A 1 1011 ? -20.918 38.306 96.862 1.00 38.56 1011 PHE A C 1
ATOM 7363 O O . PHE A 1 1011 ? -21.068 39.428 96.384 1.00 38.56 1011 PHE A O 1
ATOM 7370 N N . ASN A 1 1012 ? -19.754 37.661 96.842 1.00 43.28 1012 ASN A N 1
ATOM 7371 C CA . ASN A 1 1012 ? -18.581 38.081 96.085 1.00 43.28 1012 ASN A CA 1
ATOM 7372 C C . ASN A 1 1012 ? -18.513 37.263 94.788 1.00 43.28 1012 ASN A C 1
ATOM 7374 O O . ASN A 1 1012 ? -18.765 36.059 94.824 1.00 43.28 1012 ASN A O 1
ATOM 7378 N N . VAL A 1 1013 ? -18.090 37.872 93.677 1.00 44.91 1013 VAL A N 1
ATOM 7379 C CA . VAL A 1 1013 ? -17.624 37.140 92.487 1.00 44.91 1013 VAL A CA 1
ATOM 7380 C C . VAL A 1 1013 ? -16.149 37.466 92.270 1.00 44.91 1013 VAL A C 1
ATOM 7382 O O . VAL A 1 1013 ? -15.717 38.611 92.405 1.00 44.91 1013 VAL A O 1
ATOM 7385 N N . THR A 1 1014 ? -15.380 36.414 92.012 1.00 44.00 1014 THR A N 1
ATOM 7386 C CA . THR A 1 1014 ? -13.918 36.373 91.922 1.00 44.00 1014 THR A CA 1
ATOM 7387 C C . THR A 1 1014 ? -13.505 35.845 90.550 1.00 44.00 1014 THR A C 1
ATOM 7389 O O . THR A 1 1014 ? -14.206 35.019 89.971 1.00 44.00 1014 THR A O 1
ATOM 7392 N N . ASP A 1 1015 ? -12.363 36.305 90.040 1.00 46.31 1015 ASP A N 1
ATOM 7393 C CA . ASP A 1 1015 ? -11.749 35.867 88.777 1.00 46.31 1015 ASP A CA 1
ATOM 7394 C C . ASP A 1 1015 ? -10.685 34.767 88.966 1.00 46.31 1015 ASP A C 1
ATOM 7396 O O . ASP A 1 1015 ? -9.864 34.511 88.086 1.00 46.31 1015 ASP A O 1
ATOM 7400 N N . GLY A 1 1016 ? -10.667 34.121 90.135 1.00 56.97 1016 GLY A N 1
ATOM 7401 C CA . GLY A 1 1016 ? -9.698 33.078 90.462 1.00 56.97 1016 GLY A CA 1
ATOM 7402 C C . GLY A 1 1016 ? -8.372 33.581 91.044 1.00 56.97 1016 GLY A C 1
ATOM 7403 O O . GLY A 1 1016 ? -7.576 32.743 91.467 1.00 56.97 1016 GLY A O 1
ATOM 7404 N N . LYS A 1 1017 ? -8.122 34.901 91.147 1.00 50.09 1017 LYS A N 1
ATOM 7405 C CA . LYS A 1 1017 ? -6.991 35.456 91.932 1.00 50.09 1017 LYS A CA 1
ATOM 7406 C C . LYS A 1 1017 ? -7.312 36.710 92.756 1.00 50.09 1017 LYS A C 1
ATOM 7408 O O . LYS A 1 1017 ? -6.537 37.014 93.658 1.00 50.09 1017 LYS A O 1
ATOM 7413 N N . ASN A 1 1018 ? -8.434 37.402 92.532 1.00 43.31 1018 ASN A N 1
ATOM 7414 C CA . ASN A 1 1018 ? -8.878 38.520 93.377 1.00 43.31 1018 ASN A CA 1
ATOM 7415 C C . ASN A 1 1018 ? -10.375 38.446 93.723 1.00 43.31 1018 ASN A C 1
ATOM 7417 O O . ASN A 1 1018 ? -11.205 38.081 92.891 1.00 43.31 1018 ASN A O 1
ATOM 7421 N N . THR A 1 1019 ? -10.726 38.840 94.950 1.00 43.09 1019 THR A N 1
ATOM 7422 C CA . THR A 1 1019 ? -12.110 38.920 95.450 1.00 43.09 1019 THR A CA 1
ATOM 7423 C C . THR A 1 1019 ? -12.442 40.379 95.737 1.00 43.09 1019 THR A C 1
ATOM 7425 O O . THR A 1 1019 ? -11.759 41.015 96.541 1.00 43.09 1019 THR A O 1
ATOM 7428 N N . LYS A 1 1020 ? -13.489 40.925 95.107 1.00 44.31 1020 LYS A N 1
ATOM 7429 C CA . LYS A 1 1020 ? -14.015 42.260 95.426 1.00 44.31 1020 LYS A CA 1
ATOM 7430 C C . LYS A 1 1020 ? -15.503 42.194 95.746 1.00 44.31 1020 LYS A C 1
ATOM 7432 O O . LYS A 1 1020 ? -16.282 41.631 94.984 1.00 44.31 1020 LYS A O 1
ATOM 7437 N N . ALA A 1 1021 ? -15.873 42.827 96.856 1.00 41.25 1021 ALA A N 1
ATOM 7438 C CA . ALA A 1 1021 ? -17.258 43.083 97.216 1.00 41.25 1021 ALA A CA 1
ATOM 7439 C C . ALA A 1 1021 ? -17.814 44.195 96.315 1.00 41.25 1021 ALA A C 1
ATOM 7441 O O . ALA A 1 1021 ? -17.260 45.297 96.281 1.00 41.25 1021 ALA A O 1
ATOM 7442 N N . VAL A 1 1022 ? -18.897 43.917 95.590 1.00 43.38 1022 VAL A N 1
ATOM 7443 C CA . VAL A 1 1022 ? -19.649 44.937 94.849 1.00 43.38 1022 VAL A CA 1
ATOM 7444 C C . VAL A 1 1022 ? -20.950 45.180 95.598 1.00 43.38 1022 VAL A C 1
ATOM 7446 O O . VAL A 1 1022 ? -21.801 44.304 95.702 1.00 43.38 1022 VAL A O 1
ATOM 7449 N N . ASN A 1 1023 ? -21.057 46.377 96.165 1.00 41.03 1023 ASN A N 1
ATOM 7450 C CA . ASN A 1 1023 ? -22.153 46.834 97.003 1.00 41.03 1023 ASN A CA 1
ATOM 7451 C C . ASN A 1 1023 ? -22.638 48.146 96.382 1.00 41.03 1023 ASN A C 1
ATOM 7453 O O . ASN A 1 1023 ? -21.931 49.144 96.496 1.00 41.03 1023 ASN A O 1
ATOM 7457 N N . LEU A 1 1024 ? -23.750 48.152 95.641 1.00 41.25 1024 LEU A N 1
ATOM 7458 C CA . LEU A 1 1024 ? -24.193 49.358 94.929 1.00 41.25 1024 LEU A CA 1
ATOM 7459 C C . LEU A 1 1024 ? -25.704 49.554 95.048 1.00 41.25 1024 LEU A C 1
ATOM 7461 O O . LEU A 1 1024 ? -26.497 49.119 94.218 1.00 41.25 1024 LEU A O 1
ATOM 7465 N N . GLY A 1 1025 ? -26.057 50.237 96.139 1.00 44.31 1025 GLY A N 1
ATOM 7466 C CA . GLY A 1 1025 ? -27.263 51.043 96.263 1.00 44.31 1025 GLY A CA 1
ATOM 7467 C C . GLY A 1 1025 ? -27.167 52.361 95.480 1.00 44.31 1025 GLY A C 1
ATOM 7468 O O . GLY A 1 1025 ? -26.226 52.611 94.732 1.00 44.31 1025 GLY A O 1
ATOM 7469 N N . LYS A 1 1026 ? -28.187 53.196 95.678 1.00 40.78 1026 LYS A N 1
ATOM 7470 C CA . LYS A 1 1026 ? -28.829 54.083 94.695 1.00 40.78 1026 LYS A CA 1
ATOM 7471 C C . LYS A 1 1026 ? -28.027 55.243 94.076 1.00 40.78 1026 LYS A C 1
ATOM 7473 O O . LYS A 1 1026 ? -28.586 55.916 93.222 1.00 40.78 1026 LYS A O 1
ATOM 7478 N N . ASP A 1 1027 ? -26.749 55.453 94.390 1.00 43.22 1027 ASP A N 1
ATOM 7479 C CA . ASP A 1 1027 ? -26.033 56.661 93.950 1.00 43.22 1027 ASP A CA 1
ATOM 7480 C C . ASP A 1 1027 ? -24.619 56.368 93.404 1.00 43.22 1027 ASP A C 1
ATOM 7482 O O . ASP A 1 1027 ? -23.642 56.504 94.144 1.00 43.22 1027 ASP A O 1
ATOM 7486 N N . LYS A 1 1028 ? -24.501 55.985 92.113 1.00 41.31 1028 LYS A N 1
ATOM 7487 C CA . LYS A 1 1028 ? -23.432 56.376 91.143 1.00 41.31 1028 LYS A CA 1
ATOM 7488 C C . LYS A 1 1028 ? -23.388 55.496 89.875 1.00 41.31 1028 LYS A C 1
ATOM 7490 O O . LYS A 1 1028 ? -23.441 54.274 89.949 1.00 41.31 1028 LYS A O 1
ATOM 7495 N N . ASN A 1 1029 ? -23.191 56.153 88.722 1.00 45.47 1029 ASN A N 1
ATOM 7496 C CA . ASN A 1 1029 ? -22.913 55.578 87.396 1.00 45.47 1029 ASN A CA 1
ATOM 7497 C C . ASN A 1 1029 ? -21.865 54.454 87.424 1.00 45.47 1029 ASN A C 1
ATOM 7499 O O . ASN A 1 1029 ? -20.783 54.625 87.985 1.00 45.47 1029 ASN A O 1
ATOM 7503 N N . SER A 1 1030 ? -22.132 53.351 86.724 1.00 39.44 1030 SER A N 1
ATOM 7504 C CA . SER A 1 1030 ? -21.121 52.353 86.357 1.00 39.44 1030 SER A CA 1
ATOM 7505 C C . SER A 1 1030 ? -21.428 51.803 84.964 1.00 39.44 1030 SER A C 1
ATOM 7507 O O . SER A 1 1030 ? -22.216 50.879 84.797 1.00 39.44 1030 SER A O 1
ATOM 7509 N N . ASN A 1 1031 ? -20.812 52.435 83.962 1.00 41.56 1031 ASN A N 1
ATOM 7510 C CA . ASN A 1 1031 ? -20.795 52.005 82.567 1.00 41.56 1031 ASN A CA 1
ATOM 7511 C C . ASN A 1 1031 ? -20.266 50.566 82.458 1.00 41.56 1031 ASN A C 1
ATOM 7513 O O . ASN A 1 1031 ? -19.093 50.319 82.741 1.00 41.56 1031 ASN A O 1
ATOM 7517 N N . VAL A 1 1032 ? -21.091 49.633 81.985 1.00 47.28 1032 VAL A N 1
ATOM 7518 C CA . VAL A 1 1032 ? -20.614 48.335 81.490 1.00 47.28 1032 VAL A CA 1
ATOM 7519 C C . VAL A 1 1032 ? -20.229 48.524 80.025 1.00 47.28 1032 VAL A C 1
ATOM 7521 O O . VAL A 1 1032 ? -21.066 48.865 79.197 1.00 47.28 1032 VAL A O 1
ATOM 7524 N N . THR A 1 1033 ? -18.944 48.358 79.708 1.00 48.28 1033 THR A N 1
ATOM 7525 C CA . THR A 1 1033 ? -18.418 48.448 78.335 1.00 48.28 1033 THR A CA 1
ATOM 7526 C C . THR A 1 1033 ? -18.075 47.037 77.861 1.00 48.28 1033 THR A C 1
ATOM 7528 O O . THR A 1 1033 ? -17.235 46.386 78.481 1.00 48.28 1033 THR A O 1
ATOM 7531 N N . PHE A 1 1034 ? -18.695 46.553 76.784 1.00 54.53 1034 PHE A N 1
ATOM 7532 C CA . PHE A 1 1034 ? -18.304 45.294 76.140 1.00 54.53 1034 PHE A CA 1
ATOM 7533 C C . PHE A 1 1034 ? -17.176 45.583 75.140 1.00 54.53 1034 PHE A C 1
ATOM 7535 O O . PHE A 1 1034 ? -17.339 46.424 74.261 1.00 54.53 1034 PHE A O 1
ATOM 7542 N N . LYS A 1 1035 ? -16.016 44.932 75.285 1.00 50.69 1035 LYS A N 1
ATOM 7543 C CA . LYS A 1 1035 ? -14.898 45.050 74.335 1.00 50.69 1035 LYS A CA 1
ATOM 7544 C C . LYS A 1 1035 ? -14.930 43.875 73.355 1.00 50.69 1035 LYS A C 1
ATOM 7546 O O . LYS A 1 1035 ? -14.550 42.772 73.738 1.00 50.69 1035 LYS A O 1
ATOM 7551 N N . GLY A 1 1036 ? -15.371 44.125 72.125 1.00 56.69 1036 GLY A N 1
ATOM 7552 C CA . GLY A 1 1036 ? -15.224 43.234 70.967 1.00 56.69 1036 GLY A CA 1
ATOM 7553 C C . GLY A 1 1036 ? -14.400 43.917 69.872 1.00 56.69 1036 GLY A C 1
ATOM 7554 O O . GLY A 1 1036 ? -14.255 45.140 69.891 1.00 56.69 1036 GLY A O 1
ATOM 7555 N N . THR A 1 1037 ? -13.812 43.141 68.963 1.00 57.91 1037 THR A N 1
ATOM 7556 C CA . THR A 1 1037 ? -13.041 43.660 67.821 1.00 57.91 1037 THR A CA 1
ATOM 7557 C C . THR A 1 1037 ? -13.989 44.341 66.826 1.00 57.91 1037 THR A C 1
ATOM 7559 O O . THR A 1 1037 ? -14.981 43.732 66.415 1.00 57.91 1037 THR A O 1
ATOM 7562 N N . ASP A 1 1038 ? -13.704 45.593 66.450 1.00 51.62 1038 ASP A N 1
ATOM 7563 C CA . ASP A 1 1038 ? -14.500 46.342 65.467 1.00 51.62 1038 ASP A CA 1
ATOM 7564 C C . ASP A 1 1038 ? -14.531 45.589 64.125 1.00 51.62 1038 ASP A C 1
ATOM 7566 O O . ASP A 1 1038 ? -13.484 45.318 63.539 1.00 51.62 1038 ASP A O 1
ATOM 7570 N N . GLY A 1 1039 ? -15.736 45.247 63.652 1.00 61.34 1039 GLY A N 1
ATOM 7571 C CA . GLY A 1 1039 ? -15.968 44.550 62.379 1.00 61.34 1039 GLY A CA 1
ATOM 7572 C C . GLY A 1 1039 ? -16.230 43.037 62.458 1.00 61.34 1039 GLY A C 1
ATOM 7573 O O . GLY A 1 1039 ? -16.474 42.433 61.421 1.00 61.34 1039 GLY A O 1
ATOM 7574 N N . GLU A 1 1040 ? -16.225 42.415 63.647 1.00 61.16 1040 GLU A N 1
ATOM 7575 C CA . GLU A 1 1040 ? -16.454 40.956 63.791 1.00 61.16 1040 GLU A CA 1
ATOM 7576 C C . GLU A 1 1040 ? -17.584 40.574 64.771 1.00 61.16 1040 GLU A C 1
ATOM 7578 O O . GLU A 1 1040 ? -18.096 39.453 64.727 1.00 61.16 1040 GLU A O 1
ATOM 7583 N N . THR A 1 1041 ? -18.046 41.496 65.626 1.00 61.09 1041 THR A N 1
ATOM 7584 C CA . THR A 1 1041 ? -19.168 41.273 66.564 1.00 61.09 1041 THR A CA 1
ATOM 7585 C C . THR A 1 1041 ? -20.132 42.458 66.599 1.00 61.09 1041 THR A C 1
ATOM 7587 O O . THR A 1 1041 ? -19.714 43.609 66.531 1.00 61.09 1041 THR A O 1
ATOM 7590 N N . THR A 1 1042 ? -21.431 42.180 66.738 1.00 62.62 1042 THR A N 1
ATOM 7591 C CA . THR A 1 1042 ? -22.501 43.175 66.907 1.00 62.62 1042 THR A CA 1
ATOM 7592 C C . THR A 1 1042 ? -23.170 42.999 68.273 1.00 62.62 1042 THR A C 1
ATOM 7594 O O . THR A 1 1042 ? -23.439 41.878 68.707 1.00 62.62 1042 THR A O 1
ATOM 7597 N N . VAL A 1 1043 ? -23.430 44.104 68.980 1.00 61.91 1043 VAL A N 1
ATOM 7598 C CA . VAL A 1 1043 ? -24.124 44.108 70.281 1.00 61.91 1043 VAL A CA 1
ATOM 7599 C C . VAL A 1 1043 ? -25.367 44.979 70.172 1.00 61.91 1043 VAL A C 1
ATOM 7601 O O . VAL A 1 1043 ? -25.266 46.170 69.886 1.00 61.91 1043 VAL A O 1
ATOM 7604 N N . THR A 1 1044 ? -26.536 44.403 70.443 1.00 57.78 1044 THR A N 1
ATOM 7605 C CA . THR A 1 1044 ? -27.808 45.138 70.513 1.00 57.78 1044 THR A CA 1
ATOM 7606 C C . THR A 1 1044 ? -28.493 44.888 71.847 1.00 57.78 1044 THR A C 1
ATOM 7608 O O . THR A 1 1044 ? -28.625 43.744 72.291 1.00 57.78 1044 THR A O 1
ATOM 7611 N N . VAL A 1 1045 ? -28.929 45.975 72.483 1.00 56.53 1045 VAL A N 1
ATOM 7612 C CA . VAL A 1 1045 ? -29.639 45.972 73.767 1.00 56.53 1045 VAL A CA 1
ATOM 7613 C C . VAL A 1 1045 ? -31.106 46.302 73.507 1.00 56.53 1045 VAL A C 1
ATOM 7615 O O . VAL A 1 1045 ? -31.399 47.289 72.834 1.00 56.53 1045 VAL A O 1
ATOM 7618 N N . GLY A 1 1046 ? -32.019 45.482 74.025 1.00 64.69 1046 GLY A N 1
ATOM 7619 C CA . GLY A 1 1046 ? -33.467 45.681 73.915 1.00 64.69 1046 GLY A CA 1
ATOM 7620 C C . GLY A 1 1046 ? -34.226 44.988 75.048 1.00 64.69 1046 GLY A C 1
ATOM 7621 O O . GLY A 1 1046 ? -33.631 44.276 75.845 1.00 64.69 1046 GLY A O 1
ATOM 7622 N N . GLY A 1 1047 ? -35.541 45.173 75.133 1.00 61.75 1047 GLY A N 1
ATOM 7623 C CA . GLY A 1 1047 ? -36.374 44.677 76.242 1.00 61.75 1047 GLY A CA 1
ATOM 7624 C C . GLY A 1 1047 ? -36.815 45.799 77.189 1.00 61.75 1047 GLY A C 1
ATOM 7625 O O . GLY A 1 1047 ? -36.242 46.885 77.173 1.00 61.75 1047 GLY A O 1
ATOM 7626 N N . SER A 1 1048 ? -37.882 45.559 77.955 1.00 50.19 1048 SER A N 1
ATOM 7627 C CA . SER A 1 1048 ? -38.471 46.532 78.889 1.00 50.19 1048 SER A CA 1
ATOM 7628 C C . SER A 1 1048 ? -37.658 46.660 80.178 1.00 50.19 1048 SER A C 1
ATOM 7630 O O . SER A 1 1048 ? -36.924 45.740 80.529 1.00 50.19 1048 SER A O 1
ATOM 7632 N N . ASP A 1 1049 ? -37.845 47.756 80.918 1.00 52.09 1049 ASP A N 1
ATOM 7633 C CA . ASP A 1 1049 ? -37.091 48.078 82.145 1.00 52.09 1049 ASP A CA 1
ATOM 7634 C C . ASP A 1 1049 ? -37.127 46.971 83.220 1.00 52.09 1049 ASP A C 1
ATOM 7636 O O . ASP A 1 1049 ? -36.174 46.821 83.983 1.00 52.09 1049 ASP A O 1
ATOM 7640 N N . ASP A 1 1050 ? -38.170 46.135 83.223 1.00 45.19 1050 ASP A N 1
ATOM 7641 C CA . ASP A 1 1050 ? -38.327 45.013 84.158 1.00 45.19 1050 ASP A CA 1
ATOM 7642 C C . ASP A 1 1050 ? -37.692 43.687 83.667 1.00 45.19 1050 ASP A C 1
ATOM 7644 O O . ASP A 1 1050 ? -37.653 42.708 84.414 1.00 45.19 1050 ASP A O 1
ATOM 7648 N N . ALA A 1 1051 ? -37.187 43.634 82.424 1.00 44.94 1051 ALA A N 1
ATOM 7649 C CA . ALA A 1 1051 ? -36.481 42.485 81.835 1.00 44.94 1051 ALA A CA 1
ATOM 7650 C C . ALA A 1 1051 ? -35.632 42.871 80.593 1.00 44.94 1051 ALA A C 1
ATOM 7652 O O . ALA A 1 1051 ? -35.944 42.453 79.470 1.00 44.94 1051 ALA A O 1
ATOM 7653 N N . PRO A 1 1052 ? -34.554 43.664 80.743 1.00 51.25 1052 PRO A N 1
ATOM 7654 C CA . PRO A 1 1052 ? -33.697 44.019 79.618 1.00 51.25 1052 PRO A CA 1
ATOM 7655 C C . PRO A 1 1052 ? -32.867 42.814 79.150 1.00 51.25 1052 PRO A C 1
ATOM 7657 O O . PRO A 1 1052 ? -32.254 42.094 79.938 1.00 51.25 1052 PRO A O 1
ATOM 7660 N N . THR A 1 1053 ? -32.813 42.620 77.837 1.00 49.41 1053 THR A N 1
ATOM 7661 C CA . THR A 1 1053 ? -32.030 41.589 77.146 1.00 49.41 1053 THR A CA 1
ATOM 7662 C C . THR A 1 1053 ? -30.889 42.215 76.341 1.00 49.41 1053 THR A C 1
ATOM 7664 O O . THR A 1 1053 ? -31.075 43.153 75.566 1.00 49.41 1053 THR A O 1
ATOM 7667 N N . VAL A 1 1054 ? -29.679 41.677 76.498 1.00 59.22 1054 VAL A N 1
ATOM 7668 C CA . VAL A 1 1054 ? -28.508 42.030 75.680 1.00 59.22 1054 VAL A CA 1
ATOM 7669 C C . VAL A 1 1054 ? -28.192 40.837 74.790 1.00 59.22 1054 VAL A C 1
ATOM 7671 O O . VAL A 1 1054 ? -27.916 39.753 75.301 1.00 59.22 1054 VAL A O 1
ATOM 7674 N N . THR A 1 1055 ? -28.225 41.025 73.470 1.00 59.47 1055 THR A N 1
ATOM 7675 C CA . THR A 1 1055 ? -27.837 39.984 72.505 1.00 59.47 1055 THR A CA 1
ATOM 7676 C C . THR A 1 1055 ? -26.515 40.367 71.849 1.00 59.47 1055 THR A C 1
ATOM 7678 O O . THR A 1 1055 ? -26.386 41.469 71.312 1.00 59.47 1055 THR A O 1
ATOM 7681 N N . VAL A 1 1056 ? -25.538 39.457 71.890 1.00 64.69 1056 VAL A N 1
ATOM 7682 C CA . VAL A 1 1056 ? -24.238 39.591 71.213 1.00 64.69 1056 VAL A CA 1
ATOM 7683 C C . VAL A 1 1056 ? -24.195 38.596 70.054 1.00 64.69 1056 VAL A C 1
ATOM 7685 O O . VAL A 1 1056 ? -24.323 37.391 70.271 1.00 64.69 1056 VAL A O 1
ATOM 7688 N N . GLY A 1 1057 ? -24.047 39.096 68.827 1.00 64.81 1057 GLY A N 1
ATOM 7689 C CA . GLY A 1 1057 ? -23.945 38.314 67.592 1.00 64.81 1057 GLY A CA 1
ATOM 7690 C C . GLY A 1 1057 ? -22.611 38.530 66.871 1.00 64.81 1057 GLY A C 1
ATOM 7691 O O . GLY A 1 1057 ? -21.860 39.446 67.191 1.00 64.81 1057 GLY A O 1
ATOM 7692 N N . LEU A 1 1058 ? -22.305 37.681 65.887 1.00 67.00 1058 LEU A N 1
ATOM 7693 C CA . LEU A 1 1058 ? -21.161 37.854 64.978 1.00 67.00 1058 LEU A CA 1
ATOM 7694 C C . LEU A 1 1058 ? -21.569 38.703 63.768 1.00 67.00 1058 LEU A C 1
ATOM 7696 O O . LEU A 1 1058 ? -22.705 38.586 63.300 1.00 67.00 1058 LEU A O 1
ATOM 7700 N N . ASP A 1 1059 ? -20.649 39.523 63.264 1.00 69.12 1059 ASP A N 1
ATOM 7701 C CA . ASP A 1 1059 ? -20.884 40.388 62.105 1.00 69.12 1059 ASP A CA 1
ATOM 7702 C C . ASP A 1 1059 ? -21.175 39.564 60.819 1.00 69.12 1059 ASP A C 1
ATOM 7704 O O . ASP A 1 1059 ? -20.517 38.542 60.576 1.00 69.12 1059 ASP A O 1
ATOM 7708 N N . PRO A 1 1060 ? -22.173 39.945 59.995 1.00 58.50 1060 PRO A N 1
ATOM 7709 C CA . PRO A 1 1060 ? -22.528 39.228 58.766 1.00 58.50 1060 PRO A CA 1
ATOM 7710 C C . PRO A 1 1060 ? -21.387 39.082 57.744 1.00 58.50 1060 PRO A C 1
ATOM 7712 O O . PRO A 1 1060 ? -21.359 38.083 57.019 1.00 58.50 1060 PRO A O 1
ATOM 7715 N N . GLU A 1 1061 ? -20.431 40.012 57.701 1.00 59.53 1061 GLU A N 1
ATOM 7716 C CA . GLU A 1 1061 ? -19.305 39.976 56.761 1.00 59.53 1061 GLU A CA 1
ATOM 7717 C C . GLU A 1 1061 ? -18.204 39.002 57.240 1.00 59.53 1061 GLU A C 1
ATOM 7719 O O . GLU A 1 1061 ? -17.604 38.293 56.428 1.00 59.53 1061 GLU A O 1
ATOM 7724 N N . PHE A 1 1062 ? -18.038 38.833 58.561 1.00 65.56 1062 PHE A N 1
ATOM 7725 C CA . PHE A 1 1062 ? -17.168 37.811 59.172 1.00 65.56 1062 PHE A CA 1
ATOM 7726 C C . PHE A 1 1062 ? -17.690 36.379 58.932 1.00 65.56 1062 PHE A C 1
ATOM 7728 O O . PHE A 1 1062 ? -16.922 35.464 58.627 1.00 65.56 1062 PHE A O 1
ATOM 7735 N N . LYS A 1 1063 ? -19.017 36.169 58.939 1.00 61.81 1063 LYS A N 1
ATOM 7736 C CA . LYS A 1 1063 ? -19.626 34.871 58.563 1.00 61.81 1063 LYS A CA 1
ATOM 7737 C C . LYS A 1 1063 ? -19.400 34.487 57.094 1.00 61.81 1063 LYS A C 1
ATOM 7739 O O . LYS A 1 1063 ? -19.377 33.298 56.780 1.00 61.81 1063 LYS A O 1
ATOM 7744 N N . LYS A 1 1064 ? -19.212 35.460 56.196 1.00 59.53 1064 LYS A N 1
ATOM 7745 C CA . LYS A 1 1064 ? -18.875 35.211 54.783 1.00 59.53 1064 LYS A CA 1
ATOM 7746 C C . LYS A 1 1064 ? -17.420 34.768 54.589 1.00 59.53 1064 LYS A C 1
ATOM 7748 O O . LYS A 1 1064 ? -17.174 33.952 53.709 1.00 59.53 1064 LYS A O 1
ATOM 7753 N N . GLN A 1 1065 ? -16.484 35.237 55.420 1.00 60.16 1065 GLN A N 1
ATOM 7754 C CA . GLN A 1 1065 ? -15.076 34.809 55.377 1.00 60.16 1065 GLN A CA 1
ATOM 7755 C C . GLN A 1 1065 ? -14.852 33.397 55.944 1.00 60.16 1065 GLN A C 1
ATOM 7757 O O . GLN A 1 1065 ? -13.998 32.671 55.445 1.00 60.16 1065 GLN A O 1
ATOM 7762 N N . VAL A 1 1066 ? -15.651 32.964 56.926 1.00 55.66 1066 VAL A N 1
ATOM 7763 C CA . VAL A 1 1066 ? -15.568 31.604 57.505 1.00 55.66 1066 VAL A CA 1
ATOM 7764 C C . VAL A 1 1066 ? -16.144 30.521 56.574 1.00 55.66 1066 VAL A C 1
ATOM 7766 O O . VAL A 1 1066 ? -15.715 29.376 56.645 1.00 55.66 1066 VAL A O 1
ATOM 7769 N N . ASN A 1 1067 ? -17.051 30.870 55.655 1.00 53.91 1067 ASN A N 1
ATOM 7770 C CA . ASN A 1 1067 ? -17.619 29.937 54.666 1.00 53.91 1067 ASN A CA 1
ATOM 7771 C C . ASN A 1 1067 ? -16.843 29.879 53.329 1.00 53.91 1067 ASN A C 1
ATOM 7773 O O . ASN A 1 1067 ? -17.283 29.191 52.410 1.00 53.91 1067 ASN A O 1
ATOM 7777 N N . ALA A 1 1068 ? -15.724 30.602 53.199 1.00 48.81 1068 ALA A N 1
ATOM 7778 C CA . ALA A 1 1068 ? -14.902 30.662 51.983 1.00 48.81 1068 ALA A CA 1
ATOM 7779 C C . ALA A 1 1068 ? -13.485 30.059 52.147 1.00 48.81 1068 ALA A C 1
ATOM 7781 O O . ALA A 1 1068 ? -12.642 30.280 51.278 1.00 48.81 1068 ALA A O 1
ATOM 7782 N N . ASN A 1 1069 ? -13.235 29.298 53.223 1.00 46.03 1069 ASN A N 1
ATOM 7783 C CA . ASN A 1 1069 ? -12.036 28.468 53.424 1.00 46.03 1069 ASN A CA 1
ATOM 7784 C C . ASN A 1 1069 ? -12.380 26.980 53.394 1.00 46.03 1069 ASN A C 1
ATOM 7786 O O . ASN A 1 1069 ? -13.329 26.594 54.115 1.00 46.03 1069 ASN A O 1
#

Secondary structure (DSSP, 8-state):
--SS-EEEEEBS-EEESSS-EEEEE---PPPPHHHHHHHHHHH-S-TT----TTSS-TTB---EEEEES-EEESEES-EEEEES-EEE--TTSPPEES-EEESSS-EEES--S-EEESSSEEEES--S-EEES--SS-EEE--SS-EEESTT-EE-STT-EEESTT-EE---TTPBPEETTTTEE----STTTB-SSPPEESS-SSS-----S-PPP-STTSPPPHHHHHH-----PPPTT-EEEEE--TTSPPEEEEEPPPPP-SSSSEEEEEEEETTEEEEEEEEE-SS--S-S----SEEEETTTEEEETTEEEETT------PPP-STTSPPPHHHHTTTGGGGGGSGGGGTT----EEEE-SSS-EEEE-SS-SS----EE--EEES-S---TT--SEEEEE-TTSEEEEEEEHHHHHHTTT----------------SS-SS-----S------------SSEEEEEETTEEEEEE-GGG--GGG-HHHHHHHHHHHHHS-TT--------STTSSTTS--B-STT-EEESTT-EE-STT-EEESTT-EE-S-SS-EEESTT-EE-STT-EEESTT-EE-STT-EEESTT-EE-STT-EEESTT-EE-STT-EEESTT-EE-TT-TT-EEESTT-EESS-BTTB-TT-PPPPS-----S---PPP--TTS--TT--TTTT-EEESTT-EE-STT-EEESTT-EE-STT-EEESTT-EE-STT-EEESTT-EE-STT-EEESTT-EE-STT-EEESTT-EE-STT-EEESTT-EE-STT-EEESTT-EE-----EE-TTT--EE-GGG--EESSB-SEEETTEEEPPB-----S-PPP-STTSPPPHHHHHHHHHHHHHHHHHHHHHHH-EEEEETTTEEEEE-TT--------SSEEEEEETTEEEEEE-HHHHHHHHHHHHHT-HHHHHHHTT-----TT-------PPPPPTTS--------TTSSEEEEEETTEEEEEE-HHHHHHHHSS-------------EE-SS-EE-----SS----------TTTEEEEEES-TTS-EEEEEE-HHHHHHHTT-